Protein AF-0000000070965705 (afdb_homodimer)

Structure (mmCIF, N/CA/C/O backbone):
data_AF-0000000070965705-model_v1
#
loop_
_entity.id
_entity.type
_entity.pdbx_description
1 polymer 'Uncharacterized protein'
#
loop_
_atom_site.group_PDB
_atom_site.id
_atom_site.type_symbol
_atom_site.label_atom_id
_atom_site.label_alt_id
_atom_site.label_comp_id
_atom_site.label_asym_id
_atom_site.label_entity_id
_atom_site.label_seq_id
_atom_site.pdbx_PDB_ins_code
_atom_site.Cartn_x
_atom_site.Cartn_y
_atom_site.Cartn_z
_atom_site.occupancy
_atom_site.B_iso_or_equiv
_atom_site.auth_seq_id
_atom_site.auth_comp_id
_atom_site.auth_asym_id
_atom_site.auth_atom_id
_atom_site.pdbx_PDB_model_num
ATOM 1 N N . PRO A 1 1 ? 21.797 -3.299 -23.281 1 92.38 1 PRO A N 1
ATOM 2 C CA . PRO A 1 1 ? 20.594 -3.807 -22.594 1 92.38 1 PRO A CA 1
ATOM 3 C C . PRO A 1 1 ? 20.891 -5.004 -21.703 1 92.38 1 PRO A C 1
ATOM 5 O O . PRO A 1 1 ? 21.656 -5.891 -22.078 1 92.38 1 PRO A O 1
ATOM 8 N N . ILE A 1 2 ? 20.484 -4.934 -20.531 1 95.5 2 ILE A N 1
ATOM 9 C CA . ILE A 1 2 ? 20.578 -6.043 -19.594 1 95.5 2 ILE A CA 1
ATOM 10 C C . ILE A 1 2 ? 19.172 -6.5 -19.188 1 95.5 2 ILE A C 1
ATOM 12 O O . ILE A 1 2 ? 18.344 -5.691 -18.766 1 95.5 2 ILE A O 1
ATOM 16 N N . TYR A 1 3 ? 18.844 -7.766 -19.344 1 98 3 TYR A N 1
ATOM 17 C CA . TYR A 1 3 ? 17.531 -8.32 -18.984 1 98 3 TYR A CA 1
ATOM 18 C C . TYR A 1 3 ? 17.688 -9.617 -18.203 1 98 3 TYR A C 1
ATOM 20 O O . TYR A 1 3 ? 18.719 -10.289 -18.297 1 98 3 TYR A O 1
ATOM 28 N N . THR A 1 4 ? 16.75 -9.938 -17.438 1 98.75 4 THR A N 1
ATOM 29 C CA . THR A 1 4 ? 16.672 -11.227 -16.75 1 98.75 4 THR A CA 1
ATOM 30 C C . THR A 1 4 ? 15.523 -12.062 -17.328 1 98.75 4 THR A C 1
ATOM 32 O O . THR A 1 4 ? 14.422 -11.555 -17.547 1 98.75 4 THR A O 1
ATOM 35 N N . ILE A 1 5 ? 15.773 -13.297 -17.625 1 98.81 5 ILE A N 1
ATOM 36 C CA . ILE A 1 5 ? 14.75 -14.242 -18.078 1 98.81 5 ILE A CA 1
ATOM 37 C C . ILE A 1 5 ? 14.203 -15.023 -16.891 1 98.81 5 ILE A C 1
ATOM 39 O O . ILE A 1 5 ? 14.93 -15.797 -16.266 1 98.81 5 ILE A O 1
ATOM 43 N N . TRP A 1 6 ? 12.945 -14.805 -16.578 1 98.81 6 TRP A N 1
ATOM 44 C CA . TRP A 1 6 ? 12.211 -15.516 -15.547 1 98.81 6 TRP A CA 1
ATOM 45 C C . TRP A 1 6 ? 11.227 -16.5 -16.156 1 98.81 6 TRP A C 1
ATOM 47 O O . TRP A 1 6 ? 10.922 -16.438 -17.344 1 98.81 6 TRP A O 1
ATOM 57 N N . ALA A 1 7 ? 10.711 -17.406 -15.359 1 98.81 7 ALA A N 1
ATOM 58 C CA . ALA A 1 7 ? 9.664 -18.297 -15.828 1 98.81 7 ALA A CA 1
ATOM 59 C C . ALA A 1 7 ? 8.609 -18.531 -14.742 1 98.81 7 ALA A C 1
ATOM 61 O O . ALA A 1 7 ? 8.914 -18.453 -13.547 1 98.81 7 ALA A O 1
ATOM 62 N N . ALA A 1 8 ? 7.422 -18.828 -15.164 1 98.38 8 ALA A N 1
ATOM 63 C CA . ALA A 1 8 ? 6.328 -19.125 -14.242 1 98.38 8 ALA A CA 1
ATOM 64 C C . ALA A 1 8 ? 6.594 -20.422 -13.484 1 98.38 8 ALA A C 1
ATOM 66 O O . ALA A 1 8 ? 6.121 -20.594 -12.359 1 98.38 8 ALA A O 1
ATOM 67 N N . ASN A 1 9 ? 7.285 -21.281 -14.094 1 97 9 ASN A N 1
ATOM 68 C CA . ASN A 1 9 ? 7.645 -22.562 -13.508 1 97 9 ASN A CA 1
ATOM 69 C C . ASN A 1 9 ? 8.852 -23.172 -14.203 1 97 9 ASN A C 1
ATOM 71 O O . ASN A 1 9 ? 9.492 -22.531 -15.031 1 97 9 ASN A O 1
ATOM 75 N N . THR A 1 10 ? 9.242 -24.406 -13.773 1 94.56 10 THR A N 1
ATOM 76 C CA . THR A 1 10 ? 10.336 -25.125 -14.43 1 94.56 10 THR A CA 1
ATOM 77 C C . THR A 1 10 ? 9.875 -25.75 -15.742 1 94.56 10 THR A C 1
ATOM 79 O O . THR A 1 10 ? 8.672 -25.875 -15.984 1 94.56 10 THR A O 1
ATOM 82 N N . ASN A 1 11 ? 10.781 -25.969 -16.656 1 93.12 11 ASN A N 1
ATOM 83 C CA . ASN A 1 11 ? 10.578 -26.703 -17.906 1 93.12 11 ASN A CA 1
ATOM 84 C C . ASN A 1 11 ? 9.602 -25.969 -18.828 1 93.12 11 ASN A C 1
ATOM 86 O O . ASN A 1 11 ? 8.695 -26.578 -19.391 1 93.12 11 ASN A O 1
ATOM 90 N N . LEU A 1 12 ? 9.75 -24.594 -18.891 1 96.31 12 LEU A N 1
ATOM 91 C CA . LEU A 1 12 ? 8.883 -23.812 -19.766 1 96.31 12 LEU A CA 1
ATOM 92 C C . LEU A 1 12 ? 9.664 -23.25 -20.953 1 96.31 12 LEU A C 1
ATOM 94 O O . LEU A 1 12 ? 9.109 -22.531 -21.781 1 96.31 12 LEU A O 1
ATOM 98 N N . GLY A 1 13 ? 10.992 -23.531 -21 1 95.75 13 GLY A N 1
ATOM 99 C CA . GLY A 1 13 ? 11.773 -23.203 -22.172 1 95.75 13 GLY A CA 1
ATOM 100 C C . GLY A 1 13 ? 12.562 -21.906 -22.031 1 95.75 13 GLY A C 1
ATOM 101 O O . GLY A 1 13 ? 12.742 -21.172 -23 1 95.75 13 GLY A O 1
ATOM 102 N N . LYS A 1 14 ? 12.992 -21.516 -20.797 1 97.56 14 LYS A N 1
ATOM 103 C CA . LYS A 1 14 ? 13.789 -20.312 -20.594 1 97.56 14 LYS A CA 1
ATOM 104 C C . LYS A 1 14 ? 15.039 -20.312 -21.469 1 97.56 14 LYS A C 1
ATOM 106 O O . LYS A 1 14 ? 15.352 -19.312 -22.109 1 97.56 14 LYS A O 1
ATOM 111 N N . THR A 1 15 ? 15.719 -21.5 -21.484 1 97.44 15 THR A N 1
ATOM 112 C CA . THR A 1 15 ? 16.984 -21.594 -22.203 1 97.44 15 THR A CA 1
ATOM 113 C C . THR A 1 15 ? 16.781 -21.469 -23.703 1 97.44 15 THR A C 1
ATOM 115 O O . THR A 1 15 ? 17.609 -20.906 -24.422 1 97.44 15 THR A O 1
ATOM 118 N N . LEU A 1 16 ? 15.672 -22.031 -24.234 1 96.88 16 LEU A N 1
ATOM 119 C CA . LEU A 1 16 ? 15.312 -21.875 -25.641 1 96.88 16 LEU A CA 1
ATOM 120 C C . LEU A 1 16 ? 15.125 -20.391 -26 1 96.88 16 LEU A C 1
ATOM 122 O O . LEU A 1 16 ? 15.594 -19.938 -27.047 1 96.88 16 LEU A O 1
ATOM 126 N N . ILE A 1 17 ? 14.438 -19.719 -25.109 1 98 17 ILE A N 1
ATOM 127 C CA . ILE A 1 17 ? 14.164 -18.312 -25.312 1 98 17 ILE A CA 1
ATOM 128 C C . ILE A 1 17 ? 15.461 -17.516 -25.25 1 98 17 ILE A C 1
ATOM 130 O O . ILE A 1 17 ? 15.688 -16.609 -26.062 1 98 17 ILE A O 1
ATOM 134 N N . SER A 1 18 ? 16.344 -17.859 -24.297 1 98.38 18 SER A N 1
ATOM 135 C CA . SER A 1 18 ? 17.641 -17.203 -24.188 1 98.38 18 SER A CA 1
ATOM 136 C C . SER A 1 18 ? 18.453 -17.391 -25.469 1 98.38 18 SER A C 1
ATOM 138 O O . SER A 1 18 ? 19.047 -16.438 -25.969 1 98.38 18 SER A O 1
ATOM 140 N N . ALA A 1 19 ? 18.5 -18.609 -26.016 1 97.75 19 ALA A N 1
ATOM 141 C CA . ALA A 1 19 ? 19.219 -18.906 -27.234 1 97.75 19 ALA A CA 1
ATOM 142 C C . ALA A 1 19 ? 18.641 -18.141 -28.422 1 97.75 19 ALA A C 1
ATOM 144 O O . ALA A 1 19 ? 19.375 -17.625 -29.266 1 97.75 19 ALA A O 1
ATOM 145 N N . GLY A 1 20 ? 17.281 -18.125 -28.469 1 97.44 20 GLY A N 1
ATOM 146 C CA . GLY A 1 20 ? 16.609 -17.391 -29.516 1 97.44 20 GLY A CA 1
ATOM 147 C C . GLY A 1 20 ? 16.922 -15.914 -29.516 1 97.44 20 GLY A C 1
ATOM 148 O O . GLY A 1 20 ? 17.156 -15.312 -30.562 1 97.44 20 GLY A O 1
ATOM 149 N N . ILE A 1 21 ? 16.922 -15.273 -28.312 1 97.94 21 ILE A N 1
ATOM 150 C CA . ILE A 1 21 ? 17.234 -13.859 -28.172 1 97.94 21 ILE A CA 1
ATOM 151 C C . ILE A 1 21 ? 18.688 -13.609 -28.578 1 97.94 21 ILE A C 1
ATOM 153 O O . ILE A 1 21 ? 18.969 -12.688 -29.359 1 97.94 21 ILE A O 1
ATOM 157 N N . ALA A 1 22 ? 19.641 -14.461 -28.078 1 97 22 ALA A N 1
ATOM 158 C CA . ALA A 1 22 ? 21.062 -14.312 -28.375 1 97 22 ALA A CA 1
ATOM 159 C C . ALA A 1 22 ? 21.312 -14.375 -29.891 1 97 22 ALA A C 1
ATOM 161 O O . ALA A 1 22 ? 22.047 -13.555 -30.438 1 97 22 ALA A O 1
ATOM 162 N N . SER A 1 23 ? 20.703 -15.344 -30.531 1 95.25 23 SER A N 1
ATOM 163 C CA . SER A 1 23 ? 20.875 -15.516 -31.984 1 95.25 23 SER A CA 1
ATOM 164 C C . SER A 1 23 ? 20.344 -14.305 -32.75 1 95.25 23 SER A C 1
ATOM 166 O O . SER A 1 23 ? 21 -13.797 -33.656 1 95.25 23 SER A O 1
ATOM 168 N N . SER A 1 24 ? 19.141 -13.875 -32.344 1 94.5 24 SER A N 1
ATOM 169 C CA . SER A 1 24 ? 18.516 -12.727 -33 1 94.5 24 SER A CA 1
ATOM 170 C C . SER A 1 24 ? 19.359 -11.469 -32.812 1 94.5 24 SER A C 1
ATOM 172 O O . SER A 1 24 ? 19.484 -10.664 -33.75 1 94.5 24 SER A O 1
ATOM 174 N N . VAL A 1 25 ? 19.953 -11.25 -31.656 1 94.44 25 VAL A N 1
ATOM 175 C CA . VAL A 1 25 ? 20.766 -10.07 -31.344 1 94.44 25 VAL A CA 1
ATOM 176 C C . VAL A 1 25 ? 22.062 -10.125 -32.156 1 94.44 25 VAL A C 1
ATOM 178 O O . VAL A 1 25 ? 22.469 -9.125 -32.75 1 94.44 25 VAL A O 1
ATOM 181 N N . LEU A 1 26 ? 22.734 -11.266 -32.219 1 92.38 26 LEU A N 1
ATOM 182 C CA . LEU A 1 26 ? 24.047 -11.414 -32.844 1 92.38 26 LEU A CA 1
ATOM 183 C C . LEU A 1 26 ? 23.938 -11.438 -34.344 1 92.38 26 LEU A C 1
ATOM 185 O O . LEU A 1 26 ? 24.938 -11.234 -35.062 1 92.38 26 LEU A O 1
ATOM 189 N N . GLU A 1 27 ? 22.766 -11.688 -34.844 1 87.88 27 GLU A N 1
ATOM 190 C CA . GLU A 1 27 ? 22.531 -11.633 -36.281 1 87.88 27 GLU A CA 1
ATOM 191 C C . GLU A 1 27 ? 22.484 -10.195 -36.781 1 87.88 27 GLU A C 1
ATOM 193 O O . GLU A 1 27 ? 22.703 -9.938 -37.969 1 87.88 27 GLU A O 1
ATOM 198 N N . SER A 1 28 ? 22.156 -9.328 -35.906 1 85.62 28 SER A N 1
ATOM 199 C CA . SER A 1 28 ? 22.109 -7.91 -36.281 1 85.62 28 SER A CA 1
ATOM 200 C C . SER A 1 28 ? 23.5 -7.309 -36.375 1 85.62 28 SER A C 1
ATOM 202 O O . SER A 1 28 ? 24.469 -7.875 -35.875 1 85.62 28 SER A O 1
ATOM 204 N N . GLN A 1 29 ? 23.609 -6.156 -37.125 1 80.56 29 GLN A N 1
ATOM 205 C CA . GLN A 1 29 ? 24.891 -5.477 -37.281 1 80.56 29 GLN A CA 1
ATOM 206 C C . GLN A 1 29 ? 25.422 -5.031 -35.906 1 80.56 29 GLN A C 1
ATOM 208 O O . GLN A 1 29 ? 26.625 -5.156 -35.656 1 80.56 29 GLN A O 1
ATOM 213 N N . ASN A 1 30 ? 24.625 -4.402 -35.094 1 78.81 30 ASN A N 1
ATOM 214 C CA . ASN A 1 30 ? 24.906 -4.047 -33.719 1 78.81 30 ASN A CA 1
ATOM 215 C C . ASN A 1 30 ? 23.891 -4.668 -32.75 1 78.81 30 ASN A C 1
ATOM 217 O O . ASN A 1 30 ? 22.719 -4.816 -33.094 1 78.81 30 ASN A O 1
ATOM 221 N N . PRO A 1 31 ? 24.422 -5.301 -31.688 1 72.19 31 PRO A N 1
ATOM 222 C CA . PRO A 1 31 ? 25.734 -5.191 -31.047 1 72.19 31 PRO A CA 1
ATOM 223 C C . PRO A 1 31 ? 26.703 -6.273 -31.516 1 72.19 31 PRO A C 1
ATOM 225 O O . PRO A 1 31 ? 26.297 -7.219 -32.188 1 72.19 31 PRO A O 1
ATOM 228 N N . SER A 1 32 ? 27.953 -6.137 -30.891 1 81.25 32 SER A N 1
ATOM 229 C CA . SER A 1 32 ? 29 -7.074 -31.297 1 81.25 32 SER A CA 1
ATOM 230 C C . SER A 1 32 ? 29.234 -8.133 -30.219 1 81.25 32 SER A C 1
ATOM 232 O O . SER A 1 32 ? 29.906 -9.133 -30.469 1 81.25 32 SER A O 1
ATOM 234 N N . GLN A 1 33 ? 28.578 -7.879 -29.062 1 90.38 33 GLN A N 1
ATOM 235 C CA . GLN A 1 33 ? 28.859 -8.812 -27.984 1 90.38 33 GLN A CA 1
ATOM 236 C C . GLN A 1 33 ? 27.578 -9.18 -27.234 1 90.38 33 GLN A C 1
ATOM 238 O O . GLN A 1 33 ? 26.719 -8.328 -27.016 1 90.38 33 GLN A O 1
ATOM 243 N N . PHE A 1 34 ? 27.453 -10.422 -26.906 1 94.56 34 PHE A N 1
ATOM 244 C CA . PHE A 1 34 ? 26.328 -10.93 -26.125 1 94.56 34 PHE A CA 1
ATOM 245 C C . PHE A 1 34 ? 26.812 -11.789 -24.969 1 94.56 34 PHE A C 1
ATOM 247 O O . PHE A 1 34 ? 27.547 -12.758 -25.172 1 94.56 34 PHE A O 1
ATOM 254 N N . HIS A 1 35 ? 26.453 -11.383 -23.719 1 95.88 35 HIS A N 1
ATOM 255 C CA . HIS A 1 35 ? 26.797 -12.125 -22.516 1 95.88 35 HIS A CA 1
ATOM 256 C C . HIS A 1 35 ? 25.594 -12.891 -21.969 1 95.88 35 HIS A C 1
ATOM 258 O O . HIS A 1 35 ? 24.578 -12.297 -21.641 1 95.88 35 HIS A O 1
ATOM 264 N N . TYR A 1 36 ? 25.719 -14.156 -21.969 1 97.44 36 TYR A N 1
ATOM 265 C CA . TYR A 1 36 ? 24.75 -15.016 -21.297 1 97.44 36 TYR A CA 1
ATOM 266 C C . TYR A 1 36 ? 25.266 -15.477 -19.938 1 97.44 36 TYR A C 1
ATOM 268 O O . TYR A 1 36 ? 26.344 -16.078 -19.844 1 97.44 36 TYR A O 1
ATOM 276 N N . ILE A 1 37 ? 24.516 -15.211 -18.875 1 98.06 37 ILE A N 1
ATOM 277 C CA . ILE A 1 37 ? 24.938 -15.523 -17.516 1 98.06 37 ILE A CA 1
ATOM 278 C C . ILE A 1 37 ? 23.906 -16.422 -16.844 1 98.06 37 ILE A C 1
ATOM 280 O O . ILE A 1 37 ? 22.734 -16.078 -16.766 1 98.06 37 ILE A O 1
ATOM 284 N N . LYS A 1 38 ? 24.281 -17.578 -16.469 1 98.56 38 LYS A N 1
ATOM 285 C CA . LYS A 1 38 ? 23.5 -18.484 -15.633 1 98.56 38 LYS A CA 1
ATOM 286 C C . LYS A 1 38 ? 24.062 -18.531 -14.211 1 98.56 38 LYS A C 1
ATOM 288 O O . LYS A 1 38 ? 24.938 -19.344 -13.898 1 98.56 38 LYS A O 1
ATOM 293 N N . PRO A 1 39 ? 23.453 -17.766 -13.266 1 98.5 39 PRO A N 1
ATOM 294 C CA . PRO A 1 39 ? 24.047 -17.672 -11.93 1 98.5 39 PRO A CA 1
ATOM 295 C C . PRO A 1 39 ? 24.047 -19.016 -11.195 1 98.5 39 PRO A C 1
ATOM 297 O O . PRO A 1 39 ? 25.047 -19.375 -10.547 1 98.5 39 PRO A O 1
ATOM 300 N N . VAL A 1 40 ? 22.906 -19.719 -11.312 1 98.31 40 VAL A N 1
ATOM 301 C CA . VAL A 1 40 ? 22.734 -20.969 -10.578 1 98.31 40 VAL A CA 1
ATOM 302 C C . VAL A 1 40 ? 22.219 -22.062 -11.508 1 98.31 40 VAL A C 1
ATOM 304 O O . VAL A 1 40 ? 21.203 -21.875 -12.172 1 98.31 40 VAL A O 1
ATOM 307 N N . GLN A 1 41 ? 22.938 -23.219 -11.562 1 97.88 41 GLN A N 1
ATOM 308 C CA . GLN A 1 41 ? 22.578 -24.359 -12.422 1 97.88 41 GLN A CA 1
ATOM 309 C C . GLN A 1 41 ? 22.562 -25.656 -11.633 1 97.88 41 GLN A C 1
ATOM 311 O O . GLN A 1 41 ? 23.5 -25.953 -10.898 1 97.88 41 GLN A O 1
ATOM 316 N N . THR A 1 42 ? 21.438 -26.344 -11.672 1 97.25 42 THR A N 1
ATOM 317 C CA . THR A 1 42 ? 21.391 -27.703 -11.148 1 97.25 42 THR A CA 1
ATOM 318 C C . THR A 1 42 ? 21.203 -28.703 -12.281 1 97.25 42 THR A C 1
ATOM 320 O O . THR A 1 42 ? 20.938 -28.328 -13.422 1 97.25 42 THR A O 1
ATOM 323 N N . GLY A 1 43 ? 21.406 -30 -11.969 1 96.25 43 GLY A N 1
ATOM 324 C CA . GLY A 1 43 ? 21.406 -31 -13.023 1 96.25 43 GLY A CA 1
ATOM 325 C C . GLY A 1 43 ? 22.641 -30.953 -13.898 1 96.25 43 GLY A C 1
ATOM 326 O O . GLY A 1 43 ? 22.609 -31.391 -15.055 1 96.25 43 GLY A O 1
ATOM 327 N N . PHE A 1 44 ? 23.656 -30.422 -13.477 1 95.56 44 PHE A N 1
ATOM 328 C CA . PHE A 1 44 ? 24.891 -30.172 -14.195 1 95.56 44 PHE A CA 1
ATOM 329 C C . PHE A 1 44 ? 25.859 -31.344 -14.055 1 95.56 44 PHE A C 1
ATOM 331 O O . PHE A 1 44 ? 25.969 -31.938 -12.977 1 95.56 44 PHE A O 1
ATOM 338 N N . PRO A 1 45 ? 26.562 -31.734 -15.125 1 95.06 45 PRO A N 1
ATOM 339 C CA . PRO A 1 45 ? 26.688 -31.047 -16.406 1 95.06 45 PRO A CA 1
ATOM 340 C C . PRO A 1 45 ? 25.719 -31.578 -17.469 1 95.06 45 PRO A C 1
ATOM 342 O O . PRO A 1 45 ? 25.672 -31.062 -18.578 1 95.06 45 PRO A O 1
ATOM 345 N N . SER A 1 46 ? 24.969 -32.625 -17.125 1 92.5 46 SER A N 1
ATOM 346 C CA . SER A 1 46 ? 24.062 -33.219 -18.094 1 92.5 46 SER A CA 1
ATOM 347 C C . SER A 1 46 ? 23.094 -32.188 -18.656 1 92.5 46 SER A C 1
ATOM 349 O O . SER A 1 46 ? 22.781 -32.188 -19.859 1 92.5 46 SER A O 1
ATOM 351 N N . ASP A 1 47 ? 22.578 -31.453 -17.766 1 92.06 47 ASP A N 1
ATOM 352 C CA . ASP A 1 47 ? 21.734 -30.328 -18.141 1 92.06 47 ASP A CA 1
ATOM 353 C C . ASP A 1 47 ? 22.453 -29 -17.938 1 92.06 47 ASP A C 1
ATOM 355 O O . ASP A 1 47 ? 22.438 -28.438 -16.844 1 92.06 47 ASP A O 1
ATOM 359 N N . SER A 1 48 ? 23.156 -28.516 -18.875 1 95.5 48 SER A N 1
ATOM 360 C CA . SER A 1 48 ? 23.844 -27.234 -18.828 1 95.5 48 SER A CA 1
ATOM 361 C C . SER A 1 48 ? 23.188 -26.219 -19.766 1 95.5 48 SER A C 1
ATOM 363 O O . SER A 1 48 ? 23.328 -26.328 -20.984 1 95.5 48 SER A O 1
ATOM 365 N N . ASP A 1 49 ? 22.547 -25.234 -19.188 1 97.06 49 ASP A N 1
ATOM 366 C CA . ASP A 1 49 ? 21.875 -24.203 -19.969 1 97.06 49 ASP A CA 1
ATOM 367 C C . ASP A 1 49 ? 22.875 -23.359 -20.766 1 97.06 49 ASP A C 1
ATOM 369 O O . ASP A 1 49 ? 22.625 -23.031 -21.922 1 97.06 49 ASP A O 1
ATOM 373 N N . SER A 1 50 ? 24.031 -23.047 -20.141 1 96.94 50 SER A N 1
ATOM 374 C CA . SER A 1 50 ? 25.047 -22.25 -20.828 1 96.94 50 SER A CA 1
ATOM 375 C C . SER A 1 50 ? 25.625 -23 -22.031 1 96.94 50 SER A C 1
ATOM 377 O O . SER A 1 50 ? 25.844 -22.406 -23.094 1 96.94 50 SER A O 1
ATOM 379 N N . LEU A 1 51 ? 25.875 -24.297 -21.859 1 96.06 51 LEU A N 1
ATOM 380 C CA . LEU A 1 51 ? 26.375 -25.109 -22.953 1 96.06 51 LEU A CA 1
ATOM 381 C C . LEU A 1 51 ? 25.344 -25.188 -24.078 1 96.06 51 LEU A C 1
ATOM 383 O O . LEU A 1 51 ? 25.703 -25.172 -25.25 1 96.06 51 LEU A O 1
ATOM 387 N N . PHE A 1 52 ? 24.109 -25.312 -23.688 1 96.06 52 PHE A N 1
ATOM 388 C CA . PHE A 1 52 ? 23.047 -25.359 -24.672 1 96.06 52 PHE A CA 1
ATOM 389 C C . PHE A 1 52 ? 23.016 -24.078 -25.5 1 96.06 52 PHE A C 1
ATOM 391 O O . PHE A 1 52 ? 22.969 -24.141 -26.734 1 96.06 52 PHE A O 1
ATOM 398 N N . VAL A 1 53 ? 23 -22.891 -24.859 1 97.44 53 VAL A N 1
ATOM 399 C CA . VAL A 1 53 ? 22.984 -21.625 -25.562 1 97.44 53 VAL A CA 1
ATOM 400 C C . VAL A 1 53 ? 24.219 -21.5 -26.469 1 97.44 53 VAL A C 1
ATOM 402 O O . VAL A 1 53 ? 24.109 -21.109 -27.625 1 97.44 53 VAL A O 1
ATOM 405 N N . PHE A 1 54 ? 25.406 -21.891 -25.922 1 96.88 54 PHE A N 1
ATOM 406 C CA . PHE A 1 54 ? 26.672 -21.875 -26.656 1 96.88 54 PHE A CA 1
ATOM 407 C C . PHE A 1 54 ? 26.562 -22.688 -27.938 1 96.88 54 PHE A C 1
ATOM 409 O O . PHE A 1 54 ? 26.844 -22.172 -29.016 1 96.88 54 PHE A O 1
ATOM 416 N N . ASN A 1 55 ? 26.078 -23.891 -27.875 1 95.94 55 ASN A N 1
ATOM 417 C CA . ASN A 1 55 ? 26.016 -24.797 -29.016 1 95.94 55 ASN A CA 1
ATOM 418 C C . ASN A 1 55 ? 24.953 -24.344 -30.016 1 95.94 55 ASN A C 1
ATOM 420 O O . ASN A 1 55 ? 25.219 -24.328 -31.234 1 95.94 55 ASN A O 1
ATOM 424 N N . ARG A 1 56 ? 23.781 -23.984 -29.547 1 95.44 56 ARG A N 1
ATOM 425 C CA . ARG A 1 56 ? 22.656 -23.672 -30.422 1 95.44 56 ARG A CA 1
ATOM 426 C C . ARG A 1 56 ? 22.922 -22.375 -31.203 1 95.44 56 ARG A C 1
ATOM 428 O O . ARG A 1 56 ? 22.609 -22.281 -32.375 1 95.44 56 ARG A O 1
ATOM 435 N N . VAL A 1 57 ? 23.469 -21.391 -30.5 1 95.5 57 VAL A N 1
ATOM 436 C CA . VAL A 1 57 ? 23.75 -20.125 -31.172 1 95.5 57 VAL A CA 1
ATOM 437 C C . VAL A 1 57 ? 24.828 -20.328 -32.25 1 95.5 57 VAL A C 1
ATOM 439 O O . VAL A 1 57 ? 24.719 -19.781 -33.344 1 95.5 57 VAL A O 1
ATOM 442 N N . CYS A 1 58 ? 25.859 -21.172 -31.969 1 94.5 58 CYS A N 1
ATOM 443 C CA . CYS A 1 58 ? 26.891 -21.5 -32.969 1 94.5 58 CYS A CA 1
ATOM 444 C C . CYS A 1 58 ? 26.281 -22.203 -34.156 1 94.5 58 CYS A C 1
ATOM 446 O O . CYS A 1 58 ? 26.594 -21.859 -35.312 1 94.5 58 CYS A O 1
ATOM 448 N N . ASP A 1 59 ? 25.406 -23.125 -33.906 1 93.88 59 ASP A N 1
ATOM 449 C CA . ASP A 1 59 ? 24.766 -23.891 -34.969 1 93.88 59 ASP A CA 1
ATOM 450 C C . ASP A 1 59 ? 23.906 -22.984 -35.844 1 93.88 59 ASP A C 1
ATOM 452 O O . ASP A 1 59 ? 23.891 -23.109 -37.062 1 93.88 59 ASP A O 1
ATOM 456 N N . LEU A 1 60 ? 23.172 -22.109 -35.188 1 92.31 60 LEU A N 1
ATOM 457 C CA . LEU A 1 60 ? 22.297 -21.203 -35.906 1 92.31 60 LEU A CA 1
ATOM 458 C C . LEU A 1 60 ? 23.109 -20.219 -36.75 1 92.31 60 LEU A C 1
ATOM 460 O O . LEU A 1 60 ? 22.719 -19.891 -37.875 1 92.31 60 LEU A O 1
ATOM 464 N N . PHE A 1 61 ? 24.188 -19.812 -36.156 1 89.94 61 PHE A N 1
ATOM 465 C CA . PHE A 1 61 ? 25.062 -18.875 -36.875 1 89.94 61 PHE A CA 1
ATOM 466 C C . PHE A 1 61 ? 25.641 -19.531 -38.125 1 89.94 61 PHE A C 1
ATOM 468 O O . PHE A 1 61 ? 25.75 -18.891 -39.156 1 89.94 61 PHE A O 1
ATOM 475 N N . LEU A 1 62 ? 26 -20.734 -38.094 1 87.56 62 LEU A N 1
ATOM 476 C CA . LEU A 1 62 ? 26.531 -21.5 -39.219 1 87.56 62 LEU A CA 1
ATOM 477 C C . LEU A 1 62 ? 25.453 -21.75 -40.281 1 87.56 62 LEU A C 1
ATOM 479 O O . LEU A 1 62 ? 25.719 -21.656 -41.469 1 87.56 62 LEU A O 1
ATOM 483 N N . ARG A 1 63 ? 24.391 -22.016 -39.75 1 88.12 63 ARG A N 1
ATOM 484 C CA . ARG A 1 63 ? 23.266 -22.328 -40.594 1 88.12 63 ARG A CA 1
ATOM 485 C C . ARG A 1 63 ? 22.844 -21.109 -41.438 1 88.12 63 ARG A C 1
ATOM 487 O O . ARG A 1 63 ? 22.469 -21.234 -42.594 1 88.12 63 ARG A O 1
ATOM 494 N N . ARG A 1 64 ? 22.891 -20.031 -40.875 1 84 64 ARG A N 1
ATOM 495 C CA . ARG A 1 64 ? 22.391 -18.812 -41.5 1 84 64 ARG A CA 1
ATOM 496 C C . ARG A 1 64 ? 23.469 -18.141 -42.344 1 84 64 ARG A C 1
ATOM 498 O O . ARG A 1 64 ? 23.203 -17.172 -43.062 1 84 64 ARG A O 1
ATOM 505 N N . ARG A 1 65 ? 24.672 -18.75 -42.5 1 74.25 65 ARG A N 1
ATOM 506 C CA . ARG A 1 65 ? 25.797 -18.25 -43.281 1 74.25 65 ARG A CA 1
ATOM 507 C C . ARG A 1 65 ? 25.984 -16.75 -43.094 1 74.25 65 ARG A C 1
ATOM 509 O O . ARG A 1 65 ? 26.047 -15.984 -44.031 1 74.25 65 ARG A O 1
ATOM 516 N N . ALA A 1 66 ? 26.109 -16.422 -41.844 1 70.19 66 ALA A N 1
ATOM 517 C CA . ALA A 1 66 ? 26.25 -15.016 -41.469 1 70.19 66 ALA A CA 1
ATOM 518 C C . ALA A 1 66 ? 27.547 -14.43 -42.031 1 70.19 66 ALA A C 1
ATOM 520 O O . ALA A 1 66 ? 28.516 -15.148 -42.25 1 70.19 66 ALA A O 1
ATOM 521 N N . GLU A 1 67 ? 27.531 -13.188 -42.406 1 76.69 67 GLU A N 1
ATOM 522 C CA . GLU A 1 67 ? 28.672 -12.461 -42.938 1 76.69 67 GLU A CA 1
ATOM 523 C C . GLU A 1 67 ? 29.766 -12.266 -41.906 1 76.69 67 GLU A C 1
ATOM 525 O O . GLU A 1 67 ? 30.953 -12.156 -42.219 1 76.69 67 GLU A O 1
ATOM 530 N N . PHE A 1 68 ? 29.391 -12.32 -40.688 1 83.88 68 PHE A N 1
ATOM 531 C CA . PHE A 1 68 ? 30.312 -12.117 -39.594 1 83.88 68 PHE A CA 1
ATOM 532 C C . PHE A 1 68 ? 30.859 -13.445 -39.094 1 83.88 68 PHE A C 1
ATOM 534 O O . PHE A 1 68 ? 30.328 -14.508 -39.406 1 83.88 68 PHE A O 1
ATOM 541 N N . SER A 1 69 ? 31.984 -13.375 -38.438 1 89.88 69 SER A N 1
ATOM 542 C CA . SER A 1 69 ? 32.438 -14.516 -37.656 1 89.88 69 SER A CA 1
ATOM 543 C C . SER A 1 69 ? 31.969 -14.414 -36.219 1 89.88 69 SER A C 1
ATOM 545 O O . SER A 1 69 ? 31.703 -13.32 -35.719 1 89.88 69 SER A O 1
ATOM 547 N N . LEU A 1 70 ? 31.75 -15.539 -35.594 1 93 70 LEU A N 1
ATOM 548 C CA . LEU A 1 70 ? 31.344 -15.602 -34.188 1 93 70 LEU A CA 1
ATOM 549 C C . LEU A 1 70 ? 32.375 -16.344 -33.344 1 93 70 LEU A C 1
ATOM 551 O O . LEU A 1 70 ? 32.719 -17.484 -33.656 1 93 70 LEU A O 1
ATOM 555 N N . VAL A 1 71 ? 32.969 -15.641 -32.406 1 94.44 71 VAL A N 1
ATOM 556 C CA . VAL A 1 71 ? 33.781 -16.281 -31.375 1 94.44 71 VAL A CA 1
ATOM 557 C C . VAL A 1 71 ? 32.938 -16.531 -30.125 1 94.44 71 VAL A C 1
ATOM 559 O O . VAL A 1 71 ? 32.531 -15.594 -29.422 1 94.44 71 VAL A O 1
ATOM 562 N N . ALA A 1 72 ? 32.656 -17.766 -29.906 1 96 72 ALA A N 1
ATOM 563 C CA . ALA A 1 72 ? 31.828 -18.141 -28.766 1 96 72 ALA A CA 1
ATOM 564 C C . ALA A 1 72 ? 32.656 -18.844 -27.688 1 96 72 ALA A C 1
ATOM 566 O O . ALA A 1 72 ? 33.562 -19.594 -27.984 1 96 72 ALA A O 1
ATOM 567 N N . SER A 1 73 ? 32.375 -18.516 -26.422 1 96.12 73 SER A N 1
ATOM 568 C CA . SER A 1 73 ? 33.031 -19.188 -25.297 1 96.12 73 SER A CA 1
ATOM 569 C C . SER A 1 73 ? 32 -19.609 -24.25 1 96.12 73 SER A C 1
ATOM 571 O O . SER A 1 73 ? 30.938 -19.016 -24.125 1 96.12 73 SER A O 1
ATOM 573 N N . ASN A 1 74 ? 32.25 -20.703 -23.5 1 96.31 74 ASN A N 1
ATOM 574 C CA . ASN A 1 74 ? 31.484 -21.234 -22.391 1 96.31 74 ASN A CA 1
ATOM 575 C C . ASN A 1 74 ? 32.344 -21.5 -21.172 1 96.31 74 ASN A C 1
ATOM 577 O O . ASN A 1 74 ? 33.312 -22.281 -21.25 1 96.31 74 ASN A O 1
ATOM 581 N N . HIS A 1 75 ? 32 -20.828 -20.078 1 94.31 75 HIS A N 1
ATOM 582 C CA . HIS A 1 75 ? 32.781 -20.875 -18.844 1 94.31 75 HIS A CA 1
ATOM 583 C C . HIS A 1 75 ? 31.922 -21.375 -17.672 1 94.31 75 HIS A C 1
ATOM 585 O O . HIS A 1 75 ? 30.75 -21 -17.547 1 94.31 75 HIS A O 1
ATOM 591 N N . VAL A 1 76 ? 32.531 -22.203 -16.844 1 94.75 76 VAL A N 1
ATOM 592 C CA . VAL A 1 76 ? 31.922 -22.594 -15.586 1 94.75 76 VAL A CA 1
ATOM 593 C C . VAL A 1 76 ? 32.812 -22.156 -14.422 1 94.75 76 VAL A C 1
ATOM 595 O O . VAL A 1 76 ? 34 -22.5 -14.383 1 94.75 76 VAL A O 1
ATOM 598 N N . VAL A 1 77 ? 32.312 -21.453 -13.43 1 93.62 77 VAL A N 1
ATOM 599 C CA . VAL A 1 77 ? 33.125 -20.781 -12.422 1 93.62 77 VAL A CA 1
ATOM 600 C C . VAL A 1 77 ? 33.281 -21.672 -11.195 1 93.62 77 VAL A C 1
ATOM 602 O O . VAL A 1 77 ? 34.406 -22.016 -10.812 1 93.62 77 VAL A O 1
ATOM 605 N N . LYS A 1 78 ? 32.156 -22.016 -10.516 1 94.38 78 LYS A N 1
ATOM 606 C CA . LYS A 1 78 ? 32.156 -22.875 -9.328 1 94.38 78 LYS A CA 1
ATOM 607 C C . LYS A 1 78 ? 31.266 -24.094 -9.523 1 94.38 78 LYS A C 1
ATOM 609 O O . LYS A 1 78 ? 30.141 -23.984 -9.992 1 94.38 78 LYS A O 1
ATOM 614 N N . VAL A 1 79 ? 31.828 -25.266 -9.172 1 95.12 79 VAL A N 1
ATOM 615 C CA . VAL A 1 79 ? 31.094 -26.516 -9.305 1 95.12 79 VAL A CA 1
ATOM 616 C C . VAL A 1 79 ? 31.172 -27.297 -8 1 95.12 79 VAL A C 1
ATOM 618 O O . VAL A 1 79 ? 32.219 -27.328 -7.352 1 95.12 79 VAL A O 1
ATOM 621 N N . SER A 1 80 ? 30.031 -27.859 -7.609 1 94.38 80 SER A N 1
ATOM 622 C CA . SER A 1 80 ? 30.062 -28.734 -6.441 1 94.38 80 SER A CA 1
ATOM 623 C C . SER A 1 80 ? 30.984 -29.922 -6.672 1 94.38 80 SER A C 1
ATOM 625 O O . SER A 1 80 ? 31.312 -30.25 -7.816 1 94.38 80 SER A O 1
ATOM 627 N N . ASP A 1 81 ? 31.391 -30.594 -5.57 1 92.75 81 ASP A N 1
ATOM 628 C CA . ASP A 1 81 ? 32.281 -31.75 -5.676 1 92.75 81 ASP A CA 1
ATOM 629 C C . ASP A 1 81 ? 31.625 -32.875 -6.48 1 92.75 81 ASP A C 1
ATOM 631 O O . ASP A 1 81 ? 32.281 -33.531 -7.305 1 92.75 81 ASP A O 1
ATOM 635 N N . ALA A 1 82 ? 30.328 -33 -6.227 1 93.06 82 ALA A N 1
ATOM 636 C CA . ALA A 1 82 ? 29.578 -34.031 -6.926 1 93.06 82 ALA A CA 1
ATOM 637 C C . ALA A 1 82 ? 29.531 -33.781 -8.43 1 93.06 82 ALA A C 1
ATOM 639 O O . ALA A 1 82 ? 29.688 -34.688 -9.234 1 93.06 82 ALA A O 1
ATOM 640 N N . ALA A 1 83 ? 29.359 -32.594 -8.844 1 93.44 83 ALA A N 1
ATOM 641 C CA . ALA A 1 83 ? 29.281 -32.219 -10.258 1 93.44 83 ALA A CA 1
ATOM 642 C C . ALA A 1 83 ? 30.672 -32.25 -10.898 1 93.44 83 ALA A C 1
ATOM 644 O O . ALA A 1 83 ? 30.797 -32.594 -12.078 1 93.44 83 ALA A O 1
ATOM 645 N N . ALA A 1 84 ? 31.703 -31.891 -10.211 1 92.31 84 ALA A N 1
ATOM 646 C CA . ALA A 1 84 ? 33.062 -31.828 -10.711 1 92.31 84 ALA A CA 1
ATOM 647 C C . ALA A 1 84 ? 33.562 -33.188 -11.188 1 92.31 84 ALA A C 1
ATOM 649 O O . ALA A 1 84 ? 34.375 -33.281 -12.117 1 92.31 84 ALA A O 1
ATOM 650 N N . LYS A 1 85 ? 33.094 -34.188 -10.609 1 92.25 85 LYS A N 1
ATOM 651 C CA . LYS A 1 85 ? 33.5 -35.531 -10.969 1 92.25 85 LYS A CA 1
ATOM 652 C C . LYS A 1 85 ? 33.031 -35.906 -12.375 1 92.25 85 LYS A C 1
ATOM 654 O O . LYS A 1 85 ? 33.594 -36.781 -13.016 1 92.25 85 LYS A O 1
ATOM 659 N N . GLU A 1 86 ? 32.031 -35.125 -12.812 1 90.5 86 GLU A N 1
ATOM 660 C CA . GLU A 1 86 ? 31.422 -35.469 -14.086 1 90.5 86 GLU A CA 1
ATOM 661 C C . GLU A 1 86 ? 31.812 -34.469 -15.18 1 90.5 86 GLU A C 1
ATOM 663 O O . GLU A 1 86 ? 31.406 -34.625 -16.328 1 90.5 86 GLU A O 1
ATOM 668 N N . VAL A 1 87 ? 32.531 -33.438 -14.867 1 85.19 87 VAL A N 1
ATOM 669 C CA . VAL A 1 87 ? 32.844 -32.375 -15.812 1 85.19 87 VAL A CA 1
ATOM 670 C C . VAL A 1 87 ? 34.25 -32.594 -16.406 1 85.19 87 VAL A C 1
ATOM 672 O O . VAL A 1 87 ? 35.188 -32.969 -15.695 1 85.19 87 VAL A O 1
ATOM 675 N N . ASN A 1 88 ? 34.438 -32.531 -17.688 1 72.12 88 ASN A N 1
ATOM 676 C CA . ASN A 1 88 ? 35.719 -32.688 -18.328 1 72.12 88 ASN A CA 1
ATOM 677 C C . ASN A 1 88 ? 36.438 -31.359 -18.516 1 72.12 88 ASN A C 1
ATOM 679 O O . ASN A 1 88 ? 37.562 -31.312 -18.953 1 72.12 88 ASN A O 1
ATOM 683 N N . GLY A 1 89 ? 35.844 -30.125 -18.109 1 75.69 89 GLY A N 1
ATOM 684 C CA . GLY A 1 89 ? 36.469 -28.812 -18.312 1 75.69 89 GLY A CA 1
ATOM 685 C C . GLY A 1 89 ? 35.562 -27.672 -17.938 1 75.69 89 GLY A C 1
ATOM 686 O O . GLY A 1 89 ? 34.344 -27.812 -17.922 1 75.69 89 GLY A O 1
ATOM 687 N N . ASP A 1 90 ? 36.344 -26.625 -17.672 1 86.81 90 ASP A N 1
ATOM 688 C CA . ASP A 1 90 ? 35.562 -25.484 -17.188 1 86.81 90 ASP A CA 1
ATOM 689 C C . ASP A 1 90 ? 35.562 -24.359 -18.219 1 86.81 90 ASP A C 1
ATOM 691 O O . ASP A 1 90 ? 35.031 -23.266 -17.953 1 86.81 90 ASP A O 1
ATOM 695 N N . TYR A 1 91 ? 36.188 -24.672 -19.422 1 92.69 91 TYR A N 1
ATOM 696 C CA . TYR A 1 91 ? 36.25 -23.641 -20.453 1 92.69 91 TYR A CA 1
ATOM 697 C C . TYR A 1 91 ? 36.312 -24.266 -21.844 1 92.69 91 TYR A C 1
ATOM 699 O O . TYR A 1 91 ? 37 -25.266 -22.062 1 92.69 91 TYR A O 1
ATOM 707 N N . GLU A 1 92 ? 35.5 -23.766 -22.766 1 94 92 GLU A N 1
ATOM 708 C CA . GLU A 1 92 ? 35.5 -24.125 -24.188 1 94 92 GLU A CA 1
ATOM 709 C C . GLU A 1 92 ? 35.312 -22.891 -25.062 1 94 92 GLU A C 1
ATOM 711 O O . GLU A 1 92 ? 34.625 -21.953 -24.688 1 94 92 GLU A O 1
ATOM 716 N N . GLU A 1 93 ? 35.906 -22.844 -26.219 1 95.12 93 GLU A N 1
ATOM 717 C CA . GLU A 1 93 ? 35.812 -21.766 -27.188 1 95.12 93 GLU A CA 1
ATOM 718 C C . GLU A 1 93 ? 35.719 -22.297 -28.609 1 95.12 93 GLU A C 1
ATOM 720 O O . GLU A 1 93 ? 36.375 -23.281 -28.938 1 95.12 93 GLU A O 1
ATOM 725 N N . ARG A 1 94 ? 34.938 -21.641 -29.422 1 94.25 94 ARG A N 1
ATOM 726 C CA . ARG A 1 94 ? 34.719 -22 -30.828 1 94.25 94 ARG A CA 1
ATOM 727 C C . ARG A 1 94 ? 34.594 -20.766 -31.703 1 94.25 94 ARG A C 1
ATOM 729 O O . ARG A 1 94 ? 34 -19.766 -31.297 1 94.25 94 ARG A O 1
ATOM 736 N N . LYS A 1 95 ? 35.219 -20.828 -32.781 1 92.5 95 LYS A N 1
ATOM 737 C CA . LYS A 1 95 ? 35 -19.797 -33.812 1 92.5 95 LYS A CA 1
ATOM 738 C C . LYS A 1 95 ? 34.25 -20.359 -35 1 92.5 95 LYS A C 1
ATOM 740 O O . LYS A 1 95 ? 34.625 -21.406 -35.531 1 92.5 95 LYS A O 1
ATOM 745 N N . VAL A 1 96 ? 33.188 -19.703 -35.312 1 90.94 96 VAL A N 1
ATOM 746 C CA . VAL A 1 96 ? 32.375 -20.188 -36.406 1 90.94 96 VAL A CA 1
ATOM 747 C C . VAL A 1 96 ? 32.125 -19.062 -37.406 1 90.94 96 VAL A C 1
ATOM 749 O O . VAL A 1 96 ? 32.094 -17.891 -37.031 1 90.94 96 VAL A O 1
ATOM 752 N N . GLY A 1 97 ? 31.938 -19.391 -38.656 1 78 97 GLY A N 1
ATOM 753 C CA . GLY A 1 97 ? 31.578 -18.453 -39.719 1 78 97 GLY A CA 1
ATOM 754 C C . GLY A 1 97 ? 32.75 -17.578 -40.125 1 78 97 GLY A C 1
ATOM 755 O O . GLY A 1 97 ? 33.906 -17.844 -39.781 1 78 97 GLY A O 1
ATOM 756 N N . GLY A 1 98 ? 32.625 -16.359 -41.062 1 70.88 98 GLY A N 1
ATOM 757 C CA . GLY A 1 98 ? 33.531 -15.234 -41.344 1 70.88 98 GLY A CA 1
ATOM 758 C C . GLY A 1 98 ? 34.375 -15.43 -42.562 1 70.88 98 GLY A C 1
ATOM 759 O O . GLY A 1 98 ? 35.531 -15 -42.625 1 70.88 98 GLY A O 1
ATOM 760 N N . VAL A 1 99 ? 33.812 -15.977 -43.688 1 62.34 99 VAL A N 1
ATOM 761 C CA . VAL A 1 99 ? 34.688 -16.109 -44.844 1 62.34 99 VAL A CA 1
ATOM 762 C C . VAL A 1 99 ? 35.062 -14.727 -45.375 1 62.34 99 VAL A C 1
ATOM 764 O O . VAL A 1 99 ? 36.094 -14.578 -46.031 1 62.34 99 VAL A O 1
ATOM 767 N N . MET A 1 100 ? 34.219 -13.672 -45.156 1 59.31 100 MET A N 1
ATOM 768 C CA . MET A 1 100 ? 34.438 -12.484 -45.969 1 59.31 100 MET A CA 1
ATOM 769 C C . MET A 1 100 ? 34.906 -11.32 -45.094 1 59.31 100 MET A C 1
ATOM 771 O O . MET A 1 100 ? 34.969 -10.18 -45.562 1 59.31 100 MET A O 1
ATOM 775 N N . GLY A 1 101 ? 35.406 -11.375 -43.906 1 62.09 101 GLY A N 1
ATOM 776 C CA . GLY A 1 101 ? 36.062 -10.32 -43.156 1 62.09 101 GLY A CA 1
ATOM 777 C C . GLY A 1 101 ? 35.125 -9.234 -42.688 1 62.09 101 GLY A C 1
ATOM 778 O O . GLY A 1 101 ? 35.5 -8.062 -42.625 1 62.09 101 GLY A O 1
ATOM 779 N N . PHE A 1 102 ? 33.75 -9.359 -42.594 1 71.81 102 PHE A N 1
ATOM 780 C CA . PHE A 1 102 ? 32.781 -8.312 -42.281 1 71.81 102 PHE A CA 1
ATOM 781 C C . PHE A 1 102 ? 32.75 -8.016 -40.812 1 71.81 102 PHE A C 1
ATOM 783 O O . PHE A 1 102 ? 31.969 -7.188 -40.344 1 71.81 102 PHE A O 1
ATOM 790 N N . GLY A 1 103 ? 33.594 -8.609 -40 1 81.44 103 GLY A N 1
ATOM 791 C CA . GLY A 1 103 ? 33.656 -8.297 -38.594 1 81.44 103 GLY A CA 1
ATOM 792 C C . GLY A 1 103 ? 33.469 -9.508 -37.688 1 81.44 103 GLY A C 1
ATOM 793 O O . GLY A 1 103 ? 33.219 -10.609 -38.188 1 81.44 103 GLY A O 1
ATOM 794 N N . GLU A 1 104 ? 33.688 -9.336 -36.375 1 87.25 104 GLU A N 1
ATOM 795 C CA . GLU A 1 104 ? 33.656 -10.438 -35.438 1 87.25 104 GLU A CA 1
ATOM 796 C C . GLU A 1 104 ? 32.656 -10.164 -34.312 1 87.25 104 GLU A C 1
ATOM 798 O O . GLU A 1 104 ? 32.625 -9.055 -33.75 1 87.25 104 GLU A O 1
ATOM 803 N N . LYS A 1 105 ? 31.797 -11.133 -34.125 1 90.94 105 LYS A N 1
ATOM 804 C CA . LYS A 1 105 ? 30.875 -11.117 -33 1 90.94 105 LYS A CA 1
ATOM 805 C C . LYS A 1 105 ? 31.359 -12.031 -31.875 1 90.94 105 LYS A C 1
ATOM 807 O O . LYS A 1 105 ? 32.156 -12.945 -32.094 1 90.94 105 LYS A O 1
ATOM 812 N N . ARG A 1 106 ? 30.906 -11.688 -30.672 1 92.69 106 ARG A N 1
ATOM 813 C CA . ARG A 1 106 ? 31.344 -12.484 -29.531 1 92.69 106 ARG A CA 1
ATOM 814 C C . ARG A 1 106 ? 30.156 -12.945 -28.703 1 92.69 106 ARG A C 1
ATOM 816 O O . ARG A 1 106 ? 29.25 -12.156 -28.406 1 92.69 106 ARG A O 1
ATOM 823 N N . LEU A 1 107 ? 30.062 -14.195 -28.422 1 95.44 107 LEU A N 1
ATOM 824 C CA . LEU A 1 107 ? 29.125 -14.789 -27.484 1 95.44 107 LEU A CA 1
ATOM 825 C C . LEU A 1 107 ? 29.859 -15.359 -26.266 1 95.44 107 LEU A C 1
ATOM 827 O O . LEU A 1 107 ? 30.719 -16.219 -26.406 1 95.44 107 LEU A O 1
ATOM 831 N N . ILE A 1 108 ? 29.625 -14.836 -25.094 1 95.56 108 ILE A N 1
ATOM 832 C CA . ILE A 1 108 ? 30.25 -15.32 -23.859 1 95.56 108 ILE A CA 1
ATOM 833 C C . ILE A 1 108 ? 29.188 -15.93 -22.953 1 95.56 108 ILE A C 1
ATOM 835 O O . ILE A 1 108 ? 28.312 -15.219 -22.453 1 95.56 108 ILE A O 1
ATOM 839 N N . CYS A 1 109 ? 29.219 -17.219 -22.75 1 97.25 109 CYS A N 1
ATOM 840 C CA . CYS A 1 109 ? 28.297 -17.938 -21.875 1 97.25 109 CYS A CA 1
ATOM 841 C C . CYS A 1 109 ? 28.984 -18.328 -20.562 1 97.25 109 CYS A C 1
ATOM 843 O O . CYS A 1 109 ? 30.109 -18.828 -20.578 1 97.25 109 CYS A O 1
ATOM 845 N N . ARG A 1 110 ? 28.344 -18.062 -19.453 1 96.56 110 ARG A N 1
ATOM 846 C CA . ARG A 1 110 ? 28.938 -18.359 -18.156 1 96.56 110 ARG A CA 1
ATOM 847 C C . ARG A 1 110 ? 27.922 -19.031 -17.234 1 96.56 110 ARG A C 1
ATOM 849 O O . ARG A 1 110 ? 26.781 -18.609 -17.141 1 96.56 110 ARG A O 1
ATOM 856 N N . THR A 1 111 ? 28.281 -20.109 -16.594 1 97.62 111 THR A N 1
ATOM 857 C CA . THR A 1 111 ? 27.625 -20.672 -15.43 1 97.62 111 THR A CA 1
ATOM 858 C C . THR A 1 111 ? 28.422 -20.359 -14.156 1 97.62 111 THR A C 1
ATOM 860 O O . THR A 1 111 ? 29.578 -20.75 -14.039 1 97.62 111 THR A O 1
ATOM 863 N N . LEU A 1 112 ? 27.812 -19.734 -13.188 1 97.81 112 LEU A N 1
ATOM 864 C CA . LEU A 1 112 ? 28.578 -19.234 -12.047 1 97.81 112 LEU A CA 1
ATOM 865 C C . LEU A 1 112 ? 28.688 -20.312 -10.961 1 97.81 112 LEU A C 1
ATOM 867 O O . LEU A 1 112 ? 29.766 -20.562 -10.43 1 97.81 112 LEU A O 1
ATOM 871 N N . CYS A 1 113 ? 27.531 -20.922 -10.562 1 97.81 113 CYS A N 1
ATOM 872 C CA . CYS A 1 113 ? 27.5 -22.016 -9.594 1 97.81 113 CYS A CA 1
ATOM 873 C C . CYS A 1 113 ? 26.688 -23.188 -10.125 1 97.81 113 CYS A C 1
ATOM 875 O O . CYS A 1 113 ? 25.578 -23 -10.609 1 97.81 113 CYS A O 1
ATOM 877 N N . ALA A 1 114 ? 27.234 -24.453 -9.953 1 97.69 114 ALA A N 1
ATOM 878 C CA . ALA A 1 114 ? 26.531 -25.594 -10.523 1 97.69 114 ALA A CA 1
ATOM 879 C C . ALA A 1 114 ? 26.578 -26.797 -9.586 1 97.69 114 ALA A C 1
ATOM 881 O O . ALA A 1 114 ? 27.594 -27.016 -8.906 1 97.69 114 ALA A O 1
ATOM 882 N N . TRP A 1 115 ? 25.578 -27.547 -9.523 1 97.62 115 TRP A N 1
ATOM 883 C CA . TRP A 1 115 ? 25.453 -28.766 -8.742 1 97.62 115 TRP A CA 1
ATOM 884 C C . TRP A 1 115 ? 24.953 -29.922 -9.609 1 97.62 115 TRP A C 1
ATOM 886 O O . TRP A 1 115 ? 24.375 -29.703 -10.672 1 97.62 115 TRP A O 1
ATOM 896 N N . ASN A 1 116 ? 25.078 -31.078 -9.18 1 97.25 116 ASN A N 1
ATOM 897 C CA . ASN A 1 116 ? 24.828 -32.281 -9.984 1 97.25 116 ASN A CA 1
ATOM 898 C C . ASN A 1 116 ? 23.344 -32.625 -10.016 1 97.25 116 ASN A C 1
ATOM 900 O O . ASN A 1 116 ? 22.766 -32.812 -11.086 1 97.25 116 ASN A O 1
ATOM 904 N N . GLU A 1 117 ? 22.703 -32.75 -8.883 1 96.12 117 GLU A N 1
ATOM 905 C CA . GLU A 1 117 ? 21.328 -33.219 -8.82 1 96.12 117 GLU A CA 1
ATOM 906 C C . GLU A 1 117 ? 20.359 -32.156 -9.383 1 96.12 117 GLU A C 1
ATOM 908 O O . GLU A 1 117 ? 20.469 -30.969 -9.055 1 96.12 117 GLU A O 1
ATOM 913 N N . ALA A 1 118 ? 19.406 -32.562 -10.156 1 95.69 118 ALA A N 1
ATOM 914 C CA . ALA A 1 118 ? 18.453 -31.672 -10.789 1 95.69 118 ALA A CA 1
ATOM 915 C C . ALA A 1 118 ? 17.281 -31.375 -9.852 1 95.69 118 ALA A C 1
ATOM 917 O O . ALA A 1 118 ? 16.156 -31.781 -10.102 1 95.69 118 ALA A O 1
ATOM 918 N N . VAL A 1 119 ? 17.484 -30.719 -8.789 1 96.06 119 VAL A N 1
ATOM 919 C CA . VAL A 1 119 ? 16.516 -30.266 -7.797 1 96.06 119 VAL A CA 1
ATOM 920 C C . VAL A 1 119 ? 16.688 -28.766 -7.551 1 96.06 119 VAL A C 1
ATOM 922 O O . VAL A 1 119 ? 17.469 -28.109 -8.234 1 96.06 119 VAL A O 1
ATOM 925 N N . SER A 1 120 ? 15.898 -28.234 -6.68 1 96.31 120 SER A N 1
ATOM 926 C CA . SER A 1 120 ? 16.062 -26.828 -6.336 1 96.31 120 SER A CA 1
ATOM 927 C C . SER A 1 120 ? 17.453 -26.547 -5.77 1 96.31 120 SER A C 1
ATOM 929 O O . SER A 1 120 ? 18 -27.375 -5.035 1 96.31 120 SER A O 1
ATOM 931 N N . PRO A 1 121 ? 18.031 -25.391 -6.047 1 97.31 121 PRO A N 1
ATOM 932 C CA . PRO A 1 121 ? 19.422 -25.125 -5.672 1 97.31 121 PRO A CA 1
ATOM 933 C C . PRO A 1 121 ? 19.672 -25.297 -4.176 1 97.31 121 PRO A C 1
ATOM 935 O O . PRO A 1 121 ? 20.703 -25.859 -3.777 1 97.31 121 PRO A O 1
ATOM 938 N N . HIS A 1 122 ? 18.781 -24.828 -3.314 1 97.69 122 HIS A N 1
ATOM 939 C CA . HIS A 1 122 ? 18.984 -24.969 -1.879 1 97.69 122 HIS A CA 1
ATOM 940 C C . HIS A 1 122 ? 19.047 -26.438 -1.468 1 97.69 122 HIS A C 1
ATOM 942 O O . HIS A 1 122 ? 19.844 -26.797 -0.597 1 97.69 122 HIS A O 1
ATOM 948 N N . LEU A 1 123 ? 18.203 -27.266 -2.035 1 97 123 LEU A N 1
ATOM 949 C CA . LEU A 1 123 ? 18.203 -28.688 -1.737 1 97 123 LEU A CA 1
ATOM 950 C C . LEU A 1 123 ? 19.469 -29.359 -2.264 1 97 123 LEU A C 1
ATOM 952 O O . LEU A 1 123 ? 19.984 -30.281 -1.634 1 97 123 LEU A O 1
ATOM 956 N N . ALA A 1 124 ? 19.938 -28.969 -3.48 1 97.56 124 ALA A N 1
ATOM 957 C CA . ALA A 1 124 ? 21.203 -29.484 -4.02 1 97.56 124 ALA A CA 1
ATOM 958 C C . ALA A 1 124 ? 22.359 -29.188 -3.068 1 97.56 124 ALA A C 1
ATOM 960 O O . ALA A 1 124 ? 23.219 -30.047 -2.852 1 97.56 124 ALA A O 1
ATOM 961 N N . VAL A 1 125 ? 22.406 -27.953 -2.496 1 97.69 125 VAL A N 1
ATOM 962 C CA . VAL A 1 125 ? 23.422 -27.562 -1.534 1 97.69 125 VAL A CA 1
ATOM 963 C C . VAL A 1 125 ? 23.359 -28.484 -0.31 1 97.69 125 VAL A C 1
ATOM 965 O O . VAL A 1 125 ? 24.391 -28.922 0.202 1 97.69 125 VAL A O 1
ATOM 968 N N . GLU A 1 126 ? 22.109 -28.688 0.189 1 96.31 126 GLU A N 1
ATOM 969 C CA . GLU A 1 126 ? 21.922 -29.531 1.363 1 96.31 126 GLU A CA 1
ATOM 970 C C . GLU A 1 126 ? 22.438 -30.938 1.124 1 96.31 126 GLU A C 1
ATOM 972 O O . GLU A 1 126 ? 23.031 -31.547 2.021 1 96.31 126 GLU A O 1
ATOM 977 N N . ARG A 1 127 ? 22.281 -31.453 -0.074 1 95.69 127 ARG A N 1
ATOM 978 C CA . ARG A 1 127 ? 22.578 -32.844 -0.368 1 95.69 127 ARG A CA 1
ATOM 979 C C . ARG A 1 127 ? 24.031 -33 -0.819 1 95.69 127 ARG A C 1
ATOM 981 O O . ARG A 1 127 ? 24.656 -34.062 -0.573 1 95.69 127 ARG A O 1
ATOM 988 N N . GLU A 1 128 ? 24.625 -32 -1.53 1 95.69 128 GLU A N 1
ATOM 989 C CA . GLU A 1 128 ? 25.938 -32.156 -2.164 1 95.69 128 GLU A CA 1
ATOM 990 C C . GLU A 1 128 ? 26.969 -31.234 -1.531 1 95.69 128 GLU A C 1
ATOM 992 O O . GLU A 1 128 ? 28.172 -31.375 -1.758 1 95.69 128 GLU A O 1
ATOM 997 N N . GLY A 1 129 ? 26.5 -30.266 -0.726 1 95.75 129 GLY A N 1
ATOM 998 C CA . GLY A 1 129 ? 27.406 -29.219 -0.258 1 95.75 129 GLY A CA 1
ATOM 999 C C . GLY A 1 129 ? 27.656 -28.141 -1.287 1 95.75 129 GLY A C 1
ATOM 1000 O O . GLY A 1 129 ? 26.859 -27.969 -2.219 1 95.75 129 GLY A O 1
ATOM 1001 N N . GLY A 1 130 ? 28.656 -27.266 -1.081 1 95.81 130 GLY A N 1
ATOM 1002 C CA . GLY A 1 130 ? 29 -26.188 -2 1 95.81 130 GLY A CA 1
ATOM 1003 C C . GLY A 1 130 ? 28.109 -24.969 -1.85 1 95.81 130 GLY A C 1
ATOM 1004 O O . GLY A 1 130 ? 27.734 -24.328 -2.842 1 95.81 130 GLY A O 1
ATOM 1005 N N . GLY A 1 131 ? 27.703 -24.719 -0.7 1 96.25 131 GLY A N 1
ATOM 1006 C CA . GLY A 1 131 ? 26.844 -23.578 -0.427 1 96.25 131 GLY A CA 1
ATOM 1007 C C . GLY A 1 131 ? 27.469 -22.25 -0.795 1 96.25 131 GLY A C 1
ATOM 1008 O O . GLY A 1 131 ? 28.703 -22.109 -0.76 1 96.25 131 GLY A O 1
ATOM 1009 N N . VAL A 1 132 ? 26.688 -21.312 -1.286 1 97 132 VAL A N 1
ATOM 1010 C CA . VAL A 1 132 ? 27.109 -19.969 -1.632 1 97 132 VAL A CA 1
ATOM 1011 C C . VAL A 1 132 ? 26.156 -18.953 -0.984 1 97 132 VAL A C 1
ATOM 1013 O O . VAL A 1 132 ? 24.938 -19.047 -1.13 1 97 132 VAL A O 1
ATOM 1016 N N . GLU A 1 133 ? 26.781 -17.969 -0.322 1 96.75 133 GLU A N 1
ATOM 1017 C CA . GLU A 1 133 ? 25.969 -16.938 0.314 1 96.75 133 GLU A CA 1
ATOM 1018 C C . GLU A 1 133 ? 25.406 -15.969 -0.719 1 96.75 133 GLU A C 1
ATOM 1020 O O . GLU A 1 133 ? 25.969 -15.805 -1.803 1 96.75 133 GLU A O 1
ATOM 1025 N N . ASP A 1 134 ? 24.297 -15.344 -0.404 1 97.12 134 ASP A N 1
ATOM 1026 C CA . ASP A 1 134 ? 23.641 -14.414 -1.312 1 97.12 134 ASP A CA 1
ATOM 1027 C C . ASP A 1 134 ? 24.594 -13.32 -1.777 1 97.12 134 ASP A C 1
ATOM 1029 O O . ASP A 1 134 ? 24.672 -13.016 -2.969 1 97.12 134 ASP A O 1
ATOM 1033 N N . GLU A 1 135 ? 25.312 -12.719 -0.832 1 95.5 135 GLU A N 1
ATOM 1034 C CA . GLU A 1 135 ? 26.219 -11.617 -1.151 1 95.5 135 GLU A CA 1
ATOM 1035 C C . GLU A 1 135 ? 27.312 -12.055 -2.129 1 95.5 135 GLU A C 1
ATOM 1037 O O . GLU A 1 135 ? 27.656 -11.312 -3.047 1 95.5 135 GLU A O 1
ATOM 1042 N N . GLU A 1 136 ? 27.844 -13.203 -1.908 1 97.38 136 GLU A N 1
ATOM 1043 C CA . GLU A 1 136 ? 28.891 -13.734 -2.783 1 97.38 136 GLU A CA 1
ATOM 1044 C C . GLU A 1 136 ? 28.359 -13.969 -4.195 1 97.38 136 GLU A C 1
ATOM 1046 O O . GLU A 1 136 ? 29.016 -13.609 -5.176 1 97.38 136 GLU A O 1
ATOM 1051 N N . LEU A 1 137 ? 27.219 -14.586 -4.301 1 98.06 137 LEU A N 1
ATOM 1052 C CA . LEU A 1 137 ? 26.625 -14.844 -5.602 1 98.06 137 LEU A 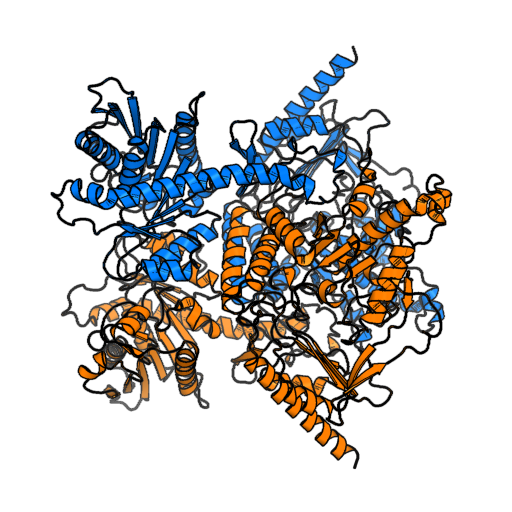CA 1
ATOM 1053 C C . LEU A 1 137 ? 26.344 -13.539 -6.34 1 98.06 137 LEU A C 1
ATOM 1055 O O . LEU A 1 137 ? 26.609 -13.43 -7.543 1 98.06 137 LEU A O 1
ATOM 1059 N N . LEU A 1 138 ? 25.797 -12.555 -5.648 1 97.5 138 LEU A N 1
ATOM 1060 C CA . LEU A 1 138 ? 25.5 -11.258 -6.246 1 97.5 138 LEU A CA 1
ATOM 1061 C C . LEU A 1 138 ? 26.766 -10.578 -6.746 1 97.5 138 LEU A C 1
ATOM 1063 O O . LEU A 1 138 ? 26.766 -9.945 -7.801 1 97.5 138 LEU A O 1
ATOM 1067 N N . GLU A 1 139 ? 27.812 -10.711 -5.988 1 96.56 139 GLU A N 1
ATOM 1068 C CA . GLU A 1 139 ? 29.094 -10.148 -6.406 1 96.56 139 GLU A CA 1
ATOM 1069 C C . GLU A 1 139 ? 29.594 -10.797 -7.699 1 96.56 139 GLU A C 1
ATOM 1071 O O . GLU A 1 139 ? 30.125 -10.117 -8.57 1 96.56 139 GLU A O 1
ATOM 1076 N N . MET A 1 140 ? 29.453 -12.109 -7.801 1 96.88 140 MET A N 1
ATOM 1077 C CA . MET A 1 140 ? 29.844 -12.82 -9.016 1 96.88 140 MET A CA 1
ATOM 1078 C C . MET A 1 140 ? 29.031 -12.328 -10.219 1 96.88 140 MET A C 1
ATOM 1080 O O . MET A 1 140 ? 29.594 -12.102 -11.289 1 96.88 140 MET A O 1
ATOM 1084 N N . VAL A 1 141 ? 27.734 -12.156 -10.023 1 97.19 141 VAL A N 1
ATOM 1085 C CA . VAL A 1 141 ? 26.875 -11.688 -11.102 1 97.19 141 VAL A CA 1
ATOM 1086 C C . VAL A 1 141 ? 27.266 -10.266 -11.5 1 97.19 141 VAL A C 1
ATOM 1088 O O . VAL A 1 141 ? 27.375 -9.953 -12.688 1 97.19 141 VAL A O 1
ATOM 1091 N N . GLU A 1 142 ? 27.484 -9.438 -10.516 1 95.06 142 GLU A N 1
ATOM 1092 C CA . GLU A 1 142 ? 27.859 -8.055 -10.758 1 95.06 142 GLU A CA 1
ATOM 1093 C C . GLU A 1 142 ? 29.141 -7.961 -11.57 1 95.06 142 GLU A C 1
ATOM 1095 O O . GLU A 1 142 ? 29.25 -7.148 -12.492 1 95.06 142 GLU A O 1
ATOM 1100 N N . LYS A 1 143 ? 30.125 -8.758 -11.203 1 93.44 143 LYS A N 1
ATOM 1101 C CA . LYS A 1 143 ? 31.391 -8.789 -11.93 1 93.44 143 LYS A CA 1
ATOM 1102 C C . LYS A 1 143 ? 31.156 -9.133 -13.398 1 93.44 143 LYS A C 1
ATOM 1104 O O . LYS A 1 143 ? 31.781 -8.531 -14.281 1 93.44 143 LYS A O 1
ATOM 1109 N N . CYS A 1 144 ? 30.281 -10.055 -13.656 1 92.88 144 CYS A N 1
ATOM 1110 C CA . CYS A 1 144 ? 29.984 -10.438 -15.031 1 92.88 144 CYS A CA 1
ATOM 1111 C C . CYS A 1 144 ? 29.328 -9.281 -15.781 1 92.88 144 CYS A C 1
ATOM 1113 O O . CYS A 1 144 ? 29.609 -9.055 -16.953 1 92.88 144 CYS A O 1
ATOM 1115 N N . LEU A 1 145 ? 28.469 -8.555 -15.117 1 90.25 145 LEU A N 1
ATOM 1116 C CA . LEU A 1 145 ? 27.734 -7.461 -15.742 1 90.25 145 LEU A CA 1
ATOM 1117 C C . LEU A 1 145 ? 28.672 -6.301 -16.078 1 90.25 145 LEU A C 1
ATOM 1119 O O . LEU A 1 145 ? 28.438 -5.578 -17.047 1 90.25 145 LEU A O 1
ATOM 1123 N N . TRP A 1 146 ? 29.797 -6.168 -15.297 1 84.31 146 TRP A N 1
ATOM 1124 C CA . TRP A 1 146 ? 30.734 -5.078 -15.516 1 84.31 146 TRP A CA 1
ATOM 1125 C C . TRP A 1 146 ? 31.766 -5.453 -16.578 1 84.31 146 TRP A C 1
ATOM 1127 O O . TRP A 1 146 ? 32.344 -4.582 -17.234 1 84.31 146 TRP A O 1
ATOM 1137 N N . MET A 1 147 ? 32.219 -6.656 -16.641 1 72.62 147 MET A N 1
ATOM 1138 C CA . MET A 1 147 ? 33.188 -7.098 -17.625 1 72.62 147 MET A CA 1
ATOM 1139 C C . MET A 1 147 ? 32.719 -6.77 -19.047 1 72.62 147 MET A C 1
ATOM 1141 O O . MET A 1 147 ? 33.562 -6.426 -19.906 1 72.62 147 MET A O 1
ATOM 1145 N N . GLY A 1 148 ? 31.562 -6.84 -19.281 1 57.88 148 GLY A N 1
ATOM 1146 C CA . GLY A 1 148 ? 31.047 -6.535 -20.609 1 57.88 148 GLY A CA 1
ATOM 1147 C C . GLY A 1 148 ? 31.078 -5.055 -20.938 1 57.88 148 GLY A C 1
ATOM 1148 O O . GLY A 1 148 ? 30.828 -4.656 -22.078 1 57.88 148 GLY A O 1
ATOM 1149 N N . VAL A 1 149 ? 31.391 -4.16 -19.859 1 59.47 149 VAL A N 1
ATOM 1150 C CA . VAL A 1 149 ? 31.141 -2.74 -20.078 1 59.47 149 VAL A CA 1
ATOM 1151 C C . VAL A 1 149 ? 32.438 -1.962 -19.969 1 59.47 149 VAL A C 1
ATOM 1153 O O . VAL A 1 149 ? 32.469 -0.732 -20.062 1 59.47 149 VAL A O 1
ATOM 1156 N N . GLU A 1 150 ? 33.594 -2.771 -19.656 1 53.56 150 GLU A N 1
ATOM 1157 C CA . GLU A 1 150 ? 34.812 -1.977 -19.562 1 53.56 150 GLU A CA 1
ATOM 1158 C C . GLU A 1 150 ? 35.219 -1.439 -20.922 1 53.56 150 GLU A C 1
ATOM 1160 O O . GLU A 1 150 ? 35.219 -2.17 -21.922 1 53.56 150 GLU A O 1
ATOM 1165 N N . GLY A 1 151 ? 35.25 -0.123 -21.094 1 52.53 151 GLY A N 1
ATOM 1166 C CA . GLY A 1 151 ? 35.75 0.663 -22.203 1 52.53 151 GLY A CA 1
ATOM 1167 C C . GLY A 1 151 ? 34.656 1.248 -23.062 1 52.53 151 GLY A C 1
ATOM 1168 O O . GLY A 1 151 ? 33.5 1.245 -22.672 1 52.53 151 GLY A O 1
ATOM 1169 N N . GLU A 1 152 ? 34.969 1.939 -24.188 1 50.62 152 GLU A N 1
ATOM 1170 C CA . GLU A 1 152 ? 34.219 2.768 -25.109 1 50.62 152 GLU A CA 1
ATOM 1171 C C . GLU A 1 152 ? 33.031 1.984 -25.719 1 50.62 152 GLU A C 1
ATOM 1173 O O . GLU A 1 152 ? 32.156 2.57 -26.328 1 50.62 152 GLU A O 1
ATOM 1178 N N . GLU A 1 153 ? 33.062 0.613 -25.703 1 55.44 153 GLU A N 1
ATOM 1179 C CA . GLU A 1 153 ? 32.094 -0.061 -26.547 1 55.44 153 GLU A CA 1
ATOM 1180 C C . GLU A 1 153 ? 30.906 -0.583 -25.719 1 55.44 153 GLU A C 1
ATOM 1182 O O . GLU A 1 153 ? 30.344 -1.632 -26.031 1 55.44 153 GLU A O 1
ATOM 1187 N N . LYS A 1 154 ? 30.484 0.162 -24.688 1 59.28 154 LYS A N 1
ATOM 1188 C CA . LYS A 1 154 ? 29.359 -0.202 -23.844 1 59.28 154 LYS A CA 1
ATOM 1189 C C . LYS A 1 154 ? 28.094 -0.385 -24.672 1 59.28 154 LYS A C 1
ATOM 1191 O O . LYS A 1 154 ? 27.312 -1.306 -24.422 1 59.28 154 LYS A O 1
ATOM 1196 N N . SER A 1 155 ? 27.922 0.403 -25.625 1 61.09 155 SER A N 1
ATOM 1197 C CA . SER A 1 155 ? 26.719 0.427 -26.422 1 61.09 155 SER A CA 1
ATOM 1198 C C . SER A 1 155 ? 26.625 -0.797 -27.328 1 61.09 155 SER A C 1
ATOM 1200 O O . SER A 1 155 ? 25.578 -1.074 -27.922 1 61.09 155 SER A O 1
ATOM 1202 N N . GLU A 1 156 ? 27.656 -1.701 -27.094 1 74.94 156 GLU A N 1
ATOM 1203 C CA . GLU A 1 156 ? 27.688 -2.791 -28.062 1 74.94 156 GLU A CA 1
ATOM 1204 C C . GLU A 1 156 ? 27.578 -4.148 -27.359 1 74.94 156 GLU A C 1
ATOM 1206 O O . GLU A 1 156 ? 28 -5.168 -27.922 1 74.94 156 GLU A O 1
ATOM 1211 N N . CYS A 1 157 ? 27 -4.066 -26.125 1 88.06 157 CYS A N 1
ATOM 1212 C CA . CYS A 1 157 ? 26.953 -5.336 -25.422 1 88.06 157 CYS A CA 1
ATOM 1213 C C . CYS A 1 157 ? 25.562 -5.59 -24.844 1 88.06 157 CYS A C 1
ATOM 1215 O O . CYS A 1 157 ? 24.938 -4.684 -24.297 1 88.06 157 CYS A O 1
ATOM 1217 N N . TRP A 1 158 ? 25.016 -6.789 -25.094 1 93.12 158 TRP A N 1
ATOM 1218 C CA . TRP A 1 158 ? 23.797 -7.277 -24.453 1 93.12 158 TRP A CA 1
ATOM 1219 C C . TRP A 1 158 ? 24.125 -8.289 -23.359 1 93.12 158 TRP A C 1
ATOM 1221 O O . TRP A 1 158 ? 25.062 -9.086 -23.5 1 93.12 158 TRP A O 1
ATOM 1231 N N . SER A 1 159 ? 23.469 -8.172 -22.281 1 95.62 159 SER A N 1
ATOM 1232 C CA . SER A 1 159 ? 23.609 -9.18 -21.234 1 95.62 159 SER A CA 1
ATOM 1233 C C . SER A 1 159 ? 22.266 -9.781 -20.859 1 95.62 159 SER A C 1
ATOM 1235 O O . SER A 1 159 ? 21.281 -9.055 -20.719 1 95.62 159 SER A O 1
ATOM 1237 N N . LEU A 1 160 ? 22.25 -11.062 -20.781 1 97.38 160 LEU A N 1
ATOM 1238 C CA . LEU A 1 160 ? 21.062 -11.797 -20.375 1 97.38 160 LEU A CA 1
ATOM 1239 C C . LEU A 1 160 ? 21.359 -12.695 -19.172 1 97.38 160 LEU A C 1
ATOM 1241 O O . LEU A 1 160 ? 22.281 -13.508 -19.219 1 97.38 160 LEU A O 1
ATOM 1245 N N . ILE A 1 161 ? 20.625 -12.492 -18.125 1 98.56 161 ILE A N 1
ATOM 1246 C CA . ILE A 1 161 ? 20.703 -13.367 -16.969 1 98.56 161 ILE A CA 1
ATOM 1247 C C . ILE A 1 161 ? 19.531 -14.344 -16.984 1 98.56 161 ILE A C 1
ATOM 1249 O O . ILE A 1 161 ? 18.375 -13.938 -17.047 1 98.56 161 ILE A O 1
ATOM 1253 N N . GLU A 1 162 ? 19.781 -15.602 -16.969 1 98.69 162 GLU A N 1
ATOM 1254 C CA . GLU A 1 162 ? 18.719 -16.594 -16.906 1 98.69 162 GLU A CA 1
ATOM 1255 C C . GLU A 1 162 ? 18.625 -17.203 -15.5 1 98.69 162 GLU A C 1
ATOM 1257 O O . GLU A 1 162 ? 19.594 -17.797 -15.023 1 98.69 162 GLU A O 1
ATOM 1262 N N . THR A 1 163 ? 17.484 -17.094 -14.82 1 98.56 163 THR A N 1
ATOM 1263 C CA . THR A 1 163 ? 17.297 -17.625 -13.477 1 98.56 163 THR A CA 1
ATOM 1264 C C . THR A 1 163 ? 16.984 -19.109 -13.523 1 98.56 163 THR A C 1
ATOM 1266 O O . THR A 1 163 ? 16.812 -19.688 -14.602 1 98.56 163 THR A O 1
ATOM 1269 N N . ALA A 1 164 ? 16.984 -19.75 -12.359 1 98.06 164 ALA A N 1
ATOM 1270 C CA . ALA A 1 164 ? 16.672 -21.172 -12.234 1 98.06 164 ALA A CA 1
ATOM 1271 C C . ALA A 1 164 ? 15.25 -21.375 -11.711 1 98.06 164 ALA A C 1
ATOM 1273 O O . ALA A 1 164 ? 14.82 -20.703 -10.773 1 98.06 164 ALA A O 1
ATOM 1274 N N . GLY A 1 165 ? 14.508 -22.312 -12.312 1 97.56 165 GLY A N 1
ATOM 1275 C CA . GLY A 1 165 ? 13.18 -22.656 -11.836 1 97.56 165 GLY A CA 1
ATOM 1276 C C . GLY A 1 165 ? 12.172 -21.531 -12.031 1 97.56 165 GLY A C 1
ATOM 1277 O O . GLY A 1 165 ? 12.219 -20.828 -13.039 1 97.56 165 GLY A O 1
ATOM 1278 N N . GLY A 1 166 ? 11.195 -21.438 -11.18 1 98.31 166 GLY A N 1
ATOM 1279 C CA . GLY A 1 166 ? 10.211 -20.375 -11.203 1 98.31 166 GLY A CA 1
ATOM 1280 C C . GLY A 1 166 ? 10.68 -19.109 -10.5 1 98.31 166 GLY A C 1
ATOM 1281 O O . GLY A 1 166 ? 11.789 -19.078 -9.969 1 98.31 166 GLY A O 1
ATOM 1282 N N . VAL A 1 167 ? 9.844 -18.109 -10.477 1 98.69 167 VAL A N 1
ATOM 1283 C CA . VAL A 1 167 ? 10.211 -16.781 -10.016 1 98.69 167 VAL A CA 1
ATOM 1284 C C . VAL A 1 167 ? 10.578 -16.828 -8.531 1 98.69 167 VAL A C 1
ATOM 1286 O O . VAL A 1 167 ? 11.438 -16.078 -8.078 1 98.69 167 VAL A O 1
ATOM 1289 N N . ALA A 1 168 ? 9.93 -17.766 -7.781 1 98.62 168 ALA A N 1
ATOM 1290 C CA . ALA A 1 168 ? 10.148 -17.828 -6.336 1 98.62 168 ALA A CA 1
ATOM 1291 C C . ALA A 1 168 ? 10.867 -19.125 -5.953 1 98.62 168 ALA A C 1
ATOM 1293 O O . ALA A 1 168 ? 10.703 -19.625 -4.84 1 98.62 168 ALA A O 1
ATOM 1294 N N . SER A 1 169 ? 11.602 -19.688 -6.871 1 98.44 169 SER A N 1
ATOM 1295 C CA . SER A 1 169 ? 12.445 -20.828 -6.531 1 98.44 169 SER A CA 1
ATOM 1296 C C . SER A 1 169 ? 13.586 -20.406 -5.605 1 98.44 169 SER A C 1
ATOM 1298 O O . SER A 1 169 ? 14.203 -19.359 -5.801 1 98.44 169 SER A O 1
ATOM 1300 N N . PRO A 1 170 ? 13.891 -21.219 -4.578 1 98.12 170 PRO A N 1
ATOM 1301 C CA . PRO A 1 170 ? 15.008 -20.891 -3.689 1 98.12 170 PRO A CA 1
ATOM 1302 C C . PRO A 1 170 ? 16.359 -20.922 -4.398 1 98.12 170 PRO A C 1
ATOM 1304 O O . PRO A 1 170 ? 16.594 -21.766 -5.254 1 98.12 170 PRO A O 1
ATOM 1307 N N . GLY A 1 171 ? 17.234 -20 -4.059 1 98.06 171 GLY A N 1
ATOM 1308 C CA . GLY A 1 171 ? 18.625 -20.062 -4.445 1 98.06 171 GLY A CA 1
ATOM 1309 C C . GLY A 1 171 ? 19.453 -21 -3.57 1 98.06 171 GLY A C 1
ATOM 1310 O O . GLY A 1 171 ? 18.891 -21.766 -2.785 1 98.06 171 GLY A O 1
ATOM 1311 N N . PRO A 1 172 ? 20.75 -20.969 -3.711 1 98 172 PRO A N 1
ATOM 1312 C CA . PRO A 1 172 ? 21.594 -21.891 -2.955 1 98 172 PRO A CA 1
ATOM 1313 C C . PRO A 1 172 ? 21.484 -21.688 -1.444 1 98 172 PRO A C 1
ATOM 1315 O O . PRO A 1 172 ? 21.625 -22.641 -0.679 1 98 172 PRO A O 1
ATOM 1318 N N . SER A 1 173 ? 21.234 -20.469 -0.972 1 97.25 173 SER A N 1
ATOM 1319 C CA . SER A 1 173 ? 21.156 -20.156 0.451 1 97.25 173 SER A CA 1
ATOM 1320 C C . SER A 1 173 ? 19.766 -20.453 1 1 97.25 173 SER A C 1
ATOM 1322 O O . SER A 1 173 ? 19.562 -20.5 2.217 1 97.25 173 SER A O 1
ATOM 1324 N N . GLY A 1 174 ? 18.812 -20.656 0.118 1 97 174 GLY A N 1
ATOM 1325 C CA . GLY A 1 174 ? 17.422 -20.797 0.519 1 97 174 GLY A CA 1
ATOM 1326 C C . GLY A 1 174 ? 16.594 -19.547 0.28 1 97 174 GLY A C 1
ATOM 1327 O O . GLY A 1 174 ? 15.367 -19.609 0.297 1 97 174 GLY A O 1
ATOM 1328 N N . THR A 1 175 ? 17.281 -18.438 0.02 1 97.56 175 THR A N 1
ATOM 1329 C CA . THR A 1 175 ? 16.578 -17.203 -0.318 1 97.56 175 THR A CA 1
ATOM 1330 C C . THR A 1 175 ? 15.883 -17.328 -1.669 1 97.56 175 THR A C 1
ATOM 1332 O O . THR A 1 175 ? 16.438 -17.891 -2.615 1 97.56 175 THR A O 1
ATOM 1335 N N . LEU A 1 176 ? 14.664 -16.922 -1.744 1 98.44 176 LEU A N 1
ATOM 1336 C CA . LEU A 1 176 ? 13.953 -16.984 -3.018 1 98.44 176 LEU A CA 1
ATOM 1337 C C . LEU A 1 176 ? 14.672 -16.156 -4.074 1 98.44 176 LEU A C 1
ATOM 1339 O O . LEU A 1 176 ? 15.141 -15.047 -3.791 1 98.44 176 LEU A O 1
ATOM 1343 N N . GLN A 1 177 ? 14.789 -16.625 -5.258 1 98.56 177 GLN A N 1
ATOM 1344 C CA . GLN A 1 177 ? 15.562 -15.961 -6.305 1 98.56 177 GLN A CA 1
ATOM 1345 C C . GLN A 1 177 ? 15 -14.578 -6.621 1 98.56 177 GLN A C 1
ATOM 1347 O O . GLN A 1 177 ? 15.75 -13.648 -6.938 1 98.56 177 GLN A O 1
ATOM 1352 N N . CYS A 1 178 ? 13.625 -14.398 -6.562 1 98.56 178 CYS A N 1
ATOM 1353 C CA . CYS A 1 178 ? 13.031 -13.086 -6.805 1 98.56 178 CYS A CA 1
ATOM 1354 C C . CYS A 1 178 ? 13.438 -12.102 -5.715 1 98.56 178 CYS A C 1
ATOM 1356 O O . CYS A 1 178 ? 13.383 -10.891 -5.918 1 98.56 178 CYS A O 1
ATOM 1358 N N . ASP A 1 179 ? 13.773 -12.539 -4.531 1 98.19 179 ASP A N 1
ATOM 1359 C CA . ASP A 1 179 ? 14.305 -11.695 -3.461 1 98.19 179 ASP A CA 1
ATOM 1360 C C . ASP A 1 179 ? 15.82 -11.531 -3.592 1 98.19 179 ASP A C 1
ATOM 1362 O O . ASP A 1 179 ? 16.359 -10.445 -3.381 1 98.19 179 ASP A O 1
ATOM 1366 N N . LEU A 1 180 ? 16.453 -12.617 -3.977 1 97.94 180 LEU A N 1
ATOM 1367 C CA . LEU A 1 180 ? 17.906 -12.703 -4.055 1 97.94 180 LEU A CA 1
ATOM 1368 C C . LEU A 1 180 ? 18.469 -11.695 -5.062 1 97.94 180 LEU A C 1
ATOM 1370 O O . LEU A 1 180 ? 19.438 -11 -4.777 1 97.94 180 LEU A O 1
ATOM 1374 N N . TYR A 1 181 ? 17.859 -11.539 -6.215 1 98.19 181 TYR A N 1
ATOM 1375 C CA . TYR A 1 181 ? 18.391 -10.703 -7.285 1 98.19 181 TYR A CA 1
ATOM 1376 C C . TYR A 1 181 ? 17.797 -9.305 -7.234 1 98.19 181 TYR A C 1
ATOM 1378 O O . TYR A 1 181 ? 18.109 -8.461 -8.078 1 98.19 181 TYR A O 1
ATOM 1386 N N . ARG A 1 182 ? 16.969 -8.977 -6.227 1 97.69 182 ARG A N 1
ATOM 1387 C CA . ARG A 1 182 ? 16.219 -7.727 -6.125 1 97.69 182 ARG A CA 1
ATOM 1388 C C . ARG A 1 182 ? 17.172 -6.527 -6.066 1 97.69 182 ARG A C 1
ATOM 1390 O O . ARG A 1 182 ? 16.844 -5.457 -6.59 1 97.69 182 ARG A O 1
ATOM 1397 N N . PRO A 1 183 ? 18.344 -6.582 -5.477 1 96.06 183 PRO A N 1
ATOM 1398 C CA . PRO A 1 183 ? 19.25 -5.43 -5.422 1 96.06 183 PRO A CA 1
ATOM 1399 C C . PRO A 1 183 ? 19.594 -4.887 -6.805 1 96.06 183 PRO A C 1
ATOM 1401 O O . PRO A 1 183 ? 19.875 -3.691 -6.953 1 96.06 183 PRO A O 1
ATOM 1404 N N . PHE A 1 184 ? 19.531 -5.77 -7.859 1 95.81 184 PHE A N 1
ATOM 1405 C CA . PHE A 1 184 ? 19.828 -5.332 -9.219 1 95.81 184 PHE A CA 1
ATOM 1406 C C . PHE A 1 184 ? 18.578 -4.75 -9.883 1 95.81 184 PHE A C 1
ATOM 1408 O O . PHE A 1 184 ? 18.672 -3.791 -10.656 1 95.81 184 PHE A O 1
ATOM 1415 N N . ARG A 1 185 ? 17.422 -5.359 -9.578 1 96.94 185 ARG A N 1
ATOM 1416 C CA . ARG A 1 185 ? 16.109 -5.043 -10.141 1 96.94 185 ARG A CA 1
ATOM 1417 C C . ARG A 1 185 ? 16.188 -4.918 -11.656 1 96.94 185 ARG A C 1
ATOM 1419 O O . ARG A 1 185 ? 15.742 -3.918 -12.227 1 96.94 185 ARG A O 1
ATOM 1426 N N . ILE A 1 186 ? 16.844 -5.84 -12.305 1 97.56 186 ILE A N 1
ATOM 1427 C CA . ILE A 1 186 ? 16.984 -5.863 -13.75 1 97.56 186 ILE A CA 1
ATOM 1428 C C . ILE A 1 186 ? 15.633 -6.164 -14.398 1 97.56 186 ILE A C 1
ATOM 1430 O O . ILE A 1 186 ? 14.891 -7.027 -13.93 1 97.56 186 ILE A O 1
ATOM 1434 N N . PRO A 1 187 ? 15.234 -5.402 -15.469 1 98.12 187 PRO A N 1
ATOM 1435 C CA . PRO A 1 187 ? 13.969 -5.684 -16.156 1 98.12 187 PRO A CA 1
ATOM 1436 C C . PRO A 1 187 ? 13.828 -7.145 -16.578 1 98.12 187 PRO A C 1
ATOM 1438 O O . PRO A 1 187 ? 14.828 -7.793 -16.891 1 98.12 187 PRO A O 1
ATOM 1441 N N . ALA A 1 188 ? 12.602 -7.59 -16.656 1 98.62 188 ALA A N 1
ATOM 1442 C CA . ALA A 1 188 ? 12.352 -9.023 -16.781 1 98.62 188 ALA A CA 1
ATOM 1443 C C . ALA A 1 188 ? 11.617 -9.352 -18.078 1 98.62 188 ALA A C 1
ATOM 1445 O O . ALA A 1 188 ? 10.797 -8.562 -18.547 1 98.62 188 ALA A O 1
ATOM 1446 N N . VAL A 1 189 ? 11.945 -10.398 -18.688 1 98.81 189 VAL A N 1
ATOM 1447 C CA . VAL A 1 189 ? 11.086 -11.141 -19.594 1 98.81 189 VAL A CA 1
ATOM 1448 C C . VAL A 1 189 ? 10.539 -12.391 -18.906 1 98.81 189 VAL A C 1
ATOM 1450 O O . VAL A 1 189 ? 11.305 -13.164 -18.328 1 98.81 189 VAL A O 1
ATOM 1453 N N . LEU A 1 190 ? 9.25 -12.547 -18.891 1 98.88 190 LEU A N 1
ATOM 1454 C CA . LEU A 1 190 ? 8.625 -13.664 -18.188 1 98.88 190 LEU A CA 1
ATOM 1455 C C . LEU A 1 190 ? 8.18 -14.742 -19.156 1 98.88 190 LEU A C 1
ATOM 1457 O O . LEU A 1 190 ? 7.367 -14.484 -20.047 1 98.88 190 LEU A O 1
ATOM 1461 N N . VAL A 1 191 ? 8.766 -15.883 -19.031 1 98.81 191 VAL A N 1
ATOM 1462 C CA . VAL A 1 191 ? 8.305 -17.031 -19.812 1 98.81 191 VAL A CA 1
ATOM 1463 C C . VAL A 1 191 ? 7.066 -17.641 -19.141 1 98.81 191 VAL A C 1
ATOM 1465 O O . VAL A 1 191 ? 7.145 -18.172 -18.047 1 98.81 191 VAL A O 1
ATOM 1468 N N . GLY A 1 192 ? 5.938 -17.531 -19.797 1 98.5 192 GLY A N 1
ATOM 1469 C CA . GLY A 1 192 ? 4.684 -18.062 -19.297 1 98.5 192 GLY A CA 1
ATOM 1470 C C . GLY A 1 192 ? 4.465 -19.516 -19.672 1 98.5 192 GLY A C 1
ATOM 1471 O O . GLY A 1 192 ? 5.34 -20.156 -20.266 1 98.5 192 GLY A O 1
ATOM 1472 N N . ASP A 1 193 ? 3.344 -20.047 -19.219 1 98.06 193 ASP A N 1
ATOM 1473 C CA . ASP A 1 193 ? 2.969 -21.438 -19.438 1 98.06 193 ASP A CA 1
ATOM 1474 C C . ASP A 1 193 ? 1.771 -21.531 -20.375 1 98.06 193 ASP A C 1
ATOM 1476 O O . ASP A 1 193 ? 0.67 -21.094 -20.047 1 98.06 193 ASP A O 1
ATOM 1480 N N . GLY A 1 194 ? 1.96 -22.109 -21.547 1 97.44 194 GLY A N 1
ATOM 1481 C CA . GLY A 1 194 ? 0.899 -22.234 -22.531 1 97.44 194 GLY A CA 1
ATOM 1482 C C . GLY A 1 194 ? 0.018 -23.453 -22.312 1 97.44 194 GLY A C 1
ATOM 1483 O O . GLY A 1 194 ? -0.958 -23.656 -23.047 1 97.44 194 GLY A O 1
ATOM 1484 N N . ARG A 1 195 ? 0.252 -24.234 -21.344 1 96.69 195 ARG A N 1
ATOM 1485 C CA . ARG A 1 195 ? -0.47 -25.469 -21.094 1 96.69 195 ARG A CA 1
ATOM 1486 C C . ARG A 1 195 ? -1.702 -25.219 -20.234 1 96.69 195 ARG A C 1
ATOM 1488 O O . ARG A 1 195 ? -1.989 -24.078 -19.859 1 96.69 195 ARG A O 1
ATOM 1495 N N . LEU A 1 196 ? -2.438 -26.328 -20.016 1 95.38 196 LEU A N 1
ATOM 1496 C CA . LEU A 1 196 ? -3.57 -26.25 -19.094 1 95.38 196 LEU A CA 1
ATOM 1497 C C . LEU A 1 196 ? -3.111 -25.828 -17.703 1 95.38 196 LEU A C 1
ATOM 1499 O O . LEU A 1 196 ? -2.125 -26.359 -17.172 1 95.38 196 LEU A O 1
ATOM 1503 N N . GLY A 1 197 ? -3.732 -24.891 -17.109 1 96.12 197 GLY A N 1
ATOM 1504 C CA . GLY A 1 197 ? -3.326 -24.328 -15.836 1 96.12 197 GLY A CA 1
ATOM 1505 C C . GLY A 1 197 ? -2.33 -23.188 -15.977 1 96.12 197 GLY A C 1
ATOM 1506 O O . GLY A 1 197 ? -2.035 -22.484 -15 1 96.12 197 GLY A O 1
ATOM 1507 N N . GLY A 1 198 ? -1.906 -22.984 -17.188 1 97.94 198 GLY A N 1
ATOM 1508 C CA . GLY A 1 198 ? -0.825 -22.047 -17.453 1 97.94 198 GLY A CA 1
ATOM 1509 C C . GLY A 1 198 ? -1.239 -20.594 -17.281 1 97.94 198 GLY A C 1
ATOM 1510 O O . GLY A 1 198 ? -0.413 -19.734 -16.938 1 97.94 198 GLY A O 1
ATOM 1511 N N . ILE A 1 199 ? -2.555 -20.234 -17.5 1 98.25 199 ILE A N 1
ATOM 1512 C CA . ILE A 1 199 ? -3.031 -18.859 -17.297 1 98.25 199 ILE A CA 1
ATOM 1513 C C . ILE A 1 199 ? -2.795 -18.438 -15.852 1 98.25 199 ILE A C 1
ATOM 1515 O O . ILE A 1 199 ? -2.141 -17.422 -15.594 1 98.25 199 ILE A O 1
ATOM 1519 N N . SER A 1 200 ? -3.227 -19.297 -14.953 1 98.5 200 SER A N 1
ATOM 1520 C CA . SER A 1 200 ? -3.104 -19.016 -13.531 1 98.5 200 SER A CA 1
ATOM 1521 C C . SER A 1 200 ? -1.64 -18.953 -13.102 1 98.5 200 SER A C 1
ATOM 1523 O O . SER A 1 200 ? -1.239 -18.062 -12.352 1 98.5 200 SER A O 1
ATOM 1525 N N . GLY A 1 201 ? -0.873 -19.953 -13.578 1 98.44 201 GLY A N 1
ATOM 1526 C CA . GLY A 1 201 ? 0.536 -19.984 -13.219 1 98.44 201 GLY A CA 1
ATOM 1527 C C . GLY A 1 201 ? 1.293 -18.734 -13.664 1 98.44 201 GLY A C 1
ATOM 1528 O O . GLY A 1 201 ? 2.109 -18.203 -12.914 1 98.44 201 GLY A O 1
ATOM 1529 N N . THR A 1 202 ? 1.028 -18.266 -14.898 1 98.75 202 THR A N 1
ATOM 1530 C CA . THR A 1 202 ? 1.721 -17.109 -15.469 1 98.75 202 THR A CA 1
ATOM 1531 C C . THR A 1 202 ? 1.315 -15.828 -14.75 1 98.75 202 THR A C 1
ATOM 1533 O O . THR A 1 202 ? 2.168 -15 -14.414 1 98.75 202 THR A O 1
ATOM 1536 N N . ILE A 1 203 ? 0.003 -15.688 -14.461 1 98.69 203 ILE A N 1
ATOM 1537 C CA . ILE A 1 203 ? -0.494 -14.492 -13.789 1 98.69 203 ILE A CA 1
ATOM 1538 C C . ILE A 1 203 ? 0.091 -14.414 -12.375 1 98.69 203 ILE A C 1
ATOM 1540 O O . ILE A 1 203 ? 0.549 -13.359 -11.945 1 98.69 203 ILE A O 1
ATOM 1544 N N . SER A 1 204 ? 0.105 -15.539 -11.688 1 98.81 204 SER A N 1
ATOM 1545 C CA . SER A 1 204 ? 0.644 -15.57 -10.336 1 98.81 204 SER A CA 1
ATOM 1546 C C . SER A 1 204 ? 2.129 -15.227 -10.32 1 98.81 204 SER A C 1
ATOM 1548 O O . SER A 1 204 ? 2.592 -14.5 -9.438 1 98.81 204 SER A O 1
ATOM 1550 N N . ALA A 1 205 ? 2.885 -15.742 -11.273 1 98.81 205 ALA A N 1
ATOM 1551 C CA . ALA A 1 205 ? 4.309 -15.43 -11.375 1 98.81 205 ALA A CA 1
ATOM 1552 C C . ALA A 1 205 ? 4.531 -13.953 -11.656 1 98.81 205 ALA A C 1
ATOM 1554 O O . ALA A 1 205 ? 5.418 -13.328 -11.07 1 98.81 205 ALA A O 1
ATOM 1555 N N . TYR A 1 206 ? 3.709 -13.422 -12.609 1 98.75 206 TYR A N 1
ATOM 1556 C CA . TYR A 1 206 ? 3.773 -12 -12.93 1 98.75 206 TYR A CA 1
ATOM 1557 C C . TYR A 1 206 ? 3.551 -11.148 -11.68 1 98.75 206 TYR A C 1
ATOM 1559 O O . TYR A 1 206 ? 4.305 -10.211 -11.422 1 98.75 206 TYR A O 1
ATOM 1567 N N . GLU A 1 207 ? 2.584 -11.508 -10.906 1 98.81 207 GLU A N 1
ATOM 1568 C CA . GLU A 1 207 ? 2.236 -10.742 -9.719 1 98.81 207 GLU A CA 1
ATOM 1569 C C . GLU A 1 207 ? 3.316 -10.867 -8.648 1 98.81 207 GLU A C 1
ATOM 1571 O O . GLU A 1 207 ? 3.57 -9.914 -7.898 1 98.81 207 GLU A O 1
ATOM 1576 N N . THR A 1 208 ? 3.969 -12.016 -8.562 1 98.81 208 THR A N 1
ATOM 1577 C CA . THR A 1 208 ? 5.074 -12.203 -7.629 1 98.81 208 THR A CA 1
ATOM 1578 C C . THR A 1 208 ? 6.23 -11.266 -7.965 1 98.81 208 THR A C 1
ATOM 1580 O O . THR A 1 208 ? 6.828 -10.664 -7.07 1 98.81 208 THR A O 1
ATOM 1583 N N . LEU A 1 209 ? 6.527 -11.133 -9.266 1 98.75 209 LEU A N 1
ATOM 1584 C CA . LEU A 1 209 ? 7.586 -10.219 -9.688 1 98.75 209 LEU A CA 1
ATOM 1585 C C . LEU A 1 209 ? 7.203 -8.773 -9.391 1 98.75 209 LEU A C 1
ATOM 1587 O O . LEU A 1 209 ? 8.023 -8 -8.875 1 98.75 209 LEU A O 1
ATOM 1591 N N . LYS A 1 210 ? 5.953 -8.438 -9.656 1 98.44 210 LYS A N 1
ATOM 1592 C CA . LYS A 1 210 ? 5.484 -7.082 -9.383 1 98.44 210 LYS A CA 1
ATOM 1593 C C . LYS A 1 210 ? 5.562 -6.762 -7.895 1 98.44 210 LYS A C 1
ATOM 1595 O O . LYS A 1 210 ? 5.934 -5.648 -7.512 1 98.44 210 LYS A O 1
ATOM 1600 N N . LEU A 1 211 ? 5.273 -7.719 -7.09 1 98.31 211 LEU A N 1
ATOM 1601 C CA . LEU A 1 211 ? 5.262 -7.562 -5.637 1 98.31 211 LEU A CA 1
ATOM 1602 C C . LEU A 1 211 ? 6.676 -7.395 -5.098 1 98.31 211 LEU A C 1
ATOM 1604 O O . LEU A 1 211 ? 6.863 -7.066 -3.924 1 98.31 211 LEU A O 1
ATOM 1608 N N . ARG A 1 212 ? 7.695 -7.602 -5.969 1 98.62 212 ARG A N 1
ATOM 1609 C CA . ARG A 1 212 ? 9.078 -7.355 -5.59 1 98.62 212 ARG A CA 1
ATOM 1610 C C . ARG A 1 212 ? 9.617 -6.102 -6.273 1 98.62 212 ARG A C 1
ATOM 1612 O O . ARG A 1 212 ? 10.812 -5.805 -6.18 1 98.62 212 ARG A O 1
ATOM 1619 N N . GLY A 1 213 ? 8.742 -5.391 -7.043 1 98.31 213 GLY A N 1
ATOM 1620 C CA . GLY A 1 213 ? 9.117 -4.125 -7.652 1 98.31 213 GLY A CA 1
ATOM 1621 C C . GLY A 1 213 ? 9.766 -4.285 -9.016 1 98.31 213 GLY A C 1
ATOM 1622 O O . GLY A 1 213 ? 10.305 -3.328 -9.562 1 98.31 213 GLY A O 1
ATOM 1623 N N . TYR A 1 214 ? 9.734 -5.512 -9.641 1 98.62 214 TYR A N 1
ATOM 1624 C CA . TYR A 1 214 ? 10.336 -5.73 -10.953 1 98.62 214 TYR A CA 1
ATOM 1625 C C . TYR A 1 214 ? 9.453 -5.164 -12.055 1 98.62 214 TYR A C 1
ATOM 1627 O O . TYR A 1 214 ? 8.234 -5.082 -11.906 1 98.62 214 TYR A O 1
ATOM 1635 N N . ASP A 1 215 ? 10.047 -4.773 -13.117 1 98.19 215 ASP A N 1
ATOM 1636 C CA . ASP A 1 215 ? 9.344 -4.441 -14.359 1 98.19 215 ASP A CA 1
ATOM 1637 C C . ASP A 1 215 ? 9.43 -5.586 -15.359 1 98.19 215 ASP A C 1
ATOM 1639 O O . ASP A 1 215 ? 10.516 -6.094 -15.641 1 98.19 215 ASP A O 1
ATOM 1643 N N . VAL A 1 216 ? 8.336 -6.031 -15.789 1 98.62 216 VAL A N 1
ATOM 1644 C CA . VAL A 1 216 ? 8.266 -7.035 -16.844 1 98.62 216 VAL A CA 1
ATOM 1645 C C . VAL A 1 216 ? 8.008 -6.355 -18.188 1 98.62 216 VAL A C 1
ATOM 1647 O O . VAL A 1 216 ? 7.086 -5.547 -18.312 1 98.62 216 VAL A O 1
ATOM 1650 N N . VAL A 1 217 ? 8.781 -6.703 -19.219 1 98.31 217 VAL A N 1
ATOM 1651 C CA . VAL A 1 217 ? 8.672 -5.949 -20.469 1 98.31 217 VAL A CA 1
ATOM 1652 C C . VAL A 1 217 ? 7.941 -6.785 -21.516 1 98.31 217 VAL A C 1
ATOM 1654 O O . VAL A 1 217 ? 7.434 -6.246 -22.5 1 98.31 217 VAL A O 1
ATOM 1657 N N . ALA A 1 218 ? 7.914 -8.086 -21.266 1 98.69 218 ALA A N 1
ATOM 1658 C CA . ALA A 1 218 ? 7.227 -8.977 -22.203 1 98.69 218 ALA A CA 1
ATOM 1659 C C . ALA A 1 218 ? 6.938 -10.328 -21.547 1 98.69 218 ALA A C 1
ATOM 1661 O O . ALA A 1 218 ? 7.621 -10.727 -20.609 1 98.69 218 ALA A O 1
ATOM 1662 N N . VAL A 1 219 ? 5.898 -10.953 -22 1 98.75 219 VAL A N 1
ATOM 1663 C CA . VAL A 1 219 ? 5.594 -12.344 -21.672 1 98.75 219 VAL A CA 1
ATOM 1664 C C . VAL A 1 219 ? 5.688 -13.203 -22.938 1 98.75 219 VAL A C 1
ATOM 1666 O O . VAL A 1 219 ? 5.215 -12.797 -24 1 98.75 219 VAL A O 1
ATOM 1669 N N . VAL A 1 220 ? 6.379 -14.32 -22.859 1 98.69 220 VAL A N 1
ATO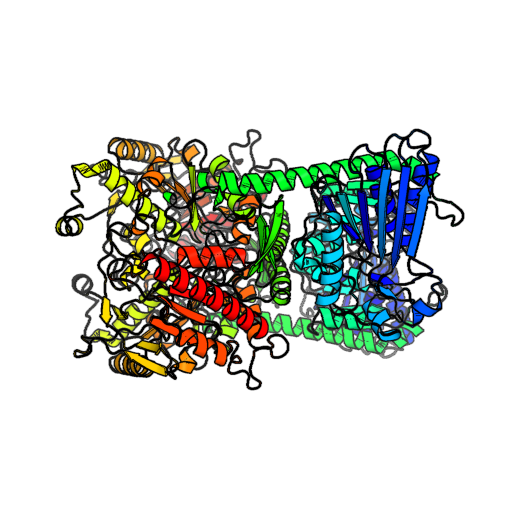M 1670 C CA . VAL A 1 220 ? 6.527 -15.242 -23.984 1 98.69 220 VAL A CA 1
ATOM 1671 C C . VAL A 1 220 ? 5.992 -16.625 -23.594 1 98.69 220 VAL A C 1
ATOM 1673 O O . VAL A 1 220 ? 6.273 -17.125 -22.5 1 98.69 220 VAL A O 1
ATOM 1676 N N . LEU A 1 221 ? 5.152 -17.234 -24.391 1 97.06 221 LEU A N 1
ATOM 1677 C CA . LEU A 1 221 ? 4.719 -18.578 -24.062 1 97.06 221 LEU A CA 1
ATOM 1678 C C . LEU A 1 221 ? 4.617 -19.438 -25.328 1 97.06 221 LEU A C 1
ATOM 1680 O O . LEU A 1 221 ? 4.535 -18.922 -26.438 1 97.06 221 LEU A O 1
ATOM 1684 N N . GLU A 1 222 ? 4.73 -20.688 -25.156 1 96.75 222 GLU A N 1
ATOM 1685 C CA . GLU A 1 222 ? 4.578 -21.688 -26.203 1 96.75 222 GLU A CA 1
ATOM 1686 C C . GLU A 1 222 ? 3.105 -21.969 -26.484 1 96.75 222 GLU A C 1
ATOM 1688 O O . GLU A 1 222 ? 2.291 -22.047 -25.562 1 96.75 222 GLU A O 1
ATOM 1693 N N . ASN A 1 223 ? 2.809 -22.109 -27.781 1 95.75 223 ASN A N 1
ATOM 1694 C CA . ASN A 1 223 ? 1.433 -22.391 -28.188 1 95.75 223 ASN A CA 1
ATOM 1695 C C . ASN A 1 223 ? 1.076 -23.859 -27.953 1 95.75 223 ASN A C 1
ATOM 1697 O O . ASN A 1 223 ? 1.72 -24.75 -28.516 1 95.75 223 ASN A O 1
ATOM 1701 N N . HIS A 1 224 ? 0.066 -24.078 -27.172 1 94.81 224 HIS A N 1
ATOM 1702 C CA . HIS A 1 224 ? -0.417 -25.438 -26.938 1 94.81 224 HIS A CA 1
ATOM 1703 C C . HIS A 1 224 ? -1.88 -25.578 -27.344 1 94.81 224 HIS A C 1
ATOM 1705 O O . HIS A 1 224 ? -2.582 -26.453 -26.859 1 94.81 224 HIS A O 1
ATOM 1711 N N . GLY A 1 225 ? -2.35 -24.594 -28.109 1 93.62 225 GLY A N 1
ATOM 1712 C CA . GLY A 1 225 ? -3.686 -24.656 -28.688 1 93.62 225 GLY A CA 1
ATOM 1713 C C . GLY A 1 225 ? -4.777 -24.281 -27.703 1 93.62 225 GLY A C 1
ATOM 1714 O O . GLY A 1 225 ? -5.949 -24.594 -27.906 1 93.62 225 GLY A O 1
ATOM 1715 N N . LEU A 1 226 ? -4.469 -23.578 -26.625 1 94.62 226 LEU A N 1
ATOM 1716 C CA . LEU A 1 226 ? -5.449 -23.266 -25.578 1 94.62 226 LEU A CA 1
ATOM 1717 C C . LEU A 1 226 ? -5.695 -21.766 -25.5 1 94.62 226 LEU A C 1
ATOM 1719 O O . LEU A 1 226 ? -6.449 -21.312 -24.641 1 94.62 226 LEU A O 1
ATOM 1723 N N . ALA A 1 227 ? -4.992 -21 -26.266 1 93.88 227 ALA A N 1
ATOM 1724 C CA . ALA A 1 227 ? -5.184 -19.562 -26.391 1 93.88 227 ALA A CA 1
ATOM 1725 C C . ALA A 1 227 ? -4.977 -18.859 -25.062 1 93.88 227 ALA A C 1
ATOM 1727 O O . ALA A 1 227 ? -5.73 -17.953 -24.703 1 93.88 227 ALA A O 1
ATOM 1728 N N . ASN A 1 228 ? -4.008 -19.297 -24.312 1 96.38 228 ASN A N 1
ATOM 1729 C CA . ASN A 1 228 ? -3.693 -18.672 -23.031 1 96.38 228 ASN A CA 1
ATOM 1730 C C . ASN A 1 228 ? -3.326 -17.203 -23.219 1 96.38 228 ASN A C 1
ATOM 1732 O O . ASN A 1 228 ? -3.549 -16.375 -22.328 1 96.38 228 ASN A O 1
ATOM 1736 N N . ASP A 1 229 ? -2.746 -16.859 -24.359 1 96.19 229 ASP A N 1
ATOM 1737 C CA . ASP A 1 229 ? -2.309 -15.5 -24.656 1 96.19 229 ASP A CA 1
ATOM 1738 C C . ASP A 1 229 ? -3.479 -14.523 -24.594 1 96.19 229 ASP A C 1
ATOM 1740 O O . ASP A 1 229 ? -3.326 -13.391 -24.125 1 96.19 229 ASP A O 1
ATOM 1744 N N . GLY A 1 230 ? -4.641 -14.922 -25.078 1 95.69 230 GLY A N 1
ATOM 1745 C CA . GLY A 1 230 ? -5.805 -14.055 -25.016 1 95.69 230 GLY A CA 1
ATOM 1746 C C . GLY A 1 230 ? -6.188 -13.664 -23.609 1 95.69 230 GLY A C 1
ATOM 1747 O O . GLY A 1 230 ? -6.48 -12.5 -23.328 1 95.69 230 GLY A O 1
ATOM 1748 N N . SER A 1 231 ? -6.211 -14.625 -22.688 1 95.56 231 SER A N 1
ATOM 1749 C CA . SER A 1 231 ? -6.547 -14.375 -21.297 1 95.56 231 SER A CA 1
ATOM 1750 C C . SER A 1 231 ? -5.496 -13.5 -20.625 1 95.56 231 SER A C 1
ATOM 1752 O O . SER A 1 231 ? -5.828 -12.641 -19.797 1 95.56 231 SER A O 1
ATOM 1754 N N . LEU A 1 232 ? -4.246 -13.773 -20.953 1 97.69 232 LEU A N 1
ATOM 1755 C CA . LEU A 1 232 ? -3.164 -12.969 -20.391 1 97.69 232 LEU A CA 1
ATOM 1756 C C . LEU A 1 232 ? -3.258 -11.523 -20.859 1 97.69 232 LEU A C 1
ATOM 1758 O O . LEU A 1 232 ? -3.062 -10.594 -20.078 1 97.69 232 LEU A O 1
ATOM 1762 N N . LEU A 1 233 ? -3.559 -11.344 -22.188 1 97.19 233 LEU A N 1
ATOM 1763 C CA . LEU A 1 233 ? -3.709 -10 -22.734 1 97.19 233 LEU A CA 1
ATOM 1764 C C . LEU A 1 233 ? -4.859 -9.258 -22.062 1 97.19 233 LEU A C 1
ATOM 1766 O O . LEU A 1 233 ? -4.75 -8.062 -21.797 1 97.19 233 LEU A O 1
ATOM 1770 N N . SER A 1 234 ? -5.93 -9.961 -21.797 1 94.81 234 SER A N 1
ATOM 1771 C CA . SER A 1 234 ? -7.074 -9.359 -21.125 1 94.81 234 SER A CA 1
ATOM 1772 C C . SER A 1 234 ? -6.707 -8.93 -19.703 1 94.81 234 SER A C 1
ATOM 1774 O O . SER A 1 234 ? -7 -7.805 -19.297 1 94.81 234 SER A O 1
ATOM 1776 N N . TYR A 1 235 ? -6.105 -9.805 -18.984 1 95.81 235 TYR A N 1
ATOM 1777 C CA . TYR A 1 235 ? -5.672 -9.508 -17.625 1 95.81 235 TYR A CA 1
ATOM 1778 C C . TYR A 1 235 ? -4.746 -8.305 -17.609 1 95.81 235 TYR A C 1
ATOM 1780 O O . TYR A 1 235 ? -4.871 -7.434 -16.734 1 95.81 235 TYR A O 1
ATOM 1788 N N . LEU A 1 236 ? -3.783 -8.25 -18.516 1 95.25 236 LEU A N 1
ATOM 1789 C CA . LEU A 1 236 ? -2.77 -7.207 -18.562 1 95.25 236 LEU A CA 1
ATOM 1790 C C . LEU A 1 236 ? -3.326 -5.941 -19.219 1 95.25 236 LEU A C 1
ATOM 1792 O O . LEU A 1 236 ? -2.627 -4.93 -19.312 1 95.25 236 LEU A O 1
ATOM 1796 N N . GLN A 1 237 ? -4.543 -5.973 -19.703 1 91.75 237 GLN A N 1
ATOM 1797 C CA . GLN A 1 237 ? -5.215 -4.848 -20.359 1 91.75 237 GLN A CA 1
ATOM 1798 C C . GLN A 1 237 ? -4.375 -4.289 -21.5 1 91.75 237 GLN A C 1
ATOM 1800 O O . GLN A 1 237 ? -4.23 -3.07 -21.625 1 91.75 237 GLN A O 1
ATOM 1805 N N . ASN A 1 238 ? -3.643 -5.176 -22.141 1 86.12 238 ASN A N 1
ATOM 1806 C CA . ASN A 1 238 ? -2.836 -4.891 -23.312 1 86.12 238 ASN A CA 1
ATOM 1807 C C . ASN A 1 238 ? -1.701 -3.918 -23 1 86.12 238 ASN A C 1
ATOM 1809 O O . ASN A 1 238 ? -1.276 -3.152 -23.875 1 86.12 238 ASN A O 1
ATOM 1813 N N . SER A 1 239 ? -1.328 -3.906 -21.781 1 89.94 239 SER A N 1
ATOM 1814 C CA . SER A 1 239 ? -0.251 -3.006 -21.375 1 89.94 239 SER A CA 1
ATOM 1815 C C . SER A 1 239 ? 1.115 -3.645 -21.609 1 89.94 239 SER A C 1
ATOM 1817 O O . SER A 1 239 ? 2.139 -2.957 -21.594 1 89.94 239 SER A O 1
ATOM 1819 N N . LEU A 1 240 ? 1.179 -4.938 -21.766 1 94.88 240 LEU A N 1
ATOM 1820 C CA . LEU A 1 240 ? 2.406 -5.703 -21.953 1 94.88 240 LEU A CA 1
ATOM 1821 C C . LEU A 1 240 ? 2.297 -6.629 -23.156 1 94.88 240 LEU A C 1
ATOM 1823 O O . LEU A 1 240 ? 1.279 -7.301 -23.344 1 94.88 240 LEU A O 1
ATOM 1827 N N . PRO A 1 241 ? 3.336 -6.648 -24.016 1 97.62 241 PRO A N 1
ATOM 1828 C CA . PRO A 1 241 ? 3.311 -7.59 -25.125 1 97.62 241 PRO A CA 1
ATOM 1829 C C . PRO A 1 241 ? 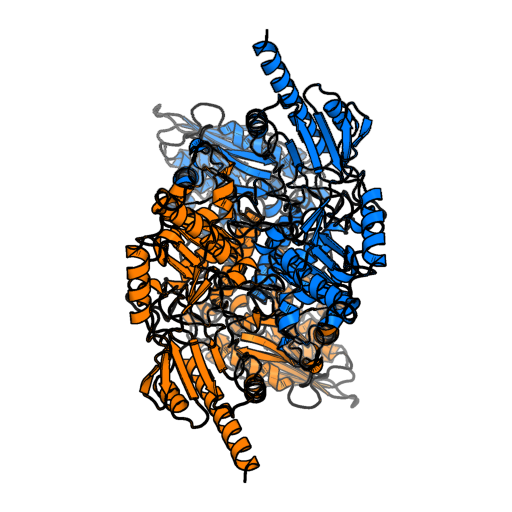3.336 -9.047 -24.672 1 97.62 241 PRO A C 1
ATOM 1831 O O . PRO A 1 241 ? 4.043 -9.391 -23.719 1 97.62 241 PRO A O 1
ATOM 1834 N N . VAL A 1 242 ? 2.502 -9.852 -25.281 1 98.38 242 VAL A N 1
ATOM 1835 C CA . VAL A 1 242 ? 2.49 -11.297 -25.094 1 98.38 242 VAL A CA 1
ATOM 1836 C C . VAL A 1 242 ? 2.797 -11.992 -26.422 1 98.38 242 VAL A C 1
ATOM 1838 O O . VAL A 1 242 ? 2.037 -11.867 -27.375 1 98.38 242 VAL A O 1
ATOM 1841 N N . LEU A 1 243 ? 3.936 -12.625 -26.484 1 98.62 243 LEU A N 1
ATOM 1842 C CA . LEU A 1 243 ? 4.367 -13.297 -27.703 1 98.62 243 LEU A CA 1
ATOM 1843 C C . LEU A 1 243 ? 4.172 -14.805 -27.594 1 98.62 243 LEU A C 1
ATOM 1845 O O . LEU A 1 243 ? 4.379 -15.391 -26.531 1 98.62 243 LEU A O 1
ATOM 1849 N N . VAL A 1 244 ? 3.805 -15.438 -28.703 1 98.19 244 VAL A N 1
ATOM 1850 C CA . VAL A 1 244 ? 3.508 -16.859 -28.719 1 98.19 244 VAL A CA 1
ATOM 1851 C C . VAL A 1 244 ? 4.465 -17.578 -29.672 1 98.19 244 VAL A C 1
ATOM 1853 O O . VAL A 1 244 ? 4.586 -17.203 -30.844 1 98.19 244 VAL A O 1
ATOM 1856 N N . LEU A 1 245 ? 5.18 -18.547 -29.203 1 97.94 245 LEU A N 1
ATOM 1857 C CA . LEU A 1 245 ? 6.074 -19.391 -29.984 1 97.94 245 LEU A CA 1
ATOM 1858 C C . LEU A 1 245 ? 5.363 -20.656 -30.438 1 97.94 245 LEU A C 1
ATOM 1860 O O . LEU A 1 245 ? 4.43 -21.125 -29.781 1 97.94 245 LEU A O 1
ATOM 1864 N N . PRO A 1 246 ? 5.797 -21.203 -31.547 1 96.5 246 PRO A N 1
ATOM 1865 C CA . PRO A 1 246 ? 5.234 -22.5 -31.953 1 96.5 246 PRO A CA 1
ATOM 1866 C C . PRO A 1 246 ? 5.586 -23.625 -30.984 1 96.5 246 PRO A C 1
ATOM 1868 O O . PRO A 1 246 ? 6.512 -23.484 -30.172 1 96.5 246 PRO A O 1
ATOM 1871 N N . PRO A 1 247 ? 4.871 -24.703 -31 1 94.69 247 PRO A N 1
ATOM 1872 C CA . PRO A 1 247 ? 5.195 -25.828 -30.125 1 94.69 247 PRO A CA 1
ATOM 1873 C C . PRO A 1 247 ? 6.602 -26.375 -30.344 1 94.69 247 PRO A C 1
ATOM 1875 O O . PRO A 1 247 ? 7.047 -26.469 -31.5 1 94.69 247 PRO A O 1
ATOM 1878 N N . VAL A 1 248 ? 7.262 -26.656 -29.266 1 93.62 248 VAL A N 1
ATOM 1879 C CA . VAL A 1 248 ? 8.602 -27.234 -29.344 1 93.62 248 VAL A CA 1
ATOM 1880 C C . VAL A 1 248 ? 8.5 -28.719 -29.656 1 93.62 248 VAL A C 1
ATOM 1882 O O . VAL A 1 248 ? 7.766 -29.453 -28.984 1 93.62 248 VAL A O 1
ATOM 1885 N N . PRO A 1 249 ? 9.266 -29.125 -30.609 1 89.56 249 PRO A N 1
ATOM 1886 C CA . PRO A 1 249 ? 9.234 -30.547 -30.938 1 89.56 249 PRO A CA 1
ATOM 1887 C C . PRO A 1 249 ? 9.625 -31.438 -29.766 1 89.56 249 PRO A C 1
ATOM 1889 O O . PRO A 1 249 ? 10.531 -31.094 -29 1 89.56 249 PRO A O 1
ATOM 1892 N N . GLN A 1 250 ? 8.953 -32.5 -29.547 1 82 250 GLN A N 1
ATOM 1893 C CA . GLN A 1 250 ? 9.172 -33.375 -28.406 1 82 250 GLN A CA 1
ATOM 1894 C C . GLN A 1 250 ? 10.234 -34.438 -28.734 1 82 250 GLN A C 1
ATOM 1896 O O . GLN A 1 250 ? 10.82 -35.031 -27.828 1 82 250 GLN A O 1
ATOM 1901 N N . ASP A 1 251 ? 10.531 -34.5 -30.047 1 75.88 251 ASP A N 1
ATOM 1902 C CA . ASP A 1 251 ? 11.531 -35.5 -30.469 1 75.88 251 ASP A CA 1
ATOM 1903 C C . ASP A 1 251 ? 12.93 -35.062 -30.031 1 75.88 251 ASP A C 1
ATOM 1905 O O . ASP A 1 251 ? 13.438 -34.031 -30.469 1 75.88 251 ASP A O 1
ATOM 1909 N N . LEU A 1 252 ? 13.531 -35.781 -29.266 1 62.44 252 LEU A N 1
ATOM 1910 C CA . LEU A 1 252 ? 14.828 -35.5 -28.672 1 62.44 252 LEU A CA 1
ATOM 1911 C C . LEU A 1 252 ? 15.914 -35.438 -29.75 1 62.44 252 LEU A C 1
ATOM 1913 O O . LEU A 1 252 ? 16.969 -34.812 -29.531 1 62.44 252 LEU A O 1
ATOM 1917 N N . SER A 1 253 ? 15.641 -36.094 -30.828 1 67.12 253 SER A N 1
ATOM 1918 C CA . SER A 1 253 ? 16.656 -36.094 -31.875 1 67.12 253 SER A CA 1
ATOM 1919 C C . SER A 1 253 ? 16.609 -34.812 -32.719 1 67.12 253 SER A C 1
ATOM 1921 O O . SER A 1 253 ? 17.547 -34.531 -33.469 1 67.12 253 SER A O 1
ATOM 1923 N N . ASP A 1 254 ? 15.625 -34.094 -32.594 1 72.56 254 ASP A N 1
ATOM 1924 C CA . ASP A 1 254 ? 15.477 -32.844 -33.281 1 72.56 254 ASP A CA 1
ATOM 1925 C C . ASP A 1 254 ? 16.484 -31.797 -32.781 1 72.56 254 ASP A C 1
ATOM 1927 O O . ASP A 1 254 ? 16.594 -31.578 -31.578 1 72.56 254 ASP A O 1
ATOM 1931 N N . ASP A 1 255 ? 17.297 -31.297 -33.719 1 78.38 255 ASP A N 1
ATOM 1932 C CA . ASP A 1 255 ? 18.312 -30.328 -33.312 1 78.38 255 ASP A CA 1
ATOM 1933 C C . ASP A 1 255 ? 17.719 -28.938 -33.156 1 78.38 255 ASP A C 1
ATOM 1935 O O . ASP A 1 255 ? 18.453 -27.984 -32.875 1 78.38 255 ASP A O 1
ATOM 1939 N N . LEU A 1 256 ? 16.391 -28.812 -33.281 1 90.31 256 LEU A N 1
ATOM 1940 C CA . LEU A 1 256 ? 15.578 -27.641 -33 1 90.31 256 LEU A CA 1
ATOM 1941 C C . LEU A 1 256 ? 15.906 -26.516 -33.969 1 90.31 256 LEU A C 1
ATOM 1943 O O . LEU A 1 256 ? 15.422 -25.391 -33.812 1 90.31 256 LEU A O 1
ATOM 1947 N N . MET A 1 257 ? 16.703 -26.734 -35.062 1 92.5 257 MET A N 1
ATOM 1948 C CA . MET A 1 257 ? 17.078 -25.719 -36.031 1 92.5 257 MET A CA 1
ATOM 1949 C C . MET A 1 257 ? 15.867 -25.219 -36.781 1 92.5 257 MET A C 1
ATOM 1951 O O . MET A 1 257 ? 15.703 -24 -37 1 92.5 257 MET A O 1
ATOM 1955 N N . GLU A 1 258 ? 15.055 -26.172 -37.188 1 92.81 258 GLU A N 1
ATOM 1956 C CA . GLU A 1 258 ? 13.844 -25.797 -37.906 1 92.81 258 GLU A CA 1
ATOM 1957 C C . GLU A 1 258 ? 12.898 -24.984 -37.031 1 92.81 258 GLU A C 1
ATOM 1959 O O . GLU A 1 258 ? 12.242 -24.047 -37.5 1 92.81 258 GLU A O 1
ATOM 1964 N N . TRP A 1 259 ? 12.82 -25.359 -35.781 1 95.38 259 TRP A N 1
ATOM 1965 C CA . TRP A 1 259 ? 11.977 -24.641 -34.844 1 95.38 259 TRP A CA 1
ATOM 1966 C C . TRP A 1 259 ? 12.453 -23.203 -34.656 1 95.38 259 TRP A C 1
ATOM 1968 O O . TRP A 1 259 ? 11.648 -22.266 -34.625 1 95.38 259 TRP A O 1
ATOM 1978 N N . PHE A 1 260 ? 13.773 -23.016 -34.531 1 95.88 260 PHE A N 1
ATOM 1979 C CA . PHE A 1 260 ? 14.336 -21.672 -34.406 1 95.88 260 PHE A CA 1
ATOM 1980 C C . PHE A 1 260 ? 14.062 -20.844 -35.656 1 95.88 260 PHE A C 1
ATOM 1982 O O . PHE A 1 260 ? 13.836 -19.625 -35.531 1 95.88 260 PHE A O 1
ATOM 1989 N N . ASP A 1 261 ? 14.055 -21.516 -36.812 1 94.62 261 ASP A N 1
ATOM 1990 C CA . ASP A 1 261 ? 13.742 -20.812 -38.031 1 94.62 261 ASP A CA 1
ATOM 1991 C C . ASP A 1 261 ? 12.281 -20.375 -38.062 1 94.62 261 ASP A C 1
ATOM 1993 O O . ASP A 1 261 ? 11.977 -19.25 -38.469 1 94.62 261 ASP A O 1
ATOM 1997 N N . GLU A 1 262 ? 11.477 -21.25 -37.625 1 95.56 262 GLU A N 1
ATOM 1998 C CA . GLU A 1 262 ? 10.047 -20.953 -37.594 1 95.56 262 GLU A CA 1
ATOM 1999 C C . GLU A 1 262 ? 9.758 -19.844 -36.562 1 95.56 262 GLU A C 1
ATOM 2001 O O . GLU A 1 262 ? 8.812 -19.062 -36.75 1 95.56 262 GLU A O 1
ATOM 2006 N N . SER A 1 263 ? 10.562 -19.75 -35.531 1 97.31 263 SER A N 1
ATOM 2007 C CA . SER A 1 263 ? 10.375 -18.812 -34.438 1 97.31 263 SER A CA 1
ATOM 2008 C C . SER A 1 263 ? 11.125 -17.5 -34.688 1 97.31 263 SER A C 1
ATOM 2010 O O . SER A 1 263 ? 11.141 -16.625 -33.844 1 97.31 263 SER A O 1
ATOM 2012 N N . HIS A 1 264 ? 11.75 -17.359 -35.844 1 96 264 HIS A N 1
ATOM 2013 C CA . HIS A 1 264 ? 12.672 -16.266 -36.125 1 96 264 HIS A CA 1
ATOM 2014 C C . HIS A 1 264 ? 11.977 -14.914 -36 1 96 264 HIS A C 1
ATOM 2016 O O . HIS A 1 264 ? 12.523 -13.992 -35.375 1 96 264 HIS A O 1
ATOM 2022 N N . ASP A 1 265 ? 10.781 -14.82 -36.531 1 97.12 265 ASP A N 1
ATOM 2023 C CA . ASP A 1 265 ? 10.055 -13.555 -36.5 1 97.12 265 ASP A CA 1
ATOM 2024 C C . ASP A 1 265 ? 9.664 -13.172 -35.062 1 97.12 265 ASP A C 1
ATOM 2026 O O . ASP A 1 265 ? 9.656 -11.992 -34.719 1 97.12 265 ASP A O 1
ATOM 2030 N N . VAL A 1 266 ? 9.289 -14.133 -34.281 1 98.12 266 VAL A N 1
ATOM 2031 C CA . VAL A 1 266 ? 8.906 -13.891 -32.906 1 98.12 266 VAL A CA 1
ATOM 2032 C C . VAL A 1 266 ? 10.109 -13.383 -32.125 1 98.12 266 VAL A C 1
ATOM 2034 O O . VAL A 1 266 ? 10 -12.43 -31.344 1 98.12 266 VAL A O 1
ATOM 2037 N N . PHE A 1 267 ? 11.266 -13.977 -32.312 1 98 267 PHE A N 1
ATOM 2038 C CA . PHE A 1 267 ? 12.469 -13.555 -31.609 1 98 267 PHE A CA 1
ATOM 2039 C C . PHE A 1 267 ? 12.914 -12.172 -32.062 1 98 267 PHE A C 1
ATOM 2041 O O . PHE A 1 267 ? 13.43 -11.383 -31.281 1 98 267 PHE A O 1
ATOM 2048 N N . ALA A 1 268 ? 12.773 -11.898 -33.375 1 97 268 ALA A N 1
ATOM 2049 C CA . ALA A 1 268 ? 13.07 -10.562 -33.906 1 97 268 ALA A CA 1
ATOM 2050 C C . ALA A 1 268 ? 12.172 -9.516 -33.25 1 97 268 ALA A C 1
ATOM 2052 O O . ALA A 1 268 ? 12.633 -8.43 -32.875 1 97 268 ALA A O 1
ATOM 2053 N N . SER A 1 269 ? 10.898 -9.898 -33.094 1 98.25 269 SER A N 1
ATOM 2054 C CA . SER A 1 269 ? 9.953 -9 -32.438 1 98.25 269 SER A CA 1
ATOM 2055 C C . SER A 1 269 ? 10.32 -8.805 -30.969 1 98.25 269 SER A C 1
ATOM 2057 O O . SER A 1 269 ? 10.258 -7.688 -30.453 1 98.25 269 SER A O 1
ATOM 2059 N N . LEU A 1 270 ? 10.617 -9.883 -30.281 1 98.31 270 LEU A N 1
ATOM 2060 C CA . LEU A 1 270 ? 11 -9.812 -28.875 1 98.31 270 LEU A CA 1
ATOM 2061 C C . LEU A 1 270 ? 12.234 -8.938 -28.688 1 98.31 270 LEU A C 1
ATOM 2063 O O . LEU A 1 270 ? 12.289 -8.125 -27.766 1 98.31 270 LEU A O 1
ATOM 2067 N N . LYS A 1 271 ? 13.25 -9.117 -29.562 1 97.19 271 LYS A N 1
ATOM 2068 C CA . LYS A 1 271 ? 14.445 -8.289 -29.547 1 97.19 271 LYS A CA 1
ATOM 2069 C C . LYS A 1 271 ? 14.094 -6.809 -29.672 1 97.19 271 LYS A C 1
ATOM 2071 O O . LYS A 1 271 ? 14.617 -5.977 -28.938 1 97.19 271 LYS A O 1
ATOM 2076 N N . GLN A 1 272 ? 13.195 -6.516 -30.578 1 97.31 272 GLN A N 1
ATOM 2077 C CA . GLN A 1 272 ? 12.789 -5.129 -30.797 1 97.31 272 GLN A CA 1
ATOM 2078 C C . GLN A 1 272 ? 12.055 -4.574 -29.594 1 97.31 272 GLN A C 1
ATOM 2080 O O . GLN A 1 272 ? 12.242 -3.41 -29.219 1 97.31 272 GLN A O 1
ATOM 2085 N N . ILE A 1 273 ? 11.203 -5.391 -29 1 98.31 273 ILE A N 1
ATOM 2086 C CA . ILE A 1 273 ? 10.469 -4.996 -27.797 1 98.31 273 ILE A CA 1
ATOM 2087 C C . ILE A 1 273 ? 11.445 -4.676 -26.672 1 98.31 273 ILE A C 1
ATOM 2089 O O . ILE A 1 273 ? 11.312 -3.654 -26 1 98.31 273 ILE A O 1
ATOM 2093 N N . MET A 1 274 ? 12.43 -5.496 -26.453 1 97.81 274 MET A N 1
ATOM 2094 C CA . MET A 1 274 ? 13.43 -5.324 -25.406 1 97.81 274 MET A CA 1
ATOM 2095 C C . MET A 1 274 ? 14.258 -4.07 -25.656 1 97.81 274 MET A C 1
ATOM 2097 O O . MET A 1 274 ? 14.531 -3.312 -24.719 1 97.81 274 MET A O 1
ATOM 2101 N N . LEU A 1 275 ? 14.641 -3.857 -26.922 1 96.12 275 LEU A N 1
ATOM 2102 C CA . LEU A 1 275 ? 15.43 -2.68 -27.281 1 96.12 275 LEU A CA 1
ATOM 2103 C C . LEU A 1 275 ? 14.625 -1.403 -27.062 1 96.12 275 LEU A C 1
ATOM 2105 O O . LEU A 1 275 ? 15.148 -0.415 -26.547 1 96.12 275 LEU A O 1
ATOM 2109 N N . SER A 1 276 ? 13.383 -1.467 -27.547 1 97.19 276 SER A N 1
ATOM 2110 C CA . SER A 1 276 ? 12.516 -0.31 -27.359 1 97.19 276 SER A CA 1
ATOM 2111 C C . SER A 1 276 ? 12.289 -0.01 -25.875 1 97.19 276 SER A C 1
ATOM 2113 O O . SER A 1 276 ? 12.344 1.148 -25.469 1 97.19 276 SER A O 1
ATOM 2115 N N . ALA A 1 277 ? 12.047 -1.031 -25.109 1 97.56 277 ALA A N 1
ATOM 2116 C CA . ALA A 1 277 ? 11.844 -0.86 -23.672 1 97.56 277 ALA A CA 1
ATOM 2117 C C . ALA A 1 277 ? 13.078 -0.26 -23 1 97.56 277 ALA A C 1
ATOM 2119 O O . ALA A 1 277 ? 12.969 0.593 -22.125 1 97.56 277 ALA A O 1
ATOM 2120 N N . PHE A 1 278 ? 14.25 -0.716 -23.375 1 96.19 278 PHE A N 1
ATOM 2121 C CA . PHE A 1 278 ? 15.508 -0.203 -22.844 1 96.19 278 PHE A CA 1
ATOM 2122 C C . PHE A 1 278 ? 15.68 1.272 -23.188 1 96.19 278 PHE A C 1
ATOM 2124 O O . PHE A 1 278 ? 15.984 2.084 -22.312 1 96.19 278 PHE A O 1
ATOM 2131 N N . SER A 1 279 ? 15.453 1.585 -24.438 1 96.25 279 SER A N 1
ATOM 2132 C CA . SER A 1 279 ? 15.609 2.961 -24.906 1 96.25 279 SER A CA 1
ATOM 2133 C C . SER A 1 279 ? 14.625 3.893 -24.203 1 96.25 279 SER A C 1
ATOM 2135 O O . SER A 1 279 ? 14.977 5.012 -23.828 1 96.25 279 SER A O 1
ATOM 2137 N N . GLU A 1 280 ? 13.414 3.428 -24.078 1 97.25 280 GLU A N 1
ATOM 2138 C CA . GLU A 1 280 ? 12.391 4.223 -23.406 1 97.25 280 GLU A CA 1
ATOM 2139 C C . GLU A 1 280 ? 12.734 4.445 -21.938 1 97.25 280 GLU A C 1
ATOM 2141 O O . GLU A 1 280 ? 12.5 5.527 -21.406 1 97.25 280 GLU A O 1
ATOM 2146 N N . ARG A 1 281 ? 13.219 3.457 -21.312 1 96.69 281 ARG A N 1
ATOM 2147 C CA . ARG A 1 281 ? 13.617 3.57 -19.922 1 96.69 281 ARG A CA 1
ATOM 2148 C C . ARG A 1 281 ? 14.742 4.582 -19.75 1 96.69 281 ARG A C 1
ATOM 2150 O O . ARG A 1 281 ? 14.695 5.43 -18.859 1 96.69 281 ARG A O 1
ATOM 2157 N N . VAL A 1 282 ? 15.789 4.5 -20.562 1 95.62 282 VAL A N 1
ATOM 2158 C CA . VAL A 1 282 ? 16.922 5.426 -20.5 1 95.62 282 VAL A CA 1
ATOM 2159 C C . VAL A 1 282 ? 16.438 6.852 -20.734 1 95.62 282 VAL A C 1
ATOM 2161 O O . VAL A 1 282 ? 16.797 7.773 -20.016 1 95.62 282 VAL A O 1
ATOM 2164 N N . LYS A 1 283 ? 15.617 6.98 -21.766 1 97.19 283 LYS A N 1
ATOM 2165 C CA . LYS A 1 283 ? 15.07 8.297 -22.078 1 97.19 283 LYS A CA 1
ATOM 2166 C C . LYS A 1 283 ? 14.273 8.852 -20.906 1 97.19 283 LYS A C 1
ATOM 2168 O O . LYS A 1 283 ? 14.391 10.031 -20.562 1 97.19 283 LYS A O 1
ATOM 2173 N N . ARG A 1 284 ? 13.461 8.023 -20.312 1 97.94 284 ARG A N 1
ATOM 2174 C CA . ARG A 1 284 ? 12.617 8.461 -19.203 1 97.94 284 ARG A CA 1
ATOM 2175 C C . ARG A 1 284 ? 13.469 8.875 -18 1 97.94 284 ARG A C 1
ATOM 2177 O O . ARG A 1 284 ? 13.148 9.844 -17.312 1 97.94 284 ARG A O 1
ATOM 2184 N N . LEU A 1 285 ? 14.516 8.156 -17.719 1 97.44 285 LEU A N 1
ATOM 2185 C CA . LEU A 1 285 ? 15.422 8.508 -16.625 1 97.44 285 LEU A CA 1
ATOM 2186 C C . LEU A 1 285 ? 16.016 9.891 -16.859 1 97.44 285 LEU A C 1
ATOM 2188 O O . LEU A 1 285 ? 16.141 10.68 -15.914 1 97.44 285 LEU A O 1
ATOM 2192 N N . HIS A 1 286 ? 16.328 10.195 -18.078 1 97 286 HIS A N 1
ATOM 2193 C CA . HIS A 1 286 ? 16.828 11.523 -18.406 1 97 286 HIS A CA 1
ATOM 2194 C C . HIS A 1 286 ? 15.75 12.578 -18.266 1 97 286 HIS A C 1
ATOM 2196 O O . HIS A 1 286 ? 16 13.68 -17.766 1 97 286 HIS A O 1
ATOM 2202 N N . ASP A 1 287 ? 14.57 12.203 -18.703 1 97.19 287 ASP A N 1
ATOM 2203 C CA . ASP A 1 287 ? 13.438 13.117 -18.609 1 97.19 287 ASP A CA 1
ATOM 2204 C C . ASP A 1 287 ? 13.125 13.461 -17.156 1 97.19 287 ASP A C 1
ATOM 2206 O O . ASP A 1 287 ? 12.711 14.586 -16.859 1 97.19 287 ASP A O 1
ATOM 2210 N N . LEU A 1 288 ? 13.219 12.453 -16.328 1 98.06 288 LEU A N 1
ATOM 2211 C CA . LEU A 1 288 ? 12.984 12.688 -14.914 1 98.06 288 LEU A CA 1
ATOM 2212 C C . LEU A 1 288 ? 13.828 13.852 -14.406 1 98.06 288 LEU A C 1
ATOM 2214 O O . LEU A 1 288 ? 13.305 14.797 -13.812 1 98.06 288 LEU A O 1
ATOM 2218 N N . GLN A 1 289 ? 15.086 13.781 -14.648 1 96.25 289 GLN A N 1
ATOM 2219 C CA . GLN A 1 289 ? 16 14.82 -14.18 1 96.25 289 GLN A CA 1
ATOM 2220 C C . GLN A 1 289 ? 15.672 16.172 -14.812 1 96.25 289 GLN A C 1
ATOM 2222 O O . GLN A 1 289 ? 15.648 17.188 -14.133 1 96.25 289 GLN A O 1
ATOM 2227 N N . LYS A 1 290 ? 15.398 16.156 -16.094 1 95.69 290 LYS A N 1
ATOM 2228 C CA . LYS A 1 290 ? 15.18 17.375 -16.859 1 95.69 290 LYS A CA 1
ATOM 2229 C C . LYS A 1 290 ? 13.891 18.062 -16.438 1 95.69 290 LYS A C 1
ATOM 2231 O O . LYS A 1 290 ? 13.844 19.297 -16.328 1 95.69 290 LYS A O 1
ATOM 2236 N N . LYS A 1 291 ? 12.844 17.266 -16.172 1 97.38 291 LYS A N 1
ATOM 2237 C CA . LYS A 1 291 ? 11.516 17.828 -15.969 1 97.38 291 LYS A CA 1
ATOM 2238 C C . LYS A 1 291 ? 11.273 18.141 -14.492 1 97.38 291 LYS A C 1
ATOM 2240 O O . LYS A 1 291 ? 10.414 18.969 -14.164 1 97.38 291 LYS A O 1
ATOM 2245 N N . ALA A 1 292 ? 11.984 17.531 -13.641 1 97.44 292 ALA A N 1
ATOM 2246 C CA . ALA A 1 292 ? 11.727 17.609 -12.211 1 97.44 292 ALA A CA 1
ATOM 2247 C C . ALA A 1 292 ? 11.719 19.062 -11.742 1 97.44 292 ALA A C 1
ATOM 2249 O O . ALA A 1 292 ? 10.75 19.531 -11.141 1 97.44 292 ALA A O 1
ATOM 2250 N N . GLY A 1 293 ? 12.797 19.812 -12.055 1 95.25 293 GLY A N 1
ATOM 2251 C CA . GLY A 1 293 ? 12.922 21.188 -11.602 1 95.25 293 GLY A CA 1
ATOM 2252 C C . GLY A 1 293 ? 11.891 22.125 -12.219 1 95.25 293 GLY A C 1
ATOM 2253 O O . GLY A 1 293 ? 11.609 23.188 -11.672 1 95.25 293 GLY A O 1
ATOM 2254 N N . ASP A 1 294 ? 11.219 21.641 -13.297 1 95.81 294 ASP A N 1
ATOM 2255 C CA . ASP A 1 294 ? 10.281 22.5 -14.031 1 95.81 294 ASP A CA 1
ATOM 2256 C C . ASP A 1 294 ? 8.867 22.359 -13.469 1 95.81 294 ASP A C 1
ATOM 2258 O O . ASP A 1 294 ? 8.047 23.266 -13.609 1 95.81 294 ASP A O 1
ATOM 2262 N N . ILE A 1 295 ? 8.656 21.188 -12.812 1 97.5 295 ILE A N 1
ATOM 2263 C CA . ILE A 1 295 ? 7.234 21.031 -12.508 1 97.5 295 ILE A CA 1
ATOM 2264 C C . ILE A 1 295 ? 7.059 20.703 -11.031 1 97.5 295 ILE A C 1
ATOM 2266 O O . ILE A 1 295 ? 5.961 20.812 -10.484 1 97.5 295 ILE A O 1
ATOM 2270 N N . LEU A 1 296 ? 8.055 20.203 -10.391 1 98.5 296 LEU A N 1
ATOM 2271 C CA . LEU A 1 296 ? 7.953 19.891 -8.977 1 98.5 296 LEU A CA 1
ATOM 2272 C C . LEU A 1 296 ? 8.312 21.094 -8.117 1 98.5 296 LEU A C 1
ATOM 2274 O O . LEU A 1 296 ? 9.234 21.844 -8.445 1 98.5 296 LEU A O 1
ATOM 2278 N N . TRP A 1 297 ? 7.621 21.422 -7.094 1 98.69 297 TRP A N 1
ATOM 2279 C CA . TRP A 1 297 ? 7.969 22.328 -6.012 1 98.69 297 TRP A CA 1
ATOM 2280 C C . TRP A 1 297 ? 8.383 21.562 -4.758 1 98.69 297 TRP A C 1
ATOM 2282 O O . TRP A 1 297 ? 7.531 21.125 -3.988 1 98.69 297 TRP A O 1
ATOM 2292 N N . TRP A 1 298 ? 9.703 21.406 -4.57 1 98.25 298 TRP A N 1
ATOM 2293 C CA . TRP A 1 298 ? 10.273 20.625 -3.477 1 98.25 298 TRP A CA 1
ATOM 2294 C C . TRP A 1 298 ? 10.109 21.359 -2.146 1 98.25 298 TRP A C 1
ATOM 2296 O O . TRP A 1 298 ? 10.32 22.578 -2.066 1 98.25 298 TRP A O 1
ATOM 2306 N N . PRO A 1 299 ? 9.742 20.625 -1.091 1 97.25 299 PRO A N 1
ATOM 2307 C CA . PRO A 1 299 ? 9.742 21.203 0.255 1 97.25 299 PRO A CA 1
ATOM 2308 C C . PRO A 1 299 ? 11.133 21.625 0.717 1 97.25 299 PRO A C 1
ATOM 2310 O O . PRO A 1 299 ? 12.117 20.953 0.394 1 97.25 299 PRO A O 1
ATOM 2313 N N . PHE A 1 300 ? 11.227 22.719 1.434 1 94.56 300 PHE A N 1
ATOM 2314 C CA . PHE A 1 300 ? 12.438 23.172 2.1 1 94.56 300 PHE A CA 1
ATOM 2315 C C . PHE A 1 300 ? 13.578 23.328 1.104 1 94.56 300 PHE A C 1
ATOM 2317 O O . PHE A 1 300 ? 14.727 23 1.413 1 94.56 300 PHE A O 1
ATOM 2324 N N . THR A 1 301 ? 13.273 23.734 -0.097 1 95.06 301 THR A N 1
ATOM 2325 C CA . THR A 1 301 ? 14.281 23.812 -1.146 1 95.06 301 THR A CA 1
ATOM 2326 C C . THR A 1 301 ? 14.234 25.172 -1.842 1 95.06 301 THR A C 1
ATOM 2328 O O . THR A 1 301 ? 13.172 25.594 -2.295 1 95.06 301 THR A O 1
ATOM 2331 N N . GLN A 1 302 ? 15.312 25.906 -1.82 1 94.56 302 GLN A N 1
ATOM 2332 C CA . GLN A 1 302 ? 15.461 27.062 -2.711 1 94.56 302 GLN A CA 1
ATOM 2333 C C . GLN A 1 302 ? 15.836 26.609 -4.121 1 94.56 302 GLN A C 1
ATOM 2335 O O . GLN A 1 302 ? 17 26.297 -4.391 1 94.56 302 GLN A O 1
ATOM 2340 N N . HIS A 1 303 ? 14.922 26.609 -4.977 1 95.56 303 HIS A N 1
ATOM 2341 C CA . HIS A 1 303 ? 15.039 25.984 -6.293 1 95.56 303 HIS A CA 1
ATOM 2342 C C . HIS A 1 303 ? 16.125 26.672 -7.129 1 95.56 303 HIS A C 1
ATOM 2344 O O . HIS A 1 303 ? 16.688 26.062 -8.031 1 95.56 303 HIS A O 1
ATOM 2350 N N . GLN A 1 304 ? 16.438 27.938 -6.793 1 93.12 304 GLN A N 1
ATOM 2351 C CA . GLN A 1 304 ? 17.516 28.641 -7.48 1 93.12 304 GLN A CA 1
ATOM 2352 C C . GLN A 1 304 ? 18.844 27.938 -7.258 1 93.12 304 GLN A C 1
ATOM 2354 O O . GLN A 1 304 ? 19.766 28.062 -8.07 1 93.12 304 GLN A O 1
ATOM 2359 N N . PHE A 1 305 ? 18.922 27.203 -6.172 1 90.44 305 PHE A N 1
ATOM 2360 C CA . PHE A 1 305 ? 20.188 26.578 -5.801 1 90.44 305 PHE A CA 1
ATOM 2361 C C . PHE A 1 305 ? 20.266 25.141 -6.324 1 90.44 305 PHE A C 1
ATOM 2363 O O . PHE A 1 305 ? 21.203 24.406 -6.012 1 90.44 305 PHE A O 1
ATOM 2370 N N . VAL A 1 306 ? 19.297 24.719 -7.055 1 93.19 306 VAL A N 1
ATOM 2371 C CA . VAL A 1 306 ? 19.266 23.328 -7.504 1 93.19 306 VAL A CA 1
ATOM 2372 C C . VAL A 1 306 ? 19.25 23.281 -9.031 1 93.19 306 VAL A C 1
ATOM 2374 O O . VAL A 1 306 ? 18.203 23.062 -9.633 1 93.19 306 VAL A O 1
ATOM 2377 N N . PRO A 1 307 ? 20.359 23.422 -9.594 1 91.44 307 PRO A N 1
ATOM 2378 C CA . PRO A 1 307 ? 20.391 23.234 -11.047 1 91.44 307 PRO A CA 1
ATOM 2379 C C . PRO A 1 307 ? 19.953 21.828 -11.477 1 91.44 307 PRO A C 1
ATOM 2381 O O . PRO A 1 307 ? 19.984 20.906 -10.664 1 91.44 307 PRO A O 1
ATOM 2384 N N . LYS A 1 308 ? 19.562 21.734 -12.688 1 90.62 308 LYS A N 1
ATOM 2385 C CA . LYS A 1 308 ? 19 20.5 -13.234 1 90.62 308 LYS A CA 1
ATOM 2386 C C . LYS A 1 308 ? 19.969 19.328 -13.055 1 90.62 308 LYS A C 1
ATOM 2388 O O . LYS A 1 308 ? 19.547 18.203 -12.75 1 90.62 308 LYS A O 1
ATOM 2393 N N . GLU A 1 309 ? 21.219 19.578 -13.164 1 89.06 309 GLU A N 1
ATOM 2394 C CA . GLU A 1 309 ? 22.25 18.531 -13.141 1 89.06 309 GLU A CA 1
ATOM 2395 C C . GLU A 1 309 ? 22.438 17.984 -11.727 1 89.06 309 GLU A C 1
ATOM 2397 O O . GLU A 1 309 ? 23.016 16.906 -11.547 1 89.06 309 GLU A O 1
ATOM 2402 N N . LYS A 1 310 ? 21.922 18.688 -10.75 1 89.81 310 LYS A N 1
ATOM 2403 C CA . LYS A 1 310 ? 22.141 18.281 -9.367 1 89.81 310 LYS A CA 1
ATOM 2404 C C . LYS A 1 310 ? 20.938 17.484 -8.844 1 89.81 310 LYS A C 1
ATOM 2406 O O . LYS A 1 310 ? 21 16.906 -7.758 1 89.81 310 LYS A O 1
ATOM 2411 N N . VAL A 1 311 ? 19.906 17.406 -9.664 1 95.88 311 VAL A N 1
ATOM 2412 C CA . VAL A 1 311 ? 18.734 16.641 -9.25 1 95.88 311 VAL A CA 1
ATOM 2413 C C . VAL A 1 311 ? 19.062 15.148 -9.266 1 95.88 311 VAL A C 1
ATOM 2415 O O . VAL A 1 311 ? 19.531 14.617 -10.273 1 95.88 311 VAL A O 1
ATOM 2418 N N . THR A 1 312 ? 18.891 14.477 -8.156 1 96.75 312 THR A N 1
ATOM 2419 C CA . THR A 1 312 ? 19.141 13.047 -8.055 1 96.75 312 THR A CA 1
ATOM 2420 C C . THR A 1 312 ? 17.953 12.242 -8.57 1 96.75 312 THR A C 1
ATOM 2422 O O . THR A 1 312 ? 16.828 12.461 -8.141 1 96.75 312 THR A O 1
ATOM 2425 N N . VAL A 1 313 ? 18.203 11.375 -9.508 1 98.12 313 VAL A N 1
ATOM 2426 C CA . VAL A 1 313 ? 17.156 10.484 -10.031 1 98.12 313 VAL A CA 1
ATOM 2427 C C . VAL A 1 313 ? 17.219 9.148 -9.297 1 98.12 313 VAL A C 1
ATOM 2429 O O . VAL A 1 313 ? 18.125 8.352 -9.508 1 98.12 313 VAL A O 1
ATOM 2432 N N . ILE A 1 314 ? 16.266 8.898 -8.453 1 98.44 314 ILE A N 1
ATOM 2433 C CA . ILE A 1 314 ? 16.172 7.648 -7.703 1 98.44 314 ILE A CA 1
ATOM 2434 C C . ILE A 1 314 ? 15.289 6.66 -8.461 1 98.44 314 ILE A C 1
ATOM 2436 O O . ILE A 1 314 ? 14.094 6.898 -8.648 1 98.44 314 ILE A O 1
ATOM 2440 N N . ASP A 1 315 ? 15.828 5.59 -8.836 1 98.31 315 ASP A N 1
ATOM 2441 C CA . ASP A 1 315 ? 15.086 4.574 -9.57 1 98.31 315 ASP A CA 1
ATOM 2442 C C . ASP A 1 315 ? 14.328 3.652 -8.625 1 98.31 315 ASP A C 1
ATOM 2444 O O . ASP A 1 315 ? 13.242 3.166 -8.961 1 98.31 315 ASP A O 1
ATOM 2448 N N . SER A 1 316 ? 14.969 3.344 -7.52 1 98.19 316 SER A N 1
ATOM 2449 C CA . SER A 1 316 ? 14.391 2.396 -6.57 1 98.19 316 SER A CA 1
ATOM 2450 C C . SER A 1 316 ? 15.156 2.406 -5.25 1 98.19 316 SER A C 1
ATOM 2452 O O . SER A 1 316 ? 16.156 3.107 -5.113 1 98.19 316 SER A O 1
ATOM 2454 N N . ARG A 1 317 ? 14.57 1.734 -4.309 1 97.69 317 ARG A N 1
ATOM 2455 C CA . ARG A 1 317 ? 15.203 1.472 -3.02 1 97.69 317 ARG A CA 1
ATOM 2456 C C . ARG A 1 317 ? 15.195 -0.019 -2.699 1 97.69 317 ARG A C 1
ATOM 2458 O O . ARG A 1 317 ? 14.227 -0.72 -3.004 1 97.69 317 ARG A O 1
ATOM 2465 N N . CYS A 1 318 ? 16.25 -0.504 -2.111 1 96.56 318 CYS A N 1
ATOM 2466 C CA . CYS A 1 318 ? 16.344 -1.836 -1.525 1 96.56 318 CYS A CA 1
ATOM 2467 C C . CYS A 1 318 ? 16.938 -1.773 -0.124 1 96.56 318 CYS A C 1
ATOM 2469 O O . CYS A 1 318 ? 18.141 -1.538 0.036 1 96.56 318 CYS A O 1
ATOM 2471 N N . GLY A 1 319 ? 16.078 -1.975 0.839 1 95.75 319 GLY A N 1
ATOM 2472 C CA . GLY A 1 319 ? 16.516 -1.774 2.211 1 95.75 319 GLY A CA 1
ATOM 2473 C C . GLY A 1 319 ? 16.938 -0.347 2.5 1 95.75 319 GLY A C 1
ATOM 2474 O O . GLY A 1 319 ? 16.141 0.584 2.342 1 95.75 319 GLY A O 1
ATOM 2475 N N . GLU A 1 320 ? 18.219 -0.185 2.764 1 96.25 320 GLU A N 1
ATOM 2476 C CA . GLU A 1 320 ? 18.703 1.114 3.211 1 96.25 320 GLU A CA 1
ATOM 2477 C C . GLU A 1 320 ? 19.438 1.848 2.09 1 96.25 320 GLU A C 1
ATOM 2479 O O . GLU A 1 320 ? 20.016 2.91 2.311 1 96.25 320 GLU A O 1
ATOM 2484 N N . ASN A 1 321 ? 19.328 1.304 0.844 1 97 321 ASN A N 1
ATOM 2485 C CA . ASN A 1 321 ? 20.094 1.878 -0.261 1 97 321 ASN A CA 1
ATOM 2486 C C . ASN A 1 321 ? 19.172 2.342 -1.39 1 97 321 ASN A C 1
ATOM 2488 O O . ASN A 1 321 ? 18.203 1.671 -1.714 1 97 321 ASN A O 1
ATOM 2492 N N . PHE A 1 322 ? 19.516 3.498 -1.953 1 97.44 322 PHE A N 1
ATOM 2493 C CA . PHE A 1 322 ? 18.906 3.965 -3.193 1 97.44 322 PHE A CA 1
ATOM 2494 C C . PHE A 1 322 ? 19.656 3.42 -4.402 1 97.44 322 PHE A C 1
ATOM 2496 O O . PHE A 1 322 ? 20.891 3.27 -4.367 1 97.44 322 PHE A O 1
ATOM 2503 N N . ALA A 1 323 ? 18.953 3.068 -5.406 1 97.69 323 ALA A N 1
ATOM 2504 C CA . ALA A 1 323 ? 19.531 2.971 -6.738 1 97.69 323 ALA A CA 1
ATOM 2505 C C . ALA A 1 323 ? 19.391 4.285 -7.5 1 97.69 323 ALA A C 1
ATOM 2507 O O . ALA A 1 323 ? 18.281 4.742 -7.758 1 97.69 323 ALA A O 1
ATOM 2508 N N . VAL A 1 324 ? 20.484 4.918 -7.805 1 97.31 324 VAL A N 1
ATOM 2509 C CA . VAL A 1 324 ? 20.484 6.266 -8.367 1 97.31 324 VAL A CA 1
ATOM 2510 C C . VAL A 1 324 ? 21.062 6.234 -9.781 1 97.31 324 VAL A C 1
ATOM 2512 O O . VAL A 1 324 ? 22.109 5.621 -10.023 1 97.31 324 VAL A O 1
ATOM 2515 N N . HIS A 1 325 ? 20.375 6.867 -10.719 1 96.81 325 HIS A N 1
ATOM 2516 C CA . HIS A 1 325 ? 20.844 6.977 -12.094 1 96.81 325 HIS A CA 1
ATOM 2517 C C . HIS A 1 325 ? 21.891 8.07 -12.242 1 96.81 325 HIS A C 1
ATOM 2519 O O . HIS A 1 325 ? 21.672 9.211 -11.852 1 96.81 325 HIS A O 1
ATOM 2525 N N . LYS A 1 326 ? 23.016 7.688 -12.734 1 92.81 326 LYS A N 1
ATOM 2526 C CA . LYS A 1 326 ? 24.078 8.641 -13.023 1 92.81 326 LYS A CA 1
ATOM 2527 C C . LYS A 1 326 ? 24.219 8.859 -14.531 1 92.81 326 LYS A C 1
ATOM 2529 O O . LYS A 1 326 ? 24.922 8.109 -15.211 1 92.81 326 LYS A O 1
ATOM 2534 N N . ALA A 1 327 ? 23.688 9.922 -14.984 1 88.62 327 ALA A N 1
ATOM 2535 C CA . ALA A 1 327 ? 23.672 10.219 -16.422 1 88.62 327 ALA A CA 1
ATOM 2536 C C . ALA A 1 327 ? 25.078 10.492 -16.938 1 88.62 327 ALA A C 1
ATOM 2538 O O . ALA A 1 327 ? 25.438 10.047 -18.031 1 88.62 327 ALA A O 1
ATOM 2539 N N . ASP A 1 328 ? 25.891 11.164 -16.203 1 82.31 328 ASP A N 1
ATOM 2540 C CA . ASP A 1 328 ? 27.219 11.609 -16.625 1 82.31 328 ASP A CA 1
ATOM 2541 C C . ASP A 1 328 ? 28.219 10.461 -16.609 1 82.31 328 ASP A C 1
ATOM 2543 O O . ASP A 1 328 ? 29.297 10.555 -17.203 1 82.31 328 ASP A O 1
ATOM 2547 N N . ASN A 1 329 ? 27.812 9.406 -15.961 1 77 329 ASN A N 1
ATOM 2548 C CA . ASN A 1 329 ? 28.703 8.25 -15.891 1 77 329 ASN A CA 1
ATOM 2549 C C . ASN A 1 329 ? 28.203 7.109 -16.781 1 77 329 ASN A C 1
ATOM 2551 O O . ASN A 1 329 ? 28.094 5.969 -16.328 1 77 329 ASN A O 1
ATOM 2555 N N . GLY A 1 330 ? 27.75 7.512 -18.016 1 80.88 330 GLY A N 1
ATOM 2556 C CA . GLY A 1 330 ? 27.344 6.504 -18.984 1 80.88 330 GLY A CA 1
ATOM 2557 C C . GLY A 1 330 ? 26.031 5.82 -18.609 1 80.88 330 GLY A C 1
ATOM 2558 O O . GLY A 1 330 ? 25.859 4.625 -18.859 1 80.88 330 GLY A O 1
ATOM 2559 N N . ASP A 1 331 ? 25.109 6.473 -17.891 1 88.81 331 ASP A N 1
ATOM 2560 C CA . ASP A 1 331 ? 23.797 5.965 -17.547 1 88.81 331 ASP A CA 1
ATOM 2561 C C . ASP A 1 331 ? 23.891 4.711 -16.672 1 88.81 331 ASP A C 1
ATOM 2563 O O . ASP A 1 331 ? 23.234 3.703 -16.969 1 88.81 331 ASP A O 1
ATOM 2567 N N . VAL A 1 332 ? 24.75 4.789 -15.695 1 90.31 332 VAL A N 1
ATOM 2568 C CA . VAL A 1 332 ? 24.906 3.658 -14.781 1 90.31 332 VAL A CA 1
ATOM 2569 C C . VAL A 1 332 ? 24.016 3.861 -13.555 1 90.31 332 VAL A C 1
ATOM 2571 O O . VAL A 1 332 ? 23.672 4.996 -13.211 1 90.31 332 VAL A O 1
ATOM 2574 N N . MET A 1 333 ? 23.625 2.723 -12.961 1 92.75 333 MET A N 1
ATOM 2575 C CA . MET A 1 333 ? 22.922 2.734 -11.68 1 92.75 333 MET A CA 1
ATOM 2576 C C . MET A 1 333 ? 23.891 2.521 -10.523 1 92.75 333 MET A C 1
ATOM 2578 O O . MET A 1 333 ? 24.641 1.544 -10.508 1 92.75 333 MET A O 1
ATOM 2582 N N . THR A 1 334 ? 23.938 3.434 -9.602 1 93.19 334 THR A N 1
ATOM 2583 C CA . THR A 1 334 ? 24.812 3.307 -8.438 1 93.19 334 THR A CA 1
ATOM 2584 C C . THR A 1 334 ? 23.984 3.227 -7.156 1 93.19 334 THR A C 1
ATOM 2586 O O . THR A 1 334 ? 22.859 3.742 -7.098 1 93.19 334 THR A O 1
ATOM 2589 N N . GLN A 1 335 ? 24.562 2.572 -6.215 1 94.75 335 GLN A N 1
ATOM 2590 C CA . GLN A 1 335 ? 23.906 2.461 -4.914 1 94.75 335 GLN A CA 1
ATOM 2591 C C . GLN A 1 335 ? 24.391 3.543 -3.957 1 94.75 335 GLN A C 1
ATOM 2593 O O . GLN A 1 335 ? 25.594 3.832 -3.896 1 94.75 335 GLN A O 1
ATOM 2598 N N . GLN A 1 336 ? 23.469 4.16 -3.273 1 97.06 336 GLN A N 1
ATOM 2599 C CA . GLN A 1 336 ? 23.797 5.133 -2.234 1 97.06 336 GLN A CA 1
ATOM 2600 C C . GLN A 1 336 ? 23.047 4.824 -0.941 1 97.06 336 GLN A C 1
ATOM 2602 O O . GLN A 1 336 ? 21.828 4.641 -0.951 1 97.06 336 GLN A O 1
ATOM 2607 N N . PHE A 1 337 ? 23.781 4.738 0.124 1 97.69 337 PHE A N 1
ATOM 2608 C CA . PHE A 1 337 ? 23.156 4.535 1.427 1 97.69 337 PHE A CA 1
ATOM 2609 C C . PHE A 1 337 ? 22.328 5.75 1.833 1 97.69 337 PHE A C 1
ATOM 2611 O O . PHE A 1 337 ? 22.828 6.879 1.796 1 97.69 337 PHE A O 1
ATOM 2618 N N . ASP A 1 338 ? 21.094 5.566 2.182 1 97.69 338 ASP A N 1
ATOM 2619 C CA . ASP A 1 338 ? 20.219 6.637 2.65 1 97.69 338 ASP A CA 1
ATOM 2620 C C . ASP A 1 338 ? 20.609 7.086 4.059 1 97.69 338 ASP A C 1
ATOM 2622 O O . ASP A 1 338 ? 19.922 6.766 5.027 1 97.69 338 ASP A O 1
ATOM 2626 N N . ALA A 1 339 ? 21.547 7.969 4.156 1 97.69 339 ALA A N 1
ATOM 2627 C CA . ALA A 1 339 ? 22.109 8.344 5.445 1 97.69 339 ALA A CA 1
ATOM 2628 C C . ALA A 1 339 ? 21.281 9.422 6.125 1 97.69 339 ALA A C 1
ATOM 2630 O O . ALA A 1 339 ? 21.547 9.789 7.273 1 97.69 339 ALA A O 1
ATOM 2631 N N . CYS A 1 340 ? 20.344 9.914 5.5 1 96.06 340 CYS A N 1
ATOM 2632 C CA . CYS A 1 340 ? 19.406 10.828 6.145 1 96.06 340 CYS A CA 1
ATOM 2633 C C . CYS A 1 340 ? 18.109 10.117 6.512 1 96.06 340 CYS A C 1
ATOM 2635 O O . CYS A 1 340 ? 17.188 10.734 7.043 1 96.06 340 CYS A O 1
ATOM 2637 N N . ALA A 1 341 ? 18.031 8.773 6.164 1 96.56 341 ALA A N 1
ATOM 2638 C CA . ALA A 1 341 ? 16.859 7.949 6.434 1 96.56 341 ALA A CA 1
ATOM 2639 C C . ALA A 1 341 ? 15.594 8.594 5.867 1 96.56 341 ALA A C 1
ATOM 2641 O O . ALA A 1 341 ? 14.547 8.594 6.52 1 96.56 341 ALA A O 1
ATOM 2642 N N . SER A 1 342 ? 15.703 9.203 4.734 1 96.75 342 SER A N 1
ATOM 2643 C CA . SER A 1 342 ? 14.594 9.844 4.043 1 96.75 342 SER A CA 1
ATOM 2644 C C . SER A 1 342 ? 13.719 10.633 5.008 1 96.75 342 SER A C 1
ATOM 2646 O O . SER A 1 342 ? 12.523 10.367 5.133 1 96.75 342 SER A O 1
ATOM 2648 N N . TRP A 1 343 ? 14.344 11.609 5.613 1 94.12 343 TRP A N 1
ATOM 2649 C CA . TRP A 1 343 ? 13.773 12.492 6.621 1 94.12 343 TRP A CA 1
ATOM 2650 C C . TRP A 1 343 ? 13.336 11.711 7.852 1 94.12 343 TRP A C 1
ATOM 2652 O O . TRP A 1 343 ? 12.211 11.875 8.328 1 94.12 343 TRP A O 1
ATOM 2662 N N . TRP A 1 344 ? 14.227 10.812 8.195 1 94.25 344 TRP A N 1
ATOM 2663 C CA . TRP A 1 344 ? 14.242 10.156 9.5 1 94.25 344 TRP A CA 1
ATOM 2664 C C . TRP A 1 344 ? 13.125 9.117 9.602 1 94.25 344 TRP A C 1
ATOM 2666 O O . TRP A 1 344 ? 12.664 8.805 10.703 1 94.25 344 TRP A O 1
ATOM 2676 N N . THR A 1 345 ? 12.633 8.602 8.438 1 95.44 345 THR A N 1
ATOM 2677 C CA . THR A 1 345 ? 11.523 7.66 8.461 1 95.44 345 THR A CA 1
ATOM 2678 C C . THR A 1 345 ? 12.016 6.23 8.258 1 95.44 345 THR A C 1
ATOM 2680 O O . THR A 1 345 ? 11.352 5.273 8.648 1 95.44 345 THR A O 1
ATOM 2683 N N . GLN A 1 346 ? 13.133 6.027 7.609 1 89.5 346 GLN A N 1
ATOM 2684 C CA . GLN A 1 346 ? 13.5 4.734 7.035 1 89.5 346 GLN A CA 1
ATOM 2685 C C . GLN A 1 346 ? 13.836 3.725 8.133 1 89.5 346 GLN A C 1
ATOM 2687 O O . GLN A 1 346 ? 14.734 3.957 8.945 1 89.5 346 GLN A O 1
ATOM 2692 N N . GLY A 1 347 ? 13.156 2.572 8.047 1 85.25 347 GLY A N 1
ATOM 2693 C CA . GLY A 1 347 ? 13.352 1.564 9.078 1 85.25 347 GLY A CA 1
ATOM 2694 C C . GLY A 1 347 ? 13.633 0.185 8.516 1 85.25 347 GLY A C 1
ATOM 2695 O O . GLY A 1 347 ? 14.578 -0.481 8.945 1 85.25 347 GLY A O 1
ATOM 2696 N N . PRO A 1 348 ? 13.094 -0.163 7.402 1 86.62 348 PRO A N 1
ATOM 2697 C CA . PRO A 1 348 ? 13.07 -1.582 7.039 1 86.62 348 PRO A CA 1
ATOM 2698 C C . PRO A 1 348 ? 14.398 -2.061 6.453 1 86.62 348 PRO A C 1
ATOM 2700 O O . PRO A 1 348 ? 15.062 -1.313 5.73 1 86.62 348 PRO A O 1
ATOM 2703 N N . SER A 1 349 ? 14.719 -3.236 6.836 1 93.62 349 SER A N 1
ATOM 2704 C CA . SER A 1 349 ? 15.688 -4 6.059 1 93.62 349 SER A CA 1
ATOM 2705 C C . SER A 1 349 ? 15.117 -4.398 4.699 1 93.62 349 SER A C 1
ATOM 2707 O O . SER A 1 349 ? 13.938 -4.172 4.426 1 93.62 349 SER A O 1
ATOM 2709 N N . ALA A 1 350 ? 15.945 -4.961 3.869 1 93.94 350 ALA A N 1
ATOM 2710 C CA . ALA A 1 350 ? 15.477 -5.43 2.568 1 93.94 350 ALA A CA 1
ATOM 2711 C C . ALA A 1 350 ? 14.375 -6.473 2.729 1 93.94 350 ALA A C 1
ATOM 2713 O O . ALA A 1 350 ? 13.367 -6.438 2.02 1 93.94 350 ALA A O 1
ATOM 2714 N N . SER A 1 351 ? 14.562 -7.371 3.65 1 93.94 351 SER A N 1
ATOM 2715 C CA . SER A 1 351 ? 13.586 -8.43 3.871 1 93.94 351 SER A CA 1
ATOM 2716 C C . SER A 1 351 ? 12.266 -7.867 4.391 1 93.94 351 SER A C 1
ATOM 2718 O O . SER A 1 351 ? 11.188 -8.273 3.947 1 93.94 351 SER A O 1
ATOM 2720 N N . LEU A 1 352 ? 12.336 -6.988 5.363 1 95.5 352 LEU A N 1
ATOM 2721 C CA . LEU A 1 352 ? 11.125 -6.398 5.91 1 95.5 352 LEU A CA 1
ATOM 2722 C C . LEU A 1 352 ? 10.391 -5.574 4.855 1 95.5 352 LEU A C 1
ATOM 2724 O O . LEU A 1 352 ? 9.164 -5.531 4.836 1 95.5 352 LEU A O 1
ATOM 2728 N N . GLN A 1 353 ? 11.133 -4.883 3.996 1 96.81 353 GLN A N 1
ATOM 2729 C CA . GLN A 1 353 ? 10.508 -4.117 2.92 1 96.81 353 GLN A CA 1
ATOM 2730 C C . GLN A 1 353 ? 9.617 -5.004 2.055 1 96.81 353 GLN A C 1
ATOM 2732 O O . GLN A 1 353 ? 8.516 -4.609 1.684 1 96.81 353 GLN A O 1
ATOM 2737 N N . ILE A 1 354 ? 10.07 -6.188 1.733 1 96.69 354 ILE A N 1
ATOM 2738 C CA . ILE A 1 354 ? 9.32 -7.129 0.907 1 96.69 354 ILE A CA 1
ATOM 2739 C C . ILE A 1 354 ? 8.078 -7.59 1.656 1 96.69 354 ILE A C 1
ATOM 2741 O O . ILE A 1 354 ? 6.996 -7.695 1.071 1 96.69 354 ILE A O 1
ATOM 2745 N N . GLU A 1 355 ? 8.227 -7.902 2.943 1 96.75 355 GLU A N 1
ATOM 2746 C CA . GLU A 1 355 ? 7.074 -8.312 3.744 1 96.75 355 GLU A CA 1
ATOM 2747 C C . GLU A 1 355 ? 6.035 -7.195 3.822 1 96.75 355 GLU A C 1
ATOM 2749 O O . GLU A 1 355 ? 4.836 -7.449 3.701 1 96.75 355 GLU A O 1
ATOM 2754 N N . LEU A 1 356 ? 6.523 -5.969 4.031 1 98 356 LEU A N 1
ATOM 2755 C CA . LEU A 1 356 ? 5.621 -4.824 4.094 1 98 356 LEU A CA 1
ATOM 2756 C C . LEU A 1 356 ? 4.918 -4.613 2.76 1 98 356 LEU A C 1
ATOM 2758 O O . LEU A 1 356 ? 3.738 -4.262 2.723 1 98 356 LEU A O 1
ATOM 2762 N N . ALA A 1 357 ? 5.645 -4.816 1.676 1 98.38 357 ALA A N 1
ATOM 2763 C CA . ALA A 1 357 ? 5.031 -4.68 0.356 1 98.38 357 ALA A CA 1
ATOM 2764 C C . ALA A 1 357 ? 3.852 -5.637 0.201 1 98.38 357 ALA A C 1
ATOM 2766 O O . ALA A 1 357 ? 2.789 -5.246 -0.286 1 98.38 357 ALA A O 1
ATOM 2767 N N . ARG A 1 358 ? 4.02 -6.859 0.604 1 98 358 ARG A N 1
ATOM 2768 C CA . ARG A 1 358 ? 2.941 -7.84 0.552 1 98 358 ARG A CA 1
ATOM 2769 C C . ARG A 1 358 ? 1.765 -7.41 1.42 1 98 358 ARG A C 1
ATOM 2771 O O . ARG A 1 358 ? 0.61 -7.492 0.997 1 98 358 ARG A O 1
ATOM 2778 N N . ASP A 1 359 ? 2.062 -6.91 2.576 1 98.31 359 ASP A N 1
ATOM 2779 C CA . ASP A 1 359 ? 1.017 -6.5 3.51 1 98.31 359 ASP A CA 1
ATOM 2780 C C . ASP A 1 359 ? 0.265 -5.277 2.99 1 98.31 359 ASP A C 1
ATOM 2782 O O . ASP A 1 359 ? -0.936 -5.133 3.229 1 98.31 359 ASP A O 1
ATOM 2786 N N . MET A 1 360 ? 1 -4.336 2.314 1 98.56 360 MET A N 1
ATOM 2787 C CA . MET A 1 360 ? 0.329 -3.188 1.711 1 98.56 360 MET A CA 1
ATOM 2788 C C . MET A 1 360 ? -0.664 -3.635 0.644 1 98.56 360 MET A C 1
ATOM 2790 O O . MET A 1 360 ? -1.792 -3.143 0.594 1 98.56 360 MET A O 1
ATOM 2794 N N . GLY A 1 361 ? -0.186 -4.574 -0.227 1 98.62 361 GLY A N 1
ATOM 2795 C CA . GLY A 1 361 ? -1.107 -5.121 -1.211 1 98.62 361 GLY A CA 1
ATOM 2796 C C . GLY A 1 361 ? -2.32 -5.785 -0.588 1 98.62 361 GLY A C 1
ATOM 2797 O O . GLY A 1 361 ? -3.451 -5.555 -1.022 1 98.62 361 GLY A O 1
ATOM 2798 N N . TYR A 1 362 ? -2.137 -6.57 0.47 1 98.69 362 TYR A N 1
ATOM 2799 C CA . TYR A 1 362 ? -3.199 -7.281 1.174 1 98.69 362 TYR A CA 1
ATOM 2800 C C . TYR A 1 362 ? -4.195 -6.305 1.785 1 98.69 362 TYR A C 1
ATOM 2802 O O . TYR A 1 362 ? -5.406 -6.449 1.609 1 98.69 362 TYR A O 1
ATOM 2810 N N . ALA A 1 363 ? -3.727 -5.324 2.49 1 98.69 363 ALA A N 1
ATOM 2811 C CA . ALA A 1 363 ? -4.586 -4.367 3.186 1 98.69 363 ALA A CA 1
ATOM 2812 C C . ALA A 1 363 ? -5.398 -3.539 2.197 1 98.69 363 ALA A C 1
ATOM 2814 O O . ALA A 1 363 ? -6.574 -3.25 2.439 1 98.69 363 ALA A O 1
ATOM 2815 N N . ALA A 1 364 ? -4.734 -3.121 1.125 1 98.44 364 ALA A N 1
ATOM 2816 C CA . ALA A 1 364 ? -5.449 -2.375 0.092 1 98.44 364 ALA A CA 1
ATOM 2817 C C . ALA A 1 364 ? -6.555 -3.219 -0.529 1 98.44 364 ALA A C 1
ATOM 2819 O O . ALA A 1 364 ? -7.652 -2.721 -0.79 1 98.44 364 ALA A O 1
ATOM 2820 N N . ALA A 1 365 ? -6.254 -4.477 -0.755 1 98.56 365 ALA A N 1
ATOM 2821 C CA . ALA A 1 365 ? -7.219 -5.379 -1.38 1 98.56 365 ALA A CA 1
ATOM 2822 C C . ALA A 1 365 ? -8.383 -5.68 -0.437 1 98.56 365 ALA A C 1
ATOM 2824 O O . ALA A 1 365 ? -9.531 -5.766 -0.869 1 98.56 365 ALA A O 1
ATOM 2825 N N . ARG A 1 366 ? -8.117 -5.84 0.821 1 98.5 366 ARG A N 1
ATOM 2826 C CA . ARG A 1 366 ? -9.133 -6.262 1.779 1 98.5 366 ARG A CA 1
ATOM 2827 C C . ARG A 1 366 ? -9.984 -5.078 2.23 1 98.5 366 ARG A C 1
ATOM 2829 O O . ARG A 1 366 ? -11.203 -5.199 2.359 1 98.5 366 ARG A O 1
ATOM 2836 N N . TYR A 1 367 ? -9.344 -3.908 2.338 1 98.19 367 TYR A N 1
ATOM 2837 C CA . TYR A 1 367 ? -10.062 -2.848 3.033 1 98.19 367 TYR A CA 1
ATOM 2838 C C . TYR A 1 367 ? -10.188 -1.606 2.158 1 98.19 367 TYR A C 1
ATOM 2840 O O . TYR A 1 367 ? -11.078 -0.782 2.359 1 98.19 367 TYR A O 1
ATOM 2848 N N . GLY A 1 368 ? -9.25 -1.515 1.147 1 97 368 GLY A N 1
ATOM 2849 C CA . GLY A 1 368 ? -9.164 -0.15 0.651 1 97 368 GLY A CA 1
ATOM 2850 C C . GLY A 1 368 ? -9.094 0.884 1.758 1 97 368 GLY A C 1
ATOM 2851 O O . GLY A 1 368 ? -8.18 0.846 2.588 1 97 368 GLY A O 1
ATOM 2852 N N . HIS A 1 369 ? -9.961 1.742 1.759 1 96.94 369 HIS A N 1
ATOM 2853 C CA . HIS A 1 369 ? -10.164 2.625 2.9 1 96.94 369 HIS A CA 1
ATOM 2854 C C . HIS A 1 369 ? -11.578 2.473 3.463 1 96.94 369 HIS A C 1
ATOM 2856 O O . HIS A 1 369 ? -12.539 2.318 2.707 1 96.94 369 HIS A O 1
ATOM 2862 N N . VAL A 1 370 ? -11.711 2.426 4.754 1 97.56 370 VAL A N 1
ATOM 2863 C CA . VAL A 1 370 ? -13.016 2.254 5.387 1 97.56 370 VAL A CA 1
ATOM 2864 C C . VAL A 1 370 ? -13.234 3.348 6.43 1 97.56 370 VAL A C 1
ATOM 2866 O O . VAL A 1 370 ? -12.273 3.852 7.016 1 97.56 370 VAL A O 1
ATOM 2869 N N . MET A 1 371 ? -14.461 3.639 6.68 1 95.94 371 MET A N 1
ATOM 2870 C CA . MET A 1 371 ? -14.867 4.656 7.645 1 95.94 371 MET A CA 1
ATOM 2871 C C . MET A 1 371 ? -14.43 4.273 9.055 1 95.94 371 MET A C 1
ATOM 2873 O O . MET A 1 371 ? -14.656 3.145 9.492 1 95.94 371 MET A O 1
ATOM 2877 N N . PHE A 1 372 ? -13.852 5.164 9.812 1 97.94 372 PHE A N 1
ATOM 2878 C CA . PHE A 1 372 ? -13.258 4.82 11.102 1 97.94 372 PHE A CA 1
ATOM 2879 C C . PHE A 1 372 ? -14.188 5.207 12.25 1 97.94 372 PHE A C 1
ATOM 2881 O O . PHE A 1 372 ? -14.461 4.398 13.141 1 97.94 372 PHE A O 1
ATOM 2888 N N . PRO A 1 373 ? -14.742 6.461 12.289 1 96.94 373 PRO A N 1
ATOM 2889 C CA . PRO A 1 373 ? -15.555 6.832 13.445 1 96.94 373 PRO A CA 1
ATOM 2890 C C . PRO A 1 373 ? -16.703 5.844 13.703 1 96.94 373 PRO A C 1
ATOM 2892 O O . PRO A 1 373 ? -17.453 5.523 12.789 1 96.94 373 PRO A O 1
ATOM 2895 N N . GLU A 1 374 ? -16.766 5.375 14.875 1 96.56 374 GLU A N 1
ATOM 2896 C CA . GLU A 1 374 ? -17.797 4.469 15.375 1 96.56 374 GLU A CA 1
ATOM 2897 C C . GLU A 1 374 ? -17.672 3.088 14.742 1 96.56 374 GLU A C 1
ATOM 2899 O O . GLU A 1 374 ? -18.562 2.246 14.898 1 96.56 374 GLU A O 1
ATOM 2904 N N . ASN A 1 375 ? -16.656 2.832 13.969 1 98.06 375 ASN A N 1
ATOM 2905 C CA . ASN A 1 375 ? -16.359 1.535 13.367 1 98.06 375 ASN A CA 1
ATOM 2906 C C . ASN A 1 375 ? -15.039 0.962 13.875 1 98.06 375 ASN A C 1
ATOM 2908 O O . ASN A 1 375 ? -14.25 1.674 14.492 1 98.06 375 ASN A O 1
ATOM 2912 N N . VAL A 1 376 ? -14.875 -0.334 13.711 1 98.56 376 VAL A N 1
ATOM 2913 C CA . VAL A 1 376 ? -13.625 -1.007 14.047 1 98.56 376 VAL A CA 1
ATOM 2914 C C . VAL A 1 376 ? -13.312 -2.07 13 1 98.56 376 VAL A C 1
ATOM 2916 O O . VAL A 1 376 ? -14.219 -2.672 12.422 1 98.56 376 VAL A O 1
ATOM 2919 N N . TYR A 1 377 ? -12.164 -2.24 12.641 1 98.62 377 TYR A N 1
ATOM 2920 C CA . TYR A 1 377 ? -11.609 -3.277 11.781 1 98.62 377 TYR A CA 1
ATOM 2921 C C . TYR A 1 377 ? -10.242 -3.721 12.273 1 98.62 377 TYR A C 1
ATOM 2923 O O . TYR A 1 377 ? -9.594 -3.012 13.047 1 98.62 377 TYR A O 1
ATOM 2931 N N . GLU A 1 378 ? -9.758 -4.781 11.867 1 98.62 378 GLU A N 1
ATOM 2932 C CA . GLU A 1 378 ? -8.648 -5.508 12.492 1 98.62 378 GLU A CA 1
ATOM 2933 C C . GLU A 1 378 ? -7.371 -4.676 12.484 1 98.62 378 GLU A C 1
ATOM 2935 O O . GLU A 1 378 ? -6.703 -4.551 13.508 1 98.62 378 GLU A O 1
ATOM 2940 N N . PRO A 1 379 ? -6.973 -4.055 11.359 1 98.75 379 PRO A N 1
ATOM 2941 C CA . PRO A 1 379 ? -5.707 -3.314 11.375 1 98.75 379 PRO A CA 1
ATOM 2942 C C . PRO A 1 379 ? -5.699 -2.178 12.391 1 98.75 379 PRO A C 1
ATOM 2944 O O . PRO A 1 379 ? -4.699 -1.976 13.086 1 98.75 379 PRO A O 1
ATOM 2947 N N . ALA A 1 380 ? -6.773 -1.462 12.531 1 98.75 380 ALA A N 1
ATOM 2948 C CA . ALA A 1 380 ? -6.84 -0.329 13.453 1 98.75 380 ALA A CA 1
ATOM 2949 C C . ALA A 1 380 ? -6.77 -0.796 14.906 1 98.75 380 ALA A C 1
ATOM 2951 O O . ALA A 1 380 ? -6.039 -0.222 15.711 1 98.75 380 ALA A O 1
ATOM 2952 N N . LEU A 1 381 ? -7.543 -1.832 15.203 1 98.81 381 LEU A N 1
ATOM 2953 C CA . LEU A 1 381 ? -7.578 -2.311 16.578 1 98.81 381 LEU A CA 1
ATOM 2954 C C . LEU A 1 381 ? -6.25 -2.953 16.969 1 98.81 381 LEU A C 1
ATOM 2956 O O . LEU A 1 381 ? -5.734 -2.711 18.062 1 98.81 381 LEU A O 1
ATOM 2960 N N . GLU A 1 382 ? -5.73 -3.789 16.078 1 98.75 382 GLU A N 1
ATOM 2961 C CA . GLU A 1 382 ? -4.453 -4.434 16.359 1 98.75 382 GLU A CA 1
ATOM 2962 C C . GLU A 1 382 ? -3.35 -3.404 16.578 1 98.75 382 GLU A C 1
ATOM 2964 O O . GLU A 1 382 ? -2.541 -3.535 17.5 1 98.75 382 GLU A O 1
ATOM 2969 N N . CYS A 1 383 ? -3.305 -2.432 15.742 1 98.81 383 CYS A N 1
ATOM 2970 C CA . CYS A 1 383 ? -2.32 -1.365 15.891 1 98.81 383 CYS A CA 1
ATOM 2971 C C . CYS A 1 383 ? -2.449 -0.686 17.25 1 98.81 383 CYS A C 1
ATOM 2973 O O . CYS A 1 383 ? -1.455 -0.499 17.953 1 98.81 383 CYS A O 1
ATOM 2975 N N . ALA A 1 384 ? -3.672 -0.323 17.594 1 98.88 384 ALA A N 1
ATOM 2976 C CA . ALA A 1 384 ? -3.918 0.34 18.875 1 98.88 384 ALA A CA 1
ATOM 2977 C C . ALA A 1 384 ? -3.494 -0.545 20.031 1 98.88 384 ALA A C 1
ATOM 2979 O O . ALA A 1 384 ? -2.883 -0.069 21 1 98.88 384 ALA A O 1
ATOM 2980 N N . GLU A 1 385 ? -3.824 -1.847 19.953 1 98.81 385 GLU A N 1
ATOM 2981 C CA . GLU A 1 385 ? -3.447 -2.787 21 1 98.81 385 GLU A CA 1
ATOM 2982 C C . GLU A 1 385 ? -1.931 -2.84 21.172 1 98.81 385 GLU A C 1
ATOM 2984 O O . GLU A 1 385 ? -1.427 -2.775 22.297 1 98.81 385 GLU A O 1
ATOM 2989 N N . LEU A 1 386 ? -1.207 -2.936 20.109 1 98.62 386 LEU A N 1
ATOM 2990 C CA . LEU A 1 386 ? 0.249 -3.02 20.156 1 98.62 386 LEU A CA 1
ATOM 2991 C C . LEU A 1 386 ? 0.853 -1.74 20.719 1 98.62 386 LEU A C 1
ATOM 2993 O O . LEU A 1 386 ? 1.832 -1.788 21.469 1 98.62 386 LEU A O 1
ATOM 2997 N N . LEU A 1 387 ? 0.281 -0.609 20.359 1 98.75 387 LEU A N 1
ATOM 2998 C CA . LEU A 1 387 ? 0.758 0.677 20.859 1 98.75 387 LEU A CA 1
ATOM 2999 C C . LEU A 1 387 ? 0.559 0.784 22.359 1 98.75 387 LEU A C 1
ATOM 3001 O O . LEU A 1 387 ? 1.473 1.186 23.094 1 98.75 387 LEU A O 1
ATOM 3005 N N . LEU A 1 388 ? -0.605 0.42 22.828 1 98.56 388 LEU A N 1
ATOM 3006 C CA . LEU A 1 388 ? -0.94 0.556 24.234 1 98.56 388 LEU A CA 1
ATOM 3007 C C . LEU A 1 388 ? -0.178 -0.465 25.078 1 98.56 388 LEU A C 1
ATOM 3009 O O . LEU A 1 388 ? 0.131 -0.209 26.25 1 98.56 388 LEU A O 1
ATOM 3013 N N . GLU A 1 389 ? 0.194 -1.597 24.422 1 97.62 389 GLU A N 1
ATOM 3014 C CA . GLU A 1 389 ? 0.965 -2.625 25.125 1 97.62 389 GLU A CA 1
ATOM 3015 C C . GLU A 1 389 ? 2.463 -2.357 25.016 1 97.62 389 GLU A C 1
ATOM 3017 O O . GLU A 1 389 ? 3.258 -2.943 25.75 1 97.62 389 GLU A O 1
ATOM 3022 N N . GLY A 1 390 ? 2.838 -1.476 24.141 1 96.69 390 GLY A N 1
ATOM 3023 C CA . GLY A 1 390 ? 4.234 -1.135 23.922 1 96.69 390 GLY A CA 1
ATOM 3024 C C . GLY A 1 390 ? 4.609 0.233 24.453 1 96.69 390 GLY A C 1
ATOM 3025 O O . GLY A 1 390 ? 4.711 0.423 25.672 1 96.69 390 GLY A O 1
ATOM 3026 N N . VAL A 1 391 ? 4.641 1.219 23.641 1 97.62 391 VAL A N 1
ATOM 3027 C CA . VAL A 1 391 ? 5.113 2.551 24 1 97.62 391 VAL A CA 1
ATOM 3028 C C . VAL A 1 391 ? 4.145 3.201 24.984 1 97.62 391 VAL A C 1
ATOM 3030 O O . VAL A 1 391 ? 4.52 4.102 25.734 1 97.62 391 VAL A O 1
ATOM 3033 N N . GLY A 1 392 ? 2.879 2.793 24.984 1 97.81 392 GLY A N 1
ATOM 3034 C CA . GLY A 1 392 ? 1.874 3.348 25.875 1 97.81 392 GLY A CA 1
ATOM 3035 C C . GLY A 1 392 ? 1.725 2.564 27.172 1 97.81 392 GLY A C 1
ATOM 3036 O O . GLY A 1 392 ? 0.927 2.932 28.031 1 97.81 392 GLY A O 1
ATOM 3037 N N . LYS A 1 393 ? 2.477 1.53 27.391 1 96.69 393 LYS A N 1
ATOM 3038 C CA . LYS A 1 393 ? 2.307 0.619 28.516 1 96.69 393 LYS A CA 1
ATOM 3039 C C . LYS A 1 393 ? 2.426 1.359 29.844 1 96.69 393 LYS A C 1
ATOM 3041 O O . LYS A 1 393 ? 3.396 2.086 30.062 1 96.69 393 LYS A O 1
ATOM 3046 N N . GLY A 1 394 ? 1.437 1.118 30.656 1 96 394 GLY A N 1
ATOM 3047 C CA . GLY A 1 394 ? 1.475 1.633 32.031 1 96 394 GLY A CA 1
ATOM 3048 C C . GLY A 1 394 ? 0.899 3.031 32.156 1 96 394 GLY A C 1
ATOM 3049 O O . GLY A 1 394 ? 0.638 3.504 33.25 1 96 394 GLY A O 1
ATOM 3050 N N . TRP A 1 395 ? 0.641 3.713 31.016 1 97.25 395 TRP A N 1
ATOM 3051 C CA . TRP A 1 395 ? 0.184 5.086 31.203 1 97.25 395 TRP A CA 1
ATOM 3052 C C . TRP A 1 395 ? -0.933 5.426 30.219 1 97.25 395 TRP A C 1
ATOM 3054 O O . TRP A 1 395 ? -1.848 6.184 30.547 1 97.25 395 TRP A O 1
ATOM 3064 N N . ALA A 1 396 ? -0.874 4.953 28.984 1 98.5 396 ALA A N 1
ATOM 3065 C CA . ALA A 1 396 ? -1.849 5.332 27.969 1 98.5 396 ALA A CA 1
ATOM 3066 C C . ALA A 1 396 ? -3.01 4.344 27.922 1 98.5 396 ALA A C 1
ATOM 3068 O O . ALA A 1 396 ? -2.816 3.141 28.109 1 98.5 396 ALA A O 1
ATOM 3069 N N . SER A 1 397 ? -4.172 4.844 27.594 1 98.44 397 SER A N 1
ATOM 3070 C CA . SER A 1 397 ? -5.344 3.98 27.5 1 98.44 397 SER A CA 1
ATOM 3071 C C . SER A 1 397 ? -6.062 4.164 26.156 1 98.44 397 SER A C 1
ATOM 3073 O O . SER A 1 397 ? -6.867 3.322 25.766 1 98.44 397 SER A O 1
ATOM 3075 N N . ARG A 1 398 ? -5.793 5.305 25.484 1 98.69 398 ARG A N 1
ATOM 3076 C CA . ARG A 1 398 ? -6.543 5.645 24.281 1 98.69 398 ARG A CA 1
ATOM 3077 C C . ARG A 1 398 ? -5.605 5.953 23.109 1 98.69 398 ARG A C 1
ATOM 3079 O O . ARG A 1 398 ? -4.551 6.559 23.312 1 98.69 398 ARG A O 1
ATOM 3086 N N . THR A 1 399 ? -6.051 5.547 21.953 1 98.88 399 THR A N 1
ATOM 3087 C CA . THR A 1 399 ? -5.285 5.766 20.734 1 98.88 399 THR A CA 1
ATOM 3088 C C . THR A 1 399 ? -6.074 6.621 19.75 1 98.88 399 THR A C 1
ATOM 3090 O O . THR A 1 399 ? -7.168 6.246 19.328 1 98.88 399 THR A O 1
ATOM 3093 N N . PHE A 1 400 ? -5.609 7.805 19.359 1 98.88 400 PHE A N 1
ATOM 3094 C CA . PHE A 1 400 ? -6.16 8.672 18.328 1 98.88 400 PHE A CA 1
ATOM 3095 C C . PHE A 1 400 ? -5.273 8.672 17.078 1 98.88 400 PHE A C 1
ATOM 3097 O O . PHE A 1 400 ? -4.082 8.984 17.172 1 98.88 400 PHE A O 1
ATOM 3104 N N . PHE A 1 401 ? -5.859 8.336 15.898 1 98.69 401 PHE A N 1
ATOM 3105 C CA . PHE A 1 401 ? -5.086 8.219 14.672 1 98.69 401 PHE A CA 1
ATOM 3106 C C . PHE A 1 401 ? -5.164 9.5 13.852 1 98.69 401 PHE A C 1
ATOM 3108 O O . PHE A 1 401 ? -6.234 10.109 13.742 1 98.69 401 PHE A O 1
ATOM 3115 N N . SER A 1 402 ? -4.055 9.914 13.328 1 97.25 402 SER A N 1
ATOM 3116 C CA . SER A 1 402 ? -3.945 10.961 12.328 1 97.25 402 SER A CA 1
ATOM 3117 C C . SER A 1 402 ? -3 10.555 11.203 1 97.25 402 SER A C 1
ATOM 3119 O O . SER A 1 402 ? -2.918 9.375 10.844 1 97.25 402 SER A O 1
ATOM 3121 N N . ASP A 1 403 ? -2.256 11.508 10.5 1 94.69 403 ASP A N 1
ATOM 3122 C CA . ASP A 1 403 ? -1.564 11.062 9.297 1 94.69 403 ASP A CA 1
ATOM 3123 C C . ASP A 1 403 ? -0.12 11.562 9.281 1 94.69 403 ASP A C 1
ATOM 3125 O O . ASP A 1 403 ? 0.703 11.062 8.508 1 94.69 403 ASP A O 1
ATOM 3129 N N . ASN A 1 404 ? 0.22 12.586 10.055 1 96.12 404 ASN A N 1
ATOM 3130 C CA . ASN A 1 404 ? 1.606 13.031 10.125 1 96.12 404 ASN A CA 1
ATOM 3131 C C . ASN A 1 404 ? 1.938 13.617 11.492 1 96.12 404 ASN A C 1
ATOM 3133 O O . ASN A 1 404 ? 1.054 13.773 12.336 1 96.12 404 ASN A O 1
ATOM 3137 N N . GLY A 1 405 ? 3.211 13.898 11.758 1 96.44 405 GLY A N 1
ATOM 3138 C CA . GLY A 1 405 ? 3.658 14.367 13.062 1 96.44 405 GLY A CA 1
ATOM 3139 C C . GLY A 1 405 ? 3.07 15.711 13.445 1 96.44 405 GLY A C 1
ATOM 3140 O O . GLY A 1 405 ? 2.732 15.938 14.609 1 96.44 405 GLY A O 1
ATOM 3141 N N . SER A 1 406 ? 2.926 16.609 12.484 1 96.31 406 SER A N 1
ATOM 3142 C CA . SER A 1 406 ? 2.377 17.938 12.758 1 96.31 406 SER A CA 1
ATOM 3143 C C . SER A 1 406 ? 0.936 17.844 13.25 1 96.31 406 SER A C 1
ATOM 3145 O O . SER A 1 406 ? 0.568 18.5 14.227 1 96.31 406 SER A O 1
ATOM 3147 N N . THR A 1 407 ? 0.138 17.016 12.586 1 97.31 407 THR A N 1
ATOM 3148 C CA . THR A 1 407 ? -1.267 16.906 12.953 1 97.31 407 THR A CA 1
ATOM 3149 C C . THR A 1 407 ? -1.413 16.141 14.273 1 97.31 407 THR A C 1
ATOM 3151 O O . THR A 1 407 ? -2.318 16.422 15.062 1 97.31 407 THR A O 1
ATOM 3154 N N . ALA A 1 408 ? -0.562 15.18 14.516 1 97.94 408 ALA A N 1
ATOM 3155 C CA . ALA A 1 408 ? -0.562 14.508 15.812 1 97.94 408 ALA A CA 1
ATOM 3156 C C . ALA A 1 408 ? -0.275 15.492 16.938 1 97.94 408 ALA A C 1
ATOM 3158 O O . ALA A 1 408 ? -0.892 15.414 18.016 1 97.94 408 ALA A O 1
ATOM 3159 N N . THR A 1 409 ? 0.651 16.391 16.703 1 96.75 409 THR A N 1
ATOM 3160 C CA . THR A 1 409 ? 1.003 17.406 17.688 1 96.75 409 THR A CA 1
ATOM 3161 C C . THR A 1 409 ? -0.174 18.344 17.938 1 96.75 409 THR A C 1
ATOM 3163 O O . THR A 1 409 ? -0.438 18.734 19.078 1 96.75 409 THR A O 1
ATOM 3166 N N . GLU A 1 410 ? -0.85 18.719 16.922 1 96.94 410 GLU A N 1
ATOM 3167 C CA . GLU A 1 410 ? -1.99 19.625 17.094 1 96.94 410 GLU A CA 1
ATOM 3168 C C . GLU A 1 410 ? -3.117 18.938 17.859 1 96.94 410 GLU A C 1
ATOM 3170 O O . GLU A 1 410 ? -3.801 19.578 18.672 1 96.94 410 GLU A O 1
ATOM 3175 N N . VAL A 1 411 ? -3.336 17.641 17.594 1 98.06 411 VAL A N 1
ATOM 3176 C CA . VAL A 1 411 ? -4.305 16.875 18.375 1 98.06 411 VAL A CA 1
ATOM 3177 C C . VAL A 1 411 ? -3.891 16.844 19.844 1 98.06 411 VAL A C 1
ATOM 3179 O O . VAL A 1 411 ? -4.719 17.047 20.734 1 98.06 411 VAL A O 1
ATOM 3182 N N . ALA A 1 412 ? -2.631 16.625 20.062 1 98 412 ALA A N 1
ATOM 3183 C CA . ALA A 1 412 ? -2.1 16.594 21.422 1 98 412 ALA A CA 1
ATOM 3184 C C . ALA A 1 412 ? -2.33 17.938 22.125 1 98 412 ALA A C 1
ATOM 3186 O O . ALA A 1 412 ? -2.668 17.969 23.312 1 98 412 ALA A O 1
ATOM 3187 N N . LEU A 1 413 ? -2.135 19.047 21.422 1 95.5 413 LEU A N 1
ATOM 3188 C CA . LEU A 1 413 ? -2.357 20.375 21.984 1 95.5 413 LEU A CA 1
ATOM 3189 C C . LEU A 1 413 ? -3.816 20.547 22.391 1 95.5 413 LEU A C 1
ATOM 3191 O O . LEU A 1 413 ? -4.105 21.031 23.484 1 95.5 413 LEU A O 1
ATOM 3195 N N . LYS A 1 414 ? -4.727 20.188 21.5 1 96.38 414 LYS A N 1
ATOM 3196 C CA . LYS A 1 414 ? -6.148 20.297 21.812 1 96.38 414 LYS A CA 1
ATOM 3197 C C . LYS A 1 414 ? -6.5 19.469 23.047 1 96.38 414 LYS A C 1
ATOM 3199 O O . LYS A 1 414 ? -7.254 19.938 23.906 1 96.38 414 LYS A O 1
ATOM 3204 N N . MET A 1 415 ? -5.965 18.25 23.156 1 97.69 415 MET A N 1
ATOM 3205 C CA . MET A 1 415 ? -6.184 17.391 24.312 1 97.69 415 MET A CA 1
ATOM 3206 C C . MET A 1 415 ? -5.645 18.031 25.578 1 97.69 415 MET A C 1
ATOM 3208 O O . MET A 1 415 ? -6.32 18.047 26.609 1 97.69 415 MET A O 1
ATOM 3212 N N . ALA A 1 416 ? -4.445 18.547 25.5 1 95.69 416 ALA A N 1
ATOM 3213 C CA . ALA A 1 416 ? -3.779 19.141 26.656 1 95.69 416 ALA A CA 1
ATOM 3214 C C . ALA A 1 416 ? -4.535 20.375 27.156 1 95.69 416 ALA A C 1
ATOM 3216 O O . ALA A 1 416 ? -4.695 20.562 28.375 1 95.69 416 ALA A O 1
ATOM 3217 N N . PHE A 1 417 ? -4.996 21.234 26.266 1 93.12 417 PHE A N 1
ATOM 3218 C CA . PHE A 1 417 ? -5.75 22.422 26.641 1 93.12 417 PHE A CA 1
ATOM 3219 C C . PHE A 1 417 ? -7.027 22.047 27.391 1 93.12 417 PHE A C 1
ATOM 3221 O O . PHE A 1 417 ? -7.355 22.656 28.406 1 93.12 417 PHE A O 1
ATOM 3228 N N . ARG A 1 418 ? -7.75 21.062 26.828 1 94.94 418 ARG A N 1
ATOM 3229 C CA . ARG A 1 418 ? -8.977 20.609 27.469 1 94.94 418 ARG A CA 1
ATOM 3230 C C . ARG A 1 418 ? -8.695 20.078 28.859 1 94.94 418 ARG A C 1
ATOM 3232 O O . ARG A 1 418 ? -9.43 20.391 29.812 1 94.94 418 ARG A O 1
ATOM 3239 N N . LYS A 1 419 ? -7.691 19.266 29.031 1 95.62 419 LYS A N 1
ATOM 3240 C CA . LYS A 1 419 ? -7.309 18.688 30.312 1 95.62 419 LYS A CA 1
ATOM 3241 C C . LYS A 1 419 ? -6.914 19.766 31.312 1 95.62 419 LYS A C 1
ATOM 3243 O O . LYS A 1 419 ? -7.289 19.703 32.5 1 95.62 419 LYS A O 1
ATOM 3248 N N . PHE A 1 420 ? -6.125 20.719 30.859 1 92.25 420 PHE A N 1
ATOM 3249 C CA . PHE A 1 420 ? -5.707 21.828 31.703 1 92.25 420 PHE A CA 1
ATOM 3250 C C . PHE A 1 420 ? -6.914 22.609 32.219 1 92.25 420 PHE A C 1
ATOM 3252 O O . PHE A 1 420 ? -7.004 22.938 33.406 1 92.25 420 PHE A O 1
ATOM 3259 N N . LEU A 1 421 ? -7.82 22.906 31.297 1 88.81 421 LEU A N 1
ATOM 3260 C CA . LEU A 1 421 ? -9.039 23.641 31.641 1 88.81 421 LEU A CA 1
ATOM 3261 C C . LEU A 1 421 ? -9.844 22.859 32.688 1 88.81 421 LEU A C 1
ATOM 3263 O O . LEU A 1 421 ? -10.367 23.453 33.625 1 88.81 421 LEU A O 1
ATOM 3267 N N . HIS A 1 422 ? -9.984 21.641 32.438 1 91.69 422 HIS A N 1
ATOM 3268 C CA . HIS A 1 422 ? -10.75 20.781 33.344 1 91.69 422 HIS A CA 1
ATOM 3269 C C . HIS A 1 422 ? -10.133 20.75 34.719 1 91.69 422 HIS A C 1
ATOM 3271 O O . HIS A 1 422 ? -10.836 20.859 35.719 1 91.69 422 HIS A O 1
ATOM 3277 N N . ASP A 1 423 ? -8.875 20.625 34.812 1 91.19 423 ASP A N 1
ATOM 3278 C CA . ASP A 1 423 ? -8.18 20.469 36.062 1 91.19 423 ASP A CA 1
ATOM 3279 C C . ASP A 1 423 ? -8.062 21.797 36.812 1 91.19 423 ASP A C 1
ATOM 3281 O O . ASP A 1 423 ? -7.875 21.828 38.031 1 91.19 423 ASP A O 1
ATOM 3285 N N . ASN A 1 424 ? -8.188 22.906 36.094 1 82.25 424 ASN A N 1
ATOM 3286 C CA . ASN A 1 424 ? -8.016 24.234 36.688 1 82.25 424 ASN A CA 1
ATOM 3287 C C . ASN A 1 424 ? -9.281 25.062 36.594 1 82.25 424 ASN A C 1
ATOM 3289 O O . ASN A 1 424 ? -9.219 26.281 36.375 1 82.25 424 ASN A O 1
ATOM 3293 N N . GLU A 1 425 ? -10.391 24.422 36.469 1 75.25 425 GLU A N 1
ATOM 3294 C CA . GLU A 1 425 ? -11.695 25.047 36.312 1 75.25 425 GLU A CA 1
ATOM 3295 C C . GLU A 1 425 ? -11.891 26.156 37.344 1 75.25 425 GLU A C 1
ATOM 3297 O O . GLU A 1 425 ? -12.562 27.156 37.094 1 75.25 425 GLU A O 1
ATOM 3302 N N . ALA A 1 426 ? -11.422 26.016 38.5 1 60.44 426 ALA A N 1
ATOM 3303 C CA . ALA A 1 426 ? -11.578 26.984 39.594 1 60.44 426 ALA A CA 1
ATOM 3304 C C . ALA A 1 426 ? -10.914 28.312 39.25 1 60.44 426 ALA A C 1
ATOM 3306 O O . ALA A 1 426 ? -11.375 29.391 39.656 1 60.44 426 ALA A O 1
ATOM 3307 N N . ILE A 1 427 ? -10.039 28.25 38.406 1 56.88 427 ILE A N 1
ATOM 3308 C CA . ILE A 1 427 ? -9.25 29.422 38.031 1 56.88 427 ILE A CA 1
ATOM 3309 C C . ILE A 1 427 ? -9.789 30.016 36.75 1 56.88 427 ILE A C 1
ATOM 3311 O O . ILE A 1 427 ? -9.766 31.234 36.562 1 56.88 427 ILE A O 1
ATOM 3315 N N . VAL A 1 428 ? -10.43 29.188 35.812 1 58.53 428 VAL A N 1
ATOM 3316 C CA . VAL A 1 428 ? -10.867 29.609 34.5 1 58.53 428 VAL A CA 1
ATOM 3317 C C . VAL A 1 428 ? -12.391 29.578 34.406 1 58.53 428 VAL A C 1
ATOM 3319 O O . VAL A 1 428 ? -12.992 28.5 34.438 1 58.53 428 VAL A O 1
ATOM 3322 N N . ASP A 1 429 ? -13.188 30.578 34.844 1 54.47 429 ASP A N 1
ATOM 3323 C CA . ASP A 1 429 ? -14.648 30.578 34.719 1 54.47 429 ASP A CA 1
ATOM 3324 C C . ASP A 1 429 ? -15.094 30.641 33.281 1 54.47 429 ASP A C 1
ATOM 3326 O O . ASP A 1 429 ? -15.07 31.703 32.656 1 54.47 429 ASP A O 1
ATOM 3330 N N . ILE A 1 430 ? -15.391 29.531 32.531 1 59.75 430 ILE A N 1
ATOM 3331 C CA . ILE A 1 430 ? -15.703 29.406 31.109 1 59.75 430 ILE A CA 1
ATOM 3332 C C . ILE A 1 430 ? -17.188 29.688 30.875 1 59.75 430 ILE A C 1
ATOM 3334 O O . ILE A 1 430 ? -17.641 29.781 29.734 1 59.75 430 ILE A O 1
ATOM 3338 N N . SER A 1 431 ? -18.031 29.734 31.859 1 54.66 431 SER A N 1
ATOM 3339 C CA . SER A 1 431 ? -19.453 29.953 31.672 1 54.66 431 SER A CA 1
ATOM 3340 C C . SER A 1 431 ? -19.734 31.344 31.125 1 54.66 431 SER A C 1
ATOM 3342 O O . SER A 1 431 ? -20.797 31.594 30.547 1 54.66 431 SER A O 1
ATOM 3344 N N . ASP A 1 432 ? -18.75 32.188 31.297 1 48.41 432 ASP A N 1
ATOM 3345 C CA . ASP A 1 432 ? -18.875 33.531 30.797 1 48.41 432 ASP A CA 1
ATOM 3346 C C . ASP A 1 432 ? -18.188 33.688 29.438 1 48.41 432 ASP A C 1
ATOM 3348 O O . ASP A 1 432 ? -16.984 33.531 29.312 1 48.41 432 ASP A O 1
ATOM 3352 N N . GLN A 1 433 ? -19.016 33.719 28.344 1 55.34 433 GLN A N 1
ATOM 3353 C CA . GLN A 1 433 ? -18.531 33.906 26.984 1 55.34 433 GLN A CA 1
ATOM 3354 C C . GLN A 1 433 ? -17.422 34.938 26.922 1 55.34 433 GLN A C 1
ATOM 3356 O O . GLN A 1 433 ? -16.469 34.812 26.172 1 55.34 433 GLN A O 1
ATOM 3361 N N . ASN A 1 434 ? -17.594 35.938 27.828 1 47.97 434 ASN A N 1
ATOM 3362 C CA . ASN A 1 434 ? -16.609 37 27.875 1 47.97 434 ASN A CA 1
ATOM 3363 C C . ASN A 1 434 ? -15.297 36.531 28.484 1 47.97 434 ASN A C 1
ATOM 3365 O O . ASN A 1 434 ? -14.227 37.031 28.109 1 47.97 434 ASN A O 1
ATOM 3369 N N . ALA A 1 435 ? -15.336 35.719 29.422 1 51.53 435 ALA A N 1
ATOM 3370 C CA . ALA A 1 435 ? -14.164 35.156 30.094 1 51.53 435 ALA A CA 1
ATOM 3371 C C . ALA A 1 435 ? -13.359 34.281 29.156 1 51.53 435 ALA A C 1
ATOM 3373 O O . ALA A 1 435 ? -12.125 34.281 29.203 1 51.53 435 ALA A O 1
ATOM 3374 N N . GLU A 1 436 ? -13.969 33.562 28.297 1 59.22 436 GLU A N 1
ATOM 3375 C CA . GLU A 1 436 ? -13.305 32.719 27.312 1 59.22 436 GLU A CA 1
ATOM 3376 C C . GLU A 1 436 ? -12.344 33.531 26.453 1 59.22 436 GLU A C 1
ATOM 3378 O O . GLU A 1 436 ? -11.234 33.062 26.141 1 59.22 436 GLU A O 1
ATOM 3383 N N . LYS A 1 437 ? -12.703 34.688 26.266 1 59.31 437 LYS A N 1
ATOM 3384 C CA . LYS A 1 437 ? -11.922 35.562 25.391 1 59.31 437 LYS A CA 1
ATOM 3385 C C . LYS A 1 437 ? -10.703 36.125 26.109 1 59.31 437 LYS A C 1
ATOM 3387 O O . LYS A 1 437 ? -9.75 36.594 25.469 1 59.31 437 LYS A O 1
ATOM 3392 N N . SER A 1 438 ? -10.828 36 27.375 1 59.62 438 SER A N 1
ATOM 3393 C CA . SER A 1 438 ? -9.75 36.656 28.109 1 59.62 438 SER A CA 1
ATOM 3394 C C . SER A 1 438 ? -8.648 35.656 28.469 1 59.62 438 SER A C 1
ATOM 3396 O O . SER A 1 438 ? -7.543 36.062 28.844 1 59.62 438 SER A O 1
ATOM 3398 N N . ILE A 1 439 ? -8.953 34.375 28.234 1 72.5 439 ILE A N 1
ATOM 3399 C CA . ILE A 1 439 ? -7.969 33.375 28.594 1 72.5 439 ILE A CA 1
ATOM 3400 C C . ILE A 1 439 ? -7.023 33.125 27.406 1 72.5 439 ILE A C 1
ATOM 3402 O O . ILE A 1 439 ? -7.469 32.875 26.297 1 72.5 439 ILE A O 1
ATOM 3406 N N . GLU A 1 440 ? -5.758 33.375 27.703 1 78.62 440 GLU A N 1
ATOM 3407 C CA . GLU A 1 440 ? -4.734 33.094 26.703 1 78.62 440 GLU A CA 1
ATOM 3408 C C . GLU A 1 440 ? -3.902 31.875 27.062 1 78.62 440 GLU A C 1
ATOM 3410 O O . GLU A 1 440 ? -3.059 31.938 27.969 1 78.62 440 GLU A O 1
ATOM 3415 N N . PHE A 1 441 ? -4.152 30.812 26.344 1 86.25 441 PHE A N 1
ATOM 3416 C CA . PHE A 1 441 ? -3.385 29.594 26.578 1 86.25 441 PHE A CA 1
ATOM 3417 C C . PHE A 1 441 ? -1.991 29.703 25.969 1 86.25 441 PHE A C 1
ATOM 3419 O O . PHE A 1 441 ? -1.827 30.25 24.875 1 86.25 441 PHE A O 1
ATOM 3426 N N . ARG A 1 442 ? -1.081 29.297 26.75 1 88.81 442 ARG A N 1
ATOM 3427 C CA . ARG A 1 442 ? 0.298 29.219 26.281 1 88.81 442 ARG A CA 1
ATOM 3428 C C . ARG A 1 442 ? 0.894 27.844 26.562 1 88.81 442 ARG A C 1
ATOM 3430 O O . ARG A 1 442 ? 0.407 27.109 27.422 1 88.81 442 ARG A O 1
ATOM 3437 N N . VAL A 1 443 ? 1.886 27.531 25.734 1 90.62 443 VAL A N 1
ATOM 3438 C CA . VAL A 1 443 ? 2.586 26.266 25.953 1 90.62 443 VAL A CA 1
ATOM 3439 C C . VAL A 1 443 ? 3.971 26.531 26.531 1 90.62 443 VAL A C 1
ATOM 3441 O O . VAL A 1 443 ? 4.535 27.609 26.344 1 90.62 443 VAL A O 1
ATOM 3444 N N . LEU A 1 444 ? 4.391 25.625 27.391 1 88.62 444 LEU A N 1
ATOM 3445 C CA . LEU A 1 444 ? 5.789 25.578 27.812 1 88.62 444 LEU A CA 1
ATOM 3446 C C . LEU A 1 444 ? 6.59 24.625 26.922 1 88.62 444 LEU A C 1
ATOM 3448 O O . LEU A 1 444 ? 6.297 23.422 26.875 1 88.62 444 LEU A O 1
ATOM 3452 N N . ALA A 1 445 ? 7.523 25.172 26.141 1 89.25 445 ALA A N 1
ATOM 3453 C CA . ALA A 1 445 ? 8.305 24.359 25.203 1 89.25 445 ALA A CA 1
ATOM 3454 C C . ALA A 1 445 ? 9.781 24.75 25.25 1 89.25 445 ALA A C 1
ATOM 3456 O O . ALA A 1 445 ? 10.156 25.719 25.922 1 89.25 445 ALA A O 1
ATOM 3457 N N . LEU A 1 446 ? 10.633 23.922 24.641 1 86.81 446 LEU A N 1
ATOM 3458 C CA . LEU A 1 446 ? 12.07 24.172 24.641 1 86.81 446 LEU A CA 1
ATOM 3459 C C . LEU A 1 446 ? 12.492 24.969 23.422 1 86.81 446 LEU A C 1
ATOM 3461 O O . LEU A 1 446 ? 11.977 24.766 22.328 1 86.81 446 LEU A O 1
ATOM 3465 N N . LYS A 1 447 ? 13.383 25.891 23.672 1 86.38 447 LYS A N 1
ATOM 3466 C CA . LYS A 1 447 ? 13.977 26.578 22.547 1 86.38 447 LYS A CA 1
ATOM 3467 C C . LYS A 1 447 ? 14.742 25.609 21.641 1 86.38 447 LYS A C 1
ATOM 3469 O O . LYS A 1 447 ? 15.453 24.734 22.141 1 86.38 447 LYS A O 1
ATOM 3474 N N . GLY A 1 448 ? 14.516 25.75 20.344 1 82.94 448 GLY A N 1
ATOM 3475 C CA . GLY A 1 448 ? 15.164 24.859 19.391 1 82.94 448 GLY A CA 1
ATOM 3476 C C . GLY A 1 448 ? 14.305 23.672 19.016 1 82.94 448 GLY A C 1
ATOM 3477 O O . GLY A 1 448 ? 14.656 22.906 18.109 1 82.94 448 GLY A O 1
ATOM 3478 N N . SER A 1 449 ? 13.18 23.562 19.656 1 83.56 449 SER A N 1
ATOM 3479 C CA . SER A 1 449 ? 12.289 22.453 19.359 1 83.56 449 SER A CA 1
ATOM 3480 C C . SER A 1 449 ? 11.625 22.625 18 1 83.56 449 SER A C 1
ATOM 3482 O O . SER A 1 449 ? 11.484 23.75 17.516 1 83.56 449 SER A O 1
ATOM 3484 N N . TYR A 1 450 ? 11.336 21.562 17.391 1 87.12 450 TYR A N 1
ATOM 3485 C CA . TYR A 1 450 ? 10.609 21.484 16.125 1 87.12 450 TYR A CA 1
ATOM 3486 C C . TYR A 1 450 ? 9.461 20.484 16.219 1 87.12 450 TYR A C 1
ATOM 3488 O O . TYR A 1 450 ? 9.688 19.281 16.422 1 87.12 450 TYR A O 1
ATOM 3496 N N . HIS A 1 451 ? 8.242 20.969 16.016 1 90.75 451 HIS A N 1
ATOM 3497 C CA . HIS A 1 451 ? 7.078 20.109 16.203 1 90.75 451 HIS A CA 1
ATOM 3498 C C . HIS A 1 451 ? 6.27 19.984 14.922 1 90.75 451 HIS A C 1
ATOM 3500 O O . HIS A 1 451 ? 5.188 19.391 14.922 1 90.75 451 HIS A O 1
ATOM 3506 N N . GLY A 1 452 ? 6.777 20.516 13.867 1 91.25 452 GLY A N 1
ATOM 3507 C CA . GLY A 1 452 ? 6.094 20.375 12.594 1 91.25 452 GLY A CA 1
ATOM 3508 C C . GLY A 1 452 ? 5.844 21.703 11.898 1 91.25 452 GLY A C 1
ATOM 3509 O O . GLY A 1 452 ? 6.148 22.766 12.453 1 91.25 452 GLY A O 1
ATOM 3510 N N . ASP A 1 453 ? 5.219 21.594 10.773 1 92 453 ASP A N 1
ATOM 3511 C CA . ASP A 1 453 ? 5.168 22.781 9.914 1 92 453 ASP A CA 1
ATOM 3512 C C . ASP A 1 453 ? 3.732 23.281 9.75 1 92 453 ASP A C 1
ATOM 3514 O O . ASP A 1 453 ? 3.492 24.281 9.086 1 92 453 ASP A O 1
ATOM 3518 N N . THR A 1 454 ? 2.713 22.609 10.344 1 94.31 454 THR A N 1
ATOM 3519 C CA . THR A 1 454 ? 1.386 23.219 10.359 1 94.31 454 THR A CA 1
ATOM 3520 C C . THR A 1 454 ? 1.367 24.469 11.234 1 94.31 454 THR A C 1
ATOM 3522 O O . THR A 1 454 ? 2.137 24.562 12.195 1 94.31 454 THR A O 1
ATOM 3525 N N . LEU A 1 455 ? 0.513 25.328 10.953 1 93.19 455 LEU A N 1
ATOM 3526 C CA . LEU A 1 455 ? 0.555 26.641 11.578 1 93.19 455 LEU A CA 1
ATOM 3527 C C . LEU A 1 455 ? 0.314 26.531 13.086 1 93.19 455 LEU A C 1
ATOM 3529 O O . LEU A 1 455 ? 0.911 27.281 13.867 1 93.19 455 LEU A O 1
ATOM 3533 N N . GLY A 1 456 ? -0.556 25.594 13.445 1 93.44 456 GLY A N 1
ATOM 3534 C CA . GLY A 1 456 ? -0.785 25.359 14.859 1 93.44 456 GLY A CA 1
ATOM 3535 C C . GLY A 1 456 ? 0.427 24.797 15.578 1 93.44 456 GLY A C 1
ATOM 3536 O O . GLY A 1 456 ? 0.757 25.219 16.688 1 93.44 456 GLY A O 1
ATOM 3537 N N . ALA A 1 457 ? 1.071 23.828 14.969 1 94.19 457 ALA A N 1
ATOM 3538 C CA . ALA A 1 457 ? 2.281 23.25 15.539 1 94.19 457 ALA A CA 1
ATOM 3539 C C . ALA A 1 457 ? 3.393 24.281 15.648 1 94.19 457 ALA A C 1
ATOM 3541 O O . ALA A 1 457 ? 4.148 24.297 16.625 1 94.19 457 ALA A O 1
ATOM 3542 N N . MET A 1 458 ? 3.492 25.156 14.711 1 93.81 458 MET A N 1
ATOM 3543 C CA . MET A 1 458 ? 4.5 26.219 14.695 1 93.81 458 MET A CA 1
ATOM 3544 C C . MET A 1 458 ? 4.305 27.172 15.867 1 93.81 458 MET A C 1
ATOM 3546 O O . MET A 1 458 ? 5.273 27.688 16.422 1 93.81 458 MET A O 1
ATOM 3550 N N . GLU A 1 459 ? 3.076 27.422 16.219 1 92.5 459 GLU A N 1
ATOM 3551 C CA . GLU A 1 459 ? 2.781 28.328 17.328 1 92.5 459 GLU A CA 1
ATOM 3552 C C . GLU A 1 459 ? 3.383 27.812 18.641 1 92.5 459 GLU A C 1
ATOM 3554 O O . GLU A 1 459 ? 3.633 28.578 19.562 1 92.5 459 GLU A O 1
ATOM 3559 N N . ALA A 1 460 ? 3.611 26.5 18.672 1 91.5 460 ALA A N 1
ATOM 3560 C CA . ALA A 1 460 ? 4.156 25.859 19.875 1 91.5 460 ALA A CA 1
ATOM 3561 C C . ALA A 1 460 ? 5.68 25.781 19.812 1 91.5 460 ALA A C 1
ATOM 3563 O O . ALA A 1 460 ? 6.309 25.094 20.625 1 91.5 460 ALA A O 1
ATOM 3564 N N . GLN A 1 461 ? 6.223 26.469 18.875 1 90.94 461 GLN A N 1
ATOM 3565 C CA . GLN A 1 461 ? 7.672 26.484 18.688 1 90.94 461 GLN A CA 1
ATOM 3566 C C . GLN A 1 461 ? 8.234 27.891 18.891 1 90.94 461 GLN A C 1
ATOM 3568 O O . GLN A 1 461 ? 7.562 28.891 18.594 1 90.94 461 GLN A O 1
ATOM 3573 N N . ALA A 1 462 ? 9.5 27.953 19.391 1 88.12 462 ALA A N 1
ATOM 3574 C CA . ALA A 1 462 ? 10.172 29.234 19.531 1 88.12 462 ALA A CA 1
ATOM 3575 C C . ALA A 1 462 ? 10.461 29.859 18.172 1 88.12 462 ALA A C 1
ATOM 3577 O O . ALA A 1 462 ? 10.516 29.156 17.156 1 88.12 462 ALA A O 1
ATOM 3578 N N . PRO A 1 463 ? 10.586 31.156 18.172 1 87.38 463 PRO A N 1
ATOM 3579 C CA . PRO A 1 463 ? 10.945 31.812 16.906 1 87.38 463 PRO A CA 1
ATOM 3580 C C . PRO A 1 463 ? 12.195 31.219 16.266 1 87.38 463 PRO A C 1
ATOM 3582 O O . PRO A 1 463 ? 13.172 30.922 16.969 1 87.38 463 PRO A O 1
ATOM 3585 N N . SER A 1 464 ? 12.125 30.922 15.062 1 87.56 464 SER A N 1
ATOM 3586 C CA . SER A 1 464 ? 13.219 30.344 14.281 1 87.56 464 SER A CA 1
ATOM 3587 C C . SER A 1 464 ? 13.094 30.703 12.805 1 87.56 464 SER A C 1
ATOM 3589 O O . SER A 1 464 ? 12.234 31.5 12.422 1 87.56 464 SER A O 1
ATOM 3591 N N . SER A 1 465 ? 14 30.172 11.992 1 84.38 465 SER A N 1
ATOM 3592 C CA . SER A 1 465 ? 13.961 30.391 10.555 1 84.38 465 SER A CA 1
ATOM 3593 C C . SER A 1 465 ? 12.672 29.844 9.945 1 84.38 465 SER A C 1
ATOM 3595 O O . SER A 1 465 ? 12.211 30.328 8.914 1 84.38 465 SER A O 1
ATOM 3597 N N . PHE A 1 466 ? 12.008 28.938 10.609 1 87.38 466 PHE A N 1
ATOM 3598 C CA . PHE A 1 466 ? 10.828 28.266 10.078 1 87.38 466 PHE A CA 1
ATOM 3599 C C . PHE A 1 466 ? 9.555 29.031 10.43 1 87.38 466 PHE A C 1
ATOM 3601 O O . PHE A 1 466 ? 8.516 28.844 9.797 1 87.38 466 PHE A O 1
ATOM 3608 N N . THR A 1 467 ? 9.625 29.922 11.453 1 88.62 467 THR A N 1
ATOM 3609 C CA . THR A 1 467 ? 8.43 30.609 11.938 1 88.62 467 THR A CA 1
ATOM 3610 C C . THR A 1 467 ? 8.469 32.094 11.578 1 88.62 467 THR A C 1
ATOM 3612 O O . THR A 1 467 ? 7.629 32.875 12.031 1 88.62 467 THR A O 1
ATOM 3615 N N . GLY A 1 468 ? 9.477 32.531 10.789 1 87.56 468 GLY A N 1
ATOM 3616 C CA . GLY A 1 468 ? 9.594 33.938 10.414 1 87.56 468 GLY A CA 1
ATOM 3617 C C . GLY A 1 468 ? 8.391 34.438 9.648 1 87.56 468 GLY A C 1
ATOM 3618 O O . GLY A 1 468 ? 7.578 33.656 9.156 1 87.56 468 GLY A O 1
ATOM 3619 N N . PHE A 1 469 ? 8.359 35.688 9.531 1 87.5 469 PHE A N 1
ATOM 3620 C CA . PHE A 1 469 ? 7.203 36.344 8.945 1 87.5 469 PHE A CA 1
ATOM 3621 C C . PHE A 1 469 ? 6.965 35.875 7.52 1 87.5 469 PHE A C 1
ATOM 3623 O O . PHE A 1 469 ? 5.816 35.688 7.109 1 87.5 469 PHE A O 1
ATOM 3630 N N . LEU A 1 470 ? 7.988 35.625 6.797 1 88.62 470 LEU A N 1
ATOM 3631 C CA . LEU A 1 470 ? 7.844 35.219 5.406 1 88.62 470 LEU A CA 1
ATOM 3632 C C . LEU A 1 470 ? 7.359 33.781 5.32 1 88.62 470 LEU A C 1
ATOM 3634 O O . LEU A 1 470 ? 6.812 33.344 4.297 1 88.62 470 LEU A O 1
ATOM 3638 N N . GLN A 1 471 ? 7.566 33.031 6.391 1 90.69 471 GLN A N 1
ATOM 3639 C CA . GLN A 1 471 ? 7.148 31.641 6.422 1 90.69 471 GLN A CA 1
ATOM 3640 C C . GLN A 1 471 ? 5.734 31.516 6.988 1 90.69 471 GLN A C 1
ATOM 3642 O O . GLN A 1 471 ? 4.934 30.719 6.484 1 90.69 471 GLN A O 1
ATOM 3647 N N . GLN A 1 472 ? 5.434 32.281 7.969 1 90.62 472 GLN A N 1
ATOM 3648 C CA . GLN A 1 472 ? 4.133 32.25 8.633 1 90.62 472 GLN A CA 1
ATOM 3649 C C . GLN A 1 472 ? 3.777 33.625 9.18 1 90.62 472 GLN A C 1
ATOM 3651 O O . GLN A 1 472 ? 3.979 33.906 10.367 1 90.62 472 GLN A O 1
ATOM 3656 N N . PRO A 1 473 ? 3.064 34.344 8.43 1 87.38 473 PRO A N 1
ATOM 3657 C CA . PRO A 1 473 ? 2.705 35.688 8.875 1 87.38 473 PRO A CA 1
ATOM 3658 C C . PRO A 1 473 ? 1.774 35.688 10.086 1 87.38 473 PRO A C 1
ATOM 3660 O O . PRO A 1 473 ? 1.68 36.688 10.805 1 87.38 473 PRO A O 1
ATOM 3663 N N . TRP A 1 474 ? 1.104 34.594 10.328 1 89.88 474 TRP A N 1
ATOM 3664 C CA . TRP A 1 474 ? 0.149 34.5 11.422 1 89.88 474 TRP A CA 1
ATOM 3665 C C . TRP A 1 474 ? 0.845 34.094 12.711 1 89.88 474 TRP A C 1
ATOM 3667 O O . TRP A 1 474 ? 0.218 34.031 13.773 1 89.88 474 TRP A O 1
ATOM 3677 N N . TYR A 1 475 ? 2.172 33.781 12.719 1 91.88 475 TYR A N 1
ATOM 3678 C CA . TYR A 1 475 ? 2.887 33.281 13.883 1 91.88 475 TYR A CA 1
ATOM 3679 C C . TYR A 1 475 ? 2.945 34.344 14.984 1 91.88 475 TYR A C 1
ATOM 3681 O O . TYR A 1 475 ? 3.361 35.469 14.742 1 91.88 475 TYR A O 1
ATOM 3689 N N . ILE A 1 476 ? 2.557 34 16.203 1 87 476 ILE A N 1
ATOM 3690 C CA . ILE A 1 476 ? 2.631 34.844 17.375 1 87 476 ILE A CA 1
ATOM 3691 C C . ILE A 1 476 ? 3.637 34.25 18.375 1 87 476 ILE A C 1
ATOM 3693 O O . ILE A 1 476 ? 4.301 35 19.094 1 87 476 ILE A O 1
ATOM 3697 N N . GLY A 1 477 ? 3.803 32.969 18.281 1 89.56 477 GLY A N 1
ATOM 3698 C CA . GLY A 1 477 ? 4.602 32.312 19.297 1 89.56 477 GLY A CA 1
ATOM 3699 C C . GLY A 1 477 ? 3.883 32.156 20.625 1 89.56 477 GLY A C 1
ATOM 3700 O O . GLY A 1 477 ? 4.238 32.812 21.609 1 89.56 477 GLY A O 1
ATOM 3701 N N . ARG A 1 478 ? 3.027 31.219 20.75 1 89 478 ARG A N 1
ATOM 3702 C CA . ARG A 1 478 ? 2.121 31.078 21.891 1 89 478 ARG A CA 1
ATOM 3703 C C . ARG A 1 478 ? 2.715 30.156 22.953 1 89 478 ARG A C 1
ATOM 3705 O O . ARG A 1 478 ? 2.062 29.203 23.391 1 89 478 ARG A O 1
ATOM 3712 N N . GLY A 1 479 ? 3.951 30.516 23.266 1 87.31 479 GLY A N 1
ATOM 3713 C CA . GLY A 1 479 ? 4.605 29.688 24.266 1 87.31 479 GLY A CA 1
ATOM 3714 C C . GLY A 1 479 ? 5.641 30.438 25.078 1 87.31 479 GLY A C 1
ATOM 3715 O O . GLY A 1 479 ? 6.004 31.562 24.734 1 87.31 479 GLY A O 1
ATOM 3716 N N . LEU A 1 480 ? 5.875 29.875 26.281 1 86.25 480 LEU A N 1
ATOM 3717 C CA . LEU A 1 480 ? 7.102 30.172 27.016 1 86.25 480 LEU A CA 1
ATOM 3718 C C . LEU A 1 480 ? 8.203 29.188 26.625 1 86.25 480 LEU A C 1
ATOM 3720 O O . LEU A 1 480 ? 8.062 27.969 26.844 1 86.25 480 LEU A O 1
ATOM 3724 N N . PHE A 1 481 ? 9.242 29.719 26.031 1 88.88 481 PHE A N 1
ATOM 3725 C CA . PHE A 1 481 ? 10.281 28.859 25.469 1 88.88 481 PHE A CA 1
ATOM 3726 C C . PHE A 1 481 ? 11.547 28.922 26.312 1 88.88 481 PHE A C 1
ATOM 3728 O O . PHE A 1 481 ? 12.188 29.969 26.406 1 88.88 481 PHE A O 1
ATOM 3735 N N . VAL A 1 482 ? 11.93 27.797 26.844 1 85.56 482 VAL A N 1
ATOM 3736 C CA . VAL A 1 482 ? 13.055 27.75 27.766 1 85.56 482 VAL A CA 1
ATOM 3737 C C . VAL A 1 482 ? 14.289 27.188 27.078 1 85.56 482 VAL A C 1
ATOM 3739 O O . VAL A 1 482 ? 14.172 26.281 26.25 1 85.56 482 VAL A O 1
ATOM 3742 N N . ASP A 1 483 ? 15.43 27.734 27.391 1 84.94 483 ASP A N 1
ATOM 3743 C CA . ASP A 1 483 ? 16.703 27.188 26.906 1 84.94 483 ASP A CA 1
ATOM 3744 C C . ASP A 1 483 ? 17.141 26 27.75 1 84.94 483 ASP A C 1
ATOM 3746 O O . ASP A 1 483 ? 17.438 26.141 28.938 1 84.94 483 ASP A O 1
ATOM 3750 N N . PRO A 1 484 ? 17.312 24.828 27.141 1 84.81 484 PRO A N 1
ATOM 3751 C CA . PRO A 1 484 ? 17.688 23.656 27.938 1 84.81 484 PRO A CA 1
ATOM 3752 C C . PRO A 1 484 ? 19.203 23.438 27.984 1 84.81 484 PRO A C 1
ATOM 3754 O O . PRO A 1 484 ? 19.922 23.844 27.062 1 84.81 484 PRO A O 1
ATOM 3757 N N . PRO A 1 485 ? 19.703 22.828 29.125 1 84.81 485 PRO A N 1
ATOM 3758 C CA . PRO A 1 485 ? 21.062 22.297 29.062 1 84.81 485 PRO A CA 1
ATOM 3759 C C . PRO A 1 485 ? 21.219 21.172 28.047 1 84.81 485 PRO A C 1
ATOM 3761 O O . PRO A 1 485 ? 20.297 20.375 27.859 1 84.81 485 PRO A O 1
ATOM 3764 N N . THR A 1 486 ? 22.375 21.203 27.359 1 82.62 486 THR A N 1
ATOM 3765 C CA . THR A 1 486 ? 22.609 20.203 26.328 1 82.62 486 THR A CA 1
ATOM 3766 C C . THR A 1 486 ? 23.875 19.406 26.625 1 82.62 486 THR A C 1
ATOM 3768 O O . THR A 1 486 ? 24.75 19.875 27.375 1 82.62 486 THR A O 1
ATOM 3771 N N . LEU A 1 487 ? 23.922 18.188 26.141 1 76.94 487 LEU A N 1
ATOM 3772 C CA . LEU A 1 487 ? 25.078 17.297 26.25 1 76.94 487 LEU A CA 1
ATOM 3773 C C . LEU A 1 487 ? 25.75 17.094 24.906 1 76.94 487 LEU A C 1
ATOM 3775 O O . LEU A 1 487 ? 25.062 17 23.875 1 76.94 487 LEU A O 1
ATOM 3779 N N . TYR A 1 488 ? 27.031 17.094 24.875 1 75.31 488 TYR A N 1
ATOM 3780 C CA . TYR A 1 488 ? 27.766 16.828 23.641 1 75.31 488 TYR A CA 1
ATOM 3781 C C . TYR A 1 488 ? 29.141 16.25 23.938 1 75.31 488 TYR A C 1
ATOM 3783 O O . TYR A 1 488 ? 29.641 16.359 25.062 1 75.31 488 TYR A O 1
ATOM 3791 N N . MET A 1 489 ? 29.672 15.602 22.969 1 77.62 489 MET A N 1
ATOM 3792 C CA . MET A 1 489 ? 31.047 15.086 23.062 1 77.62 489 MET A CA 1
ATOM 3793 C C . MET A 1 489 ? 32.031 15.984 22.312 1 77.62 489 MET A C 1
ATOM 3795 O O . MET A 1 489 ? 31.719 16.453 21.203 1 77.62 489 MET A O 1
ATOM 3799 N N . GLN A 1 490 ? 33 16.25 22.859 1 78.75 490 GLN A N 1
ATOM 3800 C CA . GLN A 1 490 ? 34.125 16.984 22.281 1 78.75 490 GLN A CA 1
ATOM 3801 C C . GLN A 1 490 ? 35.469 16.453 22.797 1 78.75 490 GLN A C 1
ATOM 3803 O O . GLN A 1 490 ? 35.625 16.266 24 1 78.75 490 GLN A O 1
ATOM 3808 N N . CYS A 1 491 ? 36.281 16.188 21.891 1 80.25 491 CYS A N 1
ATOM 3809 C CA . CYS A 1 491 ? 37.625 15.695 22.219 1 80.25 491 CYS A CA 1
ATOM 3810 C C . CYS A 1 491 ? 37.531 14.453 23.109 1 80.25 491 CYS A C 1
ATOM 3812 O O . CYS A 1 491 ? 38.188 14.367 24.125 1 80.25 491 CYS A O 1
ATOM 3814 N N . GLY A 1 492 ? 36.625 13.625 22.828 1 77.25 492 GLY A N 1
ATOM 3815 C CA . GLY A 1 492 ? 36.5 12.32 23.469 1 77.25 492 GLY A CA 1
ATOM 3816 C C . GLY A 1 492 ? 35.812 12.375 24.812 1 77.25 492 GLY A C 1
ATOM 3817 O O . GLY A 1 492 ? 35.719 11.367 25.516 1 77.25 492 GLY A O 1
ATOM 3818 N N . LYS A 1 493 ? 35.312 13.547 25.203 1 82.06 493 LYS A N 1
ATOM 3819 C CA . LYS A 1 493 ? 34.688 13.703 26.5 1 82.06 493 LYS A CA 1
ATOM 3820 C C . LYS A 1 493 ? 33.281 14.258 26.375 1 82.06 493 LYS A C 1
ATOM 3822 O O . LYS A 1 493 ? 33.031 15.125 25.531 1 82.06 493 LYS A O 1
ATOM 3827 N N . TRP A 1 494 ? 32.469 13.695 27.203 1 82.19 494 TRP A N 1
ATOM 3828 C CA . TRP A 1 494 ? 31.109 14.234 27.266 1 82.19 494 TRP A CA 1
ATOM 3829 C C . TRP A 1 494 ? 31.078 15.5 28.125 1 82.19 494 TRP A C 1
ATOM 3831 O O . TRP A 1 494 ? 31.703 15.562 29.188 1 82.19 494 TRP A O 1
ATOM 3841 N N . ASN A 1 495 ? 30.422 16.516 27.625 1 78.19 495 ASN A N 1
ATOM 3842 C CA . ASN A 1 495 ? 30.297 17.812 28.281 1 78.19 495 ASN A CA 1
ATOM 3843 C C . ASN A 1 495 ? 28.844 18.234 28.406 1 78.19 495 ASN A C 1
ATOM 3845 O O . ASN A 1 495 ? 27.984 17.812 27.625 1 78.19 495 ASN A O 1
ATOM 3849 N N . ILE A 1 496 ? 28.5 19.031 29.453 1 79.75 496 ILE A N 1
ATOM 3850 C CA . ILE A 1 496 ? 27.188 19.641 29.641 1 79.75 496 ILE A CA 1
ATOM 3851 C C . ILE A 1 496 ? 27.281 21.141 29.375 1 79.75 496 ILE A C 1
ATOM 3853 O O . ILE A 1 496 ? 28.156 21.828 29.922 1 79.75 496 ILE A O 1
ATOM 3857 N N . GLN A 1 497 ? 26.484 21.656 28.531 1 77.56 497 GLN A N 1
ATOM 3858 C CA . GLN A 1 497 ? 26.375 23.078 28.297 1 77.56 497 GLN A CA 1
ATOM 3859 C C . GLN A 1 497 ? 25.141 23.656 28.984 1 77.56 497 GLN A C 1
ATOM 3861 O O . GLN A 1 497 ? 24.016 23.266 28.672 1 77.56 497 GLN A O 1
ATOM 3866 N N . LEU A 1 498 ? 25.234 24.609 29.844 1 75.38 498 LEU A N 1
ATOM 3867 C CA . LEU A 1 498 ? 24.141 25.25 30.578 1 75.38 498 LEU A CA 1
ATOM 3868 C C . LEU A 1 498 ? 23.703 26.531 29.891 1 75.38 498 LEU A C 1
ATOM 3870 O O . LEU A 1 498 ? 24.531 27.266 29.344 1 75.38 498 LEU A O 1
ATOM 3874 N N . PRO A 1 499 ? 22.297 26.766 29.828 1 76.69 499 PRO A N 1
ATOM 3875 C CA . PRO A 1 499 ? 21.844 28.047 29.266 1 76.69 499 PRO A CA 1
ATOM 3876 C C . PRO A 1 499 ? 22.281 29.25 30.094 1 76.69 499 PRO A C 1
ATOM 3878 O O . PRO A 1 499 ? 22.516 29.125 31.297 1 76.69 499 PRO A O 1
ATOM 3881 N N . ASP A 1 500 ? 22.266 30.375 29.297 1 62.25 500 ASP A N 1
ATOM 3882 C CA . ASP A 1 500 ? 22.688 31.578 30 1 62.25 500 ASP A CA 1
ATOM 3883 C C . ASP A 1 500 ? 21.672 31.984 31.062 1 62.25 500 ASP A C 1
ATOM 3885 O O . ASP A 1 500 ? 22.062 32.438 32.156 1 62.25 500 ASP A O 1
ATOM 3889 N N . GLU A 1 501 ? 20.203 31.859 30.5 1 52.34 501 GLU A N 1
ATOM 3890 C CA . GLU A 1 501 ? 19.141 32.312 31.391 1 52.34 501 GLU A CA 1
ATOM 3891 C C . GLU A 1 501 ? 18.938 31.359 32.562 1 52.34 501 GLU A C 1
ATOM 3893 O O . GLU A 1 501 ? 18.219 31.656 33.5 1 52.34 501 GLU A O 1
ATOM 3898 N N . LEU A 1 502 ? 18.75 30.141 32.188 1 47.25 502 LEU A N 1
ATOM 3899 C CA . LEU A 1 502 ? 18.5 29.219 33.281 1 47.25 502 LEU A CA 1
ATOM 3900 C C . LEU A 1 502 ? 19.219 29.656 34.562 1 47.25 502 LEU A C 1
ATOM 3902 O O . LEU A 1 502 ? 19.141 28.984 35.594 1 47.25 502 LEU A O 1
ATOM 3906 N N . SER A 1 503 ? 19.453 30.953 34.562 1 33.66 503 SER A N 1
ATOM 3907 C CA . SER A 1 503 ? 19.344 31.359 35.969 1 33.66 503 SER A CA 1
ATOM 3908 C C . SER A 1 503 ? 17.891 31.422 36.406 1 33.66 503 SER A C 1
ATOM 3910 O O . SER A 1 503 ? 17.594 31.422 37.594 1 33.66 503 SER A O 1
ATOM 3912 N N . GLU A 1 504 ? 16.703 31.891 35.406 1 29.83 504 GLU A N 1
ATOM 3913 C CA . GLU A 1 504 ? 15.32 31.969 35.906 1 29.83 504 GLU A CA 1
ATOM 3914 C C . GLU A 1 504 ? 14.477 30.828 35.312 1 29.83 504 GLU A C 1
ATOM 3916 O O . GLU A 1 504 ? 14.828 30.25 34.281 1 29.83 504 GLU A O 1
ATOM 3921 N N . GLY A 1 505 ? 13.023 30.312 35.688 1 27.91 505 GLY A N 1
ATOM 3922 C CA . GLY A 1 505 ? 12.32 29.062 35.938 1 27.91 505 GLY A CA 1
ATOM 3923 C C . GLY A 1 505 ? 11.508 28.594 34.75 1 27.91 505 GLY A C 1
ATOM 3924 O O . GLY A 1 505 ? 10.836 27.562 34.812 1 27.91 505 GLY A O 1
ATOM 3925 N N . HIS A 1 506 ? 10.906 29.094 33.562 1 28.58 506 HIS A N 1
ATOM 3926 C CA . HIS A 1 506 ? 9.602 28.656 33.094 1 28.58 506 HIS A CA 1
ATOM 3927 C C . HIS A 1 506 ? 9.742 27.562 32.031 1 28.58 506 HIS A C 1
ATOM 3929 O O . HIS A 1 506 ? 10.445 27.75 31.031 1 28.58 506 HIS A O 1
ATOM 3935 N N . GLN A 1 507 ? 9.469 26.016 32.156 1 28.53 507 GLN A N 1
ATOM 3936 C CA . GLN A 1 507 ? 10.156 25 31.375 1 28.53 507 GLN A CA 1
ATOM 3937 C C . GLN A 1 507 ? 9.164 24.109 30.625 1 28.53 507 GLN A C 1
ATOM 3939 O O . GLN A 1 507 ? 8.188 23.641 31.203 1 28.53 507 GLN A O 1
ATOM 3944 N N . GLN A 1 508 ? 8.734 24.328 29.266 1 31.69 508 GLN A N 1
ATOM 3945 C CA . GLN A 1 508 ? 7.938 23.344 28.547 1 31.69 508 GLN A CA 1
ATOM 3946 C C . GLN A 1 508 ? 8.82 22.328 27.828 1 31.69 508 GLN A C 1
ATOM 3948 O O . GLN A 1 508 ? 9.867 22.688 27.281 1 31.69 508 GLN A O 1
ATOM 3953 N N . GLU A 1 509 ? 8.602 20.875 27.812 1 35.22 509 GLU A N 1
ATOM 3954 C CA . GLU A 1 509 ? 9.641 19.859 27.734 1 35.22 509 GLU A CA 1
ATOM 3955 C C . GLU A 1 509 ? 9.539 19.062 26.422 1 35.22 509 GLU A C 1
ATOM 3957 O O . GLU A 1 509 ? 8.461 18.609 26.047 1 35.22 509 GLU A O 1
ATOM 3962 N N . ASP A 1 510 ? 10.344 19.469 25.438 1 44.81 510 ASP A N 1
ATOM 3963 C CA . ASP A 1 510 ? 10.664 18.594 24.312 1 44.81 510 ASP A CA 1
ATOM 3964 C C . ASP A 1 510 ? 11.562 17.438 24.75 1 44.81 510 ASP A C 1
ATOM 3966 O O . ASP A 1 510 ? 12.32 17.562 25.719 1 44.81 510 ASP A O 1
ATOM 3970 N N . LEU A 1 511 ? 11.422 16.312 24.219 1 57 511 LEU A N 1
ATOM 3971 C CA . LEU A 1 511 ? 12.07 15.078 24.656 1 57 511 LEU A CA 1
ATOM 3972 C C . LEU A 1 511 ? 13.594 15.211 24.578 1 57 511 LEU A C 1
ATOM 3974 O O . LEU A 1 511 ? 14.117 16.312 24.438 1 57 511 LEU A O 1
ATOM 3978 N N . ILE A 1 512 ? 14.438 14.047 24.344 1 54.88 512 ILE A N 1
ATOM 3979 C CA . ILE A 1 512 ? 15.844 13.766 24.625 1 54.88 512 ILE A CA 1
ATOM 3980 C C . ILE A 1 512 ? 16.719 14.391 23.531 1 54.88 512 ILE A C 1
ATOM 3982 O O . ILE A 1 512 ? 17.797 14.93 23.828 1 54.88 512 ILE A O 1
ATOM 3986 N N . ILE A 1 513 ? 16.266 14.5 22.281 1 55.31 513 ILE A N 1
ATOM 3987 C CA . ILE A 1 513 ? 17.078 15.039 21.188 1 55.31 513 ILE A CA 1
ATOM 3988 C C . ILE A 1 513 ? 16.234 15.984 20.344 1 55.31 513 ILE A C 1
ATOM 3990 O O . ILE A 1 513 ? 15.102 15.664 19.984 1 55.31 513 ILE A O 1
ATOM 3994 N N . HIS A 1 514 ? 16.766 17.156 20.156 1 78.25 514 HIS A N 1
ATOM 3995 C CA . HIS A 1 514 ? 16.188 18.047 19.156 1 78.25 514 HIS A CA 1
ATOM 3996 C C . HIS A 1 514 ? 16.656 17.672 17.75 1 78.25 514 HIS A C 1
ATOM 3998 O O . HIS A 1 514 ? 17.797 17.953 17.359 1 78.25 514 HIS A O 1
ATOM 4004 N N . GLY A 1 515 ? 15.914 17.078 16.953 1 74.56 515 GLY A N 1
ATOM 4005 C CA . GLY A 1 515 ? 16.266 16.688 15.602 1 74.56 515 GLY A CA 1
ATOM 4006 C C . GLY A 1 515 ? 16.547 17.859 14.68 1 74.56 515 GLY A C 1
ATOM 4007 O O . GLY A 1 515 ? 17.688 18.297 14.547 1 74.56 515 GLY A O 1
ATOM 4008 N N . ALA A 1 516 ? 15.523 18.516 14.234 1 71.81 516 ALA A N 1
ATOM 4009 C CA . ALA A 1 516 ? 15.602 19.609 13.258 1 71.81 516 ALA A CA 1
ATOM 4010 C C . ALA A 1 516 ? 16.297 20.828 13.859 1 71.81 516 ALA A C 1
ATOM 4012 O O . ALA A 1 516 ? 16.812 21.672 13.125 1 71.81 516 ALA A O 1
ATOM 4013 N N . GLY A 1 517 ? 16.391 20.891 15.172 1 73.31 517 GLY A N 1
ATOM 4014 C CA . GLY A 1 517 ? 17.016 22 15.852 1 73.31 517 GLY A CA 1
ATOM 4015 C C . GLY A 1 517 ? 18.531 21.906 15.883 1 73.31 517 GLY A C 1
ATOM 4016 O O . GLY A 1 517 ? 19.219 22.828 16.344 1 73.31 517 GLY A O 1
ATOM 4017 N N . GLY A 1 518 ? 19.062 20.844 15.367 1 77 518 GLY A N 1
ATOM 4018 C CA . GLY A 1 518 ? 20.516 20.734 15.312 1 77 518 GLY A CA 1
ATOM 4019 C C . GLY A 1 518 ? 21.047 19.484 15.977 1 77 518 GLY A C 1
ATOM 4020 O O . GLY A 1 518 ? 22.234 19.391 16.281 1 77 518 GLY A O 1
ATOM 4021 N N . MET A 1 519 ? 20.156 18.562 16.281 1 81 519 MET A N 1
ATOM 4022 C CA . MET A 1 519 ? 20.5 17.281 16.875 1 81 519 MET A CA 1
ATOM 4023 C C . MET A 1 519 ? 21.156 17.469 18.234 1 81 519 MET A C 1
ATOM 4025 O O . MET A 1 519 ? 22.141 16.812 18.562 1 81 519 MET A O 1
ATOM 4029 N N . TYR A 1 520 ? 20.656 18.328 19.016 1 78.88 520 TYR A N 1
ATOM 4030 C CA . TYR A 1 520 ? 21.125 18.547 20.375 1 78.88 520 TYR A CA 1
ATOM 4031 C C . TYR A 1 520 ? 20.531 17.516 21.328 1 78.88 520 TYR A C 1
ATOM 4033 O O . TYR A 1 520 ? 19.328 17.266 21.312 1 78.88 520 TYR A O 1
ATOM 4041 N N . MET A 1 521 ? 21.406 16.969 22.047 1 79.19 521 MET A N 1
ATOM 4042 C CA . MET A 1 521 ? 20.922 16.109 23.141 1 79.19 521 MET A CA 1
ATOM 4043 C C . MET A 1 521 ? 20.594 16.938 24.375 1 79.19 521 MET A C 1
ATOM 4045 O O . MET A 1 521 ? 21.453 17.609 24.938 1 79.19 521 MET A O 1
ATOM 4049 N N . ILE A 1 522 ? 19.406 16.844 24.797 1 83.88 522 ILE A N 1
ATOM 4050 C CA . ILE A 1 522 ? 18.969 17.609 25.953 1 83.88 522 ILE A CA 1
ATOM 4051 C C . ILE A 1 522 ? 19.219 16.828 27.234 1 83.88 522 ILE A C 1
ATOM 4053 O O . ILE A 1 522 ? 19 15.609 27.281 1 83.88 522 ILE A O 1
ATOM 4057 N N . ASP A 1 523 ? 19.625 17.469 28.25 1 86 523 ASP A N 1
ATOM 4058 C CA . ASP A 1 523 ? 19.906 16.812 29.516 1 86 523 ASP A CA 1
ATOM 4059 C C . ASP A 1 523 ? 18.672 16.094 30.062 1 86 523 ASP A C 1
ATOM 4061 O O . ASP A 1 523 ? 17.656 16.719 30.359 1 86 523 ASP A O 1
ATOM 4065 N N . PRO A 1 524 ? 18.812 14.805 30.234 1 88.69 524 PRO A N 1
ATOM 4066 C CA . PRO A 1 524 ? 17.656 14.023 30.703 1 88.69 524 PRO A CA 1
ATOM 4067 C C . PRO A 1 524 ? 17.203 14.422 32.094 1 88.69 524 PRO A C 1
ATOM 4069 O O . PRO A 1 524 ? 16 14.352 32.406 1 88.69 524 PRO A O 1
ATOM 4072 N N . LEU A 1 525 ? 18.156 14.773 32.969 1 88.44 525 LEU A N 1
ATOM 4073 C CA . LEU A 1 525 ? 17.781 15.195 34.312 1 88.44 525 LEU A CA 1
ATOM 4074 C C . LEU A 1 525 ? 16.906 16.438 34.25 1 88.44 525 LEU A C 1
ATOM 4076 O O . LEU A 1 525 ? 15.898 16.516 34.969 1 88.44 525 LEU A O 1
ATOM 4080 N N . PHE A 1 526 ? 17.359 17.391 33.5 1 88.88 526 PHE A N 1
ATOM 4081 C CA . PHE A 1 526 ? 16.562 18.594 33.312 1 88.88 526 PHE A CA 1
ATOM 4082 C C . PHE A 1 526 ? 15.156 18.25 32.844 1 88.88 526 PHE A C 1
ATOM 4084 O O . PHE A 1 526 ? 14.172 18.781 33.375 1 88.88 526 PHE A O 1
ATOM 4091 N N . GLN A 1 527 ? 15 17.391 31.891 1 90.38 527 GLN A N 1
ATOM 4092 C CA . GLN A 1 527 ? 13.711 16.984 31.344 1 90.38 527 GLN A CA 1
ATOM 4093 C C . GLN A 1 527 ? 12.852 16.297 32.406 1 90.38 527 GLN A C 1
ATOM 4095 O O . GLN A 1 527 ? 11.656 16.562 32.5 1 90.38 527 GLN A O 1
ATOM 4100 N N . ARG A 1 528 ? 13.438 15.453 33.219 1 92.06 528 ARG A N 1
ATOM 4101 C CA . ARG A 1 528 ? 12.719 14.758 34.281 1 92.06 528 ARG A CA 1
ATOM 4102 C C . ARG A 1 528 ? 12.156 15.734 35.281 1 92.06 528 ARG A C 1
ATOM 4104 O O . ARG A 1 528 ? 11.008 15.609 35.719 1 92.06 528 ARG A O 1
ATOM 4111 N N . ILE A 1 529 ? 12.984 16.641 35.656 1 90.38 529 ILE A N 1
ATOM 4112 C CA . ILE A 1 529 ? 12.57 17.625 36.656 1 90.38 529 ILE A CA 1
ATOM 4113 C C . ILE A 1 529 ? 11.445 18.484 36.062 1 90.38 529 ILE A C 1
ATOM 4115 O O . ILE A 1 529 ? 10.469 18.766 36.781 1 90.38 529 ILE A O 1
ATOM 4119 N N . LEU A 1 530 ? 11.539 18.812 34.844 1 88.75 530 LEU A N 1
ATOM 4120 C CA . LEU A 1 530 ? 10.508 19.609 34.188 1 88.75 530 LEU A CA 1
ATOM 4121 C C . LEU A 1 530 ? 9.18 18.859 34.156 1 88.75 530 LEU A C 1
ATOM 4123 O O . LEU A 1 530 ? 8.133 19.438 34.469 1 88.75 530 LEU A O 1
ATOM 4127 N N . VAL A 1 531 ? 9.195 17.625 33.781 1 92.25 531 VAL A N 1
ATOM 4128 C CA . VAL A 1 531 ? 7.996 16.797 33.75 1 92.25 531 VAL A CA 1
ATOM 4129 C C . VAL A 1 531 ? 7.367 16.719 35.125 1 92.25 531 VAL A C 1
ATOM 4131 O O . VAL A 1 531 ? 6.156 16.906 35.281 1 92.25 531 VAL A O 1
ATOM 4134 N N . ARG A 1 532 ? 8.148 16.5 36.125 1 92.31 532 ARG A N 1
ATOM 4135 C CA . ARG A 1 532 ? 7.668 16.375 37.5 1 92.31 532 ARG A CA 1
ATOM 4136 C C . ARG A 1 532 ? 7.012 17.672 37.969 1 92.31 532 ARG A C 1
ATOM 4138 O O . ARG A 1 532 ? 5.957 17.641 38.625 1 92.31 532 ARG A O 1
ATOM 4145 N N . GLU A 1 533 ? 7.633 18.75 37.719 1 90.5 533 GLU A N 1
ATOM 4146 C CA . GLU A 1 533 ? 7.098 20.047 38.125 1 90.5 533 GLU A CA 1
ATOM 4147 C C . GLU A 1 533 ? 5.781 20.359 37.438 1 90.5 533 GLU A C 1
ATOM 4149 O O . GLU A 1 533 ? 4.855 20.891 38.031 1 90.5 533 GLU A O 1
ATOM 4154 N N . CYS A 1 534 ? 5.73 20.094 36.125 1 91.19 534 CYS A N 1
ATOM 4155 C CA . CYS A 1 534 ? 4.496 20.312 35.375 1 91.19 534 CYS A CA 1
ATOM 4156 C C . CYS A 1 534 ? 3.361 19.453 35.938 1 91.19 534 CYS A C 1
ATOM 4158 O O . CYS A 1 534 ? 2.256 19.953 36.156 1 91.19 534 CYS A O 1
ATOM 4160 N N . GLN A 1 535 ? 3.652 18.266 36.219 1 91.38 535 GLN A N 1
ATOM 4161 C CA . GLN A 1 535 ? 2.633 17.359 36.75 1 91.38 535 GLN A CA 1
ATOM 4162 C C . GLN A 1 535 ? 2.174 17.797 38.125 1 91.38 535 GLN A C 1
ATOM 4164 O O . GLN A 1 535 ? 0.98 17.766 38.438 1 91.38 535 GLN A O 1
ATOM 4169 N N . ARG A 1 536 ? 3.121 18.219 38.875 1 91.75 536 ARG A N 1
ATOM 4170 C CA . ARG A 1 536 ? 2.787 18.719 40.219 1 91.75 536 ARG A CA 1
ATOM 4171 C C . ARG A 1 536 ? 1.843 19.906 40.125 1 91.75 536 ARG A C 1
ATOM 4173 O O . ARG A 1 536 ? 0.963 20.078 40.969 1 91.75 536 ARG A O 1
ATOM 4180 N N . ARG A 1 537 ? 1.965 20.672 39.156 1 89.62 537 ARG A N 1
ATOM 4181 C CA . ARG A 1 537 ? 1.186 21.891 38.969 1 89.62 537 ARG A CA 1
ATOM 4182 C C . ARG A 1 537 ? -0.036 21.641 38.094 1 89.62 537 ARG A C 1
ATOM 4184 O O . ARG A 1 537 ? -0.702 22.594 37.656 1 89.62 537 ARG A O 1
ATOM 4191 N N . LYS A 1 538 ? -0.298 20.438 37.719 1 91.19 538 LYS A N 1
ATOM 4192 C CA . LYS A 1 538 ? -1.444 20.016 36.938 1 91.19 538 LYS A CA 1
ATOM 4193 C C . LYS A 1 538 ? -1.379 20.609 35.5 1 91.19 538 LYS A C 1
ATOM 4195 O O . LYS A 1 538 ? -2.393 21.062 34.969 1 91.19 538 LYS A O 1
ATOM 4200 N N . ILE A 1 539 ? -0.219 20.766 35.031 1 92.19 539 ILE A N 1
ATOM 4201 C CA . ILE A 1 539 ? 0.015 21.078 33.625 1 92.19 539 ILE A CA 1
ATOM 4202 C C . ILE A 1 539 ? 0.25 19.797 32.844 1 92.19 539 ILE A C 1
ATOM 4204 O O . ILE A 1 539 ? 1.228 19.094 33.062 1 92.19 539 ILE A O 1
ATOM 4208 N N . PRO A 1 540 ? -0.646 19.469 31.891 1 95.69 540 PRO A N 1
ATOM 4209 C CA . PRO A 1 540 ? -0.469 18.234 31.125 1 95.69 540 PRO A CA 1
ATOM 4210 C C . PRO A 1 540 ? 0.846 18.203 30.359 1 95.69 540 PRO A C 1
ATOM 4212 O O . PRO A 1 540 ? 1.263 19.219 29.797 1 95.69 540 PRO A O 1
ATOM 4215 N N . VAL A 1 541 ? 1.473 17.078 30.297 1 96.31 541 VAL A N 1
ATOM 4216 C CA . VAL A 1 541 ? 2.773 16.906 29.672 1 96.31 541 VAL A CA 1
ATOM 4217 C C . VAL A 1 541 ? 2.611 16.141 28.359 1 96.31 541 VAL A C 1
ATOM 4219 O O . VAL A 1 541 ? 1.984 15.078 28.328 1 96.31 541 VAL A O 1
ATOM 4222 N N . ILE A 1 542 ? 3.162 16.672 27.25 1 96.75 542 ILE A N 1
ATOM 4223 C CA . ILE A 1 542 ? 3.145 16.031 25.938 1 96.75 542 ILE A CA 1
ATOM 4224 C C . ILE A 1 542 ? 4.555 15.586 25.562 1 96.75 542 ILE A C 1
ATOM 4226 O O . ILE A 1 542 ? 5.492 16.391 25.562 1 96.75 542 ILE A O 1
ATOM 4230 N N . PHE A 1 543 ? 4.777 14.312 25.297 1 96.75 543 PHE A N 1
ATOM 4231 C CA . PHE A 1 543 ? 6.008 13.836 24.672 1 96.75 543 PHE A CA 1
ATOM 4232 C C . PHE A 1 543 ? 5.871 13.797 23.156 1 96.75 543 PHE A C 1
ATOM 4234 O O . PHE A 1 543 ? 5.051 13.055 22.625 1 96.75 543 PHE A O 1
ATOM 4241 N N . ASP A 1 544 ? 6.609 14.625 22.469 1 96 544 ASP A N 1
ATOM 4242 C CA . ASP A 1 544 ? 6.727 14.523 21.016 1 96 544 ASP A CA 1
ATOM 4243 C C . ASP A 1 544 ? 7.805 13.516 20.625 1 96 544 ASP A C 1
ATOM 4245 O O . ASP A 1 544 ? 8.977 13.867 20.5 1 96 544 ASP A O 1
ATOM 4249 N N . GLU A 1 545 ? 7.402 12.289 20.344 1 96.75 545 GLU A N 1
ATOM 4250 C CA . GLU A 1 545 ? 8.32 11.219 19.984 1 96.75 545 GLU A CA 1
ATOM 4251 C C . GLU A 1 545 ? 8.203 10.883 18.5 1 96.75 545 GLU A C 1
ATOM 4253 O O . GLU A 1 545 ? 8.453 9.742 18.094 1 96.75 545 GLU A O 1
ATOM 4258 N N . VAL A 1 546 ? 7.781 11.867 17.703 1 96.44 546 VAL A N 1
ATOM 4259 C CA . VAL A 1 546 ? 7.648 11.68 16.266 1 96.44 546 VAL A CA 1
ATOM 4260 C C . VAL A 1 546 ? 8.992 11.242 15.68 1 96.44 546 VAL A C 1
ATOM 4262 O O . VAL A 1 546 ? 9.047 10.297 14.883 1 96.44 546 VAL A O 1
ATOM 4265 N N . PHE A 1 547 ? 10.062 11.867 16.109 1 94.75 547 PHE A N 1
ATOM 4266 C CA . PHE A 1 547 ? 11.398 11.539 15.633 1 94.75 547 PHE A CA 1
ATOM 4267 C C . PHE A 1 547 ? 12.031 10.461 16.516 1 94.75 547 PHE A C 1
ATOM 4269 O O . PHE A 1 547 ? 12.586 9.484 16 1 94.75 547 PHE A O 1
ATOM 4276 N N . THR A 1 548 ? 11.875 10.562 17.797 1 94.06 548 THR A N 1
ATOM 4277 C CA . THR A 1 548 ? 12.68 9.805 18.75 1 94.06 548 THR A CA 1
ATOM 4278 C C . THR A 1 548 ? 12.062 8.43 19 1 94.06 548 THR A C 1
ATOM 4280 O O . THR A 1 548 ? 12.734 7.531 19.516 1 94.06 548 THR A O 1
ATOM 4283 N N . GLY A 1 549 ? 10.844 8.266 18.656 1 93.56 549 GLY A N 1
ATOM 4284 C CA . GLY A 1 549 ? 10.156 7.035 19 1 93.56 549 GLY A CA 1
ATOM 4285 C C . GLY A 1 549 ? 10.547 5.863 18.125 1 93.56 549 GLY A C 1
ATOM 4286 O O . GLY A 1 549 ? 11.242 6.035 17.125 1 93.56 549 GLY A O 1
ATOM 4287 N N . PHE A 1 550 ? 10.141 4.664 18.594 1 94.56 550 PHE A N 1
ATOM 4288 C CA . PHE A 1 550 ? 10.227 3.389 17.906 1 94.56 550 PHE A CA 1
ATOM 4289 C C . PHE A 1 550 ? 11.672 3.061 17.547 1 94.56 550 PHE A C 1
ATOM 4291 O O . PHE A 1 550 ? 11.992 2.803 16.391 1 94.56 550 PHE A O 1
ATOM 4298 N N . TRP A 1 551 ? 12.57 3.123 18.547 1 94.69 551 TRP A N 1
ATOM 4299 C CA . TRP A 1 551 ? 13.906 2.535 18.562 1 94.69 551 TRP A CA 1
ATOM 4300 C C . TRP A 1 551 ? 14.922 3.477 17.938 1 94.69 551 TRP A C 1
ATOM 4302 O O . TRP A 1 551 ? 16.094 3.129 17.797 1 94.69 551 TRP A O 1
ATOM 4312 N N . ARG A 1 552 ? 14.516 4.641 17.516 1 95.56 552 ARG A N 1
ATOM 4313 C CA . ARG A 1 552 ? 15.43 5.629 16.953 1 95.56 552 ARG A CA 1
ATOM 4314 C C . ARG A 1 552 ? 16.594 5.891 17.891 1 95.56 552 ARG A C 1
ATOM 4316 O O . ARG A 1 552 ? 17.75 5.984 17.453 1 95.56 552 ARG A O 1
ATOM 4323 N N . LEU A 1 553 ? 16.312 5.938 19.203 1 95.25 553 LEU A N 1
ATOM 4324 C CA . LEU A 1 553 ? 17.344 6.258 20.188 1 95.25 553 LEU A CA 1
ATOM 4325 C C . LEU A 1 553 ? 17.859 4.992 20.844 1 95.25 553 LEU A C 1
ATOM 4327 O O . LEU A 1 553 ? 18.516 5.059 21.891 1 95.25 553 LEU A O 1
ATOM 4331 N N . GLY A 1 554 ? 17.516 3.838 20.312 1 95.44 554 GLY A N 1
ATOM 4332 C CA . GLY A 1 554 ? 18.047 2.574 20.812 1 95.44 554 GLY A CA 1
ATOM 4333 C C . GLY A 1 554 ? 17.094 1.863 21.75 1 95.44 554 GLY A C 1
ATOM 4334 O O . GLY A 1 554 ? 17.375 0.75 22.203 1 95.44 554 GLY A O 1
ATOM 4335 N N . VAL A 1 555 ? 16.047 2.51 22.125 1 95.94 555 VAL A N 1
ATOM 4336 C CA . VAL A 1 555 ? 14.969 1.947 22.938 1 95.94 555 VAL A CA 1
ATOM 4337 C C . VAL A 1 555 ? 13.625 2.191 22.25 1 95.94 555 VAL A C 1
ATOM 4339 O O . VAL A 1 555 ? 13.539 2.969 21.297 1 95.94 555 VAL A O 1
ATOM 4342 N N . GLU A 1 556 ? 12.594 1.483 22.703 1 96.19 556 GLU A N 1
ATOM 4343 C CA . GLU A 1 556 ? 11.297 1.569 22.047 1 96.19 556 GLU A CA 1
ATOM 4344 C C . GLU A 1 556 ? 10.711 2.975 22.156 1 96.19 556 GLU A C 1
ATOM 4346 O O . GLU A 1 556 ? 10.109 3.479 21.203 1 96.19 556 GLU A O 1
ATOM 4351 N N . SER A 1 557 ? 10.797 3.576 23.328 1 94.88 557 SER A N 1
ATOM 4352 C CA . SER A 1 557 ? 10.312 4.93 23.594 1 94.88 557 SER A CA 1
ATOM 4353 C C . SER A 1 557 ? 11.312 5.711 24.453 1 94.88 557 SER A C 1
ATOM 4355 O O . SER A 1 557 ? 11.953 5.148 25.344 1 94.88 557 SER A O 1
ATOM 4357 N N . ALA A 1 558 ? 11.367 6.961 24.203 1 89.62 558 ALA A N 1
ATOM 4358 C CA . ALA A 1 558 ? 12.25 7.824 24.984 1 89.62 558 ALA A CA 1
ATOM 4359 C C . ALA A 1 558 ? 11.781 7.922 26.438 1 89.62 558 ALA A C 1
ATOM 4361 O O . ALA A 1 558 ? 12.562 8.273 27.328 1 89.62 558 ALA A O 1
ATOM 4362 N N . ALA A 1 559 ? 10.578 7.625 26.641 1 90.75 559 ALA A N 1
ATOM 4363 C CA . ALA A 1 559 ? 10.055 7.594 28 1 90.75 559 ALA A CA 1
ATOM 4364 C C . ALA A 1 559 ? 10.867 6.645 28.875 1 90.75 559 ALA A C 1
ATOM 4366 O O . ALA A 1 559 ? 11.047 6.891 30.078 1 90.75 559 ALA A O 1
ATOM 4367 N N . GLU A 1 560 ? 11.352 5.641 28.297 1 89.56 560 GLU A N 1
ATOM 4368 C CA . GLU A 1 560 ? 12.18 4.676 29.016 1 89.56 560 GLU A CA 1
ATOM 4369 C C . GLU A 1 560 ? 13.508 5.301 29.438 1 89.56 560 GLU A C 1
ATOM 4371 O O . GLU A 1 560 ? 14.008 5.023 30.531 1 89.56 560 GLU A O 1
ATOM 4376 N N . LEU A 1 561 ? 14.047 6.09 28.609 1 89.44 561 LEU A N 1
ATOM 4377 C CA . LEU A 1 561 ? 15.312 6.758 28.906 1 89.44 561 LEU A CA 1
ATOM 4378 C C . LEU A 1 561 ? 15.125 7.84 29.953 1 89.44 561 LEU A C 1
ATOM 4380 O O . LEU A 1 561 ? 16 8.062 30.781 1 89.44 561 LEU A O 1
ATOM 4384 N N . LEU A 1 562 ? 13.969 8.453 29.953 1 92.19 562 LEU A N 1
ATOM 4385 C CA . LEU A 1 562 ? 13.695 9.562 30.859 1 92.19 562 LEU A CA 1
ATOM 4386 C C . LEU A 1 562 ? 13.156 9.055 32.188 1 92.19 562 LEU A C 1
ATOM 4388 O O . LEU A 1 562 ? 13.148 9.781 33.188 1 92.19 562 LEU A O 1
ATOM 4392 N N . HIS A 1 563 ? 12.602 7.859 32.25 1 92 563 HIS A N 1
ATOM 4393 C CA . HIS A 1 563 ? 12.016 7.242 33.438 1 92 563 HIS A CA 1
ATOM 4394 C C . HIS A 1 563 ? 10.828 8.055 33.969 1 92 563 HIS A C 1
ATOM 4396 O O . HIS A 1 563 ? 10.672 8.242 35.156 1 92 563 HIS A O 1
ATOM 4402 N N . CYS A 1 564 ? 10.141 8.695 33.125 1 93.19 564 CYS A N 1
ATOM 4403 C CA . CYS A 1 564 ? 8.875 9.359 33.406 1 93.19 564 CYS A CA 1
ATOM 4404 C C . CYS A 1 564 ? 7.879 9.141 32.281 1 93.19 564 CYS A C 1
ATOM 4406 O O . CYS A 1 564 ? 8.266 8.781 31.172 1 93.19 564 CYS A O 1
ATOM 4408 N N . THR A 1 565 ? 6.648 9.273 32.562 1 95.12 565 THR A N 1
ATOM 4409 C CA . THR A 1 565 ? 5.609 9.039 31.562 1 95.12 565 THR A CA 1
ATOM 4410 C C . THR A 1 565 ? 4.82 10.32 31.297 1 95.12 565 THR A C 1
ATOM 4412 O O . THR A 1 565 ? 4.672 11.156 32.188 1 95.12 565 THR A O 1
ATOM 4415 N N . PRO A 1 566 ? 4.352 10.477 30.109 1 97.25 566 PRO A N 1
ATOM 4416 C CA . PRO A 1 566 ? 3.561 11.664 29.75 1 97.25 566 PRO A CA 1
ATOM 4417 C C . PRO A 1 566 ? 2.066 11.469 29.984 1 97.25 566 PRO A C 1
ATOM 4419 O O . PRO A 1 566 ? 1.639 10.383 30.391 1 97.25 566 PRO A O 1
ATOM 4422 N N . ASP A 1 567 ? 1.315 12.562 29.844 1 97.56 567 ASP A N 1
ATOM 4423 C CA . ASP A 1 567 ? -0.138 12.461 29.75 1 97.56 567 ASP A CA 1
ATOM 4424 C C . ASP A 1 567 ? -0.579 12.164 28.312 1 97.56 567 ASP A C 1
ATOM 4426 O O . ASP A 1 567 ? -1.641 11.578 28.094 1 97.56 567 ASP A O 1
ATOM 4430 N N . ILE A 1 568 ? 0.131 12.672 27.375 1 98.38 568 ILE A N 1
ATOM 4431 C CA . ILE A 1 568 ? -0.109 12.539 25.938 1 98.38 568 ILE A CA 1
ATOM 4432 C C . ILE A 1 568 ? 1.216 12.32 25.219 1 98.38 568 ILE A C 1
ATOM 4434 O O . ILE A 1 568 ? 2.234 12.914 25.578 1 98.38 568 ILE A O 1
ATOM 4438 N N . ALA A 1 569 ? 1.234 11.516 24.156 1 98.5 569 ALA A N 1
ATOM 4439 C CA . ALA A 1 569 ? 2.447 11.352 23.359 1 98.5 569 ALA A CA 1
ATOM 4440 C C . ALA A 1 569 ? 2.115 11.18 21.875 1 98.5 569 ALA A C 1
ATOM 4442 O O . ALA A 1 569 ? 1.084 10.602 21.531 1 98.5 569 ALA A O 1
ATOM 4443 N N . CYS A 1 570 ? 2.957 11.695 21.031 1 98.19 570 CYS A N 1
ATOM 4444 C CA . CYS A 1 570 ? 2.781 11.641 19.594 1 98.19 570 CYS A CA 1
ATOM 4445 C C . CYS A 1 570 ? 3.83 10.742 18.953 1 98.19 570 CYS A C 1
ATOM 4447 O O . CYS A 1 570 ? 5 10.766 19.328 1 98.19 570 CYS A O 1
ATOM 4449 N N . TYR A 1 571 ? 3.457 9.891 18 1 98.12 571 TYR A N 1
ATOM 4450 C CA . TYR A 1 571 ? 4.352 8.992 17.297 1 98.12 571 TYR A CA 1
ATOM 4451 C C . TYR A 1 571 ? 4.07 9.016 15.789 1 98.12 571 TYR A C 1
ATOM 4453 O O . TYR A 1 571 ? 2.926 9.203 15.375 1 98.12 571 TYR A O 1
ATOM 4461 N N . ALA A 1 572 ? 5.031 8.875 14.938 1 97.81 572 ALA A N 1
ATOM 4462 C CA . ALA A 1 572 ? 4.957 8.781 13.477 1 97.81 572 ALA A CA 1
ATOM 4463 C C . ALA A 1 572 ? 6.23 8.164 12.906 1 97.81 572 ALA A C 1
ATOM 4465 O O . ALA A 1 572 ? 6.801 7.242 13.5 1 97.81 572 ALA A O 1
ATOM 4466 N N . LYS A 1 573 ? 6.637 8.453 11.766 1 96.5 573 LYS A N 1
ATOM 4467 C CA . LYS A 1 573 ? 7.875 8.094 11.086 1 96.5 573 LYS A CA 1
ATOM 4468 C C . LYS A 1 573 ? 8.148 6.598 11.18 1 96.5 573 LYS A C 1
ATOM 4470 O O . LYS A 1 573 ? 7.496 5.797 10.5 1 96.5 573 LYS A O 1
ATOM 4475 N N . LEU A 1 574 ? 8.984 6.121 12.156 1 97.06 574 LEU A N 1
ATOM 4476 C CA . LEU A 1 574 ? 9.352 4.711 12.266 1 97.06 574 LEU A CA 1
ATOM 4477 C C . LEU A 1 574 ? 8.148 3.869 12.68 1 97.06 574 LEU A C 1
ATOM 4479 O O . LEU A 1 574 ? 8.188 2.639 12.594 1 97.06 574 LEU A O 1
ATOM 4483 N N . LEU A 1 575 ? 7.078 4.535 13.008 1 97.88 575 LEU A N 1
ATOM 4484 C CA . LEU A 1 575 ? 5.852 3.855 13.414 1 97.88 575 LEU A CA 1
ATOM 4485 C C . LEU A 1 575 ? 5.426 2.84 12.359 1 97.88 575 LEU A C 1
ATOM 4487 O O . LEU A 1 575 ? 5.062 1.708 12.688 1 97.88 575 LEU A O 1
ATOM 4491 N N . THR A 1 576 ? 5.496 3.168 11.094 1 97.88 576 THR A N 1
ATOM 4492 C CA . THR A 1 576 ? 5.039 2.311 10.008 1 97.88 576 THR A CA 1
ATOM 4493 C C . THR A 1 576 ? 6.219 1.63 9.32 1 97.88 576 THR A C 1
ATOM 4495 O O . THR A 1 576 ? 6.129 1.247 8.156 1 97.88 576 THR A O 1
ATOM 4498 N N . GLY A 1 577 ? 7.371 1.592 10.008 1 96.44 577 GLY A N 1
ATOM 4499 C CA . GLY A 1 577 ? 8.586 1.131 9.352 1 96.44 577 GLY A CA 1
ATOM 4500 C C . GLY A 1 577 ? 9.141 2.125 8.352 1 96.44 577 GLY A C 1
ATOM 4501 O O . GLY A 1 577 ? 10.164 1.87 7.719 1 96.44 577 GLY A O 1
ATOM 4502 N N . GLY A 1 578 ? 8.453 3.191 8.242 1 95.62 578 GLY A N 1
ATOM 4503 C CA . GLY A 1 578 ? 8.891 4.238 7.336 1 95.62 578 GLY A CA 1
ATOM 4504 C C . GLY A 1 578 ? 8.367 4.066 5.922 1 95.62 578 GLY A C 1
ATOM 4505 O O . GLY A 1 578 ? 8.906 4.652 4.98 1 95.62 578 GLY A O 1
ATOM 4506 N N . ILE A 1 579 ? 7.25 3.33 5.746 1 96 579 ILE A N 1
ATOM 4507 C CA . ILE A 1 579 ? 6.867 2.984 4.383 1 96 579 ILE A CA 1
ATOM 4508 C C . ILE A 1 579 ? 5.734 3.896 3.92 1 96 579 ILE A C 1
ATOM 4510 O O . ILE A 1 579 ? 5.562 4.125 2.719 1 96 579 ILE A O 1
ATOM 4514 N N . ILE A 1 580 ? 4.922 4.402 4.871 1 96.88 580 ILE A N 1
ATOM 4515 C CA . ILE A 1 580 ? 3.734 5.16 4.492 1 96.88 580 ILE A CA 1
ATOM 4516 C C . ILE A 1 580 ? 3.342 6.105 5.629 1 96.88 580 ILE A C 1
ATOM 4518 O O . ILE A 1 580 ? 3.697 5.875 6.785 1 96.88 580 ILE A O 1
ATOM 4522 N N . PRO A 1 581 ? 2.619 7.188 5.336 1 97.19 581 PRO A N 1
ATOM 4523 C CA . PRO A 1 581 ? 2.258 8.148 6.379 1 97.19 581 PRO A CA 1
ATOM 4524 C C . PRO A 1 581 ? 1.24 7.586 7.371 1 97.19 581 PRO A C 1
ATOM 4526 O O . PRO A 1 581 ? 0.268 6.945 6.969 1 97.19 581 PRO A O 1
ATOM 4529 N N . LEU A 1 582 ? 1.404 7.73 8.602 1 98.25 582 LEU A N 1
ATOM 4530 C CA . LEU A 1 582 ? 0.522 7.48 9.742 1 98.25 582 LEU A CA 1
ATOM 4531 C C . LEU A 1 582 ? 1.068 8.133 11.008 1 98.25 582 LEU A C 1
ATOM 4533 O O . LEU A 1 582 ? 2.285 8.203 11.195 1 98.25 582 LEU A O 1
ATOM 4537 N N . ALA A 1 583 ? 0.238 8.68 11.805 1 98.5 583 ALA A N 1
ATOM 4538 C CA . ALA A 1 583 ? 0.626 9.195 13.109 1 98.5 583 ALA A CA 1
ATOM 4539 C C . ALA A 1 583 ? -0.41 8.836 14.172 1 98.5 583 ALA A C 1
ATOM 4541 O O . ALA A 1 583 ? -1.554 8.508 13.844 1 98.5 583 ALA A O 1
ATOM 4542 N N . VAL A 1 584 ? 0.015 8.828 15.359 1 98.69 584 VAL A N 1
ATOM 4543 C CA . VAL A 1 584 ? -0.864 8.477 16.469 1 98.69 584 VAL A CA 1
ATOM 4544 C C . VAL A 1 584 ? -0.616 9.422 17.641 1 98.69 584 VAL A C 1
ATOM 4546 O O . VAL A 1 584 ? 0.509 9.883 17.859 1 98.69 584 VAL A O 1
ATOM 4549 N N . THR A 1 585 ? -1.611 9.766 18.312 1 98.81 585 THR A N 1
ATOM 4550 C CA . THR A 1 585 ? -1.574 10.453 19.594 1 98.81 585 THR A CA 1
ATOM 4551 C C . THR A 1 585 ? -2.172 9.578 20.703 1 98.81 585 THR A C 1
ATOM 4553 O O . THR A 1 585 ? -3.359 9.242 20.656 1 98.81 585 THR A O 1
ATOM 4556 N N . LEU A 1 586 ? -1.358 9.102 21.578 1 98.81 586 LEU A N 1
ATOM 4557 C CA . LEU A 1 586 ? -1.807 8.32 22.734 1 98.81 586 LEU A CA 1
ATOM 4558 C C . LEU A 1 586 ? -2.133 9.227 23.906 1 98.81 586 LEU A C 1
ATOM 4560 O O . LEU A 1 586 ? -1.499 10.266 24.094 1 98.81 586 LEU A O 1
ATOM 4564 N N . ALA A 1 587 ? -3.08 8.867 24.703 1 98.81 587 ALA A N 1
ATOM 4565 C CA . ALA A 1 587 ? -3.484 9.688 25.844 1 98.81 587 ALA A CA 1
ATOM 4566 C C . ALA A 1 587 ? -3.885 8.82 27.031 1 98.81 587 ALA A C 1
ATOM 4568 O O . ALA A 1 587 ? -4.312 7.676 26.859 1 98.81 587 ALA A O 1
ATOM 4569 N N . THR A 1 588 ? -3.746 9.336 28.203 1 98.56 588 THR A N 1
ATOM 4570 C CA . THR A 1 588 ? -4.25 8.695 29.422 1 98.56 588 THR A CA 1
ATOM 4571 C C . THR A 1 588 ? -5.777 8.719 29.453 1 98.56 588 THR A C 1
ATOM 4573 O O . THR A 1 588 ? -6.402 9.492 28.719 1 98.56 588 THR A O 1
ATOM 4576 N N . GLU A 1 589 ? -6.324 7.852 30.297 1 98.25 589 GLU A N 1
ATOM 4577 C CA . GLU A 1 589 ? -7.77 7.848 30.484 1 98.25 589 GLU A CA 1
ATOM 4578 C C . GLU A 1 589 ? -8.258 9.18 31.047 1 98.25 589 GLU A C 1
ATOM 4580 O O . GLU A 1 589 ? -9.344 9.648 30.703 1 98.25 589 GLU A O 1
ATOM 4585 N N . ALA A 1 590 ? -7.512 9.789 31.906 1 98.06 590 ALA A N 1
ATOM 4586 C CA . ALA A 1 590 ? -7.863 11.07 32.531 1 98.06 590 ALA A CA 1
ATOM 4587 C C . ALA A 1 590 ? -8.047 12.156 31.469 1 98.06 590 ALA A C 1
ATOM 4589 O O . ALA A 1 590 ? -8.93 13 31.594 1 98.06 590 ALA A O 1
ATOM 4590 N N . VAL A 1 591 ? -7.133 12.172 30.484 1 98.44 591 VAL A N 1
ATOM 4591 C CA . VAL A 1 591 ? -7.258 13.141 29.391 1 98.44 591 VAL A CA 1
ATOM 4592 C C . VAL A 1 591 ? -8.523 12.852 28.594 1 98.44 591 VAL A C 1
ATOM 4594 O O . VAL A 1 591 ? -9.305 13.773 28.297 1 98.44 591 VAL A O 1
ATOM 4597 N N . PHE A 1 592 ? -8.766 11.625 28.281 1 98.44 592 PHE A N 1
ATOM 4598 C CA . PHE A 1 592 ? -9.906 11.203 27.484 1 98.44 592 PHE A CA 1
ATOM 4599 C C . PHE A 1 592 ? -11.219 11.578 28.172 1 98.44 592 PHE A C 1
ATOM 4601 O O . PHE A 1 592 ? -12.133 12.094 27.531 1 98.44 592 PHE A O 1
ATOM 4608 N N . ASP A 1 593 ? -11.336 11.414 29.422 1 97.69 593 ASP A N 1
ATOM 4609 C CA . ASP A 1 593 ? -12.547 11.625 30.219 1 97.69 593 ASP A CA 1
ATOM 4610 C C . ASP A 1 593 ? -12.984 13.086 30.188 1 97.69 593 ASP A C 1
ATOM 4612 O O . ASP A 1 593 ? -14.164 13.391 30.328 1 97.69 593 ASP A O 1
ATOM 4616 N N . THR A 1 594 ? -12.062 13.953 30 1 97.12 594 THR A N 1
ATOM 4617 C CA . THR A 1 594 ? -12.391 15.375 29.984 1 97.12 594 THR A CA 1
ATOM 4618 C C . THR A 1 594 ? -13.25 15.727 28.781 1 97.12 594 THR A C 1
ATOM 4620 O O . THR A 1 594 ? -13.875 16.781 28.734 1 97.12 594 THR A O 1
ATOM 4623 N N . PHE A 1 595 ? -13.289 14.883 27.797 1 97.25 595 PHE A N 1
ATOM 4624 C CA . PHE A 1 595 ? -14.047 15.133 26.578 1 97.25 595 PHE A CA 1
ATOM 4625 C C . PHE A 1 595 ? -15.406 14.445 26.625 1 97.25 595 PHE A C 1
ATOM 4627 O O . PHE A 1 595 ? -16.234 14.625 25.734 1 97.25 595 PHE A O 1
ATOM 4634 N N . MET A 1 596 ? -15.695 13.633 27.641 1 95.88 596 MET A N 1
ATOM 4635 C CA . MET A 1 596 ? -16.984 12.969 27.812 1 95.88 596 MET A CA 1
ATOM 4636 C C . MET A 1 596 ? -18.047 13.961 28.297 1 95.88 596 MET A C 1
ATOM 4638 O O . MET A 1 596 ? -17.797 14.766 29.188 1 95.88 596 MET A O 1
ATOM 4642 N N . SER A 1 597 ? -19.172 13.914 27.578 1 94.38 597 SER A N 1
ATOM 4643 C CA . SER A 1 597 ? -20.25 14.852 27.891 1 94.38 597 SER A CA 1
ATOM 4644 C C . SER A 1 597 ? -21.578 14.398 27.281 1 94.38 597 SER A C 1
ATOM 4646 O O . SER A 1 597 ? -21.609 13.422 26.531 1 94.38 597 SER A O 1
ATOM 4648 N N . ASP A 1 598 ? -22.625 15.094 27.594 1 92.12 598 ASP A N 1
ATOM 4649 C CA . ASP A 1 598 ? -23.938 14.82 27.031 1 92.12 598 ASP A CA 1
ATOM 4650 C C . ASP A 1 598 ? -24.172 15.641 25.766 1 92.12 598 ASP A C 1
ATOM 4652 O O . ASP A 1 598 ? -25.297 15.711 25.266 1 92.12 598 ASP A O 1
ATOM 4656 N N . SER A 1 599 ? -23.094 16.234 25.266 1 89.69 599 SER A N 1
ATOM 4657 C CA . SER A 1 599 ? -23.203 17.031 24.047 1 89.69 599 SER A CA 1
ATOM 4658 C C . SER A 1 599 ? -22.172 16.594 23.016 1 89.69 599 SER A C 1
ATOM 4660 O O . SER A 1 599 ? -20.984 16.422 23.344 1 89.69 599 SER A O 1
ATOM 4662 N N . LYS A 1 600 ? -22.609 16.469 21.781 1 88.75 600 LYS A N 1
ATOM 4663 C CA . LYS A 1 600 ? -21.719 16.141 20.672 1 88.75 600 LYS A CA 1
ATOM 4664 C C . LYS A 1 600 ? -20.641 17.203 20.5 1 88.75 600 LYS A C 1
ATOM 4666 O O . LYS A 1 600 ? -19.516 16.906 20.078 1 88.75 600 LYS A O 1
ATOM 4671 N N . LEU A 1 601 ? -20.953 18.375 20.859 1 89.5 601 LEU A N 1
ATOM 4672 C CA . LEU A 1 601 ? -20.094 19.531 20.609 1 89.5 601 LEU A CA 1
ATOM 4673 C C . LEU A 1 601 ? -18.891 19.531 21.547 1 89.5 601 LEU A C 1
ATOM 4675 O O . LEU A 1 601 ? -17.922 20.25 21.328 1 89.5 601 LEU A O 1
ATOM 4679 N N . LYS A 1 602 ? -18.969 18.719 22.594 1 93.19 602 LYS A N 1
ATOM 4680 C CA . LYS A 1 602 ? -17.875 18.672 23.578 1 93.19 602 LYS A CA 1
ATOM 4681 C C . LYS A 1 602 ? -16.891 17.562 23.25 1 93.19 602 LYS A C 1
ATOM 4683 O O . LYS A 1 602 ? -15.844 17.438 23.906 1 93.19 602 LYS A O 1
ATOM 4688 N N . ALA A 1 603 ? -17.188 16.766 22.219 1 95.5 603 ALA A N 1
ATOM 4689 C CA . ALA A 1 603 ? -16.25 15.75 21.75 1 95.5 603 ALA A CA 1
ATOM 4690 C C . ALA A 1 603 ? -15.031 16.406 21.094 1 95.5 603 ALA A C 1
ATOM 4692 O O . ALA A 1 603 ? -15.031 17.609 20.828 1 95.5 603 ALA A O 1
ATOM 4693 N N . LEU A 1 604 ? -13.977 15.703 20.984 1 97 604 LEU A N 1
ATOM 4694 C CA . LEU A 1 604 ? -12.852 16.188 20.188 1 97 604 LEU A CA 1
ATOM 4695 C C . LEU A 1 604 ? -13.211 16.219 18.719 1 97 604 LEU A C 1
ATOM 4697 O O . LEU A 1 604 ? -13.156 15.195 18.031 1 97 604 LEU A O 1
ATOM 4701 N N . LEU A 1 605 ? -13.586 17.359 18.234 1 94.5 605 LEU A N 1
ATOM 4702 C CA . LEU A 1 605 ? -13.992 17.531 16.844 1 94.5 605 LEU A CA 1
ATOM 4703 C C . LEU A 1 605 ? -12.789 17.812 15.961 1 94.5 605 LEU A C 1
ATOM 4705 O O . LEU A 1 605 ? -12.648 18.906 15.422 1 94.5 605 LEU A O 1
ATOM 4709 N N . HIS A 1 606 ? -11.969 16.828 15.766 1 95.19 606 HIS A N 1
ATOM 4710 C CA . HIS A 1 606 ? -10.766 16.844 14.945 1 95.19 606 HIS A CA 1
ATOM 4711 C C . HIS A 1 606 ? -10.609 15.523 14.188 1 95.19 606 HIS A C 1
ATOM 4713 O O . HIS A 1 606 ? -10.93 14.461 14.719 1 95.19 606 HIS A O 1
ATOM 4719 N N . GLY A 1 607 ? -10.266 15.594 12.984 1 95 607 GLY A N 1
ATOM 4720 C CA . GLY A 1 607 ? -10.023 14.367 12.234 1 95 607 GLY A CA 1
ATOM 4721 C C . GLY A 1 607 ? -9.641 14.617 10.789 1 95 607 GLY A C 1
ATOM 4722 O O . GLY A 1 607 ? -9.859 15.711 10.266 1 95 607 GLY A O 1
ATOM 4723 N N . HIS A 1 608 ? -9.062 13.648 10.219 1 95.12 608 HIS A N 1
ATOM 4724 C CA . HIS A 1 608 ? -8.711 13.641 8.797 1 95.12 608 HIS A CA 1
ATOM 4725 C C . HIS A 1 608 ? -9.383 12.484 8.07 1 95.12 608 HIS A C 1
ATOM 4727 O O . HIS A 1 608 ? -9.711 11.469 8.688 1 95.12 608 HIS A O 1
ATOM 4733 N N . SER A 1 609 ? -9.586 12.648 6.809 1 95.5 609 SER A N 1
ATOM 4734 C CA . SER A 1 609 ? -10.398 11.703 6.043 1 95.5 609 SER A CA 1
ATOM 4735 C C . SER A 1 609 ? -9.828 10.297 6.121 1 95.5 609 SER A C 1
ATOM 4737 O O . SER A 1 609 ? -10.578 9.312 6.168 1 95.5 609 SER A O 1
ATOM 4739 N N . TYR A 1 610 ? -8.555 10.148 6.18 1 97.12 610 TYR A N 1
ATOM 4740 C CA . TYR A 1 610 ? -7.922 8.828 6.148 1 97.12 610 TYR A CA 1
ATOM 4741 C C . TYR A 1 610 ? -7.457 8.414 7.539 1 97.12 610 TYR A C 1
ATOM 4743 O O . TYR A 1 610 ? -6.52 7.629 7.676 1 97.12 610 TYR A O 1
ATOM 4751 N N . SER A 1 611 ? -8.086 8.953 8.609 1 97 611 SER A N 1
ATOM 4752 C CA . SER A 1 611 ? -7.758 8.531 9.969 1 97 611 SER A CA 1
ATOM 4753 C C . SER A 1 611 ? -7.844 7.02 10.109 1 97 611 SER A C 1
ATOM 4755 O O . SER A 1 611 ? -8.836 6.406 9.711 1 97 611 SER A O 1
ATOM 4757 N N . ALA A 1 612 ? -6.805 6.41 10.602 1 98.25 612 ALA A N 1
ATOM 4758 C CA . ALA A 1 612 ? -6.707 4.977 10.875 1 98.25 612 ALA A CA 1
ATOM 4759 C C . ALA A 1 612 ? -6.836 4.168 9.586 1 98.25 612 ALA A C 1
ATOM 4761 O O . ALA A 1 612 ? -7.426 3.086 9.586 1 98.25 612 ALA A O 1
ATOM 4762 N N . HIS A 1 613 ? -6.375 4.77 8.438 1 98.12 613 HIS A N 1
ATOM 4763 C CA . HIS A 1 613 ? -6.461 3.99 7.207 1 98.12 613 HIS A CA 1
ATOM 4764 C C . HIS A 1 613 ? -5.781 2.635 7.367 1 98.12 613 HIS A C 1
ATOM 4766 O O . HIS A 1 613 ? -4.73 2.531 8.008 1 98.12 613 HIS A O 1
ATOM 4772 N N . ALA A 1 614 ? -6.328 1.615 6.785 1 98.5 614 ALA A N 1
ATOM 4773 C CA . ALA A 1 614 ? -5.984 0.216 7.027 1 98.5 614 ALA A CA 1
ATOM 4774 C C . ALA A 1 614 ? -4.539 -0.07 6.637 1 98.5 614 ALA A C 1
ATOM 4776 O O . ALA A 1 614 ? -3.844 -0.834 7.309 1 98.5 614 ALA A O 1
ATOM 4777 N N . MET A 1 615 ? -4.027 0.434 5.59 1 98.38 615 MET A N 1
ATOM 4778 C CA . MET A 1 615 ? -2.662 0.179 5.133 1 98.38 615 MET A CA 1
ATOM 4779 C C . MET A 1 615 ? -1.644 0.691 6.145 1 98.38 615 MET A C 1
ATOM 4781 O O . MET A 1 615 ? -0.686 -0.009 6.477 1 98.38 615 MET A O 1
ATOM 4785 N N . GLY A 1 616 ? -1.859 1.942 6.613 1 98.56 616 GLY A N 1
ATOM 4786 C CA . GLY A 1 616 ? -0.96 2.482 7.621 1 98.56 616 GLY A CA 1
ATOM 4787 C C . GLY A 1 616 ? -0.967 1.688 8.914 1 98.56 616 GLY A C 1
ATOM 4788 O O . GLY A 1 616 ? 0.09 1.413 9.484 1 98.56 616 GLY A O 1
ATOM 4789 N N . CYS A 1 617 ? -2.139 1.305 9.383 1 98.88 617 CYS A N 1
ATOM 4790 C CA . CYS A 1 617 ? -2.264 0.532 10.609 1 98.88 617 CYS A CA 1
ATOM 4791 C C . CYS A 1 617 ? -1.631 -0.846 10.461 1 98.88 617 CYS A C 1
ATOM 4793 O O . CYS A 1 617 ? -1.014 -1.357 11.391 1 98.88 617 CYS A O 1
ATOM 4795 N N . THR A 1 618 ? -1.798 -1.419 9.266 1 98.81 618 THR A N 1
ATOM 4796 C CA . THR A 1 618 ? -1.181 -2.711 8.984 1 98.81 618 THR A CA 1
ATOM 4797 C C . THR A 1 618 ? 0.341 -2.598 9.008 1 98.81 618 THR A C 1
ATOM 4799 O O . THR A 1 618 ? 1.022 -3.443 9.586 1 98.81 618 THR A O 1
ATOM 4802 N N . ALA A 1 619 ? 0.877 -1.592 8.352 1 98.56 619 ALA A N 1
ATOM 4803 C CA . ALA A 1 619 ? 2.32 -1.361 8.336 1 98.56 619 ALA A CA 1
ATOM 4804 C C . ALA A 1 619 ? 2.855 -1.146 9.75 1 98.56 619 ALA A C 1
ATOM 4806 O O . ALA A 1 619 ? 3.922 -1.659 10.102 1 98.56 619 ALA A O 1
ATOM 4807 N N . ALA A 1 620 ? 2.113 -0.38 10.547 1 98.69 620 ALA A N 1
ATOM 4808 C CA . ALA A 1 620 ? 2.521 -0.1 11.922 1 98.69 620 ALA A CA 1
ATOM 4809 C C . ALA A 1 620 ? 2.564 -1.379 12.758 1 98.69 620 ALA A C 1
ATOM 4811 O O . ALA A 1 620 ? 3.549 -1.646 13.445 1 98.69 620 ALA A O 1
ATOM 4812 N N . ALA A 1 621 ? 1.498 -2.15 12.672 1 98.62 621 ALA A N 1
ATOM 4813 C CA . ALA A 1 621 ? 1.436 -3.393 13.438 1 98.62 621 ALA A CA 1
ATOM 4814 C C . ALA A 1 621 ? 2.586 -4.324 13.062 1 98.62 621 ALA A C 1
ATOM 4816 O O . ALA A 1 621 ? 3.256 -4.875 13.945 1 98.62 621 ALA A O 1
ATOM 4817 N N . LYS A 1 622 ? 2.816 -4.457 11.758 1 97.81 622 LYS A N 1
ATOM 4818 C CA . LYS A 1 622 ? 3.893 -5.312 11.273 1 97.81 622 LYS A CA 1
ATOM 4819 C C . LYS A 1 622 ? 5.25 -4.824 11.766 1 97.81 622 LYS A C 1
ATOM 4821 O O . LYS A 1 622 ? 6.074 -5.617 12.227 1 97.81 622 LYS A O 1
ATOM 4826 N N . SER A 1 623 ? 5.508 -3.562 11.695 1 97.81 623 SER A N 1
ATOM 4827 C CA . SER A 1 623 ? 6.797 -2.986 12.047 1 97.81 623 SER A CA 1
ATOM 4828 C C . SER A 1 623 ? 7.059 -3.1 13.547 1 97.81 623 SER A C 1
ATOM 4830 O O . SER A 1 623 ? 8.156 -3.49 13.961 1 97.81 623 SER A O 1
ATOM 4832 N N . ILE A 1 624 ? 6.043 -2.75 14.367 1 97.5 624 ILE A N 1
ATOM 4833 C CA . ILE A 1 624 ? 6.184 -2.793 15.82 1 97.5 624 ILE A CA 1
ATOM 4834 C C . ILE A 1 624 ? 6.543 -4.211 16.266 1 97.5 624 ILE A C 1
ATOM 4836 O O . ILE A 1 624 ? 7.453 -4.402 17.078 1 97.5 624 ILE A O 1
ATOM 4840 N N . LYS A 1 625 ? 5.855 -5.195 15.664 1 96.75 625 LYS A N 1
ATOM 4841 C CA . LYS A 1 625 ? 6.121 -6.59 16 1 96.75 625 LYS A CA 1
ATOM 4842 C C . LYS A 1 625 ? 7.516 -7.012 15.547 1 96.75 625 LYS A C 1
ATOM 4844 O O . LYS A 1 625 ? 8.242 -7.684 16.281 1 96.75 625 LYS A O 1
ATOM 4849 N N . ASN A 1 626 ? 7.914 -6.582 14.375 1 96.06 626 ASN A N 1
ATOM 4850 C CA . ASN A 1 626 ? 9.188 -6.996 13.797 1 96.06 626 ASN A CA 1
ATOM 4851 C C . ASN A 1 626 ? 10.367 -6.398 14.555 1 96.06 626 ASN A C 1
ATOM 4853 O O . ASN A 1 626 ? 11.398 -7.055 14.727 1 96.06 626 ASN A O 1
ATOM 4857 N N . TYR A 1 627 ? 10.234 -5.133 15.016 1 96.38 627 TYR A N 1
ATOM 4858 C CA . TYR A 1 627 ? 11.297 -4.496 15.773 1 96.38 627 TYR A CA 1
ATOM 4859 C C . TYR A 1 627 ? 11.648 -5.312 17.016 1 96.38 627 TYR A C 1
ATOM 4861 O O . TYR A 1 627 ? 12.812 -5.367 17.422 1 96.38 627 TYR A O 1
ATOM 4869 N N . LYS A 1 628 ? 10.695 -5.977 17.562 1 95.5 628 LYS A N 1
ATOM 4870 C CA . LYS A 1 628 ? 10.844 -6.621 18.875 1 95.5 628 LYS A CA 1
ATOM 4871 C C . LYS A 1 628 ? 11.047 -8.125 18.719 1 95.5 628 LYS A C 1
ATOM 4873 O O . LYS A 1 628 ? 11.086 -8.852 19.719 1 95.5 628 LYS A O 1
ATOM 4878 N N . ASP A 1 629 ? 11.148 -8.531 17.516 1 93.81 629 ASP A N 1
ATOM 4879 C CA . ASP A 1 629 ? 11.367 -9.945 17.25 1 93.81 629 ASP A CA 1
ATOM 4880 C C . ASP A 1 629 ? 12.859 -10.273 17.203 1 93.81 629 ASP A C 1
ATOM 4882 O O . ASP A 1 629 ? 13.562 -9.82 16.297 1 93.81 629 ASP A O 1
ATOM 4886 N N . GLU A 1 630 ? 13.297 -11.125 18.031 1 91.88 630 GLU A N 1
ATOM 4887 C CA . GLU A 1 630 ? 14.711 -11.461 18.156 1 91.88 630 GLU A CA 1
ATOM 4888 C C . GLU A 1 630 ? 15.234 -12.164 16.922 1 91.88 630 GLU A C 1
ATOM 4890 O O . GLU A 1 630 ? 16.406 -12.047 16.578 1 91.88 630 GLU A O 1
ATOM 4895 N N . LYS A 1 631 ? 14.406 -12.852 16.25 1 89.75 631 LYS A N 1
ATOM 4896 C CA . LYS A 1 631 ? 14.805 -13.578 15.055 1 89.75 631 LYS A CA 1
ATOM 4897 C C . LYS A 1 631 ? 14.906 -12.648 13.852 1 89.75 631 LYS A C 1
ATOM 4899 O O . LYS A 1 631 ? 15.633 -12.93 12.898 1 89.75 631 LYS A O 1
ATOM 4904 N N . LYS A 1 632 ? 14.289 -11.586 13.922 1 91.56 632 LYS A N 1
ATOM 4905 C CA . LYS A 1 632 ? 14.195 -10.695 12.766 1 91.56 632 LYS A CA 1
ATOM 4906 C C . LYS A 1 632 ? 15.102 -9.484 12.93 1 91.56 632 LYS A C 1
ATOM 4908 O O . LYS A 1 632 ? 15.586 -8.922 11.945 1 91.56 632 LYS A O 1
ATOM 4913 N N . ASN A 1 633 ? 15.289 -9.016 14.133 1 94.88 633 ASN A N 1
ATOM 4914 C CA . ASN A 1 633 ? 16.141 -7.859 14.406 1 94.88 633 ASN A CA 1
ATOM 4915 C C . ASN A 1 633 ? 17.438 -8.258 15.102 1 94.88 633 ASN A C 1
ATOM 4917 O O . ASN A 1 633 ? 17.469 -8.367 16.328 1 94.88 633 ASN A O 1
ATOM 4921 N N . PRO A 1 634 ? 18.484 -8.336 14.32 1 93.75 634 PRO A N 1
ATOM 4922 C CA . PRO A 1 634 ? 19.75 -8.805 14.898 1 93.75 634 PRO A CA 1
ATOM 4923 C C . PRO A 1 634 ? 20.344 -7.816 15.898 1 93.75 634 PRO A C 1
ATOM 4925 O O . PRO A 1 634 ? 21.25 -8.172 16.672 1 93.75 634 PRO A O 1
ATOM 4928 N N . ASN A 1 635 ? 19.828 -6.59 15.969 1 96.25 635 ASN A N 1
ATOM 4929 C CA . ASN A 1 635 ? 20.391 -5.57 16.844 1 96.25 635 ASN A CA 1
ATOM 4930 C C . ASN A 1 635 ? 19.703 -5.555 18.203 1 96.25 635 ASN A C 1
ATOM 4932 O O . ASN A 1 635 ? 20.172 -4.895 19.141 1 96.25 635 ASN A O 1
ATOM 4936 N N . LEU A 1 636 ? 18.594 -6.289 18.312 1 96.25 636 LEU A N 1
ATOM 4937 C CA . LEU A 1 636 ? 17.875 -6.324 19.578 1 96.25 636 LEU A CA 1
ATOM 4938 C C . LEU A 1 636 ? 18.688 -7.043 20.656 1 96.25 636 LEU A C 1
ATOM 4940 O O . LEU A 1 636 ? 19.219 -8.125 20.422 1 96.25 636 LEU A O 1
ATOM 4944 N N . THR A 1 637 ? 18.797 -6.434 21.812 1 95.38 637 THR A N 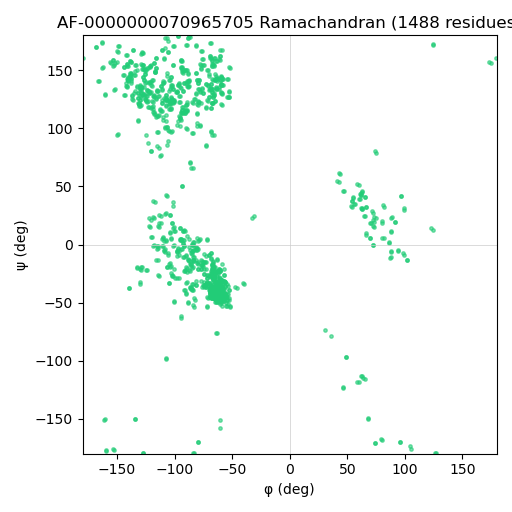1
ATOM 4945 C CA . THR A 1 637 ? 19.484 -7.082 22.922 1 95.38 637 THR A CA 1
ATOM 4946 C C . THR A 1 637 ? 18.703 -8.297 23.406 1 95.38 637 THR A C 1
ATOM 4948 O O . THR A 1 637 ? 17.484 -8.391 23.188 1 95.38 637 THR A O 1
ATOM 4951 N N . PRO A 1 638 ? 19.281 -9.219 24.047 1 92.62 638 PRO A N 1
ATOM 4952 C CA . PRO A 1 638 ? 18.625 -10.461 24.469 1 92.62 638 PRO A CA 1
ATOM 4953 C C . PRO A 1 638 ? 17.438 -10.203 25.391 1 92.62 638 PRO A C 1
ATOM 4955 O O . PRO A 1 638 ? 16.484 -10.984 25.406 1 92.62 638 PRO A O 1
ATOM 4958 N N . ASP A 1 639 ? 17.5 -9.141 26.156 1 91.75 639 ASP A N 1
ATOM 4959 C CA . ASP A 1 639 ? 16.406 -8.867 27.078 1 91.75 639 ASP A CA 1
ATOM 4960 C C . ASP A 1 639 ? 15.273 -8.125 26.359 1 91.75 639 ASP A C 1
ATOM 4962 O O . ASP A 1 639 ? 14.211 -7.891 26.938 1 91.75 639 ASP A O 1
ATOM 4966 N N . GLY A 1 640 ? 15.531 -7.809 25.125 1 92.31 640 GLY A N 1
ATOM 4967 C CA . GLY A 1 640 ? 14.5 -7.203 24.297 1 92.31 640 GLY A CA 1
ATOM 4968 C C . GLY A 1 640 ? 14.203 -5.762 24.672 1 92.31 640 GLY A C 1
ATOM 4969 O O . GLY A 1 640 ? 13.203 -5.195 24.234 1 92.31 640 GLY A O 1
ATOM 4970 N N . ARG A 1 641 ? 15.086 -5.16 25.422 1 91.62 641 ARG A N 1
ATOM 4971 C CA . ARG A 1 641 ? 14.758 -3.854 25.984 1 91.62 641 ARG A CA 1
ATOM 4972 C C . ARG A 1 641 ? 15.477 -2.738 25.234 1 91.62 641 ARG A C 1
ATOM 4974 O O . ARG A 1 641 ? 15.102 -1.567 25.344 1 91.62 641 ARG A O 1
ATOM 4981 N N . ALA A 1 642 ? 16.5 -3.088 24.531 1 95.5 642 ALA A N 1
ATOM 4982 C CA . ALA A 1 642 ? 17.297 -2.078 23.828 1 95.5 642 ALA A CA 1
ATOM 4983 C C . ALA A 1 642 ? 17.906 -2.646 22.562 1 95.5 642 ALA A C 1
ATOM 4985 O O . ALA A 1 642 ? 17.875 -3.857 22.328 1 95.5 642 ALA A O 1
ATOM 4986 N N . LEU A 1 643 ? 18.406 -1.726 21.688 1 96 643 LEU A N 1
ATOM 4987 C CA . LEU A 1 643 ? 19.266 -2.115 20.578 1 96 643 LEU A CA 1
ATOM 4988 C C . LEU A 1 643 ? 20.734 -2.121 21 1 96 643 LEU A C 1
ATOM 4990 O O . LEU A 1 643 ? 21.141 -1.326 21.844 1 96 643 LEU A O 1
ATOM 4994 N N . LYS A 1 644 ? 21.484 -2.939 20.406 1 95.5 644 LYS A N 1
ATOM 4995 C CA . LYS A 1 644 ? 22.922 -2.9 20.594 1 95.5 644 LYS A CA 1
ATOM 4996 C C . LYS A 1 644 ? 23.516 -1.605 20.031 1 95.5 644 LYS A C 1
ATOM 4998 O O . LYS A 1 644 ? 22.906 -0.955 19.188 1 95.5 644 LYS A O 1
ATOM 5003 N N . GLU A 1 645 ? 24.656 -1.269 20.625 1 94.5 645 GLU A N 1
ATOM 5004 C CA . GLU A 1 645 ? 25.375 -0.123 20.062 1 94.5 645 GLU A CA 1
ATOM 5005 C C . GLU A 1 645 ? 25.859 -0.411 18.641 1 94.5 645 GLU A C 1
ATOM 5007 O O . GLU A 1 645 ? 26.625 -1.344 18.422 1 94.5 645 GLU A O 1
ATOM 5012 N N . ILE A 1 646 ? 25.469 0.41 17.734 1 95.5 646 ILE A N 1
ATOM 5013 C CA . ILE A 1 646 ? 25.75 0.085 16.344 1 95.5 646 ILE A CA 1
ATOM 5014 C C . ILE A 1 646 ? 26.906 0.956 15.828 1 95.5 646 ILE A C 1
ATOM 5016 O O . ILE A 1 646 ? 27.5 0.662 14.797 1 95.5 646 ILE A O 1
ATOM 5020 N N . TRP A 1 647 ? 27.234 2.066 16.547 1 97.44 647 TRP A N 1
ATOM 5021 C CA . TRP A 1 647 ? 28.312 2.953 16.156 1 97.44 647 TRP A CA 1
ATOM 5022 C C . TRP A 1 647 ? 29.625 2.549 16.828 1 97.44 647 TRP A C 1
ATOM 5024 O O . TRP A 1 647 ? 29.656 2.309 18.031 1 97.44 647 TRP A O 1
ATOM 5034 N N . ASP A 1 648 ? 30.703 2.459 16.078 1 97.19 648 ASP A N 1
ATOM 5035 C CA . ASP A 1 648 ? 32 2.094 16.594 1 97.19 648 ASP A CA 1
ATOM 5036 C C . ASP A 1 648 ? 32.562 3.17 17.531 1 97.19 648 ASP A C 1
ATOM 5038 O O . ASP A 1 648 ? 32.781 4.301 17.125 1 97.19 648 ASP A O 1
ATOM 5042 N N . ALA A 1 649 ? 32.844 2.82 18.734 1 95.88 649 ALA A N 1
ATOM 5043 C CA . ALA A 1 649 ? 33.219 3.77 19.781 1 95.88 649 ALA A CA 1
ATOM 5044 C C . ALA A 1 649 ? 34.594 4.395 19.484 1 95.88 649 ALA A C 1
ATOM 5046 O O . ALA A 1 649 ? 34.812 5.574 19.766 1 95.88 649 ALA A O 1
ATOM 5047 N N . GLU A 1 650 ? 35.438 3.633 18.938 1 96.56 650 GLU A N 1
ATOM 5048 C CA . GLU A 1 650 ? 36.75 4.145 18.625 1 96.56 650 GLU A CA 1
ATOM 5049 C C . GLU A 1 650 ? 36.719 5.188 17.5 1 96.56 650 GLU A C 1
ATOM 5051 O O . GLU A 1 650 ? 37.375 6.219 17.578 1 96.56 650 GLU A O 1
ATOM 5056 N N . LEU A 1 651 ? 35.938 4.883 16.547 1 97.19 651 LEU A N 1
ATOM 5057 C CA . LEU A 1 651 ? 35.812 5.812 15.43 1 97.19 651 LEU A CA 1
ATOM 5058 C C . LEU A 1 651 ? 35.094 7.09 15.883 1 97.19 651 LEU A C 1
ATOM 5060 O O . LEU A 1 651 ? 35.438 8.188 15.438 1 97.19 651 LEU A O 1
ATOM 5064 N N . VAL A 1 652 ? 34.094 6.926 16.719 1 97.06 652 VAL A N 1
ATOM 5065 C CA . VAL A 1 652 ? 33.375 8.07 17.266 1 97.06 652 VAL A CA 1
ATOM 5066 C C . VAL A 1 652 ? 34.344 8.977 18.016 1 97.06 652 VAL A C 1
ATOM 5068 O O . VAL A 1 652 ? 34.344 10.195 17.844 1 97.06 652 VAL A O 1
ATOM 5071 N N . ASN A 1 653 ? 35.156 8.367 18.828 1 96.19 653 ASN A N 1
ATOM 5072 C CA . ASN A 1 653 ? 36.156 9.109 19.594 1 96.19 653 ASN A CA 1
ATOM 5073 C C . ASN A 1 653 ? 37.125 9.82 18.672 1 96.19 653 ASN A C 1
ATOM 5075 O O . ASN A 1 653 ? 37.469 10.984 18.891 1 96.19 653 ASN A O 1
ATOM 5079 N N . LYS A 1 654 ? 37.562 9.117 17.688 1 96.56 654 LYS A N 1
ATOM 5080 C CA . LYS A 1 654 ? 38.5 9.68 16.719 1 96.56 654 LYS A CA 1
ATOM 5081 C C . LYS A 1 654 ? 37.906 10.906 16.031 1 96.56 654 LYS A C 1
ATOM 5083 O O . LYS A 1 654 ? 38.594 11.938 15.891 1 96.56 654 LYS A O 1
ATOM 5088 N N . ILE A 1 655 ? 36.75 10.828 15.609 1 97.25 655 ILE A N 1
ATOM 5089 C CA . ILE A 1 655 ? 36.062 11.93 14.914 1 97.25 655 ILE A CA 1
ATOM 5090 C C . ILE A 1 655 ? 35.906 13.109 15.867 1 97.25 655 ILE A C 1
ATOM 5092 O O . ILE A 1 655 ? 36.094 14.258 15.484 1 97.25 655 ILE A O 1
ATOM 5096 N N . SER A 1 656 ? 35.5 12.828 17.109 1 95.31 656 SER A N 1
ATOM 5097 C CA . SER A 1 656 ? 35.281 13.883 18.094 1 95.31 656 SER A CA 1
ATOM 5098 C C . SER A 1 656 ? 36.562 14.672 18.359 1 95.31 656 SER A C 1
ATOM 5100 O O . SER A 1 656 ? 36.5 15.82 18.797 1 95.31 656 SER A O 1
ATOM 5102 N N . MET A 1 657 ? 37.719 14.102 18.078 1 95.19 657 MET A N 1
ATOM 5103 C CA . MET A 1 657 ? 39 14.719 18.359 1 95.19 657 MET A CA 1
ATOM 5104 C C . MET A 1 657 ? 39.469 15.57 17.172 1 95.19 657 MET A C 1
ATOM 5106 O O . MET A 1 657 ? 40.406 16.359 17.312 1 95.19 657 MET A O 1
ATOM 5110 N N . HIS A 1 658 ? 38.812 15.461 16.094 1 95.44 658 HIS A N 1
ATOM 5111 C CA . HIS A 1 658 ? 39.219 16.188 14.906 1 95.44 658 HIS A CA 1
ATOM 5112 C C . HIS A 1 658 ? 39.062 17.688 15.086 1 95.44 658 HIS A C 1
ATOM 5114 O O . HIS A 1 658 ? 38.031 18.141 15.617 1 95.44 658 HIS A O 1
ATOM 5120 N N . PRO A 1 659 ? 39.938 18.531 14.594 1 93.62 659 PRO A N 1
ATOM 5121 C CA . PRO A 1 659 ? 39.875 19.969 14.82 1 93.62 659 PRO A CA 1
ATOM 5122 C C . PRO A 1 659 ? 38.688 20.641 14.141 1 93.62 659 PRO A C 1
ATOM 5124 O O . PRO A 1 659 ? 38.25 21.719 14.57 1 93.62 659 PRO A O 1
ATOM 5127 N N . GLN A 1 660 ? 38.188 20.031 13.172 1 93.75 660 GLN A N 1
ATOM 5128 C CA . GLN A 1 660 ? 37.094 20.609 12.414 1 93.75 660 GLN A CA 1
ATOM 5129 C C . GLN A 1 660 ? 35.75 20.375 13.125 1 93.75 660 GLN A C 1
ATOM 5131 O O . GLN A 1 660 ? 34.75 20.938 12.727 1 93.75 660 GLN A O 1
ATOM 5136 N N . ILE A 1 661 ? 35.781 19.641 14.203 1 94.88 661 ILE A N 1
ATOM 5137 C CA . ILE A 1 661 ? 34.562 19.25 14.852 1 94.88 661 ILE A CA 1
ATOM 5138 C C . ILE A 1 661 ? 34.344 20.094 16.109 1 94.88 661 ILE A C 1
ATOM 5140 O O . ILE A 1 661 ? 35.188 20.125 17 1 94.88 661 ILE A O 1
ATOM 5144 N N . LYS A 1 662 ? 33.219 20.766 16.156 1 91.94 662 LYS A N 1
ATOM 5145 C CA . LYS A 1 662 ? 32.844 21.547 17.328 1 91.94 662 LYS A CA 1
ATOM 5146 C C . LYS A 1 662 ? 32.188 20.672 18.406 1 91.94 662 LYS A C 1
ATOM 5148 O O . LYS A 1 662 ? 32.531 20.781 19.578 1 91.94 662 LYS A O 1
ATOM 5153 N N . ARG A 1 663 ? 31.281 19.844 18 1 91.94 663 ARG A N 1
ATOM 5154 C CA . ARG A 1 663 ? 30.594 18.922 18.891 1 91.94 663 ARG A CA 1
ATOM 5155 C C . ARG A 1 663 ? 30.109 17.688 18.141 1 91.94 663 ARG A C 1
ATOM 5157 O O . ARG A 1 663 ? 29.906 17.734 16.922 1 91.94 663 ARG A O 1
ATOM 5164 N N . LEU A 1 664 ? 30 16.656 18.891 1 94.31 664 LEU A N 1
ATOM 5165 C CA . LEU A 1 664 ? 29.516 15.383 18.359 1 94.31 664 LEU A CA 1
ATOM 5166 C C . LEU A 1 664 ? 28.438 14.781 19.266 1 94.31 664 LEU A C 1
ATOM 5168 O O . LEU A 1 664 ? 28.531 14.883 20.484 1 94.31 664 LEU A O 1
ATOM 5172 N N . MET A 1 665 ? 27.391 14.289 18.688 1 93.56 665 MET A N 1
ATOM 5173 C CA . MET A 1 665 ? 26.328 13.594 19.391 1 93.56 665 MET A CA 1
ATOM 5174 C C . MET A 1 665 ? 26.062 12.219 18.781 1 93.56 665 MET A C 1
ATOM 5176 O O . MET A 1 665 ? 26 12.078 17.562 1 93.56 665 MET A O 1
ATOM 5180 N N . VAL A 1 666 ? 26.047 11.195 19.578 1 94.38 666 VAL A N 1
ATOM 5181 C CA . VAL A 1 666 ? 25.75 9.844 19.141 1 94.38 666 VAL A CA 1
ATOM 5182 C C . VAL A 1 666 ? 24.797 9.164 20.125 1 94.38 666 VAL A C 1
ATOM 5184 O O . VAL A 1 666 ? 25.031 9.195 21.328 1 94.38 666 VAL A O 1
ATOM 5187 N N . LEU A 1 667 ? 23.641 8.664 19.625 1 94 667 LEU A N 1
ATOM 5188 C CA . LEU A 1 667 ? 22.672 7.934 20.438 1 94 667 LEU A CA 1
ATOM 5189 C C . LEU A 1 667 ? 21.75 7.09 19.562 1 94 667 LEU A C 1
ATOM 5191 O O . LEU A 1 667 ? 21.141 7.598 18.625 1 94 667 LEU A O 1
ATOM 5195 N N . GLY A 1 668 ? 21.609 5.777 19.906 1 94.94 668 GLY A N 1
ATOM 5196 C CA . GLY A 1 668 ? 20.781 4.891 19.109 1 94.94 668 GLY A CA 1
ATOM 5197 C C . GLY A 1 668 ? 21.219 4.793 17.656 1 94.94 668 GLY A C 1
ATOM 5198 O O . GLY A 1 668 ? 22.375 4.473 17.375 1 94.94 668 GLY A O 1
ATOM 5199 N N . THR A 1 669 ? 20.328 5.195 16.766 1 96.5 669 THR A N 1
ATOM 5200 C CA . THR A 1 669 ? 20.625 5.094 15.344 1 96.5 669 THR A CA 1
ATOM 5201 C C . THR A 1 669 ? 21.047 6.445 14.781 1 96.5 669 THR A C 1
ATOM 5203 O O . THR A 1 669 ? 21.078 6.637 13.562 1 96.5 669 THR A O 1
ATOM 5206 N N . VAL A 1 670 ? 21.391 7.422 15.672 1 96.31 670 VAL A N 1
ATOM 5207 C CA . VAL A 1 670 ? 21.688 8.789 15.242 1 96.31 670 VAL A CA 1
ATOM 5208 C C . VAL A 1 670 ? 23.156 9.109 15.508 1 96.31 670 VAL A C 1
ATOM 5210 O O . VAL A 1 670 ? 23.656 8.867 16.609 1 96.31 670 VAL A O 1
ATOM 5213 N N . PHE A 1 671 ? 23.859 9.578 14.539 1 96.94 671 PHE A N 1
ATOM 5214 C CA . PHE A 1 671 ? 25.188 10.156 14.625 1 96.94 671 PHE A CA 1
ATOM 5215 C C . PHE A 1 671 ? 25.219 11.555 14.008 1 96.94 671 PHE A C 1
ATOM 5217 O O . PHE A 1 671 ? 24.781 11.742 12.875 1 96.94 671 PHE A O 1
ATOM 5224 N N . ALA A 1 672 ? 25.672 12.586 14.758 1 96.38 672 ALA A N 1
ATOM 5225 C CA . ALA A 1 672 ? 25.703 13.945 14.227 1 96.38 672 ALA A CA 1
ATOM 5226 C C . ALA A 1 672 ? 26.953 14.688 14.664 1 96.38 672 ALA A C 1
ATOM 5228 O O . ALA A 1 672 ? 27.406 14.531 15.797 1 96.38 672 ALA A O 1
ATOM 5229 N N . VAL A 1 673 ? 27.531 15.492 13.789 1 95.69 673 VAL A N 1
ATOM 5230 C CA . VAL A 1 673 ? 28.672 16.344 14.102 1 95.69 673 VAL A CA 1
ATOM 5231 C C . VAL A 1 673 ? 28.391 17.781 13.66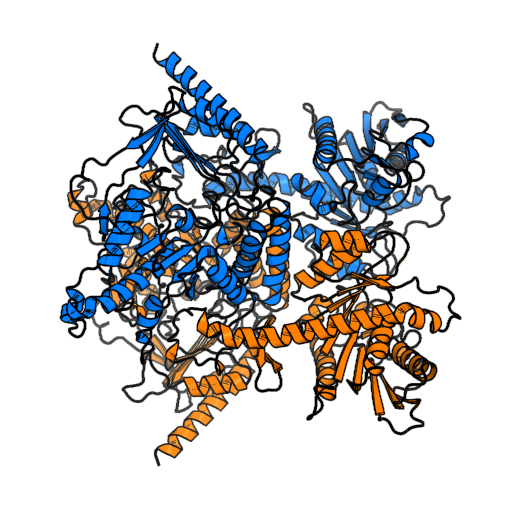4 1 95.69 673 VAL A C 1
ATOM 5233 O O . VAL A 1 673 ? 27.75 18 12.625 1 95.69 673 VAL A O 1
ATOM 5236 N N . GLU A 1 674 ? 28.672 18.672 14.469 1 94.44 674 GLU A N 1
ATOM 5237 C CA . GLU A 1 674 ? 28.641 20.078 14.109 1 94.44 674 GLU A CA 1
ATOM 5238 C C . GLU A 1 674 ? 30.031 20.578 13.727 1 94.44 674 GLU A C 1
ATOM 5240 O O . GLU A 1 674 ? 31 20.391 14.477 1 94.44 674 GLU A O 1
ATOM 5245 N N . LEU A 1 675 ? 30.141 21.172 12.609 1 94 675 LEU A N 1
ATOM 5246 C CA . LEU A 1 675 ? 31.422 21.672 12.109 1 94 675 LEU A CA 1
ATOM 5247 C C . LEU A 1 675 ? 31.766 23.016 12.734 1 94 675 LEU A C 1
ATOM 5249 O O . LEU A 1 675 ? 30.875 23.828 13.016 1 94 675 LEU A O 1
ATOM 5253 N N . GLN A 1 676 ? 33.031 23.203 12.891 1 91.38 676 GLN A N 1
ATOM 5254 C CA . GLN A 1 676 ? 33.5 24.516 13.305 1 91.38 676 GLN A CA 1
ATOM 5255 C C . GLN A 1 676 ? 33.219 25.562 12.227 1 91.38 676 GLN A C 1
ATOM 5257 O O . GLN A 1 676 ? 33.375 25.281 11.031 1 91.38 676 GLN A O 1
ATOM 5262 N N . THR A 1 677 ? 32.625 26.641 12.68 1 85.94 677 THR A N 1
ATOM 5263 C CA . THR A 1 677 ? 32.344 27.719 11.734 1 85.94 677 THR A CA 1
ATOM 5264 C C . THR A 1 677 ? 32.969 29.016 12.219 1 85.94 677 THR A C 1
ATOM 5266 O O . THR A 1 677 ? 33.375 29.141 13.383 1 85.94 677 THR A O 1
ATOM 5269 N N . ASN A 1 678 ? 33.312 29.922 11.188 1 75.06 678 ASN A N 1
ATOM 5270 C CA . ASN A 1 678 ? 33.688 31.281 11.523 1 75.06 678 ASN A CA 1
ATOM 5271 C C . ASN A 1 678 ? 32.5 32.219 11.531 1 75.06 678 ASN A C 1
ATOM 5273 O O . ASN A 1 678 ? 31.766 32.312 10.531 1 75.06 678 ASN A O 1
ATOM 5277 N N . GLY A 1 679 ? 32.094 32.812 12.633 1 60.28 679 GLY A N 1
ATOM 5278 C CA . GLY A 1 679 ? 31.094 33.812 12.953 1 60.28 679 GLY A CA 1
ATOM 5279 C C . GLY A 1 679 ? 29.844 33.688 12.094 1 60.28 679 GLY A C 1
ATOM 5280 O O . GLY A 1 679 ? 28.828 33.156 12.523 1 60.28 679 GLY A O 1
ATOM 5281 N N . SER A 1 680 ? 29.844 34.188 10.789 1 62.59 680 SER A N 1
ATOM 5282 C CA . SER A 1 680 ? 28.656 34.5 10.008 1 62.59 680 SER A CA 1
ATOM 5283 C C . SER A 1 680 ? 28.125 33.25 9.312 1 62.59 680 SER A C 1
ATOM 5285 O O . SER A 1 680 ? 26.969 33.219 8.859 1 62.59 680 SER A O 1
ATOM 5287 N N . ASN A 1 681 ? 28.703 32.125 9.469 1 73.75 681 ASN A N 1
ATOM 5288 C CA . ASN A 1 681 ? 28.312 30.969 8.664 1 73.75 681 ASN A CA 1
ATOM 5289 C C . ASN A 1 681 ? 27.781 29.844 9.539 1 73.75 681 ASN A C 1
ATOM 5291 O O . ASN A 1 681 ? 27.984 28.672 9.242 1 73.75 681 ASN A O 1
ATOM 5295 N N . ALA A 1 682 ? 27.094 30.156 10.539 1 77.88 682 ALA A N 1
ATOM 5296 C CA . ALA A 1 682 ? 26.531 29.125 11.414 1 77.88 682 ALA A CA 1
ATOM 5297 C C . ALA A 1 682 ? 25.016 29.047 11.25 1 77.88 682 ALA A C 1
ATOM 5299 O O . ALA A 1 682 ? 24.391 29.922 10.625 1 77.88 682 ALA A O 1
ATOM 5300 N N . GLY A 1 683 ? 24.438 27.875 11.688 1 78.19 683 GLY A N 1
ATOM 5301 C CA . GLY A 1 683 ? 22.984 27.75 11.703 1 78.19 683 GLY A CA 1
ATOM 5302 C C . GLY A 1 683 ? 22.438 27.062 10.461 1 78.19 683 GLY A C 1
ATOM 5303 O O . GLY A 1 683 ? 23.203 26.531 9.648 1 78.19 683 GLY A O 1
ATOM 5304 N N . TYR A 1 684 ? 21.203 27.109 10.344 1 79.5 684 TYR A N 1
ATOM 5305 C CA . TYR A 1 684 ? 20.469 26.359 9.328 1 79.5 684 TYR A CA 1
ATOM 5306 C C . TYR A 1 684 ? 20.812 26.859 7.926 1 79.5 684 TYR A C 1
ATOM 5308 O O . TYR A 1 684 ? 20.828 26.078 6.969 1 79.5 684 TYR A O 1
ATOM 5316 N N . ALA A 1 685 ? 21.172 28.062 7.793 1 78.12 685 ALA A N 1
ATOM 5317 C CA . ALA A 1 685 ? 21.406 28.688 6.488 1 78.12 685 ALA A CA 1
ATOM 5318 C C . ALA A 1 685 ? 22.844 28.422 6.008 1 78.12 685 ALA A C 1
ATOM 5320 O O . ALA A 1 685 ? 23.156 28.656 4.84 1 78.12 685 ALA A O 1
ATOM 5321 N N . SER A 1 686 ? 23.672 27.828 6.867 1 84.44 686 SER A N 1
ATOM 5322 C CA . SER A 1 686 ? 25.078 27.594 6.523 1 84.44 686 SER A CA 1
ATOM 5323 C C . SER A 1 686 ? 25.203 26.625 5.359 1 84.44 686 SER A C 1
ATOM 5325 O O . SER A 1 686 ? 24.453 25.641 5.273 1 84.44 686 SER A O 1
ATOM 5327 N N . THR A 1 687 ? 26.141 26.875 4.527 1 85.75 687 THR A N 1
ATOM 5328 C CA . THR A 1 687 ? 26.391 25.984 3.396 1 85.75 687 THR A CA 1
ATOM 5329 C C . THR A 1 687 ? 27.75 25.312 3.529 1 85.75 687 THR A C 1
ATOM 5331 O O . THR A 1 687 ? 28.234 24.688 2.582 1 85.75 687 THR A O 1
ATOM 5334 N N . ILE A 1 688 ? 28.328 25.359 4.723 1 87.81 688 ILE A N 1
ATOM 5335 C CA . ILE A 1 688 ? 29.688 24.906 4.938 1 87.81 688 ILE A CA 1
ATOM 5336 C C . ILE A 1 688 ? 29.766 23.406 4.695 1 87.81 688 ILE A C 1
ATOM 5338 O O . ILE A 1 688 ? 30.797 22.891 4.211 1 87.81 688 ILE A O 1
ATOM 5342 N N . ALA A 1 689 ? 28.734 22.703 4.969 1 91.88 689 ALA A N 1
ATOM 5343 C CA . ALA A 1 689 ? 28.75 21.25 4.902 1 91.88 689 ALA A CA 1
ATOM 5344 C C . ALA A 1 689 ? 28.516 20.766 3.475 1 91.88 689 ALA A C 1
ATOM 5346 O O . ALA A 1 689 ? 28.719 19.578 3.17 1 91.88 689 ALA A O 1
ATOM 5347 N N . THR A 1 690 ? 28.125 21.609 2.562 1 89.62 690 THR A N 1
ATOM 5348 C CA . THR A 1 690 ? 27.656 21.234 1.228 1 89.62 690 THR A CA 1
ATOM 5349 C C . THR A 1 690 ? 28.734 20.469 0.47 1 89.62 690 THR A C 1
ATOM 5351 O O . THR A 1 690 ? 28.469 19.453 -0.162 1 89.62 690 THR A O 1
ATOM 5354 N N . SER A 1 691 ? 29.969 20.969 0.481 1 91.88 691 SER A N 1
ATOM 5355 C CA . SER A 1 691 ? 31.047 20.328 -0.266 1 91.88 691 SER A CA 1
ATOM 5356 C C . SER A 1 691 ? 31.359 18.938 0.273 1 91.88 691 SER A C 1
ATOM 5358 O O . SER A 1 691 ? 31.625 18.016 -0.496 1 91.88 691 SER A O 1
ATOM 5360 N N . ILE A 1 692 ? 31.312 18.797 1.591 1 95.56 692 ILE A N 1
ATOM 5361 C CA . ILE A 1 692 ? 31.547 17.5 2.219 1 95.56 692 ILE A CA 1
ATOM 5362 C C . ILE A 1 692 ? 30.469 16.516 1.785 1 95.56 692 ILE A C 1
ATOM 5364 O O . ILE A 1 692 ? 30.766 15.375 1.436 1 95.56 692 ILE A O 1
ATOM 5368 N N . LEU A 1 693 ? 29.281 16.953 1.758 1 95.19 693 LEU A N 1
ATOM 5369 C CA . LEU A 1 693 ? 28.141 16.109 1.431 1 95.19 693 LEU A CA 1
ATOM 5370 C C . LEU A 1 693 ? 28.188 15.672 -0.031 1 95.19 693 LEU A C 1
ATOM 5372 O O . LEU A 1 693 ? 27.812 14.547 -0.359 1 95.19 693 LEU A O 1
ATOM 5376 N N . GLN A 1 694 ? 28.547 16.547 -0.883 1 92.56 694 GLN A N 1
ATOM 5377 C CA . GLN A 1 694 ? 28.672 16.188 -2.293 1 92.56 694 GLN A CA 1
ATOM 5378 C C . GLN A 1 694 ? 29.703 15.078 -2.486 1 92.56 694 GLN A C 1
ATOM 5380 O O . GLN A 1 694 ? 29.484 14.164 -3.289 1 92.56 694 GLN A O 1
ATOM 5385 N N . LYS A 1 695 ? 30.797 15.164 -1.777 1 95.44 695 LYS A N 1
ATOM 5386 C CA . LYS A 1 695 ? 31.828 14.125 -1.863 1 95.44 695 LYS A CA 1
ATOM 5387 C C . LYS A 1 695 ? 31.328 12.812 -1.26 1 95.44 695 LYS A C 1
ATOM 5389 O O . LYS A 1 695 ? 31.656 11.734 -1.756 1 95.44 695 LYS A O 1
ATOM 5394 N N . LEU A 1 696 ? 30.609 12.945 -0.172 1 97.06 696 LEU A N 1
ATOM 5395 C CA . LEU A 1 696 ? 30.031 11.75 0.423 1 97.06 696 LEU A CA 1
ATOM 5396 C C . LEU A 1 696 ? 29.094 11.055 -0.563 1 97.06 696 LEU A C 1
ATOM 5398 O O . LEU A 1 696 ? 29.031 9.828 -0.608 1 97.06 696 LEU A O 1
ATOM 5402 N N . ARG A 1 697 ? 28.344 11.82 -1.316 1 94.31 697 ARG A N 1
ATOM 5403 C CA . ARG A 1 697 ? 27.453 11.258 -2.326 1 94.31 697 ARG A CA 1
ATOM 5404 C C . ARG A 1 697 ? 28.234 10.461 -3.365 1 94.31 697 ARG A C 1
ATOM 5406 O O . ARG A 1 697 ? 27.781 9.398 -3.809 1 94.31 697 ARG A O 1
ATOM 5413 N N . GLU A 1 698 ? 29.328 10.953 -3.719 1 93.38 698 GLU A N 1
ATOM 5414 C CA . GLU A 1 698 ? 30.203 10.25 -4.652 1 93.38 698 GLU A CA 1
ATOM 5415 C C . GLU A 1 698 ? 30.734 8.953 -4.047 1 93.38 698 GLU A C 1
ATOM 5417 O O . GLU A 1 698 ? 31.016 7.996 -4.77 1 93.38 698 GLU A O 1
ATOM 5422 N N . ASP A 1 699 ? 30.828 8.992 -2.707 1 96.44 699 ASP A N 1
ATOM 5423 C CA . ASP A 1 699 ? 31.281 7.797 -1.998 1 96.44 699 ASP A CA 1
ATOM 5424 C C . ASP A 1 699 ? 30.125 6.816 -1.782 1 96.44 699 ASP A C 1
ATOM 5426 O O . ASP A 1 699 ? 30.297 5.781 -1.135 1 96.44 699 ASP A O 1
ATOM 5430 N N . GLY A 1 700 ? 28.969 7.125 -2.262 1 96.5 700 GLY A N 1
ATOM 5431 C CA . GLY A 1 700 ? 27.828 6.238 -2.131 1 96.5 700 GLY A CA 1
ATOM 5432 C C . GLY A 1 700 ? 27 6.504 -0.884 1 96.5 700 GLY A C 1
ATOM 5433 O O . GLY A 1 700 ? 26.328 5.605 -0.378 1 96.5 700 GLY A O 1
ATOM 5434 N N . ILE A 1 701 ? 27.141 7.668 -0.308 1 98 701 ILE A N 1
ATOM 5435 C CA . ILE A 1 701 ? 26.375 8.039 0.88 1 98 701 ILE A CA 1
ATOM 5436 C C . ILE A 1 701 ? 25.5 9.242 0.574 1 98 701 ILE A C 1
ATOM 5438 O O . ILE A 1 701 ? 26 10.328 0.273 1 98 701 ILE A O 1
ATOM 5442 N N . TYR A 1 702 ? 24.203 9.062 0.591 1 97.44 702 TYR A N 1
ATOM 5443 C CA . TYR A 1 702 ? 23.266 10.172 0.425 1 97.44 702 TYR A CA 1
ATOM 5444 C C . TYR A 1 702 ? 22.922 10.789 1.771 1 97.44 702 TYR A C 1
ATOM 5446 O O . TYR A 1 702 ? 22.016 10.312 2.459 1 97.44 702 TYR A O 1
ATOM 5454 N N . ALA A 1 703 ? 23.516 11.867 2.129 1 96.31 703 ALA A N 1
ATOM 5455 C CA . ALA A 1 703 ? 23.281 12.586 3.379 1 96.31 703 ALA A CA 1
ATOM 5456 C C . ALA A 1 703 ? 22.75 13.984 3.115 1 96.31 703 ALA A C 1
ATOM 5458 O O . ALA A 1 703 ? 22.875 14.508 2.004 1 96.31 703 ALA A O 1
ATOM 5459 N N . ARG A 1 704 ? 22.078 14.523 4.055 1 93.25 704 ARG A N 1
ATOM 5460 C CA . ARG A 1 704 ? 21.578 15.898 4.012 1 93.25 704 ARG A CA 1
ATOM 5461 C C . ARG A 1 704 ? 22.031 16.688 5.238 1 93.25 704 ARG A C 1
ATOM 5463 O O . ARG A 1 704 ? 22.172 16.109 6.328 1 93.25 704 ARG A O 1
ATOM 5470 N N . PRO A 1 705 ? 22.25 17.906 5.059 1 90.25 705 PRO A N 1
ATOM 5471 C CA . PRO A 1 705 ? 22.75 18.719 6.172 1 90.25 705 PRO A CA 1
ATOM 5472 C C . PRO A 1 705 ? 21.625 19.422 6.934 1 90.25 705 PRO A C 1
ATOM 5474 O O . PRO A 1 705 ? 20.516 19.562 6.418 1 90.25 705 PRO A O 1
ATOM 5477 N N . LEU A 1 706 ? 21.922 19.781 8.141 1 89.62 706 LEU A N 1
ATOM 5478 C CA . LEU A 1 706 ? 21.234 20.812 8.898 1 89.62 706 LEU A CA 1
ATOM 5479 C C . LEU A 1 706 ? 22.156 22.016 9.133 1 89.62 706 LEU A C 1
ATOM 5481 O O . LEU A 1 706 ? 22.688 22.188 10.242 1 89.62 706 LEU A O 1
ATOM 5485 N N . GLY A 1 707 ? 22.328 22.797 8.078 1 89.25 707 GLY A N 1
ATOM 5486 C CA . GLY A 1 707 ? 23.312 23.859 8.148 1 89.25 707 GLY A CA 1
ATOM 5487 C C . GLY A 1 707 ? 24.734 23.359 8.281 1 89.25 707 GLY A C 1
ATOM 5488 O O . GLY A 1 707 ? 25.219 22.625 7.422 1 89.25 707 GLY A O 1
ATOM 5489 N N . ASN A 1 708 ? 25.344 23.656 9.383 1 91.81 708 ASN A N 1
ATOM 5490 C CA . ASN A 1 708 ? 26.719 23.234 9.617 1 91.81 708 ASN A CA 1
ATOM 5491 C C . ASN A 1 708 ? 26.781 21.922 10.406 1 91.81 708 ASN A C 1
ATOM 5493 O O . ASN A 1 708 ? 27.828 21.547 10.938 1 91.81 708 ASN A O 1
ATOM 5497 N N . VAL A 1 709 ? 25.641 21.234 10.492 1 93.44 709 VAL A N 1
ATOM 5498 C CA . VAL A 1 709 ? 25.562 19.938 11.148 1 93.44 709 VAL A CA 1
ATOM 5499 C C . VAL A 1 709 ? 25.422 18.844 10.102 1 93.44 709 VAL A C 1
ATOM 5501 O O . VAL A 1 709 ? 24.531 18.891 9.25 1 93.44 709 VAL A O 1
ATOM 5504 N N . ILE A 1 710 ? 26.312 17.906 10.148 1 95.81 710 ILE A N 1
ATOM 5505 C CA . ILE A 1 710 ? 26.203 16.703 9.328 1 95.81 710 ILE A CA 1
ATOM 5506 C C . ILE A 1 710 ? 25.719 15.531 10.188 1 95.81 710 ILE A C 1
ATOM 5508 O O . ILE A 1 710 ? 26.281 15.266 11.258 1 95.81 710 ILE A O 1
ATOM 5512 N N . TYR A 1 711 ? 24.703 14.906 9.758 1 96.44 711 TYR A N 1
ATOM 5513 C CA . TYR A 1 711 ? 24.219 13.758 10.531 1 96.44 711 TYR A CA 1
ATOM 5514 C C . TYR A 1 711 ? 24.125 12.516 9.648 1 96.44 711 TYR A C 1
ATOM 5516 O O . TYR A 1 711 ? 23.969 12.617 8.43 1 96.44 711 TYR A O 1
ATOM 5524 N N . LEU A 1 712 ? 24.312 11.398 10.242 1 97.31 712 LEU A N 1
ATOM 5525 C CA . LEU A 1 712 ? 24.062 10.07 9.695 1 97.31 712 LEU A CA 1
ATOM 5526 C C . LEU A 1 712 ? 23 9.336 10.516 1 97.31 712 LEU A C 1
ATOM 5528 O O . LEU A 1 712 ? 23.078 9.297 11.742 1 97.31 712 LEU A O 1
ATOM 5532 N N . MET A 1 713 ? 22.047 8.875 9.82 1 96.44 713 MET A N 1
ATOM 5533 C CA . MET A 1 713 ? 20.953 8.164 10.484 1 96.44 713 MET A CA 1
ATOM 5534 C C . MET A 1 713 ? 20.766 6.781 9.875 1 96.44 713 MET A C 1
ATOM 5536 O O . MET A 1 713 ? 20.594 6.652 8.664 1 96.44 713 MET A O 1
ATOM 5540 N N . CYS A 1 714 ? 20.828 5.812 10.688 1 94.81 714 CYS A N 1
ATOM 5541 C CA . CYS A 1 714 ? 20.625 4.434 10.25 1 94.81 714 CYS A CA 1
ATOM 5542 C C . CYS A 1 714 ? 19.281 3.902 10.766 1 94.81 714 CYS A C 1
ATOM 5544 O O . CYS A 1 714 ? 18.516 4.641 11.375 1 94.81 714 CYS A O 1
ATOM 5546 N N . GLY A 1 715 ? 18.938 2.662 10.398 1 93.81 715 GLY A N 1
ATOM 5547 C CA . GLY A 1 715 ? 17.719 2.025 10.875 1 93.81 715 GLY A CA 1
ATOM 5548 C C . GLY A 1 715 ? 17.969 1.047 12.008 1 93.81 715 GLY A C 1
ATOM 5549 O O . GLY A 1 715 ? 19.109 0.724 12.328 1 93.81 715 GLY A O 1
ATOM 5550 N N . PRO A 1 716 ? 16.828 0.593 12.586 1 95.19 716 PRO A N 1
ATOM 5551 C CA . PRO A 1 716 ? 16.938 -0.337 13.711 1 95.19 716 PRO A CA 1
ATOM 5552 C C . PRO A 1 716 ? 17.594 -1.656 13.32 1 95.19 716 PRO A C 1
ATOM 5554 O O . PRO A 1 716 ? 18.047 -2.402 14.195 1 95.19 716 PRO A O 1
ATOM 5557 N N . TYR A 1 717 ? 17.75 -1.92 12.016 1 95.5 717 TYR A N 1
ATOM 5558 C CA . TYR A 1 717 ? 18.281 -3.195 11.547 1 95.5 717 TYR A CA 1
ATOM 5559 C C . TYR A 1 717 ? 19.672 -3.025 10.977 1 95.5 717 TYR A C 1
ATOM 5561 O O . TYR A 1 717 ? 20.344 -4.008 10.633 1 95.5 717 TYR A O 1
ATOM 5569 N N . SER A 1 718 ? 20.172 -1.802 10.859 1 96.06 718 SER A N 1
ATOM 5570 C CA . SER A 1 718 ? 21.422 -1.533 10.18 1 96.06 718 SER A CA 1
ATOM 5571 C C . SER A 1 718 ? 22.578 -2.293 10.82 1 96.06 718 SER A C 1
ATOM 5573 O O . SER A 1 718 ? 22.672 -2.379 12.047 1 96.06 718 SER A O 1
ATOM 5575 N N . SER A 1 719 ? 23.484 -2.773 10.016 1 94.44 719 SER A N 1
ATOM 5576 C CA . SER A 1 719 ? 24.625 -3.527 10.531 1 94.44 719 SER A CA 1
ATOM 5577 C C . SER A 1 719 ? 25.688 -2.6 11.094 1 94.44 719 SER A C 1
ATOM 5579 O O . SER A 1 719 ? 25.984 -1.549 10.508 1 94.44 719 SER A O 1
ATOM 5581 N N . PRO A 1 720 ? 26.297 -3.033 12.203 1 96 720 PRO A N 1
ATOM 5582 C CA . PRO A 1 720 ? 27.422 -2.256 12.734 1 96 720 PRO A CA 1
ATOM 5583 C C . PRO A 1 720 ? 28.547 -2.07 11.711 1 96 720 PRO A C 1
ATOM 5585 O O . PRO A 1 720 ? 29.219 -1.037 11.711 1 96 720 PRO A O 1
ATOM 5588 N N . THR A 1 721 ? 28.688 -3.049 10.875 1 95.94 721 THR A N 1
ATOM 5589 C CA . THR A 1 721 ? 29.703 -2.955 9.836 1 95.94 721 THR A CA 1
ATOM 5590 C C . THR A 1 721 ? 29.406 -1.808 8.875 1 95.94 721 THR A C 1
ATOM 5592 O O . THR A 1 721 ? 30.297 -1.032 8.523 1 95.94 721 THR A O 1
ATOM 5595 N N . THR A 1 722 ? 28.188 -1.737 8.477 1 95.62 722 THR A N 1
ATOM 5596 C CA . THR A 1 722 ? 27.75 -0.636 7.621 1 95.62 722 THR A CA 1
ATOM 5597 C C . THR A 1 722 ? 27.969 0.705 8.312 1 95.62 722 THR A C 1
ATOM 5599 O O . THR A 1 722 ? 28.469 1.654 7.703 1 95.62 722 THR A O 1
ATOM 5602 N N . CYS A 1 723 ? 27.641 0.816 9.562 1 97.62 723 CYS A N 1
ATOM 5603 C CA . CYS A 1 723 ? 27.797 2.045 10.336 1 97.62 723 CYS A CA 1
ATOM 5604 C C . CYS A 1 723 ? 29.266 2.449 10.43 1 97.62 723 CYS A C 1
ATOM 5606 O O . CYS A 1 723 ? 29.594 3.631 10.312 1 97.62 723 CYS A O 1
ATOM 5608 N N . SER A 1 724 ? 30.125 1.453 10.633 1 98 724 SER A N 1
ATOM 5609 C CA . SER A 1 724 ? 31.547 1.727 10.695 1 98 724 SER A CA 1
ATOM 5610 C C . SER A 1 724 ? 32.062 2.268 9.367 1 98 724 SER A C 1
ATOM 5612 O O . SER A 1 724 ? 32.875 3.199 9.344 1 98 724 SER A O 1
ATOM 5614 N N . GLN A 1 725 ? 31.609 1.709 8.312 1 97.62 725 GLN A N 1
ATOM 5615 C CA . GLN A 1 725 ? 32.031 2.166 6.992 1 97.62 725 GLN A CA 1
ATOM 5616 C C . GLN A 1 725 ? 31.578 3.604 6.746 1 97.62 725 GLN A C 1
ATOM 5618 O O . GLN A 1 725 ? 32.312 4.391 6.148 1 97.62 725 GLN A O 1
ATOM 5623 N N . LEU A 1 726 ? 30.391 3.949 7.164 1 98.25 726 LEU A N 1
ATOM 5624 C CA . LEU A 1 726 ? 29.891 5.312 7.039 1 98.25 726 LEU A CA 1
ATOM 5625 C C . LEU A 1 726 ? 30.781 6.293 7.789 1 98.25 726 LEU A C 1
ATOM 5627 O O . LEU A 1 726 ? 31.125 7.355 7.262 1 98.25 726 LEU A O 1
ATOM 5631 N N . LEU A 1 727 ? 31.172 5.906 8.992 1 98.38 727 LEU A N 1
ATOM 5632 C CA . LEU A 1 727 ? 31.984 6.781 9.828 1 98.38 727 LEU A CA 1
ATOM 5633 C C . LEU A 1 727 ? 33.375 6.969 9.219 1 98.38 727 LEU A C 1
ATOM 5635 O O . LEU A 1 727 ? 33.938 8.07 9.266 1 98.38 727 LEU A O 1
ATOM 5639 N N . VAL A 1 728 ? 33.906 5.891 8.672 1 98.44 728 VAL A N 1
ATOM 5640 C CA . VAL A 1 728 ? 35.25 5.965 8.055 1 98.44 728 VAL A CA 1
ATOM 5641 C C . VAL A 1 728 ? 35.219 6.941 6.883 1 98.44 728 VAL A C 1
ATOM 5643 O O . VAL A 1 728 ? 36.094 7.797 6.758 1 98.44 728 VAL A O 1
ATOM 5646 N N . LYS A 1 729 ? 34.25 6.812 6.047 1 98.38 729 LYS A N 1
ATOM 5647 C CA . LYS A 1 729 ? 34.125 7.688 4.887 1 98.38 729 LYS A CA 1
ATOM 5648 C C . LYS A 1 729 ? 33.906 9.133 5.312 1 98.38 729 LYS A C 1
ATOM 5650 O O . LYS A 1 729 ? 34.438 10.062 4.719 1 98.38 729 LYS A O 1
ATOM 5655 N N . LEU A 1 730 ? 33.031 9.352 6.328 1 98.19 730 LEU A N 1
ATOM 5656 C CA . LEU A 1 730 ? 32.781 10.695 6.836 1 98.19 730 LEU A CA 1
ATOM 5657 C C . LEU A 1 730 ? 34.062 11.328 7.371 1 98.19 730 LEU A C 1
ATOM 5659 O O . LEU A 1 730 ? 34.375 12.484 7.078 1 98.19 730 LEU A O 1
ATOM 5663 N N . TYR A 1 731 ? 34.812 10.547 8.18 1 97.94 731 TYR A N 1
ATOM 5664 C CA . TYR A 1 731 ? 36.062 11.039 8.742 1 97.94 731 TYR A CA 1
ATOM 5665 C C . TYR A 1 731 ? 37 11.484 7.641 1 97.94 731 TYR A C 1
ATOM 5667 O O . TYR A 1 731 ? 37.625 12.555 7.727 1 97.94 731 TYR A O 1
ATOM 5675 N N . HIS A 1 732 ? 37.125 10.672 6.633 1 97.94 732 HIS A N 1
ATOM 5676 C CA . HIS A 1 732 ? 38 10.961 5.523 1 97.94 732 HIS A CA 1
ATOM 5677 C C . HIS A 1 732 ? 37.625 12.273 4.836 1 97.94 732 HIS A C 1
ATOM 5679 O O . HIS A 1 732 ? 38.5 13.094 4.535 1 97.94 732 HIS A O 1
ATOM 5685 N N . ARG A 1 733 ? 36.375 12.477 4.566 1 97.62 733 ARG A N 1
ATOM 5686 C CA . ARG A 1 733 ? 35.938 13.664 3.846 1 97.62 733 ARG A CA 1
ATOM 5687 C C . ARG A 1 733 ? 36.062 14.914 4.715 1 97.62 733 ARG A C 1
ATOM 5689 O O . ARG A 1 733 ? 36.344 16 4.211 1 97.62 733 ARG A O 1
ATOM 5696 N N . ILE A 1 734 ? 35.812 14.789 6.012 1 96.94 734 ILE A N 1
ATOM 5697 C CA . ILE A 1 734 ? 36 15.914 6.926 1 96.94 734 ILE A CA 1
ATOM 5698 C C . ILE A 1 734 ? 37.469 16.297 6.977 1 96.94 734 ILE A C 1
ATOM 5700 O O . ILE A 1 734 ? 37.812 17.484 6.965 1 96.94 734 ILE A O 1
ATOM 5704 N N . ASP A 1 735 ? 38.344 15.289 7.078 1 96.62 735 ASP A N 1
ATOM 5705 C CA . ASP A 1 735 ? 39.781 15.523 7.117 1 96.62 735 ASP A CA 1
ATOM 5706 C C . ASP A 1 735 ? 40.25 16.219 5.844 1 96.62 735 ASP A C 1
ATOM 5708 O O . ASP A 1 735 ? 41.062 17.141 5.902 1 96.62 735 ASP A O 1
ATOM 5712 N N . GLU A 1 736 ? 39.781 15.758 4.746 1 96.31 736 GLU A N 1
ATOM 5713 C CA . GLU A 1 736 ? 40.125 16.375 3.469 1 96.31 736 GLU A CA 1
ATOM 5714 C C . GLU A 1 736 ? 39.688 17.828 3.432 1 96.31 736 GLU A C 1
ATOM 5716 O O . GLU A 1 736 ? 40.406 18.703 2.936 1 96.31 736 GLU A O 1
ATOM 5721 N N . PHE A 1 737 ? 38.531 18.062 3.863 1 94.81 737 PHE A N 1
ATOM 5722 C CA . PHE A 1 737 ? 37.969 19.406 3.92 1 94.81 737 PHE A CA 1
ATOM 5723 C C . PHE A 1 737 ? 38.844 20.312 4.785 1 94.81 737 PHE A C 1
ATOM 5725 O O . PHE A 1 737 ? 39.125 21.453 4.406 1 94.81 737 PHE A O 1
ATOM 5732 N N . HIS A 1 738 ? 39.219 19.812 5.93 1 93.75 738 HIS A N 1
ATOM 5733 C CA . HIS A 1 738 ? 40.062 20.578 6.844 1 93.75 738 HIS A CA 1
ATOM 5734 C C . HIS A 1 738 ? 41.375 20.922 6.203 1 93.75 738 HIS A C 1
ATOM 5736 O O . HIS A 1 738 ? 41.875 22.062 6.32 1 93.75 738 HIS A O 1
ATOM 5742 N N . LYS A 1 739 ? 41.969 20.047 5.539 1 93.38 739 LYS A N 1
ATOM 5743 C CA . LYS A 1 739 ? 43.281 20.25 4.891 1 93.38 739 LYS A CA 1
ATOM 5744 C C . LYS A 1 739 ? 43.156 21.266 3.76 1 93.38 739 LYS A C 1
ATOM 5746 O O . LYS A 1 739 ? 44.094 22.062 3.555 1 93.38 739 LYS A O 1
ATOM 5751 N N . SER A 1 740 ? 42.125 21.203 3.053 1 90.19 740 SER A N 1
ATOM 5752 C CA . SER A 1 740 ? 41.938 22.125 1.949 1 90.19 740 SER A CA 1
ATOM 5753 C C . SER A 1 740 ? 41.719 23.547 2.459 1 90.19 740 SER A C 1
ATOM 5755 O O . SER A 1 740 ? 42.125 24.516 1.81 1 90.19 740 SER A O 1
ATOM 5757 N N . ASN A 1 741 ? 41.062 23.75 3.484 1 84.56 741 ASN A N 1
ATOM 5758 C CA . ASN A 1 741 ? 40.781 25.062 4.043 1 84.56 741 ASN A CA 1
ATOM 5759 C C . ASN A 1 741 ? 42.031 25.625 4.766 1 84.56 741 ASN A C 1
ATOM 5761 O O . ASN A 1 741 ? 42.188 26.844 4.863 1 84.56 741 ASN A O 1
ATOM 5765 N N . SER A 1 742 ? 42.781 24.828 5.414 1 76.31 742 SER A N 1
ATOM 5766 C CA . SER A 1 742 ? 44.031 25.266 6.047 1 76.31 742 SER A CA 1
ATOM 5767 C C . SER A 1 742 ? 45.062 25.688 5.012 1 76.31 742 SER A C 1
ATOM 5769 O O . SER A 1 742 ? 45.844 26.594 5.258 1 76.31 742 SER A O 1
ATOM 5771 N N . SER A 1 743 ? 45.094 25.094 3.967 1 65.81 743 SER A N 1
ATOM 5772 C CA . SER A 1 743 ? 46.031 25.469 2.91 1 65.81 743 SER A CA 1
ATOM 5773 C C . SER A 1 743 ? 45.625 26.781 2.244 1 65.81 743 SER A C 1
ATOM 5775 O O . SER A 1 743 ? 46.469 27.547 1.788 1 65.81 743 SER A O 1
ATOM 5777 N N . SER A 1 744 ? 44.375 27.047 2.141 1 54.69 744 SER A N 1
ATOM 5778 C CA . SER A 1 744 ? 43.969 28.312 1.529 1 54.69 744 SER A CA 1
ATOM 5779 C C . SER A 1 744 ? 44.188 29.484 2.477 1 54.69 744 SER A C 1
ATOM 5781 O O . SER A 1 744 ? 44.156 30.641 2.059 1 54.69 744 SER A O 1
ATOM 5783 N N . GLY A 1 745 ? 44.344 29.422 3.729 1 43.62 745 GLY A N 1
ATOM 5784 C CA . GLY A 1 745 ? 44.719 30.484 4.645 1 43.62 745 GLY A CA 1
ATOM 5785 C C . GLY A 1 745 ? 46.25 30.688 4.711 1 43.62 745 GLY A C 1
ATOM 5786 O O . GLY A 1 745 ? 46.719 31.594 5.398 1 43.62 745 GLY A O 1
ATOM 5787 N N . LEU A 1 746 ? 47.094 29.891 4.371 1 35.5 746 LEU A N 1
ATOM 5788 C CA . LEU A 1 746 ? 48.5 30.297 4.234 1 35.5 746 LEU A CA 1
ATOM 5789 C C . LEU A 1 746 ? 48.719 31.031 2.914 1 35.5 746 LEU A C 1
ATOM 5791 O O . LEU A 1 746 ? 48.188 30.625 1.879 1 35.5 746 LEU A O 1
ATOM 5795 N N . PRO B 1 1 ? -18.641 -23.625 9.82 1 92.44 1 PRO B N 1
ATOM 5796 C CA . PRO B 1 1 ? -17.438 -23.203 9.102 1 92.44 1 PRO B CA 1
ATOM 5797 C C . PRO B 1 1 ? -17.609 -23.266 7.586 1 92.44 1 PRO B C 1
ATOM 5799 O O . PRO B 1 1 ? -18.203 -24.219 7.062 1 92.44 1 PRO B O 1
ATOM 5802 N N . ILE B 1 2 ? -17.312 -22.25 6.957 1 95.5 2 ILE B N 1
ATOM 5803 C CA . ILE B 1 2 ? -17.297 -22.188 5.5 1 95.5 2 ILE B CA 1
ATOM 5804 C C . ILE B 1 2 ? -15.875 -21.922 5.008 1 95.5 2 ILE B C 1
ATOM 5806 O O . ILE B 1 2 ? -15.219 -20.984 5.453 1 95.5 2 ILE B O 1
ATOM 5810 N N . TYR B 1 3 ? -15.336 -22.734 4.129 1 98 3 TYR B N 1
ATOM 5811 C CA . TYR B 1 3 ? -14 -22.578 3.576 1 98 3 TYR B CA 1
ATOM 5812 C C . TYR B 1 3 ? -14.008 -22.766 2.062 1 98 3 TYR B C 1
ATOM 5814 O O . TYR B 1 3 ? -14.906 -23.406 1.515 1 98 3 TYR B O 1
ATOM 5822 N N . THR B 1 4 ? -13.086 -22.203 1.422 1 98.75 4 THR B N 1
ATOM 5823 C CA . THR B 1 4 ? -12.852 -22.438 0 1 98.75 4 THR B CA 1
ATOM 5824 C C . THR B 1 4 ? -11.547 -23.203 -0.213 1 98.75 4 THR B C 1
ATOM 5826 O O . THR B 1 4 ? -10.531 -22.891 0.405 1 98.75 4 THR B O 1
ATOM 5829 N N . ILE B 1 5 ? -11.562 -24.203 -1.025 1 98.81 5 ILE B N 1
ATOM 5830 C CA . ILE B 1 5 ? -10.367 -24.969 -1.404 1 98.81 5 ILE B CA 1
ATOM 5831 C C . ILE B 1 5 ? -9.805 -24.406 -2.709 1 98.81 5 ILE B C 1
ATOM 5833 O O . ILE B 1 5 ? -10.445 -24.484 -3.756 1 98.81 5 ILE B O 1
ATOM 5837 N N . TRP B 1 6 ? -8.625 -23.828 -2.627 1 98.81 6 TRP B N 1
ATOM 5838 C CA . TRP B 1 6 ? -7.867 -23.312 -3.766 1 98.81 6 TRP B CA 1
ATOM 5839 C C . TRP B 1 6 ? -6.688 -24.234 -4.09 1 98.81 6 TRP B C 1
ATOM 5841 O O . TRP B 1 6 ? -6.305 -25.078 -3.273 1 98.81 6 TRP B O 1
ATOM 5851 N N . ALA B 1 7 ? -6.098 -24.062 -5.238 1 98.81 7 ALA B N 1
ATOM 5852 C CA . ALA B 1 7 ? -4.883 -24.797 -5.574 1 98.81 7 ALA B CA 1
ATOM 5853 C C . ALA B 1 7 ? -3.9 -23.906 -6.34 1 98.81 7 ALA B C 1
ATOM 5855 O O . ALA B 1 7 ? -4.309 -22.969 -7.027 1 98.81 7 ALA B O 1
ATOM 5856 N N . ALA B 1 8 ? -2.65 -24.234 -6.227 1 98.38 8 ALA B N 1
ATOM 5857 C CA . ALA B 1 8 ? -1.601 -23.516 -6.941 1 98.38 8 ALA B CA 1
ATOM 5858 C C . ALA B 1 8 ? -1.714 -23.734 -8.445 1 98.38 8 ALA B C 1
ATOM 5860 O O . ALA B 1 8 ? -1.312 -22.875 -9.242 1 98.38 8 ALA B O 1
ATOM 5861 N N . ASN B 1 9 ? -2.209 -24.828 -8.797 1 97 9 ASN B N 1
ATOM 5862 C CA . ASN B 1 9 ? -2.402 -25.203 -10.195 1 97 9 ASN B CA 1
ATOM 5863 C C . ASN B 1 9 ? -3.432 -26.312 -10.344 1 97 9 ASN B C 1
ATOM 5865 O O . ASN B 1 9 ? -4.098 -26.688 -9.375 1 97 9 ASN B O 1
ATOM 5869 N N . THR B 1 10 ? -3.662 -26.781 -11.602 1 94.56 10 THR B N 1
ATOM 5870 C CA . THR B 1 10 ? -4.574 -27.891 -11.852 1 94.56 10 THR B CA 1
ATOM 5871 C C . THR B 1 10 ? -3.91 -29.219 -11.5 1 94.56 10 THR B C 1
ATOM 5873 O O . THR B 1 10 ? -2.688 -29.297 -11.352 1 94.56 10 THR B O 1
ATOM 5876 N N . ASN B 1 11 ? -4.688 -30.219 -11.188 1 93.12 11 ASN B N 1
ATOM 5877 C CA . ASN B 1 11 ? -4.27 -31.609 -10.977 1 93.12 11 ASN B CA 1
ATOM 5878 C C . ASN B 1 11 ? -3.361 -31.734 -9.758 1 93.12 11 ASN B C 1
ATOM 5880 O O . ASN B 1 11 ? -2.326 -32.406 -9.812 1 93.12 11 ASN B O 1
ATOM 5884 N N . LEU B 1 12 ? -3.713 -31 -8.656 1 96.31 12 LEU B N 1
ATOM 5885 C CA . LEU B 1 12 ? -2.922 -31.078 -7.43 1 96.31 12 LEU B CA 1
ATOM 5886 C C . LEU B 1 12 ? -3.697 -31.781 -6.328 1 96.31 12 LEU B C 1
ATOM 5888 O O . LEU B 1 12 ? -3.203 -31.922 -5.207 1 96.31 12 LEU B O 1
ATOM 5892 N N . GLY B 1 13 ? -4.945 -32.188 -6.625 1 95.69 13 GLY B N 1
ATOM 5893 C CA . GLY B 1 13 ? -5.68 -33.062 -5.707 1 95.69 13 GLY B CA 1
ATOM 5894 C C . GLY B 1 13 ? -6.668 -32.281 -4.848 1 95.69 13 GLY B C 1
ATOM 5895 O O . GLY B 1 13 ? -6.895 -32.656 -3.688 1 95.69 13 GLY B O 1
ATOM 5896 N N . LYS B 1 14 ? -7.258 -31.172 -5.324 1 97.56 14 LYS B N 1
ATOM 5897 C CA . LYS B 1 14 ? -8.25 -30.406 -4.574 1 97.56 14 LYS B CA 1
ATOM 5898 C C . LYS B 1 14 ? -9.406 -31.297 -4.133 1 97.56 14 LYS B C 1
ATOM 5900 O O . LYS B 1 14 ? -9.828 -31.25 -2.977 1 97.56 14 LYS B O 1
ATOM 5905 N N . THR B 1 15 ? -9.883 -32.125 -5.102 1 97.44 15 THR B N 1
ATOM 5906 C CA . THR B 1 15 ? -11.062 -32.938 -4.84 1 97.44 15 THR B CA 1
ATOM 5907 C C . THR B 1 15 ? -10.758 -34.031 -3.801 1 97.44 15 THR B C 1
ATOM 5909 O O . THR B 1 15 ? -11.609 -34.375 -2.986 1 97.44 15 THR B O 1
ATOM 5912 N N . LEU B 1 16 ? -9.531 -34.594 -3.824 1 96.94 16 LEU B N 1
ATOM 5913 C CA . LEU B 1 16 ? -9.102 -35.562 -2.809 1 96.94 16 LEU B CA 1
ATOM 5914 C C . LEU B 1 16 ? -9.125 -34.906 -1.422 1 96.94 16 LEU B C 1
ATOM 5916 O O . LEU B 1 16 ? -9.578 -35.531 -0.458 1 96.94 16 LEU B O 1
ATOM 5920 N N . ILE B 1 17 ? -8.633 -33.719 -1.386 1 98.06 17 ILE B N 1
ATOM 5921 C CA . ILE B 1 17 ? -8.57 -32.969 -0.12 1 98.06 17 ILE B CA 1
ATOM 5922 C C . ILE B 1 17 ? -9.977 -32.656 0.365 1 98.06 17 ILE B C 1
ATOM 5924 O O . ILE B 1 17 ? -10.281 -32.812 1.553 1 98.06 17 ILE B O 1
ATOM 5928 N N . SER B 1 18 ? -10.867 -32.25 -0.559 1 98.38 18 SER B N 1
ATOM 5929 C CA . SER B 1 18 ? -12.258 -31.984 -0.205 1 98.38 18 SER B CA 1
ATOM 5930 C C . SER B 1 18 ? -12.93 -33.219 0.364 1 98.38 18 SER B C 1
ATOM 5932 O O . SER B 1 18 ? -13.633 -33.156 1.375 1 98.38 18 SER B O 1
ATOM 5934 N N . ALA B 1 19 ? -12.727 -34.406 -0.278 1 97.75 19 ALA B N 1
ATOM 5935 C CA . ALA B 1 19 ? -13.305 -35.656 0.194 1 97.75 19 ALA B CA 1
ATOM 5936 C C . ALA B 1 19 ? -12.75 -36.031 1.566 1 97.75 19 ALA B C 1
ATOM 5938 O O . ALA B 1 19 ? -13.492 -36.5 2.43 1 97.75 19 ALA B O 1
ATOM 5939 N N . GLY B 1 20 ? -11.414 -35.844 1.707 1 97.44 20 GLY B N 1
ATOM 5940 C CA . GLY B 1 20 ? -10.789 -36.125 2.988 1 97.44 20 GLY B CA 1
ATOM 5941 C C . GLY B 1 20 ? -11.336 -35.281 4.121 1 97.44 20 GLY B C 1
ATOM 5942 O O . GLY B 1 20 ? -11.586 -35.781 5.219 1 97.44 20 GLY B O 1
ATOM 5943 N N . ILE B 1 21 ? -11.531 -33.969 3.895 1 97.94 21 ILE B N 1
ATOM 5944 C CA . ILE B 1 21 ? -12.086 -33.062 4.891 1 97.94 21 ILE B CA 1
ATOM 5945 C C . ILE B 1 21 ? -13.516 -33.469 5.227 1 97.94 21 ILE B C 1
ATOM 5947 O O . ILE B 1 21 ? -13.883 -33.562 6.402 1 97.94 21 ILE B O 1
ATOM 5951 N N . ALA B 1 22 ? -14.352 -33.719 4.164 1 97.06 22 ALA B N 1
ATOM 5952 C CA . ALA B 1 22 ? -15.75 -34.094 4.359 1 97.06 22 ALA B CA 1
ATOM 5953 C C . ALA B 1 22 ? -15.867 -35.344 5.207 1 97.06 22 ALA B C 1
ATOM 5955 O O . ALA B 1 22 ? -16.672 -35.406 6.137 1 97.06 22 ALA B O 1
ATOM 5956 N N . SER B 1 23 ? -15.062 -36.344 4.891 1 95.31 23 SER B N 1
ATOM 5957 C CA . SER B 1 23 ? -15.086 -37.625 5.633 1 95.31 23 SER B CA 1
ATOM 5958 C C . SER B 1 23 ? -14.695 -37.406 7.09 1 95.31 23 SER B C 1
ATOM 5960 O O . SER B 1 23 ? -15.352 -37.938 7.996 1 95.31 23 SER B O 1
ATOM 5962 N N . SER B 1 24 ? -13.617 -36.625 7.281 1 94.5 24 SER B N 1
ATOM 5963 C CA . SER B 1 24 ? -13.141 -36.375 8.633 1 94.5 24 SER B CA 1
ATOM 5964 C C . SER B 1 24 ? -14.188 -35.625 9.453 1 94.5 24 SER B C 1
ATOM 5966 O O . SER B 1 24 ? -14.359 -35.875 10.641 1 94.5 24 SER B O 1
ATOM 5968 N N . VAL B 1 25 ? -14.898 -34.656 8.859 1 94.5 25 VAL B N 1
ATOM 5969 C CA . VAL B 1 25 ? -15.906 -33.844 9.531 1 94.5 25 VAL B CA 1
ATOM 5970 C C . VAL B 1 25 ? -17.109 -34.719 9.883 1 94.5 25 VAL B C 1
ATOM 5972 O O . VAL B 1 25 ? -17.625 -34.656 11 1 94.5 25 VAL B O 1
ATOM 5975 N N . LEU B 1 26 ? -17.578 -35.562 8.977 1 92.5 26 LEU B N 1
ATOM 5976 C CA . LEU B 1 26 ? -18.797 -36.344 9.133 1 92.5 26 LEU B CA 1
ATOM 5977 C C . LEU B 1 26 ? -18.578 -37.531 10.055 1 92.5 26 LEU B C 1
ATOM 5979 O O . LEU B 1 26 ? -19.531 -38.125 10.555 1 92.5 26 LEU B O 1
ATOM 5983 N N . GLU B 1 27 ? -17.344 -37.875 10.25 1 87.88 27 GLU B N 1
ATOM 5984 C CA . GLU B 1 27 ? -17.016 -38.938 11.195 1 87.88 27 GLU B CA 1
ATOM 5985 C C . GLU B 1 27 ? -17.156 -38.469 12.641 1 87.88 27 GLU B C 1
ATOM 5987 O O . GLU B 1 27 ? -17.328 -39.281 13.547 1 87.88 27 GLU B O 1
ATOM 5992 N N . SER B 1 28 ? -17.031 -37.219 12.828 1 85.5 28 SER B N 1
ATOM 5993 C CA . SER B 1 28 ? -17.188 -36.656 14.164 1 85.5 28 SER B CA 1
ATOM 5994 C C . SER B 1 28 ? -18.641 -36.594 14.586 1 85.5 28 SER B C 1
ATOM 5996 O O . SER B 1 28 ? -19.547 -36.688 13.75 1 85.5 28 SER B O 1
ATOM 5998 N N . GLN B 1 29 ? -18.891 -36.5 15.938 1 80.69 29 GLN B N 1
ATOM 5999 C CA . GLN B 1 29 ? -20.25 -36.406 16.453 1 80.69 29 GLN B CA 1
ATOM 6000 C C . GLN B 1 29 ? -20.953 -35.156 15.938 1 80.69 29 GLN B C 1
ATOM 6002 O O . GLN B 1 29 ? -22.125 -35.219 15.562 1 80.69 29 GLN B O 1
ATOM 6007 N N . ASN B 1 30 ? -20.328 -34.031 15.992 1 79.06 30 ASN B N 1
ATOM 6008 C CA . ASN B 1 30 ? -20.766 -32.781 15.398 1 79.06 30 ASN B CA 1
ATOM 6009 C C . ASN B 1 30 ? -19.75 -32.219 14.414 1 79.06 30 ASN B C 1
ATOM 6011 O O . ASN B 1 30 ? -18.547 -32.406 14.609 1 79.06 30 ASN B O 1
ATOM 6015 N N . PRO B 1 31 ? -20.234 -31.844 13.211 1 72.81 31 PRO B N 1
ATOM 6016 C CA . PRO B 1 31 ? -21.594 -31.484 12.789 1 72.81 31 PRO B CA 1
ATOM 6017 C C . PRO B 1 31 ? -22.344 -32.656 12.148 1 72.81 31 PRO B C 1
ATOM 6019 O O . PRO B 1 31 ? -21.734 -33.688 11.867 1 72.81 31 PRO B O 1
ATOM 6022 N N . SER B 1 32 ? -23.656 -32.281 11.773 1 81.56 32 SER B N 1
ATOM 6023 C CA . SER B 1 32 ? -24.484 -33.344 11.195 1 81.56 32 SER B CA 1
ATOM 6024 C C . SER B 1 32 ? -24.641 -33.156 9.688 1 81.56 32 SER B C 1
ATOM 6026 O O . SER B 1 32 ? -25.125 -34.062 9 1 81.56 32 SER B O 1
ATOM 6028 N N . GLN B 1 33 ? -24.141 -32 9.242 1 90.44 33 GLN B N 1
ATOM 6029 C CA . GLN B 1 33 ? -24.344 -31.766 7.816 1 90.44 33 GLN B CA 1
ATOM 6030 C C . GLN B 1 33 ? -23.078 -31.188 7.176 1 90.44 33 GLN B C 1
ATOM 6032 O O . GLN B 1 33 ? -22.391 -30.359 7.777 1 90.44 33 GLN B O 1
ATOM 6037 N N . PHE B 1 34 ? -22.797 -31.641 5.996 1 94.62 34 PHE B N 1
ATOM 6038 C CA . PHE B 1 34 ? -21.656 -31.156 5.211 1 94.62 34 PHE B CA 1
ATOM 6039 C C . PHE B 1 34 ? -22.094 -30.828 3.787 1 94.62 34 PHE B C 1
ATOM 6041 O O . PHE B 1 34 ? -22.641 -31.688 3.088 1 94.62 34 PHE B O 1
ATOM 6048 N N . HIS B 1 35 ? -21.891 -29.562 3.373 1 95.94 35 HIS B N 1
ATOM 6049 C CA . HIS B 1 35 ? -22.219 -29.109 2.023 1 95.94 35 HIS B CA 1
ATOM 6050 C C . HIS B 1 35 ? -20.953 -28.953 1.181 1 95.94 35 HIS B C 1
ATOM 6052 O O . HIS B 1 35 ? -20.062 -28.172 1.527 1 95.94 35 HIS B O 1
ATOM 6058 N N . TYR B 1 36 ? -20.875 -29.719 0.173 1 97.5 36 TYR B N 1
ATOM 6059 C CA . TYR B 1 36 ? -19.828 -29.547 -0.836 1 97.5 36 TYR B CA 1
ATOM 6060 C C . TYR B 1 36 ? -20.375 -28.844 -2.07 1 97.5 36 TYR B C 1
ATOM 6062 O O . TYR B 1 36 ? -21.344 -29.312 -2.688 1 97.5 36 TYR B O 1
ATOM 6070 N N . ILE B 1 37 ? -19.766 -27.734 -2.457 1 98.06 37 ILE B N 1
ATOM 6071 C CA . ILE B 1 37 ? -20.234 -26.922 -3.57 1 98.06 37 ILE B CA 1
ATOM 6072 C C . ILE B 1 37 ? -19.141 -26.781 -4.613 1 98.06 37 ILE B C 1
ATOM 6074 O O . ILE B 1 37 ? -18.031 -26.312 -4.301 1 98.06 37 ILE B O 1
ATOM 6078 N N . LYS B 1 38 ? -19.328 -27.219 -5.773 1 98.56 38 LYS B N 1
ATOM 6079 C CA . LYS B 1 38 ? -18.5 -26.984 -6.945 1 98.56 38 LYS B CA 1
ATOM 6080 C C . LYS B 1 38 ? -19.141 -25.984 -7.891 1 98.56 38 LYS B C 1
ATOM 6082 O O . LYS B 1 38 ? -19.906 -26.359 -8.789 1 98.56 38 LYS B O 1
ATOM 6087 N N . PRO B 1 39 ? -18.75 -24.688 -7.824 1 98.5 39 PRO B N 1
ATOM 6088 C CA . PRO B 1 39 ? -19.453 -23.672 -8.625 1 98.5 39 PRO B CA 1
ATOM 6089 C C . PRO B 1 39 ? -19.297 -23.906 -10.125 1 98.5 39 PRO B C 1
ATOM 6091 O O . PRO B 1 39 ? -20.266 -23.766 -10.883 1 98.5 39 PRO B O 1
ATOM 6094 N N . VAL B 1 40 ? -18.047 -24.234 -10.516 1 98.31 40 VAL B N 1
ATOM 6095 C CA . VAL B 1 40 ? -17.75 -24.375 -11.938 1 98.31 40 VAL B CA 1
ATOM 6096 C C . VAL B 1 40 ? -16.984 -25.672 -12.18 1 98.31 40 VAL B C 1
ATOM 6098 O O . VAL B 1 40 ? -15.953 -25.922 -11.547 1 98.31 40 VAL B O 1
ATOM 6101 N N . GLN B 1 41 ? -17.484 -26.531 -13.109 1 97.88 41 GLN B N 1
ATOM 6102 C CA . GLN B 1 41 ? -16.891 -27.812 -13.445 1 97.88 41 GLN B CA 1
ATOM 6103 C C . GLN B 1 41 ? -16.734 -27.969 -14.953 1 97.88 41 GLN B C 1
ATOM 6105 O O . GLN B 1 41 ? -17.672 -27.734 -15.711 1 97.88 41 GLN B O 1
ATOM 6110 N N . THR B 1 42 ? -15.516 -28.234 -15.383 1 97.25 42 THR B N 1
ATOM 6111 C CA . THR B 1 42 ? -15.289 -28.625 -16.766 1 97.25 42 THR B CA 1
ATOM 6112 C C . THR B 1 42 ? -14.867 -30.094 -16.844 1 97.25 42 THR B C 1
ATOM 6114 O O . THR B 1 42 ? -14.57 -30.719 -15.828 1 97.25 42 THR B O 1
ATOM 6117 N N . GLY B 1 43 ? -14.883 -30.641 -18.062 1 96.31 43 GLY B N 1
ATOM 6118 C CA . GLY B 1 43 ? -14.633 -32.062 -18.203 1 96.31 43 GLY B CA 1
ATOM 6119 C C . GLY B 1 43 ? -15.789 -32.938 -17.734 1 96.31 43 GLY B C 1
ATOM 6120 O O . GLY B 1 43 ? -15.594 -34.094 -17.359 1 96.31 43 GLY B O 1
ATOM 6121 N N . PHE B 1 44 ? -16.906 -32.438 -17.641 1 95.62 44 PHE B N 1
ATOM 6122 C CA . PHE B 1 44 ? -18.109 -33.062 -17.109 1 95.62 44 PHE B CA 1
ATOM 6123 C C . PHE B 1 44 ? -18.875 -33.812 -18.188 1 95.62 44 PHE B C 1
ATOM 6125 O O . PHE B 1 44 ? -18.969 -33.344 -19.328 1 95.62 44 PHE B O 1
ATOM 6132 N N . PRO B 1 45 ? -19.406 -34.969 -17.891 1 95.12 45 PRO B N 1
ATOM 6133 C CA . PRO B 1 45 ? -19.547 -35.594 -16.578 1 95.12 45 PRO B CA 1
ATOM 6134 C C . PRO B 1 45 ? -18.438 -36.594 -16.266 1 95.12 45 PRO B C 1
ATOM 6136 O O . PRO B 1 45 ? -18.391 -37.125 -15.156 1 95.12 45 PRO B O 1
ATOM 6139 N N . SER B 1 46 ? -17.547 -36.812 -17.219 1 92.56 46 SER B N 1
ATOM 6140 C CA . SER B 1 46 ? -16.484 -37.812 -17.016 1 92.56 46 SER B CA 1
ATOM 6141 C C . SER B 1 46 ? -15.648 -37.469 -15.797 1 92.56 46 SER B C 1
ATOM 6143 O O . SER B 1 46 ? -15.25 -38.375 -15.047 1 92.56 46 SER B O 1
ATOM 6145 N N . ASP B 1 47 ? -15.336 -36.25 -15.727 1 92.12 47 ASP B N 1
ATOM 6146 C CA . ASP B 1 47 ? -14.633 -35.75 -14.555 1 92.12 47 ASP B CA 1
ATOM 6147 C C . ASP B 1 47 ? -15.562 -34.906 -13.68 1 92.12 47 ASP B C 1
ATOM 6149 O O . ASP B 1 47 ? -15.68 -33.688 -13.875 1 92.12 47 ASP B O 1
ATOM 6153 N N . SER B 1 48 ? -16.297 -35.469 -12.82 1 95.62 48 SER B N 1
ATOM 6154 C CA . SER B 1 48 ? -17.188 -34.75 -11.891 1 95.62 48 SER B CA 1
ATOM 6155 C C . SER B 1 48 ? -16.625 -34.781 -10.477 1 95.62 48 SER B C 1
ATOM 6157 O O . SER B 1 48 ? -16.641 -35.844 -9.82 1 95.62 48 SER B O 1
ATOM 6159 N N . ASP B 1 49 ? -16.203 -33.656 -9.992 1 97.12 49 ASP B N 1
ATOM 6160 C CA . ASP B 1 49 ? -15.625 -33.531 -8.648 1 97.12 49 ASP B CA 1
ATOM 6161 C C . ASP B 1 49 ? -16.672 -33.812 -7.578 1 97.12 49 ASP B C 1
ATOM 6163 O O . ASP B 1 49 ? -16.391 -34.5 -6.594 1 97.12 49 ASP B O 1
ATOM 6167 N N . SER B 1 50 ? -17.922 -33.344 -7.805 1 97.06 50 SER B N 1
ATOM 6168 C CA . SER B 1 50 ? -18.984 -33.562 -6.836 1 97.06 50 SER B CA 1
ATOM 6169 C C . SER B 1 50 ? -19.344 -35.031 -6.734 1 97.06 50 SER B C 1
ATOM 6171 O O . SER B 1 50 ? -19.578 -35.562 -5.637 1 97.06 50 SER B O 1
ATOM 6173 N N . LEU B 1 51 ? -19.406 -35.719 -7.875 1 96.12 51 LEU B N 1
ATOM 6174 C CA . LEU B 1 51 ? -19.672 -37.156 -7.879 1 96.12 51 LEU B CA 1
ATOM 6175 C C . LEU B 1 51 ? -18.562 -37.906 -7.172 1 96.12 51 LEU B C 1
ATOM 6177 O O . LEU B 1 51 ? -18.828 -38.875 -6.457 1 96.12 51 LEU B O 1
ATOM 6181 N N . PHE B 1 52 ? -17.359 -37.469 -7.41 1 96.12 52 PHE B N 1
ATOM 6182 C CA . PHE B 1 52 ? -16.219 -38.094 -6.754 1 96.12 52 PHE B CA 1
ATOM 6183 C C . PHE B 1 52 ? -16.344 -38 -5.238 1 96.12 52 PHE B C 1
ATOM 6185 O O . PHE B 1 52 ? -16.188 -39 -4.523 1 96.12 52 PHE B O 1
ATOM 6192 N N . VAL B 1 53 ? -16.562 -36.781 -4.691 1 97.5 53 VAL B N 1
ATOM 6193 C CA . VAL B 1 53 ? -16.703 -36.562 -3.256 1 97.5 53 VAL B CA 1
ATOM 6194 C C . VAL B 1 53 ? -17.859 -37.406 -2.709 1 97.5 53 VAL B C 1
ATOM 6196 O O . VAL B 1 53 ? -17.719 -38.062 -1.683 1 97.5 53 VAL B O 1
ATOM 6199 N N . PHE B 1 54 ? -19 -37.375 -3.449 1 96.94 54 PHE B N 1
ATOM 6200 C CA . PHE B 1 54 ? -20.203 -38.156 -3.09 1 96.94 54 PHE B CA 1
ATOM 6201 C C . PHE B 1 54 ? -19.859 -39.625 -2.922 1 96.94 54 PHE B C 1
ATOM 6203 O O . PHE B 1 54 ? -20.141 -40.219 -1.874 1 96.94 54 PHE B O 1
ATOM 6210 N N . ASN B 1 55 ? -19.203 -40.219 -3.871 1 96 55 ASN B N 1
ATOM 6211 C CA . ASN B 1 55 ? -18.906 -41.656 -3.879 1 96 55 ASN B CA 1
ATOM 6212 C C . ASN B 1 55 ? -17.859 -42 -2.83 1 96 55 ASN B C 1
ATOM 6214 O O . ASN B 1 55 ? -18.016 -43 -2.096 1 96 55 ASN B O 1
ATOM 6218 N N . ARG B 1 56 ? -16.781 -41.219 -2.748 1 95.44 56 ARG B N 1
ATOM 6219 C CA . ARG B 1 56 ? -15.672 -41.562 -1.864 1 95.44 56 ARG B CA 1
ATOM 6220 C C . ARG B 1 56 ? -16.078 -41.438 -0.4 1 95.44 56 ARG B C 1
ATOM 6222 O O . ARG B 1 56 ? -15.68 -42.25 0.431 1 95.44 56 ARG B O 1
ATOM 6229 N N . VAL B 1 57 ? -16.828 -40.375 -0.1 1 95.56 57 VAL B N 1
ATOM 6230 C CA . VAL B 1 57 ? -17.25 -40.188 1.286 1 95.56 57 VAL B CA 1
ATOM 6231 C C . VAL B 1 57 ? -18.188 -41.344 1.694 1 95.56 57 VAL B C 1
ATOM 6233 O O . VAL B 1 57 ? -18.094 -41.844 2.807 1 95.56 57 VAL B O 1
ATOM 6236 N N . CYS B 1 58 ? -19.094 -41.781 0.785 1 94.5 58 CYS B N 1
ATOM 6237 C CA . CYS B 1 58 ? -19.984 -42.906 1.056 1 94.5 58 CYS B CA 1
ATOM 6238 C C . CYS B 1 58 ? -19.172 -44.188 1.297 1 94.5 58 CYS B C 1
ATOM 6240 O O . CYS B 1 58 ? -19.453 -44.938 2.242 1 94.5 58 CYS B O 1
ATOM 6242 N N . ASP B 1 59 ? -18.188 -44.406 0.479 1 93.88 59 ASP B N 1
ATOM 6243 C CA . ASP B 1 59 ? -17.359 -45.594 0.59 1 93.88 59 ASP B CA 1
ATOM 6244 C C . ASP B 1 59 ? -16.578 -45.594 1.905 1 93.88 59 ASP B C 1
ATOM 6246 O O . ASP B 1 59 ? -16.469 -46.656 2.557 1 93.88 59 ASP B O 1
ATOM 6250 N N . LEU B 1 60 ? -16.047 -44.438 2.234 1 92.44 60 LEU B N 1
ATOM 6251 C CA . LEU B 1 60 ? -15.281 -44.312 3.467 1 92.44 60 LEU B CA 1
ATOM 6252 C C . LEU B 1 60 ? -16.172 -44.531 4.688 1 92.44 60 LEU B C 1
ATOM 6254 O O . LEU B 1 60 ? -15.75 -45.156 5.672 1 92.44 60 LEU B O 1
ATOM 6258 N N . PHE B 1 61 ? -17.328 -44 4.578 1 90.06 61 PHE B N 1
ATOM 6259 C CA . PHE B 1 61 ? -18.297 -44.125 5.668 1 90.06 61 PHE B CA 1
ATOM 6260 C C . PHE B 1 61 ? -18.656 -45.594 5.879 1 90.06 61 PHE B C 1
ATOM 6262 O O . PHE B 1 61 ? -18.766 -46.062 7.016 1 90.06 61 PHE B O 1
ATOM 6269 N N . LEU B 1 62 ? -18.828 -46.344 4.883 1 87.56 62 LEU B N 1
ATOM 6270 C CA . LEU B 1 62 ? -19.156 -47.781 4.938 1 87.56 62 LEU B CA 1
ATOM 6271 C C . LEU B 1 62 ? -17.969 -48.562 5.469 1 87.56 62 LEU B C 1
ATOM 6273 O O . LEU B 1 62 ? -18.141 -49.5 6.246 1 87.56 62 LEU B O 1
ATOM 6277 N N . ARG B 1 63 ? -16.906 -48.156 5.023 1 88.19 63 ARG B N 1
ATOM 6278 C CA . ARG B 1 63 ? -15.68 -48.844 5.398 1 88.19 63 ARG B CA 1
ATOM 6279 C C . ARG B 1 63 ? -15.398 -48.688 6.891 1 88.19 63 ARG B C 1
ATOM 6281 O O . ARG B 1 63 ? -14.922 -49.625 7.535 1 88.19 63 ARG B O 1
ATOM 6288 N N . ARG B 1 64 ? -15.664 -47.594 7.398 1 83.88 64 ARG B N 1
ATOM 6289 C CA . ARG B 1 64 ? -15.305 -47.312 8.781 1 83.88 64 ARG B CA 1
ATOM 6290 C C . ARG B 1 64 ? -16.406 -47.719 9.742 1 83.88 64 ARG B C 1
ATOM 6292 O O . ARG B 1 64 ? -16.234 -47.656 10.961 1 83.88 64 ARG B O 1
ATOM 6299 N N . ARG B 1 65 ? -17.484 -48.406 9.273 1 74.38 65 ARG B N 1
ATOM 6300 C CA . ARG B 1 65 ? -18.594 -48.906 10.062 1 74.38 65 ARG B CA 1
ATOM 6301 C C . ARG B 1 65 ? -19.047 -47.875 11.094 1 74.38 65 ARG B C 1
ATOM 6303 O O . ARG B 1 65 ? -19.172 -48.188 12.281 1 74.38 65 ARG B O 1
ATOM 6310 N N . ALA B 1 66 ? -19.312 -46.719 10.578 1 70.06 66 ALA B N 1
ATOM 6311 C CA . ALA B 1 66 ? -19.703 -45.625 11.453 1 70.06 66 ALA B CA 1
ATOM 6312 C C . ALA B 1 66 ? -21.031 -45.906 12.148 1 70.06 66 ALA B C 1
ATOM 6314 O O . ALA B 1 66 ? -21.859 -46.688 11.633 1 70.06 66 ALA B O 1
ATOM 6315 N N . GLU B 1 67 ? -21.188 -45.438 13.344 1 76.62 67 GLU B N 1
ATOM 6316 C CA . GLU B 1 67 ? -22.391 -45.625 14.164 1 76.62 67 GLU B CA 1
ATOM 6317 C C . GLU B 1 67 ? -23.578 -44.875 13.586 1 76.62 67 GLU B C 1
ATOM 6319 O O . GLU B 1 67 ? -24.719 -45.281 13.773 1 76.62 67 GLU B O 1
ATOM 6324 N N . PHE B 1 68 ? -23.297 -43.906 12.828 1 84.19 68 PHE B N 1
ATOM 6325 C CA . PHE B 1 68 ? -24.328 -43.062 12.242 1 84.19 68 PHE B CA 1
ATOM 6326 C C . PHE B 1 68 ? -24.688 -43.562 10.844 1 84.19 68 PHE B C 1
ATOM 6328 O O . PHE B 1 68 ? -23.969 -44.375 10.258 1 84.19 68 PHE B O 1
ATOM 6335 N N . SER B 1 69 ? -25.859 -43.188 10.422 1 90.06 69 SER B N 1
ATOM 6336 C CA . SER B 1 69 ? -26.203 -43.312 9.008 1 90.06 69 SER B CA 1
ATOM 6337 C C . SER B 1 69 ? -25.844 -42.062 8.234 1 90.06 69 SER B C 1
ATOM 6339 O O . SER B 1 69 ? -25.812 -40.969 8.805 1 90.06 69 SER B O 1
ATOM 6341 N N . LEU B 1 70 ? -25.531 -42.219 6.988 1 93.06 70 LEU B N 1
ATOM 6342 C CA . LEU B 1 70 ? -25.203 -41.094 6.113 1 93.06 70 LEU B CA 1
ATOM 6343 C C . LEU B 1 70 ? -26.172 -41.031 4.934 1 93.06 70 LEU B C 1
ATOM 6345 O O . LEU B 1 70 ? -26.312 -42 4.188 1 93.06 70 LEU B O 1
ATOM 6349 N N . VAL B 1 71 ? -26.938 -39.938 4.84 1 94.44 71 VAL B N 1
ATOM 6350 C CA . VAL B 1 71 ? -27.719 -39.656 3.645 1 94.44 71 VAL B CA 1
ATOM 6351 C C . VAL B 1 71 ? -26.938 -38.688 2.746 1 94.44 71 VAL B C 1
ATOM 6353 O O . VAL B 1 71 ? -26.75 -37.531 3.096 1 94.44 71 VAL B O 1
ATOM 6356 N N . ALA B 1 72 ? -26.516 -39.219 1.661 1 96.06 72 ALA B N 1
ATOM 6357 C CA . ALA B 1 72 ? -25.719 -38.406 0.732 1 96.06 72 ALA B CA 1
ATOM 6358 C C . ALA B 1 72 ? -26.5 -38.094 -0.542 1 96.06 72 ALA B C 1
ATOM 6360 O O . ALA B 1 72 ? -27.266 -38.938 -1.024 1 96.06 72 ALA B O 1
ATOM 6361 N N . SER B 1 73 ? -26.359 -36.875 -1.047 1 96.19 73 SER B N 1
ATOM 6362 C CA . SER B 1 73 ? -26.984 -36.5 -2.311 1 96.19 73 SER B CA 1
ATOM 6363 C C . SER B 1 73 ? -26 -35.75 -3.213 1 96.19 73 SER B C 1
ATOM 6365 O O . SER B 1 73 ? -25.047 -35.156 -2.729 1 96.19 73 SER B O 1
ATOM 6367 N N . ASN B 1 74 ? -26.141 -35.875 -4.531 1 96.44 74 ASN B N 1
ATOM 6368 C CA . ASN B 1 74 ? -25.375 -35.188 -5.57 1 96.44 74 ASN B CA 1
ATOM 6369 C C . ASN B 1 74 ? -26.281 -34.562 -6.609 1 96.44 74 ASN B C 1
ATOM 6371 O O . ASN B 1 74 ? -27.094 -35.219 -7.234 1 96.44 74 ASN B O 1
ATOM 6375 N N . HIS B 1 75 ? -26.125 -33.219 -6.711 1 94.44 75 HIS B N 1
ATOM 6376 C CA . HIS B 1 75 ? -27 -32.406 -7.57 1 94.44 75 HIS B CA 1
ATOM 6377 C C . HIS B 1 75 ? -26.172 -31.641 -8.602 1 94.44 75 HIS B C 1
ATOM 6379 O O . HIS B 1 75 ? -25.109 -31.125 -8.281 1 94.44 75 HIS B O 1
ATOM 6385 N N . VAL B 1 76 ? -26.688 -31.594 -9.828 1 94.81 76 VAL B N 1
ATOM 6386 C CA . VAL B 1 76 ? -26.125 -30.734 -10.867 1 94.81 76 VAL B CA 1
ATOM 6387 C C . VAL B 1 76 ? -27.156 -29.703 -11.305 1 94.81 76 VAL B C 1
ATOM 6389 O O . VAL B 1 76 ? -28.266 -30.078 -11.695 1 94.81 76 VAL B O 1
ATOM 6392 N N . VAL B 1 77 ? -26.844 -28.422 -11.328 1 93.69 77 VAL B N 1
ATOM 6393 C CA . VAL B 1 77 ? -27.828 -27.359 -11.477 1 93.69 77 VAL B CA 1
ATOM 6394 C C . VAL B 1 77 ? -27.938 -26.969 -12.953 1 93.69 77 VAL B C 1
ATOM 6396 O O . VAL B 1 77 ? -29 -27.062 -13.555 1 93.69 77 VAL B O 1
ATOM 6399 N N . LYS B 1 78 ? -26.828 -26.453 -13.539 1 94.44 78 LYS B N 1
ATOM 6400 C CA . LYS B 1 78 ? -26.797 -26.031 -14.938 1 94.44 78 LYS B CA 1
ATOM 6401 C C . LYS B 1 78 ? -25.703 -26.781 -15.711 1 94.44 78 LYS B C 1
ATOM 6403 O O . LYS B 1 78 ? -24.578 -26.891 -15.242 1 94.44 78 LYS B O 1
ATOM 6408 N N . VAL B 1 79 ? -26.094 -27.297 -16.875 1 95.12 79 VAL B N 1
ATOM 6409 C CA . VAL B 1 79 ? -25.172 -28.031 -17.719 1 95.12 79 VAL B CA 1
ATOM 6410 C C . VAL B 1 79 ? -25.219 -27.5 -19.156 1 95.12 79 VAL B C 1
ATOM 6412 O O . VAL B 1 79 ? -26.297 -27.172 -19.656 1 95.12 79 VAL B O 1
ATOM 6415 N N . SER B 1 80 ? -24.047 -27.344 -19.75 1 94.5 80 SER B N 1
ATOM 6416 C CA . SER B 1 80 ? -24.031 -26.953 -21.156 1 94.5 80 SER B CA 1
ATOM 6417 C C . SER B 1 80 ? -24.734 -27.984 -22.016 1 94.5 80 SER B C 1
ATOM 6419 O O . SER B 1 80 ? -24.906 -29.141 -21.609 1 94.5 80 SER B O 1
ATOM 6421 N N . ASP B 1 81 ? -25.109 -27.594 -23.25 1 92.81 81 ASP B N 1
ATOM 6422 C CA . ASP B 1 81 ? -25.781 -28.5 -24.172 1 92.81 81 ASP B CA 1
ATOM 6423 C C . ASP B 1 81 ? -24.891 -29.703 -24.5 1 92.81 81 ASP B C 1
ATOM 6425 O O . ASP B 1 81 ? -25.375 -30.844 -24.547 1 92.81 81 ASP B O 1
ATOM 6429 N N . ALA B 1 82 ? -23.625 -29.359 -24.641 1 93.25 82 ALA B N 1
ATOM 6430 C CA . ALA B 1 82 ? -22.672 -30.422 -24.984 1 93.25 82 ALA B CA 1
ATOM 6431 C C . ALA B 1 82 ? -22.547 -31.438 -23.844 1 93.25 82 ALA B C 1
ATOM 6433 O O . ALA B 1 82 ? -22.5 -32.656 -24.078 1 93.25 82 ALA B O 1
ATOM 6434 N N . ALA B 1 83 ? -22.531 -31.031 -22.641 1 93.5 83 ALA B N 1
ATOM 6435 C CA . ALA B 1 83 ? -22.406 -31.906 -21.484 1 93.5 83 ALA B CA 1
ATOM 6436 C C . ALA B 1 83 ? -23.719 -32.656 -21.219 1 93.5 83 ALA B C 1
ATOM 6438 O O . ALA B 1 83 ? -23.703 -33.812 -20.781 1 93.5 83 ALA B O 1
ATOM 6439 N N . ALA B 1 84 ? -24.844 -32.062 -21.453 1 92.44 84 ALA B N 1
ATOM 6440 C CA . ALA B 1 84 ? -26.156 -32.625 -21.188 1 92.44 84 ALA B CA 1
ATOM 6441 C C . ALA B 1 84 ? -26.375 -33.906 -22 1 92.44 84 ALA B C 1
ATOM 6443 O O . ALA B 1 84 ? -27.094 -34.812 -21.562 1 92.44 84 ALA B O 1
ATOM 6444 N N . LYS B 1 85 ? -25.797 -33.938 -23.094 1 92.19 85 LYS B N 1
ATOM 6445 C CA . LYS B 1 85 ? -25.953 -35.094 -23.969 1 92.19 85 LYS B CA 1
ATOM 6446 C C . LYS B 1 85 ? -25.312 -36.344 -23.359 1 92.19 85 LYS B C 1
ATOM 6448 O O . LYS B 1 85 ? -25.688 -37.469 -23.703 1 92.19 85 LYS B O 1
ATOM 6453 N N . GLU B 1 86 ? -24.453 -36.094 -22.406 1 90.75 86 GLU B N 1
ATOM 6454 C CA . GLU B 1 86 ? -23.688 -37.188 -21.844 1 90.75 86 GLU B CA 1
ATOM 6455 C C . GLU B 1 86 ? -24.156 -37.5 -20.422 1 90.75 86 GLU B C 1
ATOM 6457 O O . GLU B 1 86 ? -23.656 -38.438 -19.797 1 90.75 86 GLU B O 1
ATOM 6462 N N . VAL B 1 87 ? -25.047 -36.75 -19.859 1 85.5 87 VAL B N 1
ATOM 6463 C CA . VAL B 1 87 ? -25.438 -36.906 -18.469 1 85.5 87 VAL B CA 1
ATOM 6464 C C . VAL B 1 87 ? -26.734 -37.719 -18.375 1 85.5 87 VAL B C 1
ATOM 6466 O O . VAL B 1 87 ? -27.641 -37.562 -19.188 1 85.5 87 VAL B O 1
ATOM 6469 N N . ASN B 1 88 ? -26.828 -38.719 -17.562 1 72.69 88 ASN B N 1
ATOM 6470 C CA . ASN B 1 88 ? -28.031 -39.531 -17.406 1 72.69 88 ASN B CA 1
ATOM 6471 C C . ASN B 1 88 ? -28.922 -39 -16.297 1 72.69 88 ASN B C 1
ATOM 6473 O O . ASN B 1 88 ? -30.047 -39.469 -16.094 1 72.69 88 ASN B O 1
ATOM 6477 N N . GLY B 1 89 ? -28.594 -37.875 -15.516 1 75.88 89 GLY B N 1
ATOM 6478 C CA . GLY B 1 89 ? -29.391 -37.344 -14.422 1 75.88 89 GLY B CA 1
ATOM 6479 C C . GLY B 1 89 ? -28.719 -36.188 -13.688 1 75.88 89 GLY B C 1
ATOM 6480 O O . GLY B 1 89 ? -27.484 -36.094 -13.703 1 75.88 89 GLY B O 1
ATOM 6481 N N . ASP B 1 90 ? -29.672 -35.469 -13.102 1 86.88 90 ASP B N 1
ATOM 6482 C CA . ASP B 1 90 ? -29.141 -34.281 -12.438 1 86.88 90 ASP B CA 1
ATOM 6483 C C . ASP B 1 90 ? -29.219 -34.438 -10.922 1 86.88 90 ASP B C 1
ATOM 6485 O O . ASP B 1 90 ? -28.891 -33.5 -10.195 1 86.88 90 ASP B O 1
ATOM 6489 N N . TYR B 1 91 ? -29.688 -35.656 -10.477 1 92.75 91 TYR B N 1
ATOM 6490 C CA . TYR B 1 91 ? -29.828 -35.875 -9.039 1 92.75 91 TYR B CA 1
ATOM 6491 C C . TYR B 1 91 ? -29.672 -37.344 -8.68 1 92.75 91 TYR B C 1
ATOM 6493 O O . TYR B 1 91 ? -30.188 -38.219 -9.375 1 92.75 91 TYR B O 1
ATOM 6501 N N . GLU B 1 92 ? -28.891 -37.656 -7.656 1 94.06 92 GLU B N 1
ATOM 6502 C CA . GLU B 1 92 ? -28.734 -38.969 -7.07 1 94.06 92 GLU B CA 1
ATOM 6503 C C . GLU B 1 92 ? -28.688 -38.906 -5.547 1 94.06 92 GLU B C 1
ATOM 6505 O O . GLU B 1 92 ? -28.172 -37.938 -4.984 1 94.06 92 GLU B O 1
ATOM 6510 N N . GLU B 1 93 ? -29.172 -39.875 -4.855 1 95.19 93 GLU B N 1
ATOM 6511 C CA . GLU B 1 93 ? -29.172 -39.969 -3.398 1 95.19 93 GLU B CA 1
ATOM 6512 C C . GLU B 1 93 ? -28.891 -41.406 -2.932 1 95.19 93 GLU B C 1
ATOM 6514 O O . GLU B 1 93 ? -29.328 -42.375 -3.566 1 95.19 93 GLU B O 1
ATOM 6519 N N . ARG B 1 94 ? -28.141 -41.5 -1.851 1 94.25 94 ARG B N 1
ATOM 6520 C CA . ARG B 1 94 ? -27.781 -42.812 -1.265 1 94.25 94 ARG B CA 1
ATOM 6521 C C . ARG B 1 94 ? -27.781 -42.719 0.259 1 94.25 94 ARG B C 1
ATOM 6523 O O . ARG B 1 94 ? -27.375 -41.719 0.841 1 94.25 94 ARG B O 1
ATOM 6530 N N . LYS B 1 95 ? -28.281 -43.719 0.83 1 92.5 95 LYS B N 1
ATOM 6531 C CA . LYS B 1 95 ? -28.156 -43.875 2.277 1 92.5 95 LYS B CA 1
ATOM 6532 C C . LYS B 1 95 ? -27.234 -45.031 2.637 1 92.5 95 LYS B C 1
ATOM 6534 O O . LYS B 1 95 ? -27.375 -46.125 2.115 1 92.5 95 LYS B O 1
ATOM 6539 N N . VAL B 1 96 ? -26.266 -44.688 3.398 1 90.88 96 VAL B N 1
ATOM 6540 C CA . VAL B 1 96 ? -25.297 -45.719 3.764 1 90.88 96 VAL B CA 1
ATOM 6541 C C . VAL B 1 96 ? -25.156 -45.812 5.285 1 90.88 96 VAL B C 1
ATOM 6543 O O . VAL B 1 96 ? -25.344 -44.781 5.977 1 90.88 96 VAL B O 1
ATOM 6546 N N . GLY B 1 97 ? -24.828 -46.938 5.805 1 78.06 97 GLY B N 1
ATOM 6547 C CA . GLY B 1 97 ? -24.562 -47.156 7.219 1 78.06 97 GLY B CA 1
ATOM 6548 C C . GLY B 1 97 ? -25.812 -47.156 8.07 1 78.06 97 GLY B C 1
ATOM 6549 O O . GLY B 1 97 ? -26.922 -47.219 7.547 1 78.06 97 GLY B O 1
ATOM 6550 N N . GLY B 1 98 ? -25.828 -47.156 9.617 1 70.69 98 GLY B N 1
ATOM 6551 C CA . GLY B 1 98 ? -26.859 -46.844 10.594 1 70.69 98 GLY B CA 1
ATOM 6552 C C . GLY B 1 98 ? -27.578 -48.062 11.117 1 70.69 98 GLY B C 1
ATOM 6553 O O . GLY B 1 98 ? -28.797 -48.094 11.242 1 70.69 98 GLY B O 1
ATOM 6554 N N . VAL B 1 99 ? -26.859 -49.188 11.422 1 62.22 99 VAL B N 1
ATOM 6555 C CA . VAL B 1 99 ? -27.609 -50.312 11.969 1 62.22 99 VAL B CA 1
ATOM 6556 C C . VAL B 1 99 ? -28.172 -49.938 13.336 1 62.22 99 VAL B C 1
ATOM 6558 O O . VAL B 1 99 ? -29.172 -50.531 13.789 1 62.22 99 VAL B O 1
ATOM 6561 N N . MET B 1 100 ? -27.5 -49 14.094 1 59.22 100 MET B N 1
ATOM 6562 C CA . MET B 1 100 ? -27.844 -48.938 15.516 1 59.22 100 MET B CA 1
ATOM 6563 C C . MET B 1 100 ? -28.562 -47.656 15.867 1 59.22 100 MET B C 1
ATOM 6565 O O . MET B 1 100 ? -28.75 -47.344 17.047 1 59.22 100 MET B O 1
ATOM 6569 N N . GLY B 1 101 ? -29.156 -46.844 15.062 1 62.25 101 GLY B N 1
ATOM 6570 C CA . GLY B 1 101 ? -30.031 -45.719 15.398 1 62.25 101 GLY B CA 1
ATOM 6571 C C . GLY B 1 101 ? -29.297 -44.562 16.031 1 62.25 101 GLY B C 1
ATOM 6572 O O . GLY B 1 101 ? -29.859 -43.875 16.875 1 62.25 101 GLY B O 1
ATOM 6573 N N . PHE B 1 102 ? -27.938 -44.312 15.984 1 71.94 102 PHE B N 1
ATOM 6574 C CA . PHE B 1 102 ? -27.172 -43.312 16.703 1 71.94 102 PHE B CA 1
ATOM 6575 C C . PHE B 1 102 ? -27.312 -41.938 16.016 1 71.94 102 PHE B C 1
ATOM 6577 O O . PHE B 1 102 ? -26.719 -40.969 16.469 1 71.94 102 PHE B O 1
ATOM 6584 N N . GLY B 1 103 ? -28.094 -41.812 14.977 1 81.69 103 GLY B N 1
ATOM 6585 C CA . GLY B 1 103 ? -28.344 -40.531 14.352 1 81.69 103 GLY B CA 1
ATOM 6586 C C . GLY B 1 103 ? -28.016 -40.531 12.867 1 81.69 103 GLY B C 1
ATOM 6587 O O . GLY B 1 103 ? -27.547 -41.531 12.32 1 81.69 103 GLY B O 1
ATOM 6588 N N . GLU B 1 104 ? -28.359 -39.438 12.188 1 87.38 104 GLU B N 1
ATOM 6589 C CA . GLU B 1 104 ? -28.219 -39.344 10.742 1 87.38 104 GLU B CA 1
ATOM 6590 C C . GLU B 1 104 ? -27.375 -38.125 10.344 1 87.38 104 GLU B C 1
ATOM 6592 O O . GLU B 1 104 ? -27.547 -37.031 10.883 1 87.38 104 GLU B O 1
ATOM 6597 N N . LYS B 1 105 ? -26.375 -38.438 9.523 1 91.06 105 LYS B N 1
ATOM 6598 C CA . LYS B 1 105 ? -25.562 -37.375 8.914 1 91.06 105 LYS B CA 1
ATOM 6599 C C . LYS B 1 105 ? -25.984 -37.125 7.469 1 91.06 105 LYS B C 1
ATOM 6601 O O . LYS B 1 105 ? -26.594 -38 6.836 1 91.06 105 LYS B O 1
ATOM 6606 N N . ARG B 1 106 ? -25.703 -35.906 7.043 1 92.69 106 ARG B N 1
ATOM 6607 C CA . ARG B 1 106 ? -26.078 -35.562 5.68 1 92.69 106 ARG B CA 1
ATOM 6608 C C . ARG B 1 106 ? -24.906 -35 4.902 1 92.69 106 ARG B C 1
ATOM 6610 O O . ARG B 1 106 ? -24.156 -34.156 5.418 1 92.69 106 ARG B O 1
ATOM 6617 N N . LEU B 1 107 ? -24.641 -35.5 3.764 1 95.5 107 LEU B N 1
ATOM 6618 C CA . LEU B 1 107 ? -23.688 -34.969 2.789 1 95.5 107 LEU B CA 1
ATOM 6619 C C . LEU B 1 107 ? -24.422 -34.469 1.544 1 95.5 107 LEU B C 1
ATOM 6621 O O . LEU B 1 107 ? -25.125 -35.25 0.881 1 95.5 107 LEU B O 1
ATOM 6625 N N . ILE B 1 108 ? -24.359 -33.219 1.249 1 95.62 108 ILE B N 1
ATOM 6626 C CA . ILE B 1 108 ? -25 -32.625 0.066 1 95.62 108 ILE B CA 1
ATOM 6627 C C . ILE B 1 108 ? -23.922 -32.094 -0.886 1 95.62 108 ILE B C 1
ATOM 6629 O O . ILE B 1 108 ? -23.219 -31.156 -0.564 1 95.62 108 ILE B O 1
ATOM 6633 N N . CYS B 1 109 ? -23.766 -32.75 -2.027 1 97.31 109 CYS B N 1
ATOM 6634 C CA . CYS B 1 109 ? -22.812 -32.312 -3.057 1 97.31 109 CYS B CA 1
ATOM 6635 C C . CYS B 1 109 ? -23.531 -31.641 -4.215 1 97.31 109 CYS B C 1
ATOM 6637 O O . CYS B 1 109 ? -24.562 -32.125 -4.691 1 97.31 109 CYS B O 1
ATOM 6639 N N . ARG B 1 110 ? -23.031 -30.5 -4.652 1 96.62 110 ARG B N 1
ATOM 6640 C CA . ARG B 1 110 ? -23.672 -29.75 -5.734 1 96.62 110 ARG B CA 1
ATOM 6641 C C . ARG B 1 110 ? -22.641 -29.266 -6.75 1 96.62 110 ARG B C 1
ATOM 6643 O O . ARG B 1 110 ? -21.578 -28.75 -6.379 1 96.62 110 ARG B O 1
ATOM 6650 N N . THR B 1 111 ? -22.859 -29.484 -7.996 1 97.69 111 THR B N 1
ATOM 6651 C CA . THR B 1 111 ? -22.219 -28.781 -9.109 1 97.69 111 THR B CA 1
ATOM 6652 C C . THR B 1 111 ? -23.141 -27.734 -9.703 1 97.69 111 THR B C 1
ATOM 6654 O O . THR B 1 111 ? -24.234 -28.047 -10.164 1 97.69 111 THR B O 1
ATOM 6657 N N . LEU B 1 112 ? -22.734 -26.484 -9.758 1 97.81 112 LEU B N 1
ATOM 6658 C CA . LEU B 1 112 ? -23.641 -25.422 -10.133 1 97.81 112 LEU B CA 1
ATOM 6659 C C . LEU B 1 112 ? -23.656 -25.219 -11.641 1 97.81 112 LEU B C 1
ATOM 6661 O O . LEU B 1 112 ? -24.734 -25.141 -12.25 1 97.81 112 LEU B O 1
ATOM 6665 N N . CYS B 1 113 ? -22.469 -25.094 -12.281 1 97.88 113 CYS B N 1
ATOM 6666 C CA . CYS B 1 113 ? -22.344 -24.984 -13.727 1 97.88 113 CYS B CA 1
ATOM 6667 C C . CYS B 1 113 ? -21.312 -25.969 -14.266 1 97.88 113 CYS B C 1
ATOM 6669 O O . CYS B 1 113 ? -20.203 -26.062 -13.734 1 97.88 113 CYS B O 1
ATOM 6671 N N . ALA B 1 114 ? -21.656 -26.672 -15.398 1 97.75 114 ALA B N 1
ATOM 6672 C CA . ALA B 1 114 ? -20.734 -27.703 -15.891 1 97.75 114 ALA B CA 1
ATOM 6673 C C . ALA B 1 114 ? -20.672 -27.688 -17.422 1 97.75 114 ALA B C 1
ATOM 6675 O O . ALA B 1 114 ? -21.688 -27.453 -18.078 1 97.75 114 ALA B O 1
ATOM 6676 N N . TRP B 1 115 ? -19.578 -27.922 -17.969 1 97.69 115 TRP B N 1
ATOM 6677 C CA . TRP B 1 115 ? -19.312 -28.031 -19.406 1 97.69 115 TRP B CA 1
ATOM 6678 C C . TRP B 1 115 ? -18.578 -29.312 -19.734 1 97.69 115 TRP B C 1
ATOM 6680 O O . TRP B 1 115 ? -17.953 -29.938 -18.859 1 97.69 115 TRP B O 1
ATOM 6690 N N . ASN B 1 116 ? -18.531 -29.688 -20.906 1 97.25 116 ASN B N 1
ATOM 6691 C CA . ASN B 1 116 ? -18.031 -31 -21.328 1 97.25 116 ASN B CA 1
ATOM 6692 C C . ASN B 1 116 ? -16.516 -31 -21.469 1 97.25 116 ASN B C 1
ATOM 6694 O O . ASN B 1 116 ? -15.836 -31.844 -20.906 1 97.25 116 ASN B O 1
ATOM 6698 N N . GLU B 1 117 ? -15.961 -30.078 -22.203 1 96.12 117 GLU B N 1
ATOM 6699 C CA . GLU B 1 117 ? -14.523 -30.078 -22.5 1 96.12 117 GLU B CA 1
ATOM 6700 C C . GLU B 1 117 ? -13.711 -29.734 -21.266 1 96.12 117 GLU B C 1
ATOM 6702 O O . GLU B 1 117 ? -14.031 -28.797 -20.547 1 96.12 117 GLU B O 1
ATOM 6707 N N . ALA B 1 118 ? -12.641 -30.453 -21.031 1 95.75 118 ALA B N 1
ATOM 6708 C CA . ALA B 1 118 ? -11.789 -30.25 -19.859 1 95.75 118 ALA B CA 1
ATOM 6709 C C . ALA B 1 118 ? -10.766 -29.141 -20.109 1 95.75 118 ALA B C 1
ATOM 6711 O O . ALA B 1 118 ? -9.57 -29.406 -20.203 1 95.75 118 ALA B O 1
ATOM 6712 N N . VAL B 1 119 ? -11.156 -27.953 -20.266 1 96.12 119 VAL B N 1
ATOM 6713 C CA . VAL B 1 119 ? -10.352 -26.75 -20.453 1 96.12 119 VAL B CA 1
ATOM 6714 C C . VAL B 1 119 ? -10.766 -25.688 -19.438 1 96.12 119 VAL B C 1
ATOM 6716 O O . VAL B 1 119 ? -11.594 -25.938 -18.562 1 96.12 119 VAL B O 1
ATOM 6719 N N . SER B 1 120 ? -10.148 -24.562 -19.5 1 96.31 120 SER B N 1
ATOM 6720 C CA . SER B 1 120 ? -10.555 -23.469 -18.625 1 96.31 120 SER B CA 1
ATOM 6721 C C . SER B 1 120 ? -12.008 -23.078 -18.859 1 96.31 120 SER B C 1
ATOM 6723 O O . SER B 1 120 ? -12.484 -23.094 -20 1 96.31 120 SER B O 1
ATOM 6725 N N . PRO B 1 121 ? -12.75 -22.703 -17.828 1 97.38 121 PRO B N 1
ATOM 6726 C CA . PRO B 1 121 ? -14.188 -22.469 -17.953 1 97.38 121 PRO B CA 1
ATOM 6727 C C . PRO B 1 121 ? -14.523 -21.438 -19.031 1 97.38 121 PRO B C 1
ATOM 6729 O O . PRO B 1 121 ? -15.484 -21.609 -19.781 1 97.38 121 PRO B O 1
ATOM 6732 N N . HIS B 1 122 ? -13.789 -20.344 -19.109 1 97.69 122 HIS B N 1
ATOM 6733 C CA . HIS B 1 122 ? -14.086 -19.328 -20.125 1 97.69 122 HIS B CA 1
ATOM 6734 C C . HIS B 1 122 ? -13.953 -19.891 -21.531 1 97.69 122 HIS B C 1
ATOM 6736 O O . HIS B 1 122 ? -14.742 -19.547 -22.406 1 97.69 122 HIS B O 1
ATOM 6742 N N . LEU B 1 123 ? -12.938 -20.688 -21.766 1 97.06 123 LEU B N 1
ATOM 6743 C CA . LEU B 1 123 ? -12.727 -21.312 -23.062 1 97.06 123 LEU B CA 1
ATOM 6744 C C . LEU B 1 123 ? -13.82 -22.328 -23.375 1 97.06 123 LEU B C 1
ATOM 6746 O O . LEU B 1 123 ? -14.25 -22.469 -24.516 1 97.06 123 LEU B O 1
ATOM 6750 N N . ALA B 1 124 ? -14.266 -23.125 -22.359 1 97.56 124 ALA B N 1
ATOM 6751 C CA . ALA B 1 124 ? -15.383 -24.062 -22.516 1 97.56 124 ALA B CA 1
ATOM 6752 C C . ALA B 1 124 ? -16.641 -23.312 -22.969 1 97.56 124 ALA B C 1
ATOM 6754 O O . ALA B 1 124 ? -17.375 -23.797 -23.844 1 97.56 124 ALA B O 1
ATOM 6755 N N . VAL B 1 125 ? -16.938 -22.141 -22.344 1 97.69 125 VAL B N 1
ATOM 6756 C CA . VAL B 1 125 ? -18.078 -21.328 -22.719 1 97.69 125 VAL B CA 1
ATOM 6757 C C . VAL B 1 125 ? -17.953 -20.891 -24.188 1 97.69 125 VAL B C 1
ATOM 6759 O O . VAL B 1 125 ? -18.938 -20.922 -24.922 1 97.69 125 VAL B O 1
ATOM 6762 N N . GLU B 1 126 ? -16.75 -20.422 -24.547 1 96.31 126 GLU B N 1
ATOM 6763 C CA . GLU B 1 126 ? -16.5 -19.969 -25.922 1 96.31 126 GLU B CA 1
ATOM 6764 C C . GLU B 1 126 ? -16.781 -21.094 -26.922 1 96.31 126 GLU B C 1
ATOM 6766 O O . GLU B 1 126 ? -17.328 -20.844 -28 1 96.31 126 GLU B O 1
ATOM 6771 N N . ARG B 1 127 ? -16.438 -22.312 -26.578 1 95.69 127 ARG B N 1
ATOM 6772 C CA . ARG B 1 127 ? -16.484 -23.438 -27.516 1 95.69 127 ARG B CA 1
ATOM 6773 C C . ARG B 1 127 ? -17.859 -24.125 -27.484 1 95.69 127 ARG B C 1
ATOM 6775 O O . ARG B 1 127 ? -18.312 -24.641 -28.5 1 95.69 127 ARG B O 1
ATOM 6782 N N . GLU B 1 128 ? -18.547 -24.156 -26.312 1 95.62 128 GLU B N 1
ATOM 6783 C CA . GLU B 1 128 ? -19.766 -24.969 -26.141 1 95.62 128 GLU B CA 1
ATOM 6784 C C . GLU B 1 128 ? -20.969 -24.078 -25.875 1 95.62 128 GLU B C 1
ATOM 6786 O O . GLU B 1 128 ? -22.109 -24.531 -25.953 1 95.62 128 GLU B O 1
ATOM 6791 N N . GLY B 1 129 ? -20.734 -22.797 -25.562 1 95.75 129 GLY B N 1
ATOM 6792 C CA . GLY B 1 129 ? -21.828 -21.953 -25.109 1 95.75 129 GLY B CA 1
ATOM 6793 C C . GLY B 1 129 ? -22.172 -22.156 -23.641 1 95.75 129 GLY B C 1
ATOM 6794 O O . GLY B 1 129 ? -21.344 -22.672 -22.875 1 95.75 129 GLY B O 1
ATOM 6795 N N . GLY B 1 130 ? -23.312 -21.625 -23.156 1 95.81 130 GLY B N 1
ATOM 6796 C CA . GLY B 1 130 ? -23.75 -21.766 -21.781 1 95.81 130 GLY B CA 1
ATOM 6797 C C . GLY B 1 130 ? -23.094 -20.781 -20.844 1 95.81 130 GLY B C 1
ATOM 6798 O O . GLY B 1 130 ? -22.75 -21.125 -19.703 1 95.81 130 GLY B O 1
ATOM 6799 N N . GLY B 1 131 ? -22.812 -19.672 -21.328 1 96.25 131 GLY B N 1
ATOM 6800 C CA . GLY B 1 131 ? -22.172 -18.625 -20.531 1 96.25 131 GLY B CA 1
ATOM 6801 C C . GLY B 1 131 ? -22.969 -18.219 -19.312 1 96.25 131 GLY B C 1
ATOM 6802 O O . GLY B 1 131 ? -24.203 -18.297 -19.328 1 96.25 131 GLY B O 1
ATOM 6803 N N . VAL B 1 132 ? -22.312 -17.922 -18.219 1 97.06 132 VAL B N 1
ATOM 6804 C CA . VAL B 1 132 ? -22.906 -17.453 -16.969 1 97.06 132 VAL B CA 1
ATOM 6805 C C . VAL B 1 132 ? -22.203 -16.188 -16.5 1 97.06 132 VAL B C 1
ATOM 6807 O O . VAL B 1 132 ? -20.969 -16.172 -16.391 1 97.06 132 VAL B O 1
ATOM 6810 N N . GLU B 1 133 ? -23.016 -15.188 -16.188 1 96.75 133 GLU B N 1
ATOM 6811 C CA . GLU B 1 133 ? -22.438 -13.938 -15.703 1 96.75 133 GLU B CA 1
ATOM 6812 C C . GLU B 1 133 ? -21.953 -14.07 -14.258 1 96.75 133 GLU B C 1
ATOM 6814 O O . GLU B 1 133 ? -22.453 -14.922 -13.516 1 96.75 133 GLU B O 1
ATOM 6819 N N . ASP B 1 134 ? -21 -13.273 -13.875 1 97.19 134 ASP B N 1
ATOM 6820 C CA . ASP B 1 134 ? -20.422 -13.32 -12.539 1 97.19 134 ASP B CA 1
ATOM 6821 C C . ASP B 1 134 ? -21.5 -13.188 -11.469 1 97.19 134 ASP B C 1
ATOM 6823 O O . ASP B 1 134 ? -21.516 -13.953 -10.5 1 97.19 134 ASP B O 1
ATOM 6827 N N . GLU B 1 135 ? -22.391 -12.195 -11.641 1 95.56 135 GLU B N 1
ATOM 6828 C CA . GLU B 1 135 ? -23.422 -11.938 -10.641 1 95.56 135 GLU B CA 1
ATOM 6829 C C . GLU B 1 135 ? -24.344 -13.141 -10.477 1 95.56 135 GLU B C 1
ATOM 6831 O O . GLU B 1 135 ? -24.734 -13.477 -9.359 1 95.56 135 GLU B O 1
ATOM 6836 N N . GLU B 1 136 ? -24.703 -13.734 -11.562 1 97.31 136 GLU B N 1
ATOM 6837 C CA . GLU B 1 136 ? -25.562 -14.906 -11.523 1 97.31 136 GLU B CA 1
ATOM 6838 C C . GLU B 1 136 ? -24.906 -16.078 -10.797 1 97.31 136 GLU B C 1
ATOM 6840 O O . GLU B 1 136 ? -25.516 -16.734 -9.969 1 97.31 136 GLU B O 1
ATOM 6845 N N . LEU B 1 137 ? -23.672 -16.344 -11.125 1 98.06 137 LEU B N 1
ATOM 6846 C CA . LEU B 1 137 ? -22.938 -17.422 -10.477 1 98.06 137 LEU B CA 1
ATOM 6847 C C . LEU B 1 137 ? -22.828 -17.172 -8.977 1 98.06 137 LEU B C 1
ATOM 6849 O O . LEU B 1 137 ? -23 -18.094 -8.18 1 98.06 137 LEU B O 1
ATOM 6853 N N . LEU B 1 138 ? -22.484 -15.961 -8.586 1 97.5 138 LEU B N 1
ATOM 6854 C CA . LEU B 1 138 ? -22.359 -15.609 -7.176 1 97.5 138 LEU B CA 1
ATOM 6855 C C . LEU B 1 138 ? -23.688 -15.797 -6.438 1 97.5 138 LEU B C 1
ATOM 6857 O O . LEU B 1 138 ? -23.703 -16.25 -5.289 1 97.5 138 LEU B O 1
ATOM 6861 N N . GLU B 1 139 ? -24.75 -15.445 -7.098 1 96.56 139 GLU B N 1
ATOM 6862 C CA . GLU B 1 139 ? -26.062 -15.641 -6.5 1 96.56 139 GLU B CA 1
ATOM 6863 C C . GLU B 1 139 ? -26.344 -17.125 -6.254 1 96.56 139 GLU B C 1
ATOM 6865 O O . GLU B 1 139 ? -26.922 -17.5 -5.227 1 96.56 139 GLU B O 1
ATOM 6870 N N . MET B 1 140 ? -25.984 -17.969 -7.207 1 96.81 140 MET B N 1
ATOM 6871 C CA . MET B 1 140 ? -26.156 -19.406 -7.047 1 96.81 140 MET B CA 1
ATOM 6872 C C . MET B 1 140 ? -25.359 -19.938 -5.863 1 96.81 140 MET B C 1
ATOM 6874 O O . MET B 1 140 ? -25.859 -20.734 -5.07 1 96.81 140 MET B O 1
ATOM 6878 N N . VAL B 1 141 ? -24.125 -19.469 -5.742 1 97.25 141 VAL B N 1
ATOM 6879 C CA . VAL B 1 141 ? -23.266 -19.891 -4.641 1 97.25 141 VAL B CA 1
ATOM 6880 C C . VAL B 1 141 ? -23.844 -19.422 -3.314 1 97.25 141 VAL B C 1
ATOM 6882 O O . VAL B 1 141 ? -23.906 -20.188 -2.348 1 97.25 141 VAL B O 1
ATOM 6885 N N . GLU B 1 142 ? -24.266 -18.188 -3.287 1 95.12 142 GLU B N 1
ATOM 6886 C CA . GLU B 1 142 ? -24.844 -17.609 -2.076 1 95.12 142 GLU B CA 1
ATOM 6887 C C . GLU B 1 142 ? -26.062 -18.391 -1.609 1 95.12 142 GLU B C 1
ATOM 6889 O O . GLU B 1 142 ? -26.219 -18.656 -0.414 1 95.12 142 GLU B O 1
ATOM 6894 N N . LYS B 1 143 ? -26.922 -18.75 -2.549 1 93.44 143 LYS B N 1
ATOM 6895 C CA . LYS B 1 143 ? -28.109 -19.547 -2.229 1 93.44 143 LYS B CA 1
ATOM 6896 C C . LYS B 1 143 ? -27.719 -20.859 -1.573 1 93.44 143 LYS B C 1
ATOM 6898 O O . LYS B 1 143 ? -28.359 -21.297 -0.617 1 93.44 143 LYS B O 1
ATOM 6903 N N . CYS B 1 144 ? -26.688 -21.469 -2.08 1 92.88 144 CYS B N 1
ATOM 6904 C CA . CYS B 1 144 ? -26.203 -22.734 -1.511 1 92.88 144 CYS B CA 1
ATOM 6905 C C . CYS B 1 144 ? -25.688 -22.516 -0.09 1 92.88 144 CYS B C 1
ATOM 6907 O O . CYS B 1 144 ? -25.922 -23.359 0.782 1 92.88 144 CYS B O 1
ATOM 6909 N N . LEU B 1 145 ? -25.031 -21.438 0.15 1 90.31 145 LEU B N 1
ATOM 6910 C CA . LEU B 1 145 ? -24.438 -21.156 1.452 1 90.31 145 LEU B CA 1
ATOM 6911 C C . LEU B 1 145 ? -25.516 -20.875 2.494 1 90.31 145 LEU B C 1
ATOM 6913 O O . LEU B 1 145 ? -25.328 -21.172 3.678 1 90.31 145 LEU B O 1
ATOM 6917 N N . TRP B 1 146 ? -26.703 -20.359 2.027 1 84.44 146 TRP B N 1
ATOM 6918 C CA . TRP B 1 146 ? -27.797 -20.031 2.941 1 84.44 146 TRP B CA 1
ATOM 6919 C C . TRP B 1 146 ? -28.656 -21.266 3.211 1 84.44 146 TRP B C 1
ATOM 6921 O O . TRP B 1 146 ? -29.312 -21.344 4.25 1 84.44 146 TRP B O 1
ATOM 6931 N N . MET B 1 147 ? -28.891 -22.109 2.271 1 73.12 147 MET B N 1
ATOM 6932 C CA . MET B 1 147 ? -29.734 -23.297 2.439 1 73.12 147 MET B CA 1
ATOM 6933 C C . MET B 1 147 ? -29.234 -24.141 3.611 1 73.12 147 MET B C 1
ATOM 6935 O O . MET B 1 147 ? -30.047 -24.734 4.332 1 73.12 147 MET B O 1
ATOM 6939 N N . GLY B 1 148 ? -28.062 -24.188 3.824 1 58.06 148 GLY B N 1
ATOM 6940 C CA . GLY B 1 148 ? -27.531 -24.969 4.926 1 58.06 148 GLY B CA 1
ATOM 6941 C C . GLY B 1 148 ? -27.75 -24.328 6.281 1 58.06 148 GLY B C 1
ATOM 6942 O O . GLY B 1 148 ? -27.5 -24.953 7.32 1 58.06 148 GLY B O 1
ATOM 6943 N N . VAL B 1 149 ? -28.266 -22.984 6.297 1 60 149 VAL B N 1
ATOM 6944 C CA . VAL B 1 149 ? -28.203 -22.266 7.562 1 60 149 VAL B CA 1
ATOM 6945 C C . VAL B 1 149 ? -29.625 -21.922 8.023 1 60 149 VAL B C 1
ATOM 6947 O O . VAL B 1 149 ? -29.797 -21.25 9.047 1 60 149 VAL B O 1
ATOM 6950 N N . GLU B 1 150 ? -30.656 -22.344 7.145 1 53.94 150 GLU B N 1
ATOM 6951 C CA . GLU B 1 150 ? -31.984 -21.969 7.641 1 53.94 150 GLU B CA 1
ATOM 6952 C C . GLU B 1 150 ? -32.344 -22.766 8.898 1 53.94 150 GLU B C 1
ATOM 6954 O O . GLU B 1 150 ? -32.125 -23.984 8.945 1 53.94 150 GLU B O 1
ATOM 6959 N N . GLY B 1 151 ? -32.531 -22.109 10.023 1 52.72 151 GLY B N 1
ATOM 6960 C CA . GLY B 1 151 ? -33.062 -22.562 11.305 1 52.72 151 GLY B CA 1
ATOM 6961 C C . GLY B 1 151 ? -31.969 -22.75 12.352 1 52.72 151 GLY B C 1
ATOM 6962 O O . GLY B 1 151 ? -30.844 -22.281 12.172 1 52.72 151 GLY B O 1
ATOM 6963 N N . GLU B 1 152 ? -32.281 -23.297 13.562 1 51.09 152 GLU B N 1
ATOM 6964 C CA . GLU B 1 152 ? -31.547 -23.453 14.82 1 51.09 152 GLU B CA 1
ATOM 6965 C C . GLU B 1 152 ? -30.266 -24.25 14.625 1 51.09 152 GLU B C 1
ATOM 6967 O O . GLU B 1 152 ? -29.406 -24.266 15.5 1 51.09 152 GLU B O 1
ATOM 6972 N N . GLU B 1 153 ? -30.125 -25 13.484 1 55.84 153 GLU B N 1
ATOM 6973 C CA . GLU B 1 153 ? -29.016 -25.953 13.461 1 55.84 153 GLU B CA 1
ATOM 6974 C C . GLU B 1 153 ? -27.844 -25.422 12.648 1 55.84 153 GLU B C 1
ATOM 6976 O O . GLU B 1 153 ? -27.094 -26.188 12.039 1 55.84 153 GLU B O 1
ATOM 6981 N N . LYS B 1 154 ? -27.609 -24.094 12.641 1 59.66 154 LYS B N 1
ATOM 6982 C CA . LYS B 1 154 ? -26.516 -23.453 11.93 1 59.66 154 LYS B CA 1
ATOM 6983 C C . LYS B 1 154 ? -25.172 -24 12.406 1 59.66 154 LYS B C 1
ATOM 6985 O O . LYS B 1 154 ? -24.266 -24.234 11.602 1 59.66 154 LYS B O 1
ATOM 6990 N N . SER B 1 155 ? -25.078 -24.25 13.633 1 61.53 155 SER B N 1
ATOM 6991 C CA . SER B 1 155 ? -23.828 -24.672 14.25 1 61.53 155 SER B CA 1
ATOM 6992 C C . SER B 1 155 ? -23.469 -26.094 13.859 1 61.53 155 SER B C 1
ATOM 6994 O O . SER B 1 155 ? -22.344 -26.547 14.07 1 61.53 155 SER B O 1
ATOM 6996 N N . GLU B 1 156 ? -24.359 -26.625 12.953 1 75.38 156 GLU B N 1
ATOM 6997 C CA . GLU B 1 156 ? -24.141 -28.047 12.68 1 75.38 156 GLU B CA 1
ATOM 6998 C C . GLU B 1 156 ? -23.859 -28.281 11.203 1 75.38 156 GLU B C 1
ATOM 7000 O O . GLU B 1 156 ? -24.047 -29.406 10.703 1 75.38 156 GLU B O 1
ATOM 7005 N N . CYS B 1 157 ? -23.422 -27.188 10.562 1 88.25 157 CYS B N 1
ATOM 7006 C CA . CYS B 1 157 ? -23.234 -27.375 9.125 1 88.25 157 CYS B CA 1
ATOM 7007 C C . CYS B 1 157 ? -21.859 -26.844 8.695 1 88.25 157 CYS B C 1
ATOM 7009 O O . CYS B 1 157 ? -21.438 -25.781 9.125 1 88.25 157 CYS B O 1
ATOM 7011 N N . TRP B 1 158 ? -21.109 -27.672 7.941 1 93.19 158 TRP B N 1
ATOM 7012 C CA . TRP B 1 158 ? -19.891 -27.266 7.258 1 93.19 158 TRP B CA 1
ATOM 7013 C C . TRP B 1 158 ? -20.141 -27.047 5.77 1 93.19 158 TRP B C 1
ATOM 7015 O O . TRP B 1 158 ? -20.922 -27.781 5.156 1 93.19 158 TRP B O 1
ATOM 7025 N N . SER B 1 159 ? -19.594 -26.016 5.242 1 95.62 159 SER B N 1
ATOM 7026 C CA . SER B 1 159 ? -19.656 -25.828 3.795 1 95.62 159 SER B CA 1
ATOM 7027 C C . SER B 1 159 ? -18.266 -25.672 3.199 1 95.62 159 SER B C 1
ATOM 7029 O O . SER B 1 159 ? -17.422 -24.969 3.76 1 95.62 159 SER B O 1
ATOM 7031 N N . LEU B 1 160 ? -18.062 -26.391 2.158 1 97.44 160 LEU B N 1
ATOM 7032 C CA . LEU B 1 160 ? -16.797 -26.312 1.431 1 97.44 160 LEU B CA 1
ATOM 7033 C C . LEU B 1 160 ? -17.031 -25.953 -0.034 1 97.44 160 LEU B C 1
ATOM 7035 O O . LEU B 1 160 ? -17.797 -26.625 -0.724 1 97.44 160 LEU B O 1
ATOM 7039 N N . ILE B 1 161 ? -16.422 -24.906 -0.469 1 98.56 161 ILE B N 1
ATOM 7040 C CA . ILE B 1 161 ? -16.453 -24.516 -1.877 1 98.56 161 ILE B CA 1
ATOM 7041 C C . ILE B 1 161 ? -15.141 -24.922 -2.547 1 98.56 161 ILE B C 1
ATOM 7043 O O . ILE B 1 161 ? -14.062 -24.562 -2.08 1 98.56 161 ILE B O 1
ATOM 7047 N N . GLU B 1 162 ? -15.188 -25.703 -3.547 1 98.69 162 GLU B N 1
ATOM 7048 C CA . GLU B 1 162 ? -13.984 -26.078 -4.293 1 98.69 162 GLU B CA 1
ATOM 7049 C C . GLU B 1 162 ? -13.914 -25.328 -5.625 1 98.69 162 GLU B C 1
ATOM 7051 O O . GLU B 1 162 ? -14.805 -25.469 -6.465 1 98.69 162 GLU B O 1
ATOM 7056 N N . THR B 1 163 ? -12.859 -24.547 -5.867 1 98.62 163 THR B N 1
ATOM 7057 C CA . THR B 1 163 ? -12.695 -23.766 -7.094 1 98.62 163 THR B CA 1
ATOM 7058 C C . THR B 1 163 ? -12.156 -24.656 -8.219 1 98.62 163 THR B C 1
ATOM 7060 O O . THR B 1 163 ? -11.805 -25.812 -7.992 1 98.62 163 THR B O 1
ATOM 7063 N N . ALA B 1 164 ? -12.133 -24.109 -9.43 1 98.06 164 ALA B N 1
ATOM 7064 C CA . ALA B 1 164 ? -11.609 -24.812 -10.594 1 98.06 164 ALA B CA 1
ATOM 7065 C C . ALA B 1 164 ? -10.219 -24.297 -10.969 1 98.06 164 ALA B C 1
ATOM 7067 O O . ALA B 1 164 ? -9.984 -23.094 -10.977 1 98.06 164 ALA B O 1
ATOM 7068 N N . GLY B 1 165 ? -9.289 -25.219 -11.273 1 97.56 165 GLY B N 1
ATOM 7069 C CA . GLY B 1 165 ? -7.961 -24.828 -11.727 1 97.56 165 GLY B CA 1
ATOM 7070 C C . GLY B 1 165 ? -7.137 -24.156 -10.648 1 97.56 165 GLY B C 1
ATOM 7071 O O . GLY B 1 165 ? -7.207 -24.531 -9.477 1 97.56 165 GLY B O 1
ATOM 7072 N N . GLY B 1 166 ? -6.266 -23.266 -11.023 1 98.31 166 GLY B N 1
ATOM 7073 C CA . GLY B 1 166 ? -5.465 -22.5 -10.094 1 98.31 166 GLY B CA 1
ATOM 7074 C C . GLY B 1 166 ? -6.18 -21.266 -9.562 1 98.31 166 GLY B C 1
ATOM 7075 O O . GLY B 1 166 ? -7.324 -21 -9.945 1 98.31 166 GLY B O 1
ATOM 7076 N N . VAL B 1 167 ? -5.523 -20.516 -8.734 1 98.69 167 VAL B N 1
ATOM 7077 C CA . VAL B 1 167 ? -6.133 -19.422 -7.996 1 98.69 167 VAL B CA 1
ATOM 7078 C C . VAL B 1 167 ? -6.605 -18.344 -8.969 1 98.69 167 VAL B C 1
ATOM 7080 O O . VAL B 1 167 ? -7.609 -17.672 -8.727 1 98.69 167 VAL B O 1
ATOM 7083 N N . ALA B 1 168 ? -5.867 -18.188 -10.109 1 98.62 168 ALA B N 1
ATOM 7084 C CA . ALA B 1 168 ? -6.184 -17.141 -11.07 1 98.62 168 ALA B CA 1
ATOM 7085 C C . ALA B 1 168 ? -6.715 -17.719 -12.375 1 98.62 168 ALA B C 1
ATOM 7087 O O . ALA B 1 168 ? -6.562 -17.109 -13.438 1 98.62 168 ALA B O 1
ATOM 7088 N N . SER B 1 169 ? -7.277 -18.891 -12.32 1 98.44 169 SER B N 1
ATOM 7089 C CA . SER B 1 169 ? -7.949 -19.438 -13.492 1 98.44 169 SER B CA 1
ATOM 7090 C C . SER B 1 169 ? -9.211 -18.656 -13.82 1 98.44 169 SER B C 1
ATOM 7092 O O . SER B 1 169 ? -9.969 -18.281 -12.93 1 98.44 169 SER B O 1
ATOM 7094 N N . PRO B 1 170 ? -9.469 -18.375 -15.117 1 98.12 170 PRO B N 1
ATOM 7095 C CA . PRO B 1 170 ? -10.695 -17.656 -15.484 1 98.12 170 PRO B CA 1
ATOM 7096 C C . PRO B 1 170 ? -11.961 -18.453 -15.18 1 98.12 170 PRO B C 1
ATOM 7098 O O . PRO B 1 170 ? -11.984 -19.672 -15.344 1 98.12 170 PRO B O 1
ATOM 7101 N N . GLY B 1 171 ? -12.992 -17.766 -14.734 1 98.06 171 GLY B N 1
ATOM 7102 C CA . GLY B 1 171 ? -14.328 -18.344 -14.664 1 98.06 171 GLY B CA 1
ATOM 7103 C C . GLY B 1 171 ? -15.047 -18.344 -16 1 98.06 171 GLY B C 1
ATOM 7104 O O . GLY B 1 171 ? -14.438 -18.094 -17.031 1 98.06 171 GLY B O 1
ATOM 7105 N N . PRO B 1 172 ? -16.328 -18.656 -15.984 1 98 172 PRO B N 1
ATOM 7106 C CA . PRO B 1 172 ? -17.078 -18.75 -17.234 1 98 172 PRO B CA 1
ATOM 7107 C C . PRO B 1 172 ? -17.125 -17.422 -18 1 98 172 PRO B C 1
ATOM 7109 O O . PRO B 1 172 ? -17.172 -17.422 -19.234 1 98 172 PRO B O 1
ATOM 7112 N N . SER B 1 173 ? -17.109 -16.281 -17.312 1 97.31 173 SER B N 1
ATOM 7113 C CA . SER B 1 173 ? -17.188 -14.961 -17.922 1 97.31 173 SER B CA 1
ATOM 7114 C C . SER B 1 173 ? -15.82 -14.484 -18.391 1 97.31 173 SER B C 1
ATOM 7116 O O . SER B 1 173 ? -15.711 -13.516 -19.156 1 97.31 173 SER B O 1
ATOM 7118 N N . GLY B 1 174 ? -14.781 -15.148 -17.938 1 97.06 174 GLY B N 1
ATOM 7119 C CA . GLY B 1 174 ? -13.422 -14.695 -18.188 1 97.06 174 GLY B CA 1
ATOM 7120 C C . GLY B 1 174 ? -12.789 -14 -17 1 97.06 174 GLY B C 1
ATOM 7121 O O . GLY B 1 174 ? -11.57 -13.82 -16.953 1 97.06 174 GLY B O 1
ATOM 7122 N N . THR B 1 175 ? -13.633 -13.648 -16.016 1 97.62 175 THR B N 1
ATOM 7123 C CA . THR B 1 175 ? -13.109 -13.07 -14.781 1 97.62 175 THR B CA 1
ATOM 7124 C C . THR B 1 175 ? -12.297 -14.094 -14 1 97.62 175 THR B C 1
ATOM 7126 O O . THR B 1 175 ? -12.688 -15.258 -13.891 1 97.62 175 THR B O 1
ATOM 7129 N N . LEU B 1 176 ? -11.148 -13.711 -13.539 1 98.44 176 LEU B N 1
ATOM 7130 C CA . LEU B 1 176 ? -10.344 -14.633 -12.742 1 98.44 176 LEU B CA 1
ATOM 7131 C C . LEU B 1 176 ? -11.094 -15.078 -11.5 1 98.44 176 LEU B C 1
ATOM 7133 O O . LEU B 1 176 ? -11.75 -14.273 -10.844 1 98.44 176 LEU B O 1
ATOM 7137 N N . GLN B 1 177 ? -11.039 -16.312 -11.148 1 98.56 177 GLN B N 1
ATOM 7138 C CA . GLN B 1 177 ? -11.82 -16.859 -10.047 1 98.56 177 GLN B CA 1
ATOM 7139 C C . GLN B 1 177 ? -11.461 -16.188 -8.727 1 98.56 177 GLN B C 1
ATOM 7141 O O . GLN B 1 177 ? -12.32 -16.016 -7.859 1 98.56 177 GLN B O 1
ATOM 7146 N N . CYS B 1 178 ? -10.141 -15.82 -8.516 1 98.56 178 CYS B N 1
ATOM 7147 C CA . CYS B 1 178 ? -9.75 -15.133 -7.289 1 98.56 178 CYS B CA 1
ATOM 7148 C C . CYS B 1 178 ? -10.391 -13.75 -7.215 1 98.56 178 CYS B C 1
ATOM 7150 O O . CYS B 1 178 ? -10.508 -13.18 -6.129 1 98.56 178 CYS B O 1
ATOM 7152 N N . ASP B 1 179 ? -10.742 -13.133 -8.305 1 98.19 179 ASP B N 1
ATOM 7153 C CA . ASP B 1 179 ? -11.492 -11.875 -8.344 1 98.19 179 ASP B CA 1
ATOM 7154 C C . ASP B 1 179 ? -12.992 -12.125 -8.25 1 98.19 179 ASP B C 1
ATOM 7156 O O . ASP B 1 179 ? -13.703 -11.398 -7.559 1 98.19 179 ASP B O 1
ATOM 7160 N N . LEU B 1 180 ? -13.422 -13.18 -8.914 1 98 180 LEU B N 1
ATOM 7161 C CA . LEU B 1 180 ? -14.828 -13.523 -9.047 1 98 180 LEU B CA 1
ATOM 7162 C C . LEU B 1 180 ? -15.453 -13.805 -7.688 1 98 180 LEU B C 1
ATOM 7164 O O . LEU B 1 180 ? -16.547 -13.328 -7.391 1 98 180 LEU B O 1
ATOM 7168 N N . TYR B 1 181 ? -14.797 -14.516 -6.805 1 98.19 181 TYR B N 1
ATOM 7169 C CA . TYR B 1 181 ? -15.375 -14.953 -5.535 1 98.19 181 TYR B CA 1
ATOM 7170 C C . TYR B 1 181 ? -15.016 -13.977 -4.418 1 98.19 181 TYR B C 1
ATOM 7172 O O . TYR B 1 181 ? -15.391 -14.188 -3.26 1 98.19 181 TYR B O 1
ATOM 7180 N N . ARG B 1 182 ? -14.336 -12.859 -4.711 1 97.75 182 ARG B N 1
ATOM 7181 C CA . ARG B 1 182 ? -13.812 -11.914 -3.73 1 97.75 182 ARG B CA 1
ATOM 7182 C C . ARG B 1 182 ? -14.938 -11.305 -2.9 1 97.75 182 ARG B C 1
ATOM 7184 O O . ARG B 1 182 ? -14.758 -11.023 -1.714 1 97.75 182 ARG B O 1
ATOM 7191 N N . PRO B 1 183 ? -16.141 -11.062 -3.404 1 96.12 183 PRO B N 1
ATOM 7192 C CA . PRO B 1 183 ? -17.219 -10.477 -2.604 1 96.12 183 PRO B CA 1
ATOM 7193 C C . PRO B 1 183 ? -17.531 -11.297 -1.354 1 96.12 183 PRO B C 1
ATOM 7195 O O . PRO B 1 183 ? -17.984 -10.742 -0.347 1 96.12 183 PRO B O 1
ATOM 7198 N N . PHE B 1 184 ? -17.234 -12.641 -1.397 1 95.75 184 PHE B N 1
ATOM 7199 C CA . PHE B 1 184 ? -17.484 -13.5 -0.243 1 95.75 184 PHE B CA 1
ATOM 7200 C C . PHE B 1 184 ? -16.312 -13.477 0.719 1 95.75 184 PHE B C 1
ATOM 7202 O O . PHE B 1 184 ? -16.5 -13.523 1.937 1 95.75 184 PHE B O 1
ATOM 7209 N N . ARG B 1 185 ? -15.102 -13.398 0.15 1 96.94 185 ARG B N 1
ATOM 7210 C CA . ARG B 1 185 ? -13.812 -13.445 0.845 1 96.94 185 ARG B CA 1
ATOM 7211 C C . ARG B 1 185 ? -13.789 -14.578 1.868 1 96.94 185 ARG B C 1
ATOM 7213 O O . ARG B 1 185 ? -13.461 -14.352 3.037 1 96.94 185 ARG B O 1
ATOM 7220 N N . ILE B 1 186 ? -14.227 -15.734 1.486 1 97.56 186 ILE B N 1
ATOM 7221 C CA . ILE B 1 186 ? -14.258 -16.922 2.346 1 97.56 186 ILE B CA 1
ATOM 7222 C C . ILE B 1 186 ? -12.828 -17.391 2.613 1 97.56 186 ILE B C 1
ATOM 7224 O O . ILE B 1 186 ? -11.992 -17.406 1.706 1 97.56 186 ILE B O 1
ATOM 7228 N N . PRO B 1 187 ? -12.469 -17.719 3.898 1 98.12 187 PRO B N 1
ATOM 7229 C CA . PRO B 1 187 ? -11.125 -18.203 4.195 1 98.12 187 PRO B CA 1
ATOM 7230 C C . PRO B 1 187 ? -10.727 -19.391 3.314 1 98.12 187 PRO B C 1
ATOM 7232 O O . PRO B 1 187 ? -11.578 -20.188 2.922 1 98.12 187 PRO B O 1
ATOM 7235 N N . ALA B 1 188 ? -9.438 -19.531 3.111 1 98.62 188 ALA B N 1
ATOM 7236 C CA . ALA B 1 188 ? -8.945 -20.438 2.076 1 98.62 188 ALA B CA 1
ATOM 7237 C C . ALA B 1 188 ? -8.078 -21.531 2.678 1 98.62 188 ALA B C 1
ATOM 7239 O O . ALA B 1 188 ? -7.352 -21.297 3.648 1 98.62 188 ALA B O 1
ATOM 7240 N N . VAL B 1 189 ? -8.164 -22.688 2.207 1 98.81 189 VAL B N 1
ATOM 7241 C CA . VAL B 1 189 ? -7.137 -23.719 2.254 1 98.81 189 VAL B CA 1
ATOM 7242 C C . VAL B 1 189 ? -6.453 -23.828 0.892 1 98.81 189 VAL B C 1
ATOM 7244 O O . VAL B 1 189 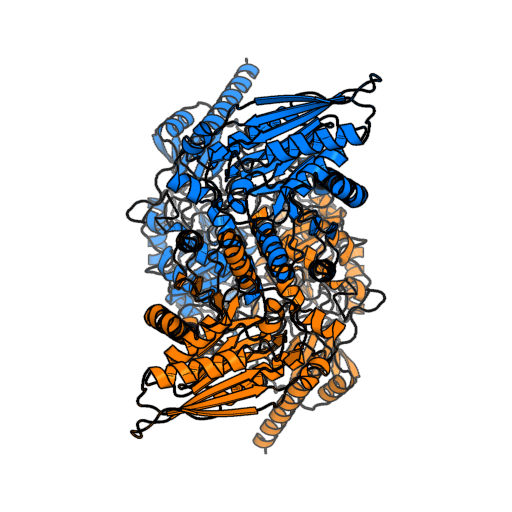? -7.121 -23.969 -0.136 1 98.81 189 VAL B O 1
ATOM 7247 N N . LEU B 1 190 ? -5.172 -23.703 0.852 1 98.88 190 LEU B N 1
ATOM 7248 C CA . LEU B 1 190 ? -4.434 -23.719 -0.407 1 98.88 190 LEU B CA 1
ATOM 7249 C C . LEU B 1 190 ? -3.746 -25.062 -0.619 1 98.88 190 LEU B C 1
ATOM 7251 O O . LEU B 1 190 ? -2.92 -25.484 0.198 1 98.88 190 LEU B O 1
ATOM 7255 N N . VAL B 1 191 ? -4.133 -25.734 -1.641 1 98.81 191 VAL B N 1
ATOM 7256 C CA . VAL B 1 191 ? -3.434 -26.953 -2.037 1 98.81 191 VAL B CA 1
ATOM 7257 C C . VAL B 1 191 ? -2.172 -26.594 -2.816 1 98.81 191 VAL B C 1
ATOM 7259 O O . VAL B 1 191 ? -2.25 -26.062 -3.928 1 98.81 191 VAL B O 1
ATOM 7262 N N . GLY B 1 192 ? -1.03 -26.875 -2.242 1 98.5 192 GLY B N 1
ATOM 7263 C CA . GLY B 1 192 ? 0.251 -26.594 -2.871 1 98.5 192 GLY B CA 1
ATOM 7264 C C . GLY B 1 192 ? 0.73 -27.719 -3.773 1 98.5 192 GLY B C 1
ATOM 7265 O O . GLY B 1 192 ? 0.02 -28.703 -3.975 1 98.5 192 GLY B O 1
ATOM 7266 N N . ASP B 1 193 ? 1.885 -27.5 -4.379 1 98.12 193 ASP B N 1
ATOM 7267 C CA . ASP B 1 193 ? 2.494 -28.453 -5.305 1 98.12 193 ASP B CA 1
ATOM 7268 C C . ASP B 1 193 ? 3.762 -29.062 -4.707 1 98.12 193 ASP B C 1
ATOM 7270 O O . ASP B 1 193 ? 4.75 -28.359 -4.488 1 98.12 193 ASP B O 1
ATOM 7274 N N . GLY B 1 194 ? 3.754 -30.344 -4.449 1 97.38 194 GLY B N 1
ATOM 7275 C CA . GLY B 1 194 ? 4.895 -31.031 -3.855 1 97.38 194 GLY B CA 1
ATOM 7276 C C . GLY B 1 194 ? 5.938 -31.438 -4.875 1 97.38 194 GLY B C 1
ATOM 7277 O O . GLY B 1 194 ? 6.984 -31.984 -4.516 1 97.38 194 GLY B O 1
ATOM 7278 N N . ARG B 1 195 ? 5.762 -31.188 -6.109 1 96.69 195 ARG B N 1
ATOM 7279 C CA . ARG B 1 195 ? 6.648 -31.609 -7.188 1 96.69 195 ARG B CA 1
ATOM 7280 C C . ARG B 1 195 ? 7.754 -30.578 -7.422 1 96.69 195 ARG B C 1
ATOM 7282 O O . ARG B 1 195 ? 7.824 -29.562 -6.727 1 96.69 195 ARG B O 1
ATOM 7289 N N . LEU B 1 196 ? 8.633 -30.938 -8.367 1 95.5 196 LEU B N 1
ATOM 7290 C CA . LEU B 1 196 ? 9.664 -30 -8.789 1 95.5 196 LEU B CA 1
ATOM 7291 C C . LEU B 1 196 ? 9.039 -28.734 -9.344 1 95.5 196 LEU B C 1
ATOM 7293 O O . LEU B 1 196 ? 8.102 -28.797 -10.148 1 95.5 196 LEU B O 1
ATOM 7297 N N . GLY B 1 197 ? 9.453 -27.609 -8.914 1 96.19 197 GLY B N 1
ATOM 7298 C CA . GLY B 1 197 ? 8.867 -26.328 -9.281 1 96.19 197 GLY B CA 1
ATOM 7299 C C . GLY B 1 197 ? 7.711 -25.922 -8.383 1 96.19 197 GLY B C 1
ATOM 7300 O O . GLY B 1 197 ? 7.23 -24.781 -8.461 1 96.19 197 GLY B O 1
ATOM 7301 N N . GLY B 1 198 ? 7.363 -26.828 -7.508 1 97.94 198 GLY B N 1
ATOM 7302 C CA . GLY B 1 198 ? 6.168 -26.641 -6.699 1 97.94 198 GLY B CA 1
ATOM 7303 C C . GLY B 1 198 ? 6.328 -25.562 -5.637 1 97.94 198 GLY B C 1
ATOM 7304 O O . GLY B 1 198 ? 5.352 -24.922 -5.246 1 97.94 198 GLY B O 1
ATOM 7305 N N . ILE B 1 199 ? 7.574 -25.312 -5.117 1 98.25 199 ILE B N 1
ATOM 7306 C CA . ILE B 1 199 ? 7.809 -24.266 -4.129 1 98.25 199 ILE B CA 1
ATOM 7307 C C . ILE B 1 199 ? 7.395 -22.906 -4.703 1 98.25 199 ILE B C 1
ATOM 7309 O O . ILE B 1 199 ? 6.57 -22.203 -4.117 1 98.25 199 ILE B O 1
ATOM 7313 N N . SER B 1 200 ? 7.883 -22.641 -5.879 1 98.5 200 SER B N 1
ATOM 7314 C CA . SER B 1 200 ? 7.605 -21.375 -6.543 1 98.5 200 SER B CA 1
ATOM 7315 C C . SER B 1 200 ? 6.125 -21.234 -6.879 1 98.5 200 SER B C 1
ATOM 7317 O O . SER B 1 200 ? 5.531 -20.188 -6.668 1 98.5 200 SER B O 1
ATOM 7319 N N . GLY B 1 201 ? 5.566 -22.328 -7.426 1 98.44 201 GLY B N 1
ATOM 7320 C CA . GLY B 1 201 ? 4.16 -22.297 -7.785 1 98.44 201 GLY B CA 1
ATOM 7321 C C . GLY B 1 201 ? 3.25 -22.031 -6.598 1 98.44 201 GLY B C 1
ATOM 7322 O O . GLY B 1 201 ? 2.301 -21.25 -6.699 1 98.44 201 GLY B O 1
ATOM 7323 N N . THR B 1 202 ? 3.529 -22.672 -5.445 1 98.75 202 THR B N 1
ATOM 7324 C CA . THR B 1 202 ? 2.707 -22.531 -4.246 1 98.75 202 THR B CA 1
ATOM 7325 C C . THR B 1 202 ? 2.844 -21.141 -3.645 1 98.75 202 THR B C 1
ATOM 7327 O O . THR B 1 202 ? 1.848 -20.516 -3.27 1 98.75 202 THR B O 1
ATOM 7330 N N . ILE B 1 203 ? 4.094 -20.625 -3.605 1 98.69 203 ILE B N 1
ATOM 7331 C CA . ILE B 1 203 ? 4.34 -19.297 -3.045 1 98.69 203 ILE B CA 1
ATOM 7332 C C . ILE B 1 203 ? 3.639 -18.234 -3.896 1 98.69 203 ILE B C 1
ATOM 7334 O O . ILE B 1 203 ? 2.984 -17.344 -3.367 1 98.69 203 ILE B O 1
ATOM 7338 N N . SER B 1 204 ? 3.748 -18.375 -5.203 1 98.81 204 SER B N 1
ATOM 7339 C CA . SER B 1 204 ? 3.115 -17.406 -6.102 1 98.81 204 SER B CA 1
ATOM 7340 C C . SER B 1 204 ? 1.598 -17.438 -5.953 1 98.81 204 SER B C 1
ATOM 7342 O O . SER B 1 204 ? 0.955 -16.375 -5.957 1 98.81 204 SER B O 1
ATOM 7344 N N . ALA B 1 205 ? 1.011 -18.609 -5.828 1 98.81 205 ALA B N 1
ATOM 7345 C CA . ALA B 1 205 ? -0.433 -18.734 -5.641 1 98.81 205 ALA B CA 1
ATOM 7346 C C . ALA B 1 205 ? -0.866 -18.094 -4.316 1 98.81 205 ALA B C 1
ATOM 7348 O O . ALA B 1 205 ? -1.883 -17.406 -4.254 1 98.81 205 ALA B O 1
ATOM 7349 N N . TYR B 1 206 ? -0.069 -18.406 -3.25 1 98.75 206 TYR B N 1
ATOM 7350 C CA . TYR B 1 206 ? -0.336 -17.812 -1.943 1 98.75 206 TYR B CA 1
ATOM 7351 C C . TYR B 1 206 ? -0.349 -16.297 -2.023 1 98.75 206 TYR B C 1
ATOM 7353 O O . TYR B 1 206 ? -1.261 -15.641 -1.503 1 98.75 206 TYR B O 1
ATOM 7361 N N . GLU B 1 207 ? 0.599 -15.742 -2.705 1 98.81 207 GLU B N 1
ATOM 7362 C CA . GLU B 1 207 ? 0.724 -14.289 -2.805 1 98.81 207 GLU B CA 1
ATOM 7363 C C . GLU B 1 207 ? -0.403 -13.695 -3.643 1 98.81 207 GLU B C 1
ATOM 7365 O O . GLU B 1 207 ? -0.862 -12.586 -3.375 1 98.81 207 GLU B O 1
ATOM 7370 N N . THR B 1 208 ? -0.861 -14.422 -4.648 1 98.81 208 THR B N 1
ATOM 7371 C CA . THR B 1 208 ? -1.99 -13.977 -5.457 1 98.81 208 THR B CA 1
ATOM 7372 C C . THR B 1 208 ? -3.256 -13.867 -4.609 1 98.81 208 THR B C 1
ATOM 7374 O O . THR B 1 208 ? -4.012 -12.906 -4.73 1 98.81 208 THR B O 1
ATOM 7377 N N . LEU B 1 209 ? -3.465 -14.859 -3.73 1 98.81 209 LEU B N 1
ATOM 7378 C CA . LEU B 1 209 ? -4.621 -14.812 -2.84 1 98.81 209 LEU B CA 1
ATOM 7379 C C . LEU B 1 209 ? -4.504 -13.656 -1.855 1 98.81 209 LEU B C 1
ATOM 7381 O O . LEU B 1 209 ? -5.473 -12.922 -1.636 1 98.81 209 LEU B O 1
ATOM 7385 N N . LYS B 1 210 ? -3.303 -13.461 -1.323 1 98.44 210 LYS B N 1
ATOM 7386 C CA . LYS B 1 210 ? -3.088 -12.359 -0.389 1 98.44 210 LYS B CA 1
ATOM 7387 C C . LYS B 1 210 ? -3.33 -11.016 -1.062 1 98.44 210 LYS B C 1
ATOM 7389 O O . LYS B 1 210 ? -3.904 -10.109 -0.456 1 98.44 210 LYS B O 1
ATOM 7394 N N . LEU B 1 211 ? -2.953 -10.914 -2.285 1 98.31 211 LEU B N 1
ATOM 7395 C CA . LEU B 1 211 ? -3.08 -9.68 -3.053 1 98.31 211 LEU B CA 1
ATOM 7396 C C . LEU B 1 211 ? -4.543 -9.383 -3.371 1 98.31 211 LEU B C 1
ATOM 7398 O O . LEU B 1 211 ? -4.867 -8.297 -3.857 1 98.31 211 LEU B O 1
ATOM 7402 N N . ARG B 1 212 ? -5.438 -10.352 -3.076 1 98.62 212 ARG B N 1
ATOM 7403 C CA . ARG B 1 212 ? -6.871 -10.125 -3.227 1 98.62 212 ARG B CA 1
ATOM 7404 C C . ARG B 1 212 ? -7.551 -10 -1.868 1 98.62 212 ARG B C 1
ATOM 7406 O O . ARG B 1 212 ? -8.781 -9.938 -1.785 1 98.62 212 ARG B O 1
ATOM 7413 N N . GLY B 1 213 ? -6.734 -10.039 -0.759 1 98.38 213 GLY B N 1
ATOM 7414 C CA . GLY B 1 213 ? -7.262 -9.82 0.579 1 98.38 213 GLY B CA 1
ATOM 7415 C C . GLY B 1 213 ? -7.773 -11.094 1.235 1 98.38 213 GLY B C 1
ATOM 7416 O O . GLY B 1 213 ? -8.422 -11.039 2.283 1 98.38 213 GLY B O 1
ATOM 7417 N N . TYR B 1 214 ? -7.492 -12.305 0.667 1 98.62 214 TYR B N 1
ATOM 7418 C CA . TYR B 1 214 ? -7.945 -13.562 1.252 1 98.62 214 TYR B CA 1
ATOM 7419 C C . TYR B 1 214 ? -7.082 -13.953 2.447 1 98.62 214 TYR B C 1
ATOM 7421 O O . TYR B 1 214 ? -5.906 -13.586 2.518 1 98.62 214 TYR B O 1
ATOM 7429 N N . ASP B 1 215 ? -7.641 -14.656 3.354 1 98.19 215 ASP B N 1
ATOM 7430 C CA . ASP B 1 215 ? -6.914 -15.312 4.434 1 98.19 215 ASP B CA 1
ATOM 7431 C C . ASP B 1 215 ? -6.734 -16.797 4.145 1 98.19 215 ASP B C 1
ATOM 7433 O O . ASP B 1 215 ? -7.699 -17.5 3.828 1 98.19 215 ASP B O 1
ATOM 7437 N N . VAL B 1 216 ? -5.555 -17.234 4.145 1 98.62 216 VAL B N 1
ATOM 7438 C CA . VAL B 1 216 ? -5.242 -18.641 4.012 1 98.62 216 VAL B CA 1
ATOM 7439 C C . VAL B 1 216 ? -4.988 -19.25 5.387 1 98.62 216 VAL B C 1
ATOM 7441 O O . VAL B 1 216 ? -4.199 -18.719 6.172 1 98.62 216 VAL B O 1
ATOM 7444 N N . VAL B 1 217 ? -5.602 -20.391 5.691 1 98.31 217 VAL B N 1
ATOM 7445 C CA . VAL B 1 217 ? -5.52 -20.906 7.055 1 98.31 217 VAL B CA 1
ATOM 7446 C C . VAL B 1 217 ? -4.586 -22.109 7.102 1 98.31 217 VAL B C 1
ATOM 7448 O O . VAL B 1 217 ? -4.094 -22.484 8.172 1 98.31 217 VAL B O 1
ATOM 7451 N N . ALA B 1 218 ? -4.375 -22.688 5.934 1 98.69 218 ALA B N 1
ATOM 7452 C CA . ALA B 1 218 ? -3.482 -23.844 5.855 1 98.69 218 ALA B CA 1
ATOM 7453 C C . ALA B 1 218 ? -3.033 -24.094 4.418 1 98.69 218 ALA B C 1
ATOM 7455 O O . ALA B 1 218 ? -3.717 -23.703 3.469 1 98.69 218 ALA B O 1
ATOM 7456 N N . VAL B 1 219 ? -1.881 -24.672 4.285 1 98.75 219 VAL B N 1
ATOM 7457 C CA . VAL B 1 219 ? -1.388 -25.203 3.02 1 98.75 219 VAL B CA 1
ATOM 7458 C C . VAL B 1 219 ? -1.242 -26.719 3.111 1 98.75 219 VAL B C 1
ATOM 7460 O O . VAL B 1 219 ? -0.761 -27.234 4.117 1 98.75 219 VAL B O 1
ATOM 7463 N N . VAL B 1 220 ? -1.738 -27.422 2.119 1 98.69 220 VAL B N 1
ATOM 7464 C CA . VAL B 1 220 ? -1.646 -28.875 2.074 1 98.69 220 VAL B CA 1
ATOM 7465 C C . VAL B 1 220 ? -0.928 -29.312 0.798 1 98.69 220 VAL B C 1
ATOM 7467 O O . VAL B 1 220 ? -1.207 -28.797 -0.285 1 98.69 220 VAL B O 1
ATOM 7470 N N . LEU B 1 221 ? 0.052 -30.172 0.877 1 97.12 221 LEU B N 1
ATOM 7471 C CA . LEU B 1 221 ? 0.667 -30.656 -0.356 1 97.12 221 LEU B CA 1
ATOM 7472 C C . LEU B 1 221 ? 1.006 -32.125 -0.253 1 97.12 221 LEU B C 1
ATOM 7474 O O . LEU B 1 221 ? 1.09 -32.688 0.849 1 97.12 221 LEU B O 1
ATOM 7478 N N . GLU B 1 222 ? 1.079 -32.75 -1.343 1 96.75 222 GLU B N 1
ATOM 7479 C CA . GLU B 1 222 ? 1.474 -34.156 -1.478 1 96.75 222 GLU B CA 1
ATOM 7480 C C . GLU B 1 222 ? 2.99 -34.312 -1.404 1 96.75 222 GLU B C 1
ATOM 7482 O O . GLU B 1 222 ? 3.73 -33.5 -1.972 1 96.75 222 GLU B O 1
ATOM 7487 N N . ASN B 1 223 ? 3.404 -35.375 -0.694 1 95.69 223 ASN B N 1
ATOM 7488 C CA . ASN B 1 223 ? 4.836 -35.625 -0.568 1 95.69 223 ASN B CA 1
ATOM 7489 C C . ASN B 1 223 ? 5.398 -36.281 -1.829 1 95.69 223 ASN B C 1
ATOM 7491 O O . ASN B 1 223 ? 4.945 -37.344 -2.238 1 95.69 223 ASN B O 1
ATOM 7495 N N . HIS B 1 224 ? 6.379 -35.625 -2.406 1 94.81 224 HIS B N 1
ATOM 7496 C CA . HIS B 1 224 ? 7.055 -36.188 -3.572 1 94.81 224 HIS B CA 1
ATOM 7497 C C . HIS B 1 224 ? 8.547 -36.344 -3.314 1 94.81 224 HIS B C 1
ATOM 7499 O O . HIS B 1 224 ? 9.344 -36.375 -4.254 1 94.81 224 HIS B O 1
ATOM 7505 N N . GLY B 1 225 ? 8.906 -36.281 -2.037 1 93.69 225 GLY B N 1
ATOM 7506 C CA . GLY B 1 225 ? 10.281 -36.562 -1.637 1 93.69 225 GLY B CA 1
ATOM 7507 C C . GLY B 1 225 ? 11.211 -35.406 -1.849 1 93.69 225 GLY B C 1
ATOM 7508 O O . GLY B 1 225 ? 12.43 -35.562 -1.866 1 93.69 225 GLY B O 1
ATOM 7509 N N . LEU B 1 226 ? 10.711 -34.188 -1.998 1 94.62 226 LEU B N 1
ATOM 7510 C CA . LEU B 1 226 ? 11.547 -33.031 -2.309 1 94.62 226 LEU B CA 1
ATOM 7511 C C . LEU B 1 226 ? 11.539 -32.031 -1.157 1 94.62 226 LEU B C 1
ATOM 7513 O O . LEU B 1 226 ? 12.141 -30.953 -1.257 1 94.62 226 LEU B O 1
ATOM 7517 N N . ALA B 1 227 ? 10.789 -32.281 -0.142 1 93.94 227 ALA B N 1
ATOM 7518 C CA . ALA B 1 227 ? 10.75 -31.484 1.086 1 93.94 227 ALA B CA 1
ATOM 7519 C C . ALA B 1 227 ? 10.328 -30.047 0.801 1 93.94 227 ALA B C 1
ATOM 7521 O O . ALA B 1 227 ? 10.898 -29.109 1.356 1 93.94 227 ALA B O 1
ATOM 7522 N N . ASN B 1 228 ? 9.391 -29.875 -0.082 1 96.44 228 ASN B N 1
ATOM 7523 C CA . ASN B 1 228 ? 8.875 -28.547 -0.391 1 96.44 228 ASN B CA 1
ATOM 7524 C C . ASN B 1 228 ? 8.289 -27.875 0.845 1 96.44 228 ASN B C 1
ATOM 7526 O O . ASN B 1 228 ? 8.305 -26.641 0.952 1 96.44 228 ASN B O 1
ATOM 7530 N N . ASP B 1 229 ? 7.762 -28.656 1.77 1 96.31 229 ASP B N 1
ATOM 7531 C CA . ASP B 1 229 ? 7.137 -28.156 2.984 1 96.31 229 ASP B CA 1
ATOM 7532 C C . ASP B 1 229 ? 8.125 -27.328 3.807 1 96.31 229 ASP B C 1
ATOM 7534 O O . ASP B 1 229 ? 7.758 -26.312 4.395 1 96.31 229 ASP B O 1
ATOM 7538 N N . GLY B 1 230 ? 9.375 -27.766 3.875 1 95.75 230 GLY B N 1
ATOM 7539 C CA . GLY B 1 230 ? 10.375 -27.016 4.613 1 95.75 230 GLY B CA 1
ATOM 7540 C C . GLY B 1 230 ? 10.578 -25.609 4.074 1 95.75 230 GLY B C 1
ATOM 7541 O O . GLY B 1 230 ? 10.656 -24.656 4.848 1 95.75 230 GLY B O 1
ATOM 7542 N N . SER B 1 231 ? 10.68 -25.453 2.768 1 95.56 231 SER B N 1
ATOM 7543 C CA . SER B 1 231 ? 10.859 -24.156 2.131 1 95.56 231 SER B CA 1
ATOM 7544 C C . SER B 1 231 ? 9.633 -23.266 2.324 1 95.56 231 SER B C 1
ATOM 7546 O O . SER B 1 231 ? 9.758 -22.062 2.52 1 95.56 231 SER B O 1
ATOM 7548 N N . LEU B 1 232 ? 8.469 -23.891 2.213 1 97.75 232 LEU B N 1
ATOM 7549 C CA . LEU B 1 232 ? 7.234 -23.141 2.414 1 97.75 232 LEU B CA 1
ATOM 7550 C C . LEU B 1 232 ? 7.133 -22.641 3.85 1 97.75 232 LEU B C 1
ATOM 7552 O O . LEU B 1 232 ? 6.734 -21.5 4.082 1 97.75 232 LEU B O 1
ATOM 7556 N N . LEU B 1 233 ? 7.504 -23.516 4.82 1 97.19 233 LEU B N 1
ATOM 7557 C CA . LEU B 1 233 ? 7.48 -23.125 6.227 1 97.19 233 LEU B CA 1
ATOM 7558 C C . LEU B 1 233 ? 8.438 -21.969 6.488 1 97.19 233 LEU B C 1
ATOM 7560 O O . LEU B 1 233 ? 8.125 -21.062 7.25 1 97.19 233 LEU B O 1
ATOM 7564 N N . SER B 1 234 ? 9.594 -22.016 5.855 1 94.81 234 SER B N 1
ATOM 7565 C CA . SER B 1 234 ? 10.57 -20.938 5.996 1 94.81 234 SER B CA 1
ATOM 7566 C C . SER B 1 234 ? 10.023 -19.625 5.434 1 94.81 234 SER B C 1
ATOM 7568 O O . SER B 1 234 ? 10.102 -18.578 6.086 1 94.81 234 SER B O 1
ATOM 7570 N N . TYR B 1 235 ? 9.508 -19.688 4.262 1 95.81 235 TYR B N 1
ATOM 7571 C CA . TYR B 1 235 ? 8.93 -18.516 3.627 1 95.81 235 TYR B CA 1
ATOM 7572 C C . TYR B 1 235 ? 7.824 -17.922 4.488 1 95.81 235 TYR B C 1
ATOM 7574 O O . TYR B 1 235 ? 7.738 -16.703 4.645 1 95.81 235 TYR B O 1
ATOM 7582 N N . LEU B 1 236 ? 6.949 -18.766 5.027 1 95.25 236 LEU B N 1
ATOM 7583 C CA . LEU B 1 236 ? 5.789 -18.328 5.797 1 95.25 236 LEU B CA 1
ATOM 7584 C C . LEU B 1 236 ? 6.184 -18 7.23 1 95.25 236 LEU B C 1
ATOM 7586 O O . LEU B 1 236 ? 5.34 -17.578 8.031 1 95.25 236 LEU B O 1
ATOM 7590 N N . GLN B 1 237 ? 7.43 -18.203 7.605 1 91.75 237 GLN B N 1
ATOM 7591 C CA . GLN B 1 237 ? 7.965 -17.938 8.938 1 91.75 237 GLN B CA 1
ATOM 7592 C C . GLN B 1 237 ? 7.141 -18.641 10.008 1 91.75 237 GLN B C 1
ATOM 7594 O O . GLN B 1 237 ? 6.805 -18.031 11.039 1 91.75 237 GLN B O 1
ATOM 7599 N N . ASN B 1 238 ? 6.613 -19.781 9.648 1 85.94 238 ASN B N 1
ATOM 7600 C CA . ASN B 1 238 ? 5.867 -20.672 10.531 1 85.94 238 ASN B CA 1
ATOM 7601 C C . ASN B 1 238 ? 4.57 -20.031 11.016 1 85.94 238 ASN B C 1
ATOM 7603 O O . ASN B 1 238 ? 4.098 -20.328 12.109 1 85.94 238 ASN B O 1
ATOM 7607 N N . SER B 1 239 ? 4.105 -19.109 10.242 1 89.94 239 SER B N 1
ATOM 7608 C CA . SER B 1 239 ? 2.869 -18.438 10.625 1 89.94 239 SER B CA 1
ATOM 7609 C C . SER B 1 239 ? 1.645 -19.219 10.148 1 89.94 239 SER B C 1
ATOM 7611 O O . SER B 1 239 ? 0.527 -18.953 10.602 1 89.94 239 SER B O 1
ATOM 7613 N N . LEU B 1 240 ? 1.794 -20.125 9.227 1 94.94 240 LEU B N 1
ATOM 7614 C CA . LEU B 1 240 ? 0.723 -20.922 8.641 1 94.94 240 LEU B CA 1
ATOM 7615 C C . LEU B 1 240 ? 1.072 -22.406 8.664 1 94.94 240 LEU B C 1
ATOM 7617 O O . LEU B 1 240 ? 2.195 -22.781 8.328 1 94.94 240 LEU B O 1
ATOM 7621 N N . PRO B 1 241 ? 0.128 -23.25 9.094 1 97.62 241 PRO B N 1
ATOM 7622 C CA . PRO B 1 241 ? 0.39 -24.688 9.047 1 97.62 241 PRO B CA 1
ATOM 7623 C C . PRO B 1 241 ? 0.56 -25.219 7.617 1 97.62 241 PRO B C 1
ATOM 7625 O O . PRO B 1 241 ? -0.158 -24.781 6.711 1 97.62 241 PRO B O 1
ATOM 7628 N N . VAL B 1 242 ? 1.55 -26.031 7.414 1 98.38 242 VAL B N 1
ATOM 7629 C CA . VAL B 1 242 ? 1.778 -26.75 6.168 1 98.38 242 VAL B CA 1
ATOM 7630 C C . VAL B 1 242 ? 1.691 -28.25 6.414 1 98.38 242 VAL B C 1
ATOM 7632 O O . VAL B 1 242 ? 2.498 -28.812 7.16 1 98.38 242 VAL B O 1
ATOM 7635 N N . LEU B 1 243 ? 0.679 -28.859 5.863 1 98.62 243 LEU B N 1
ATOM 7636 C CA . LEU B 1 243 ? 0.458 -30.281 6.055 1 98.62 243 LEU B CA 1
ATOM 7637 C C . LEU B 1 243 ? 0.883 -31.078 4.82 1 98.62 243 LEU B C 1
ATOM 7639 O O . LEU B 1 243 ? 0.684 -30.625 3.689 1 98.62 243 LEU B O 1
ATOM 7643 N N . VAL B 1 244 ? 1.427 -32.25 5.035 1 98.19 244 VAL B N 1
ATOM 7644 C CA . VAL B 1 244 ? 1.951 -33.094 3.947 1 98.19 244 VAL B CA 1
ATOM 7645 C C . VAL B 1 244 ? 1.198 -34.406 3.893 1 98.19 244 VAL B C 1
ATOM 7647 O O . VAL B 1 244 ? 1.116 -35.125 4.895 1 98.19 244 VAL B O 1
ATOM 7650 N N . LEU B 1 245 ? 0.614 -34.719 2.791 1 98 245 LEU B N 1
ATOM 7651 C CA . LEU B 1 245 ? -0.068 -36 2.537 1 98 245 LEU B CA 1
ATOM 7652 C C . LEU B 1 245 ? 0.872 -37 1.874 1 98 245 LEU B C 1
ATOM 7654 O O . LEU B 1 245 ? 1.814 -36.594 1.182 1 98 245 LEU B O 1
ATOM 7658 N N . PRO B 1 246 ? 0.617 -38.281 2.098 1 96.5 246 PRO B N 1
ATOM 7659 C CA . PRO B 1 246 ? 1.409 -39.281 1.374 1 96.5 246 PRO B CA 1
ATOM 7660 C C . PRO B 1 246 ? 1.171 -39.25 -0.133 1 96.5 246 PRO B C 1
ATOM 7662 O O . PRO B 1 246 ? 0.174 -38.656 -0.591 1 96.5 246 PRO B O 1
ATOM 7665 N N . PRO B 1 247 ? 2.059 -39.781 -0.91 1 94.75 247 PRO B N 1
ATOM 7666 C CA . PRO B 1 247 ? 1.854 -39.812 -2.359 1 94.75 247 PRO B CA 1
ATOM 7667 C C . PRO B 1 247 ? 0.576 -40.531 -2.762 1 94.75 247 PRO B C 1
ATOM 7669 O O . PRO B 1 247 ? 0.242 -41.562 -2.176 1 94.75 247 PRO B O 1
ATOM 7672 N N . VAL B 1 248 ? -0.124 -39.969 -3.693 1 93.62 248 VAL B N 1
ATOM 7673 C CA . VAL B 1 248 ? -1.34 -40.594 -4.211 1 93.62 248 VAL B CA 1
ATOM 7674 C C . VAL B 1 248 ? -0.975 -41.719 -5.184 1 93.62 248 VAL B C 1
ATOM 7676 O O . VAL B 1 248 ? -0.18 -41.5 -6.105 1 93.62 248 VAL B O 1
ATOM 7679 N N . PRO B 1 249 ? -1.587 -42.812 -4.98 1 89.56 249 PRO B N 1
ATOM 7680 C CA . PRO B 1 249 ? -1.298 -43.938 -5.895 1 89.56 249 PRO B CA 1
ATOM 7681 C C . PRO B 1 249 ? -1.625 -43.594 -7.348 1 89.56 249 PRO B C 1
ATOM 7683 O O . PRO B 1 249 ? -2.633 -42.938 -7.625 1 89.56 249 PRO B O 1
ATOM 7686 N N . GLN B 1 250 ? -0.806 -43.938 -8.258 1 82.06 250 GLN B N 1
ATOM 7687 C CA . GLN B 1 250 ? -0.958 -43.594 -9.672 1 82.06 250 GLN B CA 1
ATOM 7688 C C . GLN B 1 250 ? -1.817 -44.656 -10.391 1 82.06 250 GLN B C 1
ATOM 7690 O O . GLN B 1 250 ? -2.359 -44.375 -11.469 1 82.06 250 GLN B O 1
ATOM 7695 N N . ASP B 1 251 ? -2.012 -45.781 -9.688 1 75.56 251 ASP B N 1
ATOM 7696 C CA . ASP B 1 251 ? -2.814 -46.844 -10.281 1 75.56 251 ASP B CA 1
ATOM 7697 C C . ASP B 1 251 ? -4.293 -46.469 -10.305 1 75.56 251 ASP B C 1
ATOM 7699 O O . ASP B 1 251 ? -4.918 -46.312 -9.258 1 75.56 251 ASP B O 1
ATOM 7703 N N . LEU B 1 252 ? -4.844 -46.375 -11.391 1 63.16 252 LEU B N 1
ATOM 7704 C CA . LEU B 1 252 ? -6.215 -45.906 -11.602 1 63.16 252 LEU B CA 1
ATOM 7705 C C . LEU B 1 252 ? -7.211 -46.906 -11.008 1 63.16 252 LEU B C 1
ATOM 7707 O O . LEU B 1 252 ? -8.352 -46.531 -10.719 1 63.16 252 LEU B O 1
ATOM 7711 N N . SER B 1 253 ? -6.758 -48.094 -10.859 1 66.94 253 SER B N 1
ATOM 7712 C CA . SER B 1 253 ? -7.664 -49.125 -10.32 1 66.94 253 SER B CA 1
ATOM 7713 C C . SER B 1 253 ? -7.766 -49 -8.805 1 66.94 253 SER B C 1
ATOM 7715 O O . SER B 1 253 ? -8.672 -49.594 -8.195 1 66.94 253 SER B O 1
ATOM 7717 N N . ASP B 1 254 ? -6.918 -48.312 -8.219 1 73.19 254 ASP B N 1
ATOM 7718 C CA . ASP B 1 254 ? -6.914 -48.094 -6.773 1 73.19 254 ASP B CA 1
ATOM 7719 C C . ASP B 1 254 ? -8.109 -47.25 -6.34 1 73.19 254 ASP B C 1
ATOM 7721 O O . ASP B 1 254 ? -8.352 -46.188 -6.902 1 73.19 254 ASP B O 1
ATOM 7725 N N . ASP B 1 255 ? -8.93 -47.812 -5.445 1 78.69 255 ASP B N 1
ATOM 7726 C CA . ASP B 1 255 ? -10.125 -47.125 -5 1 78.69 255 ASP B CA 1
ATOM 7727 C C . ASP B 1 255 ? -9.773 -46.062 -3.955 1 78.69 255 ASP B C 1
ATOM 7729 O O . ASP B 1 255 ? -10.656 -45.375 -3.436 1 78.69 255 ASP B O 1
ATOM 7733 N N . LEU B 1 256 ? -8.453 -45.875 -3.686 1 90.12 256 LEU B N 1
ATOM 7734 C CA . LEU B 1 256 ? -7.871 -44.812 -2.863 1 90.12 256 LEU B CA 1
ATOM 7735 C C . LEU B 1 256 ? -8.289 -44.969 -1.405 1 90.12 256 LEU B C 1
ATOM 7737 O O . LEU B 1 256 ? -8.008 -44.094 -0.579 1 90.12 256 LEU B O 1
ATOM 7741 N N . MET B 1 257 ? -8.961 -46.094 -0.971 1 92.56 257 MET B N 1
ATOM 7742 C CA . MET B 1 257 ? -9.422 -46.281 0.399 1 92.56 257 MET B CA 1
ATOM 7743 C C . MET B 1 257 ? -8.242 -46.406 1.359 1 92.56 257 MET B C 1
ATOM 7745 O O . MET B 1 257 ? -8.258 -45.812 2.439 1 92.56 257 MET B O 1
ATOM 7749 N N . GLU B 1 258 ? -7.246 -47.156 0.923 1 92.88 258 GLU B N 1
ATOM 7750 C CA . GLU B 1 258 ? -6.055 -47.312 1.753 1 92.88 258 GLU B CA 1
ATOM 7751 C C . GLU B 1 258 ? -5.328 -45.969 1.915 1 92.88 258 GLU B C 1
ATOM 7753 O O . GLU B 1 258 ? -4.797 -45.688 2.986 1 92.88 258 GLU B O 1
ATOM 7758 N N . TRP B 1 259 ? -5.289 -45.219 0.873 1 95.38 259 TRP B N 1
ATOM 7759 C CA . TRP B 1 259 ? -4.645 -43.906 0.923 1 95.38 259 TRP B CA 1
ATOM 7760 C C . TRP B 1 259 ? -5.359 -42.969 1.903 1 95.38 259 TRP B C 1
ATOM 7762 O O . TRP B 1 259 ? -4.715 -42.281 2.678 1 95.38 259 TRP B O 1
ATOM 7772 N N . PHE B 1 260 ? -6.707 -42.969 1.872 1 95.88 260 PHE B N 1
ATOM 7773 C CA . PHE B 1 260 ? -7.488 -42.156 2.789 1 95.88 260 PHE B CA 1
ATOM 7774 C C . PHE B 1 260 ? -7.258 -42.594 4.234 1 95.88 260 PHE B C 1
ATOM 7776 O O . PHE B 1 260 ? -7.23 -41.75 5.141 1 95.88 260 PHE B O 1
ATOM 7783 N N . ASP B 1 261 ? -7.043 -43.906 4.422 1 94.62 261 ASP B N 1
ATOM 7784 C CA . ASP B 1 261 ? -6.75 -44.406 5.762 1 94.62 261 ASP B CA 1
ATOM 7785 C C . ASP B 1 261 ? -5.379 -43.938 6.238 1 94.62 261 ASP B C 1
ATOM 7787 O O . ASP B 1 261 ? -5.223 -43.531 7.387 1 94.62 261 ASP B O 1
ATOM 7791 N N . GLU B 1 262 ? -4.484 -44 5.34 1 95.56 262 GLU B N 1
ATOM 7792 C CA . GLU B 1 262 ? -3.135 -43.531 5.668 1 95.56 262 GLU B CA 1
ATOM 7793 C C . GLU B 1 262 ? -3.107 -42.031 5.938 1 95.56 262 GLU B C 1
ATOM 7795 O O . GLU B 1 262 ? -2.287 -41.562 6.727 1 95.56 262 GLU B O 1
ATOM 7800 N N . SER B 1 263 ? -3.992 -41.312 5.309 1 97.31 263 SER B N 1
ATOM 7801 C CA . SER B 1 263 ? -4.039 -39.844 5.391 1 97.31 263 SER B CA 1
ATOM 7802 C C . SER B 1 263 ? -4.969 -39.375 6.504 1 97.31 263 SER B C 1
ATOM 7804 O O . SER B 1 263 ? -5.191 -38.188 6.676 1 97.31 263 SER B O 1
ATOM 7806 N N . HIS B 1 264 ? -5.523 -40.281 7.27 1 95.94 264 HIS B N 1
ATOM 7807 C CA . HIS B 1 264 ? -6.582 -40 8.234 1 95.94 264 HIS B CA 1
ATOM 7808 C C . HIS B 1 264 ? -6.129 -38.969 9.266 1 95.94 264 HIS B C 1
ATOM 7810 O O . HIS B 1 264 ? -6.855 -38.031 9.555 1 95.94 264 HIS B O 1
ATOM 7816 N N . ASP B 1 265 ? -4.922 -39.156 9.758 1 97.12 265 ASP B N 1
ATOM 7817 C CA . ASP B 1 265 ? -4.414 -38.25 10.797 1 97.12 265 ASP B CA 1
ATOM 7818 C C . ASP B 1 265 ? -4.199 -36.844 10.242 1 97.12 265 ASP B C 1
ATOM 7820 O O . ASP B 1 265 ? -4.406 -35.875 10.953 1 97.12 265 ASP B O 1
ATOM 7824 N N . VAL B 1 266 ? -3.738 -36.75 9.055 1 98.12 266 VAL B N 1
ATOM 7825 C CA . VAL B 1 266 ? -3.508 -35.469 8.422 1 98.12 266 VAL B CA 1
ATOM 7826 C C . VAL B 1 266 ? -4.84 -34.719 8.25 1 98.12 266 VAL B C 1
ATOM 7828 O O . VAL B 1 266 ? -4.938 -33.531 8.531 1 98.12 266 VAL B O 1
ATOM 7831 N N . PHE B 1 267 ? -5.867 -35.438 7.809 1 98 267 PHE B N 1
ATOM 7832 C CA . PHE B 1 267 ? -7.172 -34.812 7.609 1 98 267 PHE B CA 1
ATOM 7833 C C . PHE B 1 267 ? -7.797 -34.406 8.945 1 98 267 PHE B C 1
ATOM 7835 O O . PHE B 1 267 ? -8.492 -33.406 9.039 1 98 267 PHE B O 1
ATOM 7842 N N . ALA B 1 268 ? -7.594 -35.25 9.961 1 97 268 ALA B N 1
ATOM 7843 C CA . ALA B 1 268 ? -8.062 -34.906 11.305 1 97 268 ALA B CA 1
ATOM 7844 C C . ALA B 1 268 ? -7.398 -33.625 11.797 1 97 268 ALA B C 1
ATOM 7846 O O . ALA B 1 268 ? -8.055 -32.781 12.383 1 97 268 ALA B O 1
ATOM 7847 N N . SER B 1 269 ? -6.102 -33.531 11.523 1 98.25 269 SER B N 1
ATOM 7848 C CA . SER B 1 269 ? -5.363 -32.344 11.898 1 98.25 269 SER B CA 1
ATOM 7849 C C . SER B 1 269 ? -5.863 -31.125 11.125 1 98.25 269 SER B C 1
ATOM 7851 O O . SER B 1 269 ? -6.027 -30.047 11.695 1 98.25 269 SER B O 1
ATOM 7853 N N . LEU B 1 270 ? -6.043 -31.266 9.82 1 98.31 270 LEU B N 1
ATOM 7854 C CA . LEU B 1 270 ? -6.543 -30.188 8.984 1 98.31 270 LEU B CA 1
ATOM 7855 C C . LEU B 1 270 ? -7.91 -29.719 9.469 1 98.31 270 LEU B C 1
ATOM 7857 O O . LEU B 1 270 ? -8.172 -28.516 9.539 1 98.31 270 LEU B O 1
ATOM 7861 N N . LYS B 1 271 ? -8.805 -30.672 9.789 1 97.25 271 LYS B N 1
ATOM 7862 C CA . LYS B 1 271 ? -10.125 -30.359 10.336 1 97.25 271 LYS B CA 1
ATOM 7863 C C . LYS B 1 271 ? -10 -29.516 11.602 1 97.25 271 LYS B C 1
ATOM 7865 O O . LYS B 1 271 ? -10.703 -28.516 11.758 1 97.25 271 LYS B O 1
ATOM 7870 N N . GLN B 1 272 ? -9.086 -29.906 12.461 1 97.38 272 GLN B N 1
ATOM 7871 C CA . GLN B 1 272 ? -8.898 -29.188 13.711 1 97.38 272 GLN B CA 1
ATOM 7872 C C . GLN B 1 272 ? -8.352 -27.781 13.461 1 97.38 272 GLN B C 1
ATOM 7874 O O . GLN B 1 272 ? -8.75 -26.828 14.141 1 97.38 272 GLN B O 1
ATOM 7879 N N . ILE B 1 273 ? -7.43 -27.672 12.531 1 98.31 273 ILE B N 1
ATOM 7880 C CA . ILE B 1 273 ? -6.863 -26.375 12.164 1 98.31 273 ILE B CA 1
ATOM 7881 C C . ILE B 1 273 ? -7.969 -25.469 11.641 1 98.31 273 ILE B C 1
ATOM 7883 O O . ILE B 1 273 ? -8.055 -24.297 12.039 1 98.31 273 ILE B O 1
ATOM 7887 N N . MET B 1 274 ? -8.812 -25.938 10.789 1 97.81 274 MET B N 1
ATOM 7888 C CA . MET B 1 274 ? -9.914 -25.172 10.203 1 97.81 274 MET B CA 1
ATOM 7889 C C . MET B 1 274 ? -10.906 -24.75 11.273 1 97.81 274 MET B C 1
ATOM 7891 O O . MET B 1 274 ? -11.375 -23.609 11.273 1 97.81 274 MET B O 1
ATOM 7895 N N . LEU B 1 275 ? -11.219 -25.688 12.188 1 96.12 275 LEU B N 1
ATOM 7896 C CA . LEU B 1 275 ? -12.148 -25.391 13.266 1 96.12 275 LEU B CA 1
ATOM 7897 C C . LEU B 1 275 ? -11.578 -24.328 14.195 1 96.12 275 LEU B C 1
ATOM 7899 O O . LEU B 1 275 ? -12.297 -23.406 14.617 1 96.12 275 LEU B O 1
ATOM 7903 N N . SER B 1 276 ? -10.312 -24.531 14.547 1 97.25 276 SER B N 1
ATOM 7904 C CA . SER B 1 276 ? -9.656 -23.562 15.406 1 97.25 276 SER B CA 1
ATOM 7905 C C . SER B 1 276 ? -9.602 -22.188 14.75 1 97.25 276 SER B C 1
ATOM 7907 O O . SER B 1 276 ? -9.867 -21.172 15.406 1 97.25 276 SER B O 1
ATOM 7909 N N . ALA B 1 277 ? -9.266 -22.141 13.492 1 97.62 277 ALA B N 1
ATOM 7910 C CA . ALA B 1 277 ? -9.203 -20.891 12.758 1 97.62 277 ALA B CA 1
ATOM 7911 C C . ALA B 1 277 ? -10.57 -20.203 12.727 1 97.62 277 ALA B C 1
ATOM 7913 O O . ALA B 1 277 ? -10.664 -18.984 12.859 1 97.62 277 ALA B O 1
ATOM 7914 N N . PHE B 1 278 ? -11.617 -20.969 12.508 1 96.25 278 PHE B N 1
ATOM 7915 C CA . PHE B 1 278 ? -12.977 -20.438 12.484 1 96.25 278 PHE B CA 1
ATOM 7916 C C . PHE B 1 278 ? -13.359 -19.844 13.836 1 96.25 278 PHE B C 1
ATOM 7918 O O . PHE B 1 278 ? -13.859 -18.734 13.914 1 96.25 278 PHE B O 1
ATOM 7925 N N . SER B 1 279 ? -13.086 -20.609 14.875 1 96.31 279 SER B N 1
ATOM 7926 C CA . SER B 1 279 ? -13.422 -20.172 16.219 1 96.31 279 SER B CA 1
ATOM 7927 C C . SER B 1 279 ? -12.656 -18.906 16.594 1 96.31 279 SER B C 1
ATOM 7929 O O . SER B 1 279 ? -13.219 -17.984 17.219 1 96.31 279 SER B O 1
ATOM 7931 N N . GLU B 1 280 ? -11.398 -18.906 16.266 1 97.25 280 GLU B N 1
ATOM 7932 C CA . GLU B 1 280 ? -10.57 -17.734 16.562 1 97.25 280 GLU B CA 1
ATOM 7933 C C . GLU B 1 280 ? -11.062 -16.5 15.797 1 97.25 280 GLU B C 1
ATOM 7935 O O . GLU B 1 280 ? -11.055 -15.391 16.344 1 97.25 280 GLU B O 1
ATOM 7940 N N . ARG B 1 281 ? -11.438 -16.688 14.594 1 96.69 281 ARG B N 1
ATOM 7941 C CA . ARG B 1 281 ? -11.953 -15.578 13.797 1 96.69 281 ARG B CA 1
ATOM 7942 C C . ARG B 1 281 ? -13.242 -15.023 14.398 1 96.69 281 ARG B C 1
ATOM 7944 O O . ARG B 1 281 ? -13.398 -13.805 14.516 1 96.69 281 ARG B O 1
ATOM 7951 N N . VAL B 1 282 ? -14.195 -15.875 14.766 1 95.62 282 VAL B N 1
ATOM 7952 C CA . VAL B 1 282 ? -15.453 -15.453 15.359 1 95.62 282 VAL B CA 1
ATOM 7953 C C . VAL B 1 282 ? -15.188 -14.711 16.672 1 95.62 282 VAL B C 1
ATOM 7955 O O . VAL B 1 282 ? -15.758 -13.648 16.906 1 95.62 282 VAL B O 1
ATOM 7958 N N . LYS B 1 283 ? -14.328 -15.312 17.469 1 97.19 283 LYS B N 1
ATOM 7959 C CA . LYS B 1 283 ? -13.969 -14.68 18.734 1 97.19 283 LYS B CA 1
ATOM 7960 C C . LYS B 1 283 ? -13.367 -13.297 18.5 1 97.19 283 LYS B C 1
ATOM 7962 O O . LYS B 1 283 ? -13.703 -12.344 19.219 1 97.19 283 LYS B O 1
ATOM 7967 N N . ARG B 1 284 ? -12.484 -13.188 17.547 1 97.94 284 ARG B N 1
ATOM 7968 C CA . ARG B 1 284 ? -11.812 -11.922 17.281 1 97.94 284 ARG B CA 1
ATOM 7969 C C . ARG B 1 284 ? -12.812 -10.875 16.797 1 97.94 284 ARG B C 1
ATOM 7971 O O . ARG B 1 284 ? -12.711 -9.695 17.141 1 97.94 284 ARG B O 1
ATOM 7978 N N . LEU B 1 285 ? -13.75 -11.25 15.977 1 97.44 285 LEU B N 1
ATOM 7979 C CA . LEU B 1 285 ? -14.789 -10.336 15.516 1 97.44 285 LEU B CA 1
ATOM 7980 C C . LEU B 1 285 ? -15.578 -9.781 16.688 1 97.44 285 LEU B C 1
ATOM 7982 O O . LEU B 1 285 ? -15.906 -8.586 16.719 1 97.44 285 LEU B O 1
ATOM 7986 N N . HIS B 1 286 ? -15.836 -10.609 17.656 1 97 286 HIS B N 1
ATOM 7987 C CA . HIS B 1 286 ? -16.516 -10.156 18.859 1 97 286 HIS B CA 1
ATOM 7988 C C . HIS B 1 286 ? -15.633 -9.234 19.688 1 97 286 HIS B C 1
ATOM 7990 O O . HIS B 1 286 ? -16.109 -8.227 20.219 1 97 286 HIS B O 1
ATOM 7996 N N . ASP B 1 287 ? -14.375 -9.617 19.75 1 97.19 287 ASP B N 1
ATOM 7997 C CA . ASP B 1 287 ? -13.414 -8.812 20.516 1 97.19 287 ASP B CA 1
ATOM 7998 C C . ASP B 1 287 ? -13.273 -7.414 19.906 1 97.19 287 ASP B C 1
ATOM 8000 O O . ASP B 1 287 ? -13.078 -6.441 20.641 1 97.19 287 ASP B O 1
ATOM 8004 N N . LEU B 1 288 ? -13.273 -7.387 18.609 1 98.06 288 LEU B N 1
ATOM 8005 C CA . LEU B 1 288 ? -13.195 -6.094 17.938 1 98.06 288 LEU B CA 1
ATOM 8006 C C . LEU B 1 288 ? -14.25 -5.137 18.469 1 98.06 288 LEU B C 1
ATOM 8008 O O . LEU B 1 288 ? -13.93 -4.02 18.891 1 98.06 288 LEU B O 1
ATOM 8012 N N . GLN B 1 289 ? -15.453 -5.57 18.453 1 96.31 289 GLN B N 1
ATOM 8013 C CA . GLN B 1 289 ? -16.562 -4.73 18.922 1 96.31 289 GLN B CA 1
ATOM 8014 C C . GLN B 1 289 ? -16.406 -4.371 20.391 1 96.31 289 GLN B C 1
ATOM 8016 O O . GLN B 1 289 ? -16.609 -3.215 20.781 1 96.31 289 GLN B O 1
ATOM 8021 N N . LYS B 1 290 ? -16.031 -5.336 21.188 1 95.81 290 LYS B N 1
ATOM 8022 C CA . LYS B 1 290 ? -15.953 -5.172 22.641 1 95.81 290 LYS B CA 1
ATOM 8023 C C . LYS B 1 290 ? -14.828 -4.219 23.016 1 95.81 290 LYS B C 1
ATOM 8025 O O . LYS B 1 290 ? -14.992 -3.391 23.922 1 95.81 290 LYS B O 1
ATOM 8030 N N . LYS B 1 291 ? -13.703 -4.32 22.312 1 97.44 291 LYS B N 1
ATOM 8031 C CA . LYS B 1 291 ? -12.492 -3.609 22.719 1 97.44 291 LYS B CA 1
ATOM 8032 C C . LYS B 1 291 ? -12.43 -2.223 22.094 1 97.44 291 LYS B C 1
ATOM 8034 O O . LYS B 1 291 ? -11.742 -1.333 22.594 1 97.44 291 LYS B O 1
ATOM 8039 N N . ALA B 1 292 ? -13.094 -2.037 21.016 1 97.5 292 ALA B N 1
ATOM 8040 C CA . ALA B 1 292 ? -12.969 -0.813 20.234 1 97.5 292 ALA B CA 1
ATOM 8041 C C . ALA B 1 292 ? -13.234 0.421 21.094 1 97.5 292 ALA B C 1
ATOM 8043 O O . ALA B 1 292 ? -12.398 1.328 21.156 1 97.5 292 ALA B O 1
ATOM 8044 N N . GLY B 1 293 ? -14.391 0.445 21.797 1 95.38 293 GLY B N 1
ATOM 8045 C CA . GLY B 1 293 ? -14.773 1.601 22.594 1 95.38 293 GLY B CA 1
ATOM 8046 C C . GLY B 1 293 ? -13.852 1.838 23.781 1 95.38 293 GLY B C 1
ATOM 8047 O O . GLY B 1 293 ? -13.797 2.947 24.312 1 95.38 293 GLY B O 1
ATOM 8048 N N . ASP B 1 294 ? -13.023 0.813 24.125 1 95.88 294 ASP B N 1
ATOM 8049 C CA . ASP B 1 294 ? -12.18 0.897 25.312 1 95.88 294 ASP B CA 1
ATOM 8050 C C . ASP B 1 294 ? -10.812 1.479 24.969 1 95.88 294 ASP B C 1
ATOM 8052 O O . ASP B 1 294 ? -10.133 2.047 25.828 1 95.88 294 ASP B O 1
ATOM 8056 N N . ILE B 1 295 ? -10.469 1.344 23.656 1 97.5 295 ILE B N 1
ATOM 8057 C CA . ILE B 1 295 ? -9.07 1.712 23.453 1 97.5 295 ILE B CA 1
ATOM 8058 C C . ILE B 1 295 ? -8.961 2.701 22.297 1 97.5 295 ILE B C 1
ATOM 8060 O O . ILE B 1 295 ? -7.938 3.375 22.156 1 97.5 295 ILE B O 1
ATOM 8064 N N . LEU B 1 296 ? -9.914 2.752 21.453 1 98.56 296 LEU B N 1
ATOM 8065 C CA . LEU B 1 296 ? -9.875 3.686 20.328 1 98.56 296 LEU B CA 1
ATOM 8066 C C . LEU B 1 296 ? -10.492 5.027 20.719 1 98.56 296 LEU B C 1
ATOM 8068 O O . LEU B 1 296 ? -11.492 5.07 21.422 1 98.56 296 LEU B O 1
ATOM 8072 N N . TRP B 1 297 ? -9.945 6.133 20.391 1 98.69 297 TRP B N 1
ATOM 8073 C CA . TRP B 1 297 ? -10.516 7.477 20.422 1 98.69 297 TRP B CA 1
ATOM 8074 C C . TRP B 1 297 ? -10.898 7.934 19.016 1 98.69 297 TRP B C 1
ATOM 8076 O O . TRP B 1 297 ? -10.047 8.406 18.266 1 98.69 297 TRP B O 1
ATOM 8086 N N . TRP B 1 298 ? -12.188 7.77 18.672 1 98.31 298 TRP B N 1
ATOM 8087 C CA . TRP B 1 298 ? -12.703 8.078 17.344 1 98.31 298 TRP B CA 1
ATOM 8088 C C . TRP B 1 298 ? -12.766 9.578 17.125 1 98.31 298 TRP B C 1
ATOM 8090 O O . TRP B 1 298 ? -13.18 10.336 18 1 98.31 298 TRP B O 1
ATOM 8100 N N . PRO B 1 299 ? -12.375 10.031 15.922 1 97.25 299 PRO B N 1
ATOM 8101 C CA . PRO B 1 299 ? -12.57 11.43 15.555 1 97.25 299 PRO B CA 1
ATOM 8102 C C . PRO B 1 299 ? -14.039 11.828 15.492 1 97.25 299 PRO B C 1
ATOM 8104 O O . PRO B 1 299 ? -14.883 11.023 15.094 1 97.25 299 PRO B O 1
ATOM 8107 N N . PHE B 1 300 ? -14.359 13.039 15.906 1 94.69 300 PHE B N 1
ATOM 8108 C CA . PHE B 1 300 ? -15.68 13.648 15.766 1 94.69 300 PHE B CA 1
ATOM 8109 C C . PHE B 1 300 ? -16.75 12.773 16.406 1 94.69 300 PHE B C 1
ATOM 8111 O O . PHE B 1 300 ? -17.859 12.648 15.875 1 94.69 300 PHE B O 1
ATOM 8118 N N . THR B 1 301 ? -16.422 12.117 17.484 1 95.12 301 THR B N 1
ATOM 8119 C CA . THR B 1 301 ? -17.359 11.18 18.109 1 95.12 301 THR B CA 1
ATOM 8120 C C . THR B 1 301 ? -17.469 11.445 19.609 1 95.12 301 THR B C 1
ATOM 8122 O O . THR B 1 301 ? -16.453 11.523 20.312 1 95.12 301 THR B O 1
ATOM 8125 N N . GLN B 1 302 ? -18.641 11.727 20.094 1 94.56 302 GLN B N 1
ATOM 8126 C CA . GLN B 1 302 ? -18.906 11.695 21.531 1 94.56 302 GLN B CA 1
ATOM 8127 C C . GLN B 1 302 ? -19.094 10.258 22.016 1 94.56 302 GLN B C 1
ATOM 8129 O O . GLN B 1 302 ? -20.156 9.672 21.844 1 94.56 302 GLN B O 1
ATOM 8134 N N . HIS B 1 303 ? -18.125 9.734 22.609 1 95.62 303 HIS B N 1
ATOM 8135 C CA . HIS B 1 303 ? -18.031 8.312 22.922 1 95.62 303 HIS B CA 1
ATOM 8136 C C . HIS B 1 303 ? -19.141 7.887 23.891 1 95.62 303 HIS B C 1
ATOM 8138 O O . HIS B 1 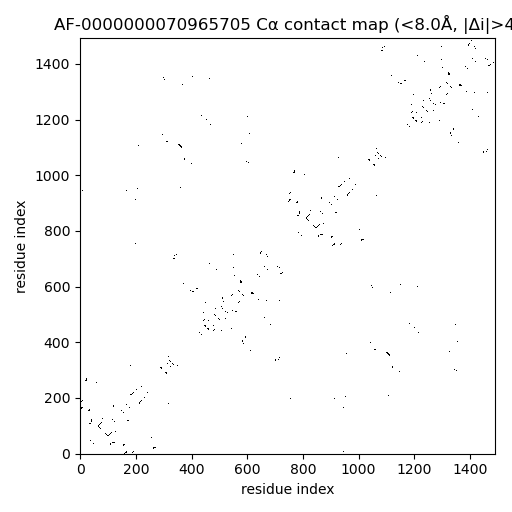303 ? -19.531 6.719 23.922 1 95.62 303 HIS B O 1
ATOM 8144 N N . GLN B 1 304 ? -19.672 8.852 24.641 1 93.25 304 GLN B N 1
ATOM 8145 C CA . GLN B 1 304 ? -20.797 8.555 25.531 1 93.25 304 GLN B CA 1
ATOM 8146 C C . GLN B 1 304 ? -22.016 8.102 24.75 1 93.25 304 GLN B C 1
ATOM 8148 O O . GLN B 1 304 ? -22.875 7.383 25.266 1 93.25 304 GLN B O 1
ATOM 8153 N N . PHE B 1 305 ? -22.062 8.5 23.5 1 90.5 305 PHE B N 1
ATOM 8154 C CA . PHE B 1 305 ? -23.234 8.211 22.688 1 90.5 305 PHE B CA 1
ATOM 8155 C C . PHE B 1 305 ? -23.031 6.938 21.875 1 90.5 305 PHE B C 1
ATOM 8157 O O . PHE B 1 305 ? -23.859 6.594 21.031 1 90.5 305 PHE B O 1
ATOM 8164 N N . VAL B 1 306 ? -21.953 6.262 22.062 1 93.19 306 VAL B N 1
ATOM 8165 C CA . VAL B 1 306 ? -21.656 5.082 21.25 1 93.19 306 VAL B CA 1
ATOM 8166 C C . VAL B 1 306 ? -21.516 3.859 22.141 1 93.19 306 VAL B C 1
ATOM 8168 O O . VAL B 1 306 ? -20.391 3.414 22.422 1 93.19 306 VAL B O 1
ATOM 8171 N N . PRO B 1 307 ? -22.578 3.32 22.516 1 91.38 307 PRO B N 1
ATOM 8172 C CA . PRO B 1 307 ? -22.453 2.064 23.266 1 91.38 307 PRO B CA 1
ATOM 8173 C C . PRO B 1 307 ? -21.781 0.96 22.453 1 91.38 307 PRO B C 1
ATOM 8175 O O . PRO B 1 307 ? -21.734 1.03 21.219 1 91.38 307 PRO B O 1
ATOM 8178 N N . LYS B 1 308 ? -21.281 0.009 23.156 1 90.62 308 LYS B N 1
ATOM 8179 C CA . LYS B 1 308 ? -20.484 -1.069 22.562 1 90.62 308 LYS B CA 1
ATOM 8180 C C . LYS B 1 308 ? -21.266 -1.782 21.453 1 90.62 308 LYS B C 1
ATOM 8182 O O . LYS B 1 308 ? -20.703 -2.154 20.422 1 90.62 308 LYS B O 1
ATOM 8187 N N . GLU B 1 309 ? -22.531 -1.919 21.641 1 89.06 309 GLU B N 1
ATOM 8188 C CA . GLU B 1 309 ? -23.375 -2.688 20.719 1 89.06 309 GLU B CA 1
ATOM 8189 C C . GLU B 1 309 ? -23.594 -1.94 19.406 1 89.06 309 GLU B C 1
ATOM 8191 O O . GLU B 1 309 ? -24 -2.537 18.406 1 89.06 309 GLU B O 1
ATOM 8196 N N . LYS B 1 310 ? -23.297 -0.667 19.406 1 89.81 310 LYS B N 1
ATOM 8197 C CA . LYS B 1 310 ? -23.547 0.143 18.219 1 89.81 310 LYS B CA 1
ATOM 8198 C C . LYS B 1 310 ? -22.281 0.265 17.359 1 89.81 310 LYS B C 1
ATOM 8200 O O . LYS B 1 310 ? -22.344 0.757 16.219 1 89.81 310 LYS B O 1
ATOM 8205 N N . VAL B 1 311 ? -21.188 -0.263 17.875 1 95.88 311 VAL B N 1
ATOM 8206 C CA . VAL B 1 311 ? -19.953 -0.207 17.109 1 95.88 311 VAL B CA 1
ATOM 8207 C C . VAL B 1 311 ? -20.031 -1.163 15.922 1 95.88 311 VAL B C 1
ATOM 8209 O O . VAL B 1 311 ? -20.328 -2.348 16.094 1 95.88 311 VAL B O 1
ATOM 8212 N N . THR B 1 312 ? -19.828 -0.663 14.727 1 96.81 312 THR B N 1
ATOM 8213 C CA . THR B 1 312 ? -19.859 -1.482 13.516 1 96.81 312 THR B CA 1
ATOM 8214 C C . THR B 1 312 ? -18.516 -2.174 13.297 1 96.81 312 THR B C 1
ATOM 8216 O O . THR B 1 312 ? -17.469 -1.524 13.297 1 96.81 312 THR B O 1
ATOM 8219 N N . VAL B 1 313 ? -18.547 -3.475 13.172 1 98.12 313 VAL B N 1
ATOM 8220 C CA . VAL B 1 313 ? -17.344 -4.25 12.875 1 98.12 313 VAL B CA 1
ATOM 8221 C C . VAL B 1 313 ? -17.234 -4.477 11.367 1 98.12 313 VAL B C 1
ATOM 8223 O O . VAL B 1 313 ? -18 -5.266 10.797 1 98.12 313 VAL B O 1
ATOM 8226 N N . ILE B 1 314 ? -16.328 -3.807 10.727 1 98.44 314 ILE B N 1
ATOM 8227 C CA . ILE B 1 314 ? -16.109 -3.955 9.297 1 98.44 314 ILE B CA 1
ATOM 8228 C C . ILE B 1 314 ? -15.016 -5 9.055 1 98.44 314 ILE B C 1
ATOM 8230 O O . ILE B 1 314 ? -13.867 -4.812 9.453 1 98.44 314 ILE B O 1
ATOM 8234 N N . ASP B 1 315 ? -15.344 -6.02 8.406 1 98.31 315 ASP B N 1
ATOM 8235 C CA . ASP B 1 315 ? -14.391 -7.09 8.117 1 98.31 315 ASP B CA 1
ATOM 8236 C C . ASP B 1 315 ? -13.562 -6.77 6.871 1 98.31 315 ASP B C 1
ATOM 8238 O O . ASP B 1 315 ? -12.391 -7.133 6.789 1 98.31 315 ASP B O 1
ATOM 8242 N N . SER B 1 316 ? -14.234 -6.191 5.902 1 98.19 316 SER B N 1
ATOM 8243 C CA . SER B 1 316 ? -13.594 -5.918 4.621 1 98.19 316 SER B CA 1
ATOM 8244 C C . SER B 1 316 ? -14.445 -5 3.756 1 98.19 316 SER B C 1
ATOM 8246 O O . SER B 1 316 ? -15.562 -4.641 4.141 1 98.19 316 SER B O 1
ATOM 8248 N N . ARG B 1 317 ? -13.844 -4.566 2.697 1 97.75 317 ARG B N 1
ATOM 8249 C CA . ARG B 1 317 ? -14.523 -3.812 1.647 1 97.75 317 ARG B CA 1
ATOM 8250 C C . ARG B 1 317 ? -14.305 -4.457 0.282 1 97.75 317 ARG B C 1
ATOM 8252 O O . ARG B 1 317 ? -13.219 -4.957 -0.006 1 97.75 317 ARG B O 1
ATOM 8259 N N . CYS B 1 318 ? -15.312 -4.453 -0.543 1 96.69 318 CYS B N 1
ATOM 8260 C CA . CYS B 1 318 ? -15.242 -4.805 -1.957 1 96.69 318 CYS B CA 1
ATOM 8261 C C . CYS B 1 318 ? -15.945 -3.762 -2.816 1 96.69 318 CYS B C 1
ATOM 8263 O O . CYS B 1 318 ? -17.172 -3.686 -2.824 1 96.69 318 CYS B O 1
ATOM 8265 N N . GLY B 1 319 ? -15.133 -2.99 -3.498 1 95.81 319 GLY B N 1
ATOM 8266 C CA . GLY B 1 319 ? -15.703 -1.863 -4.219 1 95.81 319 GLY B CA 1
ATOM 8267 C C . GLY B 1 319 ? -16.375 -0.849 -3.307 1 95.81 319 GLY B C 1
ATOM 8268 O O . GLY B 1 319 ? -15.727 -0.288 -2.418 1 95.81 319 GLY B O 1
ATOM 8269 N N . GLU B 1 320 ? -17.688 -0.754 -3.447 1 96.31 320 GLU B N 1
ATOM 8270 C CA . GLU B 1 320 ? -18.406 0.297 -2.74 1 96.31 320 GLU B CA 1
ATOM 8271 C C . GLU B 1 320 ? -19.156 -0.264 -1.533 1 96.31 320 GLU B C 1
ATOM 8273 O O . GLU B 1 320 ? -19.922 0.453 -0.879 1 96.31 320 GLU B O 1
ATOM 8278 N N . ASN B 1 321 ? -18.875 -1.547 -1.186 1 97.06 321 ASN B N 1
ATOM 8279 C CA . ASN B 1 321 ? -19.625 -2.193 -0.116 1 97.06 321 ASN B CA 1
ATOM 8280 C C . ASN B 1 321 ? -18.703 -2.652 1.015 1 97.06 321 ASN B C 1
ATOM 8282 O O . ASN B 1 321 ? -17.609 -3.148 0.766 1 97.06 321 ASN B O 1
ATOM 8286 N N . PHE B 1 322 ? -19.188 -2.461 2.246 1 97.5 322 PHE B N 1
ATOM 8287 C CA . PHE B 1 322 ? -18.562 -3.057 3.422 1 97.5 322 PHE B CA 1
ATOM 8288 C C . PHE B 1 322 ? -19.109 -4.453 3.678 1 97.5 322 PHE B C 1
ATOM 8290 O O . PHE B 1 322 ? -20.297 -4.711 3.441 1 97.5 322 PHE B O 1
ATOM 8297 N N . ALA B 1 323 ? -18.281 -5.34 4.062 1 97.75 323 ALA B N 1
ATOM 8298 C CA . ALA B 1 323 ? -18.734 -6.539 4.762 1 97.75 323 ALA B CA 1
ATOM 8299 C C . ALA B 1 323 ? -18.75 -6.324 6.273 1 97.75 323 ALA B C 1
ATOM 8301 O O . ALA B 1 323 ? -17.703 -6.078 6.875 1 97.75 323 ALA B O 1
ATOM 8302 N N . VAL B 1 324 ? -19.906 -6.371 6.867 1 97.31 324 VAL B N 1
ATOM 8303 C CA . VAL B 1 324 ? -20.078 -6.008 8.273 1 97.31 324 VAL B CA 1
ATOM 8304 C C . VAL B 1 324 ? -20.516 -7.23 9.07 1 97.31 324 VAL B C 1
ATOM 8306 O O . VAL B 1 324 ? -21.422 -7.961 8.656 1 97.31 324 VAL B O 1
ATOM 8309 N N . HIS B 1 325 ? -19.875 -7.477 10.195 1 96.81 325 HIS B N 1
ATOM 8310 C CA . HIS B 1 325 ? -20.234 -8.57 11.094 1 96.81 325 HIS B CA 1
ATOM 8311 C C . HIS B 1 325 ? -21.438 -8.203 11.961 1 96.81 325 HIS B C 1
ATOM 8313 O O . HIS B 1 325 ? -21.422 -7.176 12.641 1 96.81 325 HIS B O 1
ATOM 8319 N N . LYS B 1 326 ? -22.438 -8.992 11.875 1 92.94 326 LYS B N 1
ATOM 8320 C CA . LYS B 1 326 ? -23.609 -8.82 12.727 1 92.94 326 LYS B CA 1
ATOM 8321 C C . LYS B 1 326 ? -23.656 -9.891 13.812 1 92.94 326 LYS B C 1
ATOM 8323 O O . LYS B 1 326 ? -24.188 -10.992 13.586 1 92.94 326 LYS B O 1
ATOM 8328 N N . ALA B 1 327 ? -23.266 -9.531 14.961 1 88.75 327 ALA B N 1
ATOM 8329 C CA . ALA B 1 327 ? -23.188 -10.469 16.078 1 88.75 327 ALA B CA 1
ATOM 8330 C C . ALA B 1 327 ? -24.578 -10.938 16.5 1 88.75 327 ALA B C 1
ATOM 8332 O O . ALA B 1 327 ? -24.766 -12.117 16.797 1 88.75 327 ALA B O 1
ATOM 8333 N N . ASP B 1 328 ? -25.547 -10.086 16.516 1 82.44 328 ASP B N 1
ATOM 8334 C CA . ASP B 1 328 ? -26.875 -10.367 17.031 1 82.44 328 ASP B CA 1
ATOM 8335 C C . ASP B 1 328 ? -27.688 -11.195 16.031 1 82.44 328 ASP B C 1
ATOM 8337 O O . ASP B 1 328 ? -28.703 -11.789 16.391 1 82.44 328 ASP B O 1
ATOM 8341 N N . ASN B 1 329 ? -27.172 -11.258 14.836 1 77.38 329 ASN B N 1
ATOM 8342 C CA . ASN B 1 329 ? -27.859 -12.039 13.812 1 77.38 329 ASN B CA 1
ATOM 8343 C C . ASN B 1 329 ? -27.125 -13.336 13.508 1 77.38 329 ASN B C 1
ATOM 8345 O O . ASN B 1 329 ? -26.875 -13.656 12.344 1 77.38 329 ASN B O 1
ATOM 8349 N N . GLY B 1 330 ? -26.641 -13.984 14.617 1 81.12 330 GLY B N 1
ATOM 8350 C CA . GLY B 1 330 ? -26.016 -15.289 14.445 1 81.12 330 GLY B CA 1
ATOM 8351 C C . GLY B 1 330 ? -24.641 -15.203 13.789 1 81.12 330 GLY B C 1
ATOM 8352 O O . GLY B 1 330 ? -24.281 -16.078 13.008 1 81.12 330 GLY B O 1
ATOM 8353 N N . ASP B 1 331 ? -23.906 -14.102 13.922 1 88.94 331 ASP B N 1
ATOM 8354 C CA . ASP B 1 331 ? -22.547 -13.922 13.406 1 88.94 331 ASP B CA 1
ATOM 8355 C C . ASP B 1 331 ? -22.516 -14.016 11.883 1 88.94 331 ASP B C 1
ATOM 8357 O O . ASP B 1 331 ? -21.703 -14.734 11.32 1 88.94 331 ASP B O 1
ATOM 8361 N N . VAL B 1 332 ? -23.453 -13.328 11.273 1 90.38 332 VAL B N 1
ATOM 8362 C CA . VAL B 1 332 ? -23.5 -13.312 9.82 1 90.38 332 VAL B CA 1
ATOM 8363 C C . VAL B 1 332 ? -22.75 -12.086 9.297 1 90.38 332 VAL B C 1
ATOM 8365 O O . VAL B 1 332 ? -22.625 -11.078 10 1 90.38 332 VAL B O 1
ATOM 8368 N N . MET B 1 333 ? -22.219 -12.234 8.07 1 92.81 333 MET B N 1
ATOM 8369 C CA . MET B 1 333 ? -21.625 -11.109 7.348 1 92.81 333 MET B CA 1
ATOM 8370 C C . MET B 1 333 ? -22.641 -10.484 6.391 1 92.81 333 MET B C 1
ATOM 8372 O O . MET B 1 333 ? -23.219 -11.18 5.555 1 92.81 333 MET B O 1
ATOM 8376 N N . THR B 1 334 ? -22.906 -9.219 6.543 1 93.25 334 THR B N 1
ATOM 8377 C CA . THR B 1 334 ? -23.844 -8.516 5.66 1 93.25 334 THR B CA 1
ATOM 8378 C C . THR B 1 334 ? -23.109 -7.426 4.875 1 93.25 334 THR B C 1
ATOM 8380 O O . THR B 1 334 ? -22.109 -6.891 5.332 1 93.25 334 THR B O 1
ATOM 8383 N N . GLN B 1 335 ? -23.656 -7.172 3.734 1 94.81 335 GLN B N 1
ATOM 8384 C CA . GLN B 1 335 ? -23.094 -6.113 2.902 1 94.81 335 GLN B CA 1
ATOM 8385 C C . GLN B 1 335 ? -23.828 -4.793 3.125 1 94.81 335 GLN B C 1
ATOM 8387 O O . GLN B 1 335 ? -25.062 -4.762 3.217 1 94.81 335 GLN B O 1
ATOM 8392 N N . GLN B 1 336 ? -23.078 -3.736 3.258 1 97.12 336 GLN B N 1
ATOM 8393 C CA . GLN B 1 336 ? -23.625 -2.391 3.355 1 97.12 336 GLN B CA 1
ATOM 8394 C C . GLN B 1 336 ? -22.953 -1.441 2.375 1 97.12 336 GLN B C 1
ATOM 8396 O O . GLN B 1 336 ? -21.719 -1.367 2.328 1 97.12 336 GLN B O 1
ATOM 8401 N N . PHE B 1 337 ? -23.734 -0.773 1.6 1 97.75 337 PHE B N 1
ATOM 8402 C CA . PHE B 1 337 ? -23.203 0.225 0.686 1 97.75 337 PHE B CA 1
ATOM 8403 C C . PHE B 1 337 ? -22.609 1.404 1.457 1 97.75 337 PHE B C 1
ATOM 8405 O O . PHE B 1 337 ? -23.281 1.973 2.326 1 97.75 337 PHE B O 1
ATOM 8412 N N . ASP B 1 338 ? -21.391 1.764 1.197 1 97.69 338 ASP B N 1
ATOM 8413 C CA . ASP B 1 338 ? -20.75 2.912 1.82 1 97.69 338 ASP B CA 1
ATOM 8414 C C . ASP B 1 338 ? -21.297 4.223 1.275 1 97.69 338 ASP B C 1
ATOM 8416 O O . ASP B 1 338 ? -20.656 4.902 0.48 1 97.69 338 ASP B O 1
ATOM 8420 N N . ALA B 1 339 ? -22.375 4.68 1.843 1 97.69 339 ALA B N 1
ATOM 8421 C CA . ALA B 1 339 ? -23.094 5.82 1.296 1 97.69 339 ALA B CA 1
ATOM 8422 C C . ALA B 1 339 ? -22.5 7.137 1.784 1 97.69 339 ALA B C 1
ATOM 8424 O O . ALA B 1 339 ? -22.906 8.211 1.33 1 97.69 339 ALA B O 1
ATOM 8425 N N . CYS B 1 340 ? -21.609 7.102 2.639 1 96.12 340 CYS B N 1
ATOM 8426 C CA . CYS B 1 340 ? -20.891 8.305 3.027 1 96.12 340 CYS B CA 1
ATOM 8427 C C . CYS B 1 340 ? -19.531 8.367 2.346 1 96.12 340 CYS B C 1
ATOM 8429 O O . CYS B 1 340 ? -18.75 9.305 2.576 1 96.12 340 CYS B O 1
ATOM 8431 N N . ALA B 1 341 ? -19.203 7.312 1.512 1 96.62 341 ALA B N 1
ATOM 8432 C CA . ALA B 1 341 ? -17.938 7.215 0.79 1 96.62 341 ALA B CA 1
ATOM 8433 C C . ALA B 1 341 ? -16.766 7.355 1.741 1 96.62 341 ALA B C 1
ATOM 8435 O O . ALA B 1 341 ? -15.781 8.039 1.426 1 96.62 341 ALA B O 1
ATOM 8436 N N . SER B 1 342 ? -16.875 6.812 2.912 1 96.75 342 SER B N 1
ATOM 8437 C CA . SER B 1 342 ? -15.828 6.824 3.926 1 96.75 342 SER B CA 1
ATOM 8438 C C . SER B 1 342 ? -15.172 8.195 4.027 1 96.75 342 SER B C 1
ATOM 8440 O O . SER B 1 342 ? -13.961 8.328 3.838 1 96.75 342 SER B O 1
ATOM 8442 N N . TRP B 1 343 ? -16 9.148 4.363 1 94.25 343 TRP B N 1
ATOM 8443 C CA . TRP B 1 343 ? -15.664 10.562 4.492 1 94.25 343 TRP B CA 1
ATOM 8444 C C . TRP B 1 343 ? -15.188 11.133 3.16 1 94.25 343 TRP B C 1
ATOM 8446 O O . TRP B 1 343 ? -14.148 11.789 3.092 1 94.25 343 TRP B O 1
ATOM 8456 N N . TRP B 1 344 ? -15.961 10.734 2.176 1 94.44 344 TRP B N 1
ATOM 8457 C CA . TRP B 1 344 ? -15.984 11.359 0.858 1 94.44 344 TRP B CA 1
ATOM 8458 C C . TRP B 1 344 ? -14.727 11.008 0.07 1 94.44 344 TRP B C 1
ATOM 8460 O O . TRP B 1 344 ? -14.297 11.766 -0.806 1 94.44 344 TRP B O 1
ATOM 8470 N N . THR B 1 345 ? -14.062 9.852 0.416 1 95.5 345 THR B N 1
ATOM 8471 C CA . THR B 1 345 ? -12.82 9.492 -0.254 1 95.5 345 THR B CA 1
ATOM 8472 C C . THR B 1 345 ? -13.062 8.391 -1.286 1 95.5 345 THR B C 1
ATOM 8474 O O . THR B 1 345 ? -12.273 8.234 -2.223 1 95.5 345 THR B O 1
ATOM 8477 N N . GLN B 1 346 ? -14.086 7.594 -1.145 1 89.75 346 GLN B N 1
ATOM 8478 C CA . GLN B 1 346 ? -14.195 6.316 -1.839 1 89.75 346 GLN B CA 1
ATOM 8479 C C . GLN B 1 346 ? -14.43 6.52 -3.332 1 89.75 346 GLN B C 1
ATOM 8481 O O . GLN B 1 346 ? -15.406 7.16 -3.732 1 89.75 346 GLN B O 1
ATOM 8486 N N . GLY B 1 347 ? -13.562 5.863 -4.125 1 85.56 347 GLY B N 1
ATOM 8487 C CA . GLY B 1 347 ? -13.656 6.039 -5.562 1 85.56 347 GLY B CA 1
ATOM 8488 C C . GLY B 1 347 ? -13.672 4.727 -6.324 1 85.56 347 GLY B C 1
ATOM 8489 O O . GLY B 1 347 ? -14.523 4.512 -7.188 1 85.56 347 GLY B O 1
ATOM 8490 N N . PRO B 1 348 ? -12.992 3.729 -5.871 1 87.19 348 PRO B N 1
ATOM 8491 C CA . PRO B 1 348 ? -12.719 2.596 -6.758 1 87.19 348 PRO B CA 1
ATOM 8492 C C . PRO B 1 348 ? -13.906 1.637 -6.875 1 87.19 348 PRO B C 1
ATOM 8494 O O . PRO B 1 348 ? -14.617 1.412 -5.895 1 87.19 348 PRO B O 1
ATOM 8497 N N . SER B 1 349 ? -14.055 1.177 -8.055 1 93.75 349 SER B N 1
ATOM 8498 C CA . SER B 1 349 ? -14.828 -0.046 -8.25 1 93.75 349 SER B CA 1
ATOM 8499 C C . SER B 1 349 ? -14.094 -1.259 -7.691 1 93.75 349 SER B C 1
ATOM 8501 O O . SER B 1 349 ? -12.945 -1.149 -7.25 1 93.75 349 SER B O 1
ATOM 8503 N N . ALA B 1 350 ? -14.766 -2.385 -7.691 1 94.06 350 ALA B N 1
ATOM 8504 C CA . ALA B 1 350 ? -14.125 -3.611 -7.223 1 94.06 350 ALA B CA 1
ATOM 8505 C C . ALA B 1 350 ? -12.883 -3.934 -8.055 1 94.06 350 ALA B C 1
ATOM 8507 O O . ALA B 1 350 ? -11.844 -4.309 -7.516 1 94.06 350 ALA B O 1
ATOM 8508 N N . SER B 1 351 ? -13 -3.777 -9.336 1 94.06 351 SER B N 1
ATOM 8509 C CA . SER B 1 351 ? -11.883 -4.082 -10.234 1 94.06 351 SER B CA 1
ATOM 8510 C C . SER B 1 351 ? -10.719 -3.125 -10.008 1 94.06 351 SER B C 1
ATOM 8512 O O . SER B 1 351 ? -9.562 -3.545 -9.977 1 94.06 351 SER B O 1
ATOM 8514 N N . LEU B 1 352 ? -11.008 -1.841 -9.922 1 95.62 352 LEU B N 1
ATOM 8515 C CA . LEU B 1 352 ? -9.953 -0.861 -9.703 1 95.62 352 LEU B CA 1
ATOM 8516 C C . LEU B 1 352 ? -9.281 -1.079 -8.352 1 95.62 352 LEU B C 1
ATOM 8518 O O . LEU B 1 352 ? -8.078 -0.868 -8.211 1 95.62 352 LEU B O 1
ATOM 8522 N N . GLN B 1 353 ? -10.047 -1.469 -7.332 1 96.88 353 GLN B N 1
ATOM 8523 C CA . GLN B 1 353 ? -9.477 -1.755 -6.023 1 96.88 353 GLN B CA 1
ATOM 8524 C C . GLN B 1 353 ? -8.391 -2.822 -6.117 1 96.88 353 GLN B C 1
ATOM 8526 O O . GLN B 1 353 ? -7.336 -2.699 -5.492 1 96.88 353 GLN B O 1
ATOM 8531 N N . ILE B 1 354 ? -8.617 -3.848 -6.891 1 96.75 354 ILE B N 1
ATOM 8532 C CA . ILE B 1 354 ? -7.664 -4.938 -7.066 1 96.75 354 ILE B CA 1
ATOM 8533 C C . ILE B 1 354 ? -6.422 -4.422 -7.785 1 96.75 354 ILE B C 1
ATOM 8535 O O . ILE B 1 354 ? -5.297 -4.773 -7.422 1 96.75 354 ILE B O 1
ATOM 8539 N N . GLU B 1 355 ? -6.617 -3.623 -8.836 1 96.88 355 GLU B N 1
ATOM 8540 C CA . GLU B 1 355 ? -5.48 -3.053 -9.555 1 96.88 355 GLU B CA 1
ATOM 8541 C C . GLU B 1 355 ? -4.645 -2.154 -8.641 1 96.88 355 GLU B C 1
ATOM 8543 O O . GLU B 1 355 ? -3.414 -2.205 -8.672 1 96.88 355 GLU B O 1
ATOM 8548 N N . LEU B 1 356 ? -5.344 -1.335 -7.848 1 98.06 356 LEU B N 1
ATOM 8549 C CA . LEU B 1 356 ? -4.648 -0.455 -6.918 1 98.06 356 LEU B CA 1
ATOM 8550 C C . LEU B 1 356 ? -3.883 -1.264 -5.875 1 98.06 356 LEU B C 1
ATOM 8552 O O . LEU B 1 356 ? -2.773 -0.889 -5.484 1 98.06 356 LEU B O 1
ATOM 8556 N N . ALA B 1 357 ? -4.477 -2.35 -5.418 1 98.38 357 ALA B N 1
ATOM 8557 C CA . ALA B 1 357 ? -3.791 -3.205 -4.457 1 98.38 357 ALA B CA 1
ATOM 8558 C C . ALA B 1 357 ? -2.463 -3.707 -5.016 1 98.38 357 ALA B C 1
ATOM 8560 O O . ALA B 1 357 ? -1.442 -3.684 -4.324 1 98.38 357 ALA B O 1
ATOM 8561 N N . ARG B 1 358 ? -2.461 -4.152 -6.238 1 98.06 358 ARG B N 1
ATOM 8562 C CA . ARG B 1 358 ? -1.238 -4.605 -6.891 1 98.06 358 ARG B CA 1
ATOM 8563 C C . ARG B 1 358 ? -0.219 -3.475 -6.992 1 98.06 358 ARG B C 1
ATOM 8565 O O . ARG B 1 358 ? 0.964 -3.672 -6.711 1 98.06 358 ARG B O 1
ATOM 8572 N N . ASP B 1 359 ? -0.686 -2.318 -7.336 1 98.38 359 ASP B N 1
ATOM 8573 C CA . ASP B 1 359 ? 0.202 -1.172 -7.504 1 98.38 359 ASP B CA 1
ATOM 8574 C C . ASP B 1 359 ? 0.786 -0.727 -6.168 1 98.38 359 ASP B C 1
ATOM 8576 O O . ASP B 1 359 ? 1.925 -0.258 -6.105 1 98.38 359 ASP B O 1
ATOM 8580 N N . MET B 1 360 ? -0.032 -0.817 -5.062 1 98.62 360 MET B N 1
ATOM 8581 C CA . MET B 1 360 ? 0.489 -0.495 -3.738 1 98.62 360 MET B CA 1
ATOM 8582 C C . MET B 1 360 ? 1.626 -1.437 -3.355 1 98.62 360 MET B C 1
ATOM 8584 O O . MET B 1 360 ? 2.66 -0.996 -2.854 1 98.62 360 MET B O 1
ATOM 8588 N N . GLY B 1 361 ? 1.381 -2.762 -3.598 1 98.62 361 GLY B N 1
ATOM 8589 C CA . GLY B 1 361 ? 2.453 -3.711 -3.35 1 98.62 361 GLY B CA 1
ATOM 8590 C C . GLY B 1 361 ? 3.705 -3.422 -4.16 1 98.62 361 GLY B C 1
ATOM 8591 O O . GLY B 1 361 ? 4.816 -3.447 -3.625 1 98.62 361 GLY B O 1
ATOM 8592 N N . TYR B 1 362 ? 3.562 -3.086 -5.438 1 98.69 362 TYR B N 1
ATOM 8593 C CA . TYR B 1 362 ? 4.664 -2.787 -6.344 1 98.69 362 TYR B CA 1
ATOM 8594 C C . TYR B 1 362 ? 5.441 -1.562 -5.875 1 98.69 362 TYR B C 1
ATOM 8596 O O . TYR B 1 362 ? 6.668 -1.594 -5.789 1 98.69 362 TYR B O 1
ATOM 8604 N N . ALA B 1 363 ? 4.762 -0.499 -5.566 1 98.69 363 ALA B N 1
ATOM 8605 C CA . ALA B 1 363 ? 5.395 0.758 -5.176 1 98.69 363 ALA B CA 1
ATOM 8606 C C . ALA B 1 363 ? 6.145 0.606 -3.855 1 98.69 363 ALA B C 1
ATOM 8608 O O . ALA B 1 363 ? 7.234 1.158 -3.686 1 98.69 363 ALA B O 1
ATOM 8609 N N . ALA B 1 364 ? 5.512 -0.097 -2.922 1 98.5 364 ALA B N 1
ATOM 8610 C CA . ALA B 1 364 ? 6.176 -0.35 -1.646 1 98.5 364 ALA B CA 1
ATOM 8611 C C . ALA B 1 364 ? 7.453 -1.163 -1.844 1 98.5 364 ALA B C 1
ATOM 8613 O O . ALA B 1 364 ? 8.477 -0.89 -1.208 1 98.5 364 ALA B O 1
ATOM 8614 N N . ALA B 1 365 ? 7.379 -2.139 -2.719 1 98.56 365 ALA B N 1
ATOM 8615 C CA . ALA B 1 365 ? 8.523 -3.012 -2.971 1 98.56 365 ALA B CA 1
ATOM 8616 C C . ALA B 1 365 ? 9.641 -2.26 -3.693 1 98.56 365 ALA B C 1
ATOM 8618 O O . ALA B 1 365 ? 10.82 -2.461 -3.404 1 98.56 365 ALA B O 1
ATOM 8619 N N . ARG B 1 366 ? 9.297 -1.416 -4.613 1 98.5 366 ARG B N 1
ATOM 8620 C CA . ARG B 1 366 ? 10.289 -0.75 -5.457 1 98.5 366 ARG B CA 1
ATOM 8621 C C . ARG B 1 366 ? 10.898 0.448 -4.738 1 98.5 366 ARG B C 1
ATOM 8623 O O . ARG B 1 366 ? 12.109 0.678 -4.82 1 98.5 366 ARG B O 1
ATOM 8630 N N . TYR B 1 367 ? 10.078 1.13 -3.934 1 98.19 367 TYR B N 1
ATOM 8631 C CA . TYR B 1 367 ? 10.562 2.426 -3.471 1 98.19 367 TYR B CA 1
ATOM 8632 C C . TYR B 1 367 ? 10.547 2.5 -1.948 1 98.19 367 TYR B C 1
ATOM 8634 O O . TYR B 1 367 ? 11.273 3.301 -1.354 1 98.19 367 TYR B O 1
ATOM 8642 N N . GLY B 1 368 ? 9.688 1.604 -1.332 1 97 368 GLY B N 1
ATOM 8643 C CA . GLY B 1 368 ? 9.43 2.016 0.039 1 97 368 GLY B CA 1
ATOM 8644 C C . GLY B 1 368 ? 9.102 3.49 0.166 1 97 368 GLY B C 1
ATOM 8645 O O . GLY B 1 368 ? 8.148 3.975 -0.449 1 97 368 GLY B O 1
ATOM 8646 N N . HIS B 1 369 ? 9.812 4.152 0.912 1 97 369 HIS B N 1
ATOM 8647 C CA . HIS B 1 369 ? 9.781 5.609 0.917 1 97 369 HIS B CA 1
ATOM 8648 C C . HIS B 1 369 ? 11.148 6.188 0.566 1 97 369 HIS B C 1
ATOM 8650 O O . HIS B 1 369 ? 12.18 5.66 0.993 1 97 369 HIS B O 1
ATOM 8656 N N . VAL B 1 370 ? 11.195 7.188 -0.255 1 97.56 370 VAL B N 1
ATOM 8657 C CA . VAL B 1 370 ? 12.453 7.793 -0.674 1 97.56 370 VAL B CA 1
ATOM 8658 C C . VAL B 1 370 ? 12.406 9.305 -0.44 1 97.56 370 VAL B C 1
ATOM 8660 O O . VAL B 1 370 ? 11.336 9.914 -0.486 1 97.56 370 VAL B O 1
ATOM 8663 N N . MET B 1 371 ? 13.547 9.875 -0.269 1 95.94 371 MET B N 1
ATOM 8664 C CA . MET B 1 371 ? 13.703 11.305 -0.03 1 95.94 371 MET B CA 1
ATOM 8665 C C . MET B 1 371 ? 13.227 12.109 -1.229 1 95.94 371 MET B C 1
ATOM 8667 O O . MET B 1 371 ? 13.602 11.82 -2.367 1 95.94 371 MET B O 1
ATOM 8671 N N . PHE B 1 372 ? 12.445 13.148 -1.041 1 98 372 PHE B N 1
ATOM 8672 C CA . PHE B 1 372 ? 11.82 13.859 -2.148 1 98 372 PHE B CA 1
ATOM 8673 C C . PHE B 1 372 ? 12.586 15.141 -2.469 1 98 372 PHE B C 1
ATOM 8675 O O . PHE B 1 372 ? 12.906 15.398 -3.629 1 98 372 PHE B O 1
ATOM 8682 N N . PRO B 1 373 ? 12.914 16.016 -1.468 1 97 373 PRO B N 1
ATOM 8683 C CA . PRO B 1 373 ? 13.57 17.281 -1.823 1 97 373 PRO B CA 1
ATOM 8684 C C . PRO B 1 373 ? 14.828 17.078 -2.664 1 97 373 PRO B C 1
ATOM 8686 O O . PRO B 1 373 ? 15.703 16.281 -2.293 1 97 373 PRO B O 1
ATOM 8689 N N . GLU B 1 374 ? 14.875 17.734 -3.754 1 96.56 374 GLU B N 1
ATOM 8690 C CA . GLU B 1 374 ? 16 17.75 -4.691 1 96.56 374 GLU B CA 1
ATOM 8691 C C . GLU B 1 374 ? 16.156 16.406 -5.398 1 96.56 374 GLU B C 1
ATOM 8693 O O . GLU B 1 374 ? 17.141 16.172 -6.082 1 96.56 374 GLU B O 1
ATOM 8698 N N . ASN B 1 375 ? 15.258 15.469 -5.199 1 98.06 375 ASN B N 1
ATOM 8699 C CA . ASN B 1 375 ? 15.227 14.18 -5.867 1 98.06 375 ASN B CA 1
ATOM 8700 C C . ASN B 1 375 ? 13.984 14.016 -6.738 1 98.06 375 ASN B C 1
ATOM 8702 O O . ASN B 1 375 ? 13.039 14.797 -6.621 1 98.06 375 ASN B O 1
ATOM 8706 N N . VAL B 1 376 ? 14.047 13.086 -7.668 1 98.56 376 VAL B N 1
ATOM 8707 C CA . VAL B 1 376 ? 12.898 12.75 -8.508 1 98.56 376 VAL B CA 1
ATOM 8708 C C . VAL B 1 376 ? 12.844 11.242 -8.719 1 98.56 376 VAL B C 1
ATOM 8710 O O . VAL B 1 376 ? 13.883 10.57 -8.766 1 98.56 376 VAL B O 1
ATOM 8713 N N . TYR B 1 377 ? 11.773 10.672 -8.719 1 98.62 377 TYR B N 1
ATOM 8714 C CA . TYR B 1 377 ? 11.461 9.281 -9.047 1 98.62 377 TYR B CA 1
ATOM 8715 C C . TYR B 1 377 ? 10.148 9.188 -9.812 1 98.62 377 TYR B C 1
ATOM 8717 O O . TYR B 1 377 ? 9.336 10.117 -9.781 1 98.62 377 TYR B O 1
ATOM 8725 N N . GLU B 1 378 ? 9.867 8.156 -10.438 1 98.62 378 GLU B N 1
ATOM 8726 C CA . GLU B 1 378 ? 8.852 8.031 -11.477 1 98.62 378 GLU B CA 1
ATOM 8727 C C . GLU B 1 378 ? 7.461 8.32 -10.922 1 98.62 378 GLU B C 1
ATOM 8729 O O . GLU B 1 378 ? 6.699 9.094 -11.5 1 98.62 378 GLU B O 1
ATOM 8734 N N . PRO B 1 379 ? 7.055 7.746 -9.773 1 98.75 379 PRO B N 1
ATOM 8735 C CA . PRO B 1 379 ? 5.688 7.992 -9.297 1 98.75 379 PRO B CA 1
ATOM 8736 C C . PRO B 1 379 ? 5.418 9.469 -9.031 1 98.75 379 PRO B C 1
ATOM 8738 O O . PRO B 1 379 ? 4.344 9.977 -9.375 1 98.75 379 PRO B O 1
ATOM 8741 N N . ALA B 1 380 ? 6.348 10.18 -8.469 1 98.75 380 ALA B N 1
ATOM 8742 C CA . ALA B 1 380 ? 6.16 11.594 -8.141 1 98.75 380 ALA B CA 1
ATOM 8743 C C . ALA B 1 380 ? 6.051 12.438 -9.398 1 98.75 380 ALA B C 1
ATOM 8745 O O . ALA B 1 380 ? 5.172 13.297 -9.508 1 98.75 380 ALA B O 1
ATOM 8746 N N . LEU B 1 381 ? 6.957 12.188 -10.344 1 98.81 381 LEU B N 1
ATOM 8747 C CA . LEU B 1 381 ? 6.957 12.992 -11.562 1 98.81 381 LEU B CA 1
ATOM 8748 C C . LEU B 1 381 ? 5.727 12.695 -12.406 1 98.81 381 LEU B C 1
ATOM 8750 O O . LEU B 1 381 ? 5.09 13.617 -12.93 1 98.81 381 LEU B O 1
ATOM 8754 N N . GLU B 1 382 ? 5.422 11.406 -12.555 1 98.75 382 GLU B N 1
ATOM 8755 C CA . GLU B 1 382 ? 4.246 11.039 -13.336 1 98.75 382 GLU B CA 1
ATOM 8756 C C . GLU B 1 382 ? 2.977 11.648 -12.75 1 98.75 382 GLU B C 1
ATOM 8758 O O . GLU B 1 382 ? 2.131 12.164 -13.484 1 98.75 382 GLU B O 1
ATOM 8763 N N . CYS B 1 383 ? 2.836 11.562 -11.477 1 98.81 383 CYS B N 1
ATOM 8764 C CA . CYS B 1 383 ? 1.685 12.156 -10.812 1 98.81 383 CYS B CA 1
ATOM 8765 C C . CYS B 1 383 ? 1.595 13.656 -11.102 1 98.81 383 CYS B C 1
ATOM 8767 O O . CYS B 1 383 ? 0.53 14.156 -11.461 1 98.81 383 CYS B O 1
ATOM 8769 N N . ALA B 1 384 ? 2.711 14.336 -10.93 1 98.88 384 ALA B N 1
ATOM 8770 C CA . ALA B 1 384 ? 2.746 15.773 -11.172 1 98.88 384 ALA B CA 1
ATOM 8771 C C . ALA B 1 384 ? 2.381 16.094 -12.617 1 98.88 384 ALA B C 1
ATOM 8773 O O . ALA B 1 384 ? 1.627 17.031 -12.883 1 98.88 384 ALA B O 1
ATOM 8774 N N . GLU B 1 385 ? 2.926 15.305 -13.562 1 98.81 385 GLU B N 1
ATOM 8775 C CA . GLU B 1 385 ? 2.623 15.508 -14.977 1 98.81 385 GLU B CA 1
ATOM 8776 C C . GLU B 1 385 ? 1.127 15.367 -15.242 1 98.81 385 GLU B C 1
ATOM 8778 O O . GLU B 1 385 ? 0.532 16.203 -15.922 1 98.81 385 GLU B O 1
ATOM 8783 N N . LEU B 1 386 ? 0.51 14.359 -14.719 1 98.62 386 LEU B N 1
ATOM 8784 C CA . LEU B 1 386 ? -0.912 14.109 -14.922 1 98.62 386 LEU B CA 1
ATOM 8785 C C . LEU B 1 386 ? -1.756 15.227 -14.312 1 98.62 386 LEU B C 1
ATOM 8787 O O . LEU B 1 386 ? -2.768 15.625 -14.891 1 98.62 386 LEU B O 1
ATOM 8791 N N . LEU B 1 387 ? -1.353 15.711 -13.164 1 98.75 387 LEU B N 1
ATOM 8792 C CA . LEU B 1 387 ? -2.07 16.797 -12.5 1 98.75 387 LEU B CA 1
ATOM 8793 C C . LEU B 1 387 ? -2.008 18.078 -13.328 1 98.75 387 LEU B C 1
ATOM 8795 O O . LEU B 1 387 ? -3.029 18.734 -13.531 1 98.75 387 LEU B O 1
ATOM 8799 N N . LEU B 1 388 ? -0.839 18.406 -13.797 1 98.56 388 LEU B N 1
ATOM 8800 C CA . LEU B 1 388 ? -0.643 19.641 -14.531 1 98.56 388 LEU B CA 1
ATOM 8801 C C . LEU B 1 388 ? -1.296 19.578 -15.906 1 98.56 388 LEU B C 1
ATOM 8803 O O . LEU B 1 388 ? -1.735 20.594 -16.453 1 98.56 388 LEU B O 1
ATOM 8807 N N . GLU B 1 389 ? -1.428 18.328 -16.422 1 97.69 389 GLU B N 1
ATOM 8808 C CA . GLU B 1 389 ? -2.074 18.125 -17.719 1 97.69 389 GLU B CA 1
ATOM 8809 C C . GLU B 1 389 ? -3.584 17.969 -17.562 1 97.69 389 GLU B C 1
ATOM 8811 O O . GLU B 1 389 ? -4.328 18.062 -18.547 1 97.69 389 GLU B O 1
ATOM 8816 N N . GLY B 1 390 ? -4.023 17.75 -16.375 1 96.62 390 GLY B N 1
ATOM 8817 C CA . GLY B 1 390 ? -5.434 17.547 -16.078 1 96.62 390 GLY B CA 1
ATOM 8818 C C . GLY B 1 390 ? -6.066 18.734 -15.367 1 96.62 390 GLY B C 1
ATOM 8819 O O . GLY B 1 390 ? -6.301 19.781 -15.977 1 96.62 390 GLY B O 1
ATOM 8820 N N . VAL B 1 391 ? -6.191 18.672 -14.086 1 97.62 391 VAL B N 1
ATOM 8821 C CA . VAL B 1 391 ? -6.902 19.672 -13.297 1 97.62 391 VAL B CA 1
ATOM 8822 C C . VAL B 1 391 ? -6.125 21 -13.32 1 97.62 391 VAL B C 1
ATOM 8824 O O . VAL B 1 391 ? -6.703 22.062 -13.102 1 97.62 391 VAL B O 1
ATOM 8827 N N . GLY B 1 392 ? -4.824 20.953 -13.547 1 97.81 392 GLY B N 1
ATOM 8828 C CA . GLY B 1 392 ? -3.992 22.141 -13.578 1 97.81 392 GLY B CA 1
ATOM 8829 C C . GLY B 1 392 ? -3.824 22.719 -14.969 1 97.81 392 GLY B C 1
ATOM 8830 O O . GLY B 1 392 ? -3.17 23.75 -15.156 1 97.81 392 GLY B O 1
ATOM 8831 N N . LYS B 1 393 ? -4.414 22.141 -15.977 1 96.69 393 LYS B N 1
ATOM 8832 C CA . LYS B 1 393 ? -4.191 22.516 -17.375 1 96.69 393 LYS B CA 1
ATOM 8833 C C . LYS B 1 393 ? -4.535 23.984 -17.609 1 96.69 393 LYS B C 1
ATOM 8835 O O . LYS B 1 393 ? -5.621 24.438 -17.25 1 96.69 393 LYS B O 1
ATOM 8840 N N . GLY B 1 394 ? -3.584 24.641 -18.234 1 96 394 GLY B N 1
ATOM 8841 C CA . GLY B 1 394 ? -3.812 26.016 -18.656 1 96 394 GLY B CA 1
ATOM 8842 C C . GLY B 1 394 ? -3.479 27.047 -17.594 1 96 394 GLY B C 1
ATOM 8843 O O . GLY B 1 394 ? -3.387 28.234 -17.875 1 96 394 GLY B O 1
ATOM 8844 N N . TRP B 1 395 ? -3.246 26.609 -16.344 1 97.25 395 TRP B N 1
ATOM 8845 C CA . TRP B 1 395 ? -3.033 27.641 -15.344 1 97.25 395 TRP B CA 1
ATOM 8846 C C . TRP B 1 395 ? -1.911 27.25 -14.383 1 97.25 395 TRP B C 1
ATOM 8848 O O . TRP B 1 395 ? -1.169 28.125 -13.906 1 97.25 395 TRP B O 1
ATOM 8858 N N . ALA B 1 396 ? -1.793 25.984 -14.016 1 98.5 396 ALA B N 1
ATOM 8859 C CA . ALA B 1 396 ? -0.815 25.578 -13.008 1 98.5 396 ALA B CA 1
ATOM 8860 C C . ALA B 1 396 ? 0.49 25.141 -13.664 1 98.5 396 ALA B C 1
ATOM 8862 O O . ALA B 1 396 ? 0.478 24.531 -14.742 1 98.5 396 ALA B O 1
ATOM 8863 N N . SER B 1 397 ? 1.581 25.359 -12.984 1 98.44 397 SER B N 1
ATOM 8864 C CA . SER B 1 397 ? 2.881 24.953 -13.508 1 98.44 397 SER B CA 1
ATOM 8865 C C . SER B 1 397 ? 3.66 24.141 -12.484 1 98.44 397 SER B C 1
ATOM 8867 O O . SER B 1 397 ? 4.617 23.438 -12.836 1 98.44 397 SER B O 1
ATOM 8869 N N . ARG B 1 398 ? 3.275 24.25 -11.195 1 98.69 398 ARG B N 1
ATOM 8870 C CA . ARG B 1 398 ? 4.055 23.625 -10.125 1 98.69 398 ARG B CA 1
ATOM 8871 C C . ARG B 1 398 ? 3.176 22.75 -9.242 1 98.69 398 ARG B C 1
ATOM 8873 O O . ARG B 1 398 ? 2.023 23.094 -8.969 1 98.69 398 ARG B O 1
ATOM 8880 N N . THR B 1 399 ? 3.768 21.656 -8.805 1 98.88 399 THR B N 1
ATOM 8881 C CA . THR B 1 399 ? 3.076 20.703 -7.949 1 98.88 399 THR B CA 1
ATOM 8882 C C . THR B 1 399 ? 3.789 20.578 -6.605 1 98.88 399 THR B C 1
ATOM 8884 O O . THR B 1 399 ? 4.961 20.188 -6.555 1 98.88 399 THR B O 1
ATOM 8887 N N . PHE B 1 400 ? 3.166 20.891 -5.473 1 98.88 400 PHE B N 1
ATOM 8888 C CA . PHE B 1 400 ? 3.652 20.688 -4.113 1 98.88 400 PHE B CA 1
ATOM 8889 C C . PHE B 1 400 ? 2.875 19.578 -3.424 1 98.88 400 PHE B C 1
ATOM 8891 O O . PHE B 1 400 ? 1.648 19.641 -3.328 1 98.88 400 PHE B O 1
ATOM 8898 N N . PHE B 1 401 ? 3.604 18.531 -2.914 1 98.69 401 PHE B N 1
ATOM 8899 C CA . PHE B 1 401 ? 2.955 17.375 -2.314 1 98.69 401 PHE B CA 1
ATOM 8900 C C . PHE B 1 401 ? 2.896 17.516 -0.798 1 98.69 401 PHE B C 1
ATOM 8902 O O . PHE B 1 401 ? 3.863 17.953 -0.171 1 98.69 401 PHE B O 1
ATOM 8909 N N . SER B 1 402 ? 1.78 17.172 -0.247 1 97.25 402 SER B N 1
ATOM 8910 C CA . SER B 1 402 ? 1.585 17 1.188 1 97.25 402 SER B CA 1
ATOM 8911 C C . SER B 1 402 ? 0.809 15.711 1.48 1 97.25 402 SER B C 1
ATOM 8913 O O . SER B 1 402 ? 0.943 14.719 0.762 1 97.25 402 SER B O 1
ATOM 8915 N N . ASP B 1 403 ? -0.018 15.602 2.6 1 94.62 403 ASP B N 1
ATOM 8916 C CA . ASP B 1 403 ? -0.538 14.281 2.936 1 94.62 403 ASP B CA 1
ATOM 8917 C C . ASP B 1 403 ? -2.037 14.336 3.215 1 94.62 403 ASP B C 1
ATOM 8919 O O . ASP B 1 403 ? -2.713 13.305 3.217 1 94.62 403 ASP B O 1
ATOM 8923 N N . ASN B 1 404 ? -2.592 15.5 3.525 1 96.12 404 ASN B N 1
ATOM 8924 C CA . ASN B 1 404 ? -4.035 15.609 3.723 1 96.12 404 ASN B CA 1
ATOM 8925 C C . ASN B 1 404 ? -4.559 16.984 3.312 1 96.12 404 ASN B C 1
ATOM 8927 O O . ASN B 1 404 ? -3.775 17.875 2.984 1 96.12 404 ASN B O 1
ATOM 8931 N N . GLY B 1 405 ? -5.875 17.156 3.27 1 96.5 405 GLY B N 1
ATOM 8932 C CA . GLY B 1 405 ? -6.492 18.391 2.805 1 96.5 405 GLY B CA 1
ATOM 8933 C C . GLY B 1 405 ? -6.156 19.594 3.67 1 96.5 405 GLY B C 1
ATOM 8934 O O . GLY B 1 405 ? -5.945 20.688 3.16 1 96.5 405 GLY B O 1
ATOM 8935 N N . SER B 1 406 ? -6.086 19.391 4.98 1 96.38 406 SER B N 1
ATOM 8936 C CA . SER B 1 406 ? -5.781 20.484 5.898 1 96.38 406 SER B CA 1
ATOM 8937 C C . SER B 1 406 ? -4.387 21.047 5.641 1 96.38 406 SER B C 1
ATOM 8939 O O . SER B 1 406 ? -4.207 22.266 5.578 1 96.38 406 SER B O 1
ATOM 8941 N N . THR B 1 407 ? -3.418 20.156 5.461 1 97.31 407 THR B N 1
ATOM 8942 C CA . THR B 1 407 ? -2.047 20.609 5.246 1 97.31 407 THR B CA 1
ATOM 8943 C C . THR B 1 407 ? -1.887 21.219 3.855 1 97.31 407 THR B C 1
ATOM 8945 O O . THR B 1 407 ? -1.105 22.156 3.666 1 97.31 407 THR B O 1
ATOM 8948 N N . ALA B 1 408 ? -2.592 20.703 2.879 1 97.94 408 ALA B N 1
ATOM 8949 C CA . ALA B 1 408 ? -2.588 21.312 1.554 1 97.94 408 ALA B CA 1
ATOM 8950 C C . ALA B 1 408 ? -3.119 22.75 1.611 1 97.94 408 ALA B C 1
ATOM 8952 O O . ALA B 1 408 ? -2.586 23.641 0.949 1 97.94 408 ALA B O 1
ATOM 8953 N N . THR B 1 409 ? -4.152 22.953 2.398 1 96.69 409 THR B N 1
ATOM 8954 C CA . THR B 1 409 ? -4.738 24.266 2.568 1 96.69 409 THR B CA 1
ATOM 8955 C C . THR B 1 409 ? -3.752 25.219 3.242 1 96.69 409 THR B C 1
ATOM 8957 O O . THR B 1 409 ? -3.645 26.391 2.861 1 96.69 409 THR B O 1
ATOM 8960 N N . GLU B 1 410 ? -3.066 24.766 4.215 1 96.94 410 GLU B N 1
ATOM 8961 C CA . GLU B 1 410 ? -2.102 25.609 4.902 1 96.94 410 GLU B CA 1
ATOM 8962 C C . GLU B 1 410 ? -0.944 25.984 3.982 1 96.94 410 GLU B C 1
ATOM 8964 O O . GLU B 1 410 ? -0.44 27.109 4.043 1 96.94 410 GLU B O 1
ATOM 8969 N N . VAL B 1 411 ? -0.505 25.047 3.145 1 98.06 411 VAL B N 1
ATOM 8970 C CA . VAL B 1 411 ? 0.511 25.344 2.145 1 98.06 411 VAL B CA 1
ATOM 8971 C C . VAL B 1 411 ? -0.011 26.422 1.188 1 98.06 411 VAL B C 1
ATOM 8973 O O . VAL B 1 411 ? 0.705 27.375 0.86 1 98.06 411 VAL B O 1
ATOM 8976 N N . ALA B 1 412 ? -1.228 26.266 0.781 1 98 412 ALA B N 1
ATOM 8977 C CA . ALA B 1 412 ? -1.853 27.234 -0.117 1 98 412 ALA B CA 1
ATOM 8978 C C . ALA B 1 412 ? -1.897 28.609 0.515 1 98 412 ALA B C 1
ATOM 8980 O O . ALA B 1 412 ? -1.666 29.625 -0.161 1 98 412 ALA B O 1
ATOM 8981 N N . LEU B 1 413 ? -2.209 28.688 1.805 1 95.38 413 LEU B N 1
ATOM 8982 C CA . LEU B 1 413 ? -2.248 29.969 2.52 1 95.38 413 LEU B CA 1
ATOM 8983 C C . LEU B 1 413 ? -0.873 30.625 2.529 1 95.38 413 LEU B C 1
ATOM 8985 O O . LEU B 1 413 ? -0.751 31.812 2.254 1 95.38 413 LEU B O 1
ATOM 8989 N N . LYS B 1 414 ? 0.147 29.844 2.859 1 96.25 414 LYS B N 1
ATOM 8990 C CA . LYS B 1 414 ? 1.506 30.391 2.859 1 96.25 414 LYS B CA 1
ATOM 8991 C C . LYS B 1 414 ? 1.884 30.922 1.482 1 96.25 414 LYS B C 1
ATOM 8993 O O . LYS B 1 414 ? 2.482 32 1.373 1 96.25 414 LYS B O 1
ATOM 8998 N N . MET B 1 415 ? 1.539 30.188 0.425 1 97.62 415 MET B N 1
ATOM 8999 C CA . MET B 1 415 ? 1.799 30.609 -0.947 1 97.62 415 MET B CA 1
ATOM 9000 C C . MET B 1 415 ? 1.063 31.906 -1.262 1 97.62 415 MET B C 1
ATOM 9002 O O . MET B 1 415 ? 1.644 32.844 -1.834 1 97.62 415 MET B O 1
ATOM 9006 N N . ALA B 1 416 ? -0.186 31.969 -0.901 1 95.5 416 ALA B N 1
ATOM 9007 C CA . ALA B 1 416 ? -1.028 33.125 -1.197 1 95.5 416 ALA B CA 1
ATOM 9008 C C . ALA B 1 416 ? -0.52 34.375 -0.48 1 95.5 416 ALA B C 1
ATOM 9010 O O . ALA B 1 416 ? -0.492 35.469 -1.059 1 95.5 416 ALA B O 1
ATOM 9011 N N . PHE B 1 417 ? -0.132 34.25 0.773 1 92.94 417 PHE B N 1
ATOM 9012 C CA . PHE B 1 417 ? 0.387 35.406 1.538 1 92.94 417 PHE B CA 1
ATOM 9013 C C . PHE B 1 417 ? 1.646 35.969 0.887 1 92.94 417 PHE B C 1
ATOM 9015 O O . PHE B 1 417 ? 1.793 37.156 0.758 1 92.94 417 PHE B O 1
ATOM 9022 N N . ARG B 1 418 ? 2.553 35.031 0.521 1 94.88 418 ARG B N 1
ATOM 9023 C CA . ARG B 1 418 ? 3.783 35.469 -0.132 1 94.88 418 ARG B CA 1
ATOM 9024 C C . ARG B 1 418 ? 3.484 36.219 -1.435 1 94.88 418 ARG B C 1
ATOM 9026 O O . ARG B 1 418 ? 4.078 37.25 -1.717 1 94.88 418 ARG B O 1
ATOM 9033 N N . LYS B 1 419 ? 2.615 35.688 -2.26 1 95.56 419 LYS B N 1
ATOM 9034 C CA . LYS B 1 419 ? 2.232 36.281 -3.535 1 95.56 419 LYS B CA 1
ATOM 9035 C C . LYS B 1 419 ? 1.588 37.656 -3.328 1 95.56 419 LYS B C 1
ATOM 9037 O O . LYS B 1 419 ? 1.875 38.625 -4.066 1 95.56 419 LYS B O 1
ATOM 9042 N N . PHE B 1 420 ? 0.701 37.75 -2.367 1 91.94 420 PHE B N 1
ATOM 9043 C CA . PHE B 1 420 ? 0.045 39 -2.049 1 91.94 420 PHE B CA 1
ATOM 9044 C C . PHE B 1 420 ? 1.068 40.062 -1.645 1 91.94 420 PHE B C 1
ATOM 9046 O O . PHE B 1 420 ? 1.011 41.188 -2.111 1 91.94 420 PHE B O 1
ATOM 9053 N N . LEU B 1 421 ? 1.978 39.656 -0.778 1 88.5 421 LEU B N 1
ATOM 9054 C CA . LEU B 1 421 ? 3.031 40.562 -0.33 1 88.5 421 LEU B CA 1
ATOM 9055 C C . LEU B 1 421 ? 3.869 41.062 -1.509 1 88.5 421 LEU B C 1
ATOM 9057 O O . LEU B 1 421 ? 4.211 42.25 -1.587 1 88.5 421 LEU B O 1
ATOM 9061 N N . HIS B 1 422 ? 4.227 40.156 -2.303 1 91.56 422 HIS B N 1
ATOM 9062 C CA . HIS B 1 422 ? 5.043 40.469 -3.467 1 91.56 422 HIS B CA 1
ATOM 9063 C C . HIS B 1 422 ? 4.328 41.438 -4.398 1 91.56 422 HIS B C 1
ATOM 9065 O O . HIS B 1 422 ? 4.926 42.406 -4.871 1 91.56 422 HIS B O 1
ATOM 9071 N N . ASP B 1 423 ? 3.104 41.219 -4.641 1 91.06 423 ASP B N 1
ATOM 9072 C CA . ASP B 1 423 ? 2.344 42 -5.605 1 91.06 423 ASP B CA 1
ATOM 9073 C C . ASP B 1 423 ? 1.956 43.375 -5.023 1 91.06 423 ASP B C 1
ATOM 9075 O O . ASP B 1 423 ? 1.668 44.312 -5.77 1 91.06 423 ASP B O 1
ATOM 9079 N N . ASN B 1 424 ? 1.957 43.5 -3.691 1 81.81 424 ASN B N 1
ATOM 9080 C CA . ASN B 1 424 ? 1.529 44.719 -3.047 1 81.81 424 ASN B CA 1
ATOM 9081 C C . ASN B 1 424 ? 2.652 45.344 -2.223 1 81.81 424 ASN B C 1
ATOM 9083 O O . ASN B 1 424 ? 2.408 45.906 -1.153 1 81.81 424 ASN B O 1
ATOM 9087 N N . GLU B 1 425 ? 3.857 45.031 -2.564 1 75.12 425 GLU B N 1
ATOM 9088 C CA . GLU B 1 425 ? 5.055 45.531 -1.879 1 75.12 425 GLU B CA 1
ATOM 9089 C C . GLU B 1 425 ? 4.984 47.031 -1.623 1 75.12 425 GLU B C 1
ATOM 9091 O O . GLU B 1 425 ? 5.512 47.5 -0.621 1 75.12 425 GLU B O 1
ATOM 9096 N N . ALA B 1 426 ? 4.465 47.781 -2.48 1 59.56 426 ALA B N 1
ATOM 9097 C CA . ALA B 1 426 ? 4.371 49.25 -2.369 1 59.56 426 ALA B CA 1
ATOM 9098 C C . ALA B 1 426 ? 3.541 49.625 -1.153 1 59.56 426 ALA B C 1
ATOM 9100 O O . ALA B 1 426 ? 3.787 50.688 -0.545 1 59.56 426 ALA B O 1
ATOM 9101 N N . ILE B 1 427 ? 2.762 48.812 -0.759 1 56.69 427 ILE B N 1
ATOM 9102 C CA . ILE B 1 427 ? 1.828 49.062 0.326 1 56.69 427 ILE B CA 1
ATOM 9103 C C . ILE B 1 427 ? 2.375 48.5 1.635 1 56.69 427 ILE B C 1
ATOM 9105 O O . ILE B 1 427 ? 2.178 49.094 2.703 1 56.69 427 ILE B O 1
ATOM 9109 N N . VAL B 1 428 ? 3.209 47.406 1.591 1 58.12 428 VAL B N 1
ATOM 9110 C CA . VAL B 1 428 ? 3.68 46.688 2.773 1 58.12 428 VAL B CA 1
ATOM 9111 C C . VAL B 1 428 ? 5.195 46.844 2.9 1 58.12 428 VAL B C 1
ATOM 9113 O O . VAL B 1 428 ? 5.949 46.312 2.084 1 58.12 428 VAL B O 1
ATOM 9116 N N . ASP B 1 429 ? 5.797 47.906 3.504 1 54.34 429 ASP B N 1
ATOM 9117 C CA . ASP B 1 429 ? 7.238 48.031 3.67 1 54.34 429 ASP B CA 1
ATOM 9118 C C . ASP B 1 429 ? 7.789 47 4.641 1 54.34 429 ASP B C 1
ATOM 9120 O O . ASP B 1 429 ? 7.656 47.125 5.855 1 54.34 429 ASP B O 1
ATOM 9124 N N . ILE B 1 430 ? 8.305 45.781 4.254 1 59.56 430 ILE B N 1
ATOM 9125 C CA . ILE B 1 430 ? 8.734 44.656 5.043 1 59.56 430 ILE B CA 1
ATOM 9126 C C . ILE B 1 430 ? 10.172 44.875 5.527 1 59.56 430 ILE B C 1
ATOM 9128 O O . ILE B 1 430 ? 10.68 44.094 6.348 1 59.56 430 ILE B O 1
ATOM 9132 N N . SER B 1 431 ? 10.922 45.781 5.023 1 54.62 431 SER B N 1
ATOM 9133 C CA . SER B 1 431 ? 12.305 46 5.43 1 54.62 431 SER B CA 1
ATOM 9134 C C . SER B 1 431 ? 12.383 46.469 6.883 1 54.62 431 SER B C 1
ATOM 9136 O O . SER B 1 431 ? 13.43 46.344 7.523 1 54.62 431 SER B O 1
ATOM 9138 N N . ASP B 1 432 ? 11.266 46.969 7.348 1 48.66 432 ASP B N 1
ATOM 9139 C CA . ASP B 1 432 ? 11.195 47.406 8.734 1 48.66 432 ASP B CA 1
ATOM 9140 C C . ASP B 1 432 ? 10.617 46.312 9.633 1 48.66 432 ASP B C 1
ATOM 9142 O O . ASP B 1 432 ? 9.453 45.938 9.484 1 48.66 432 ASP B O 1
ATOM 9146 N N . GLN B 1 433 ? 11.5 45.594 10.383 1 55.5 433 GLN B N 1
ATOM 9147 C CA . GLN B 1 433 ? 11.109 44.562 11.32 1 55.5 433 GLN B CA 1
ATOM 9148 C C . GLN B 1 433 ? 9.859 44.969 12.102 1 55.5 433 GLN B C 1
ATOM 9150 O O . GLN B 1 433 ? 9 44.125 12.383 1 55.5 433 GLN B O 1
ATOM 9155 N N . ASN B 1 434 ? 9.805 46.312 12.336 1 48.38 434 ASN B N 1
ATOM 9156 C CA . ASN B 1 434 ? 8.664 4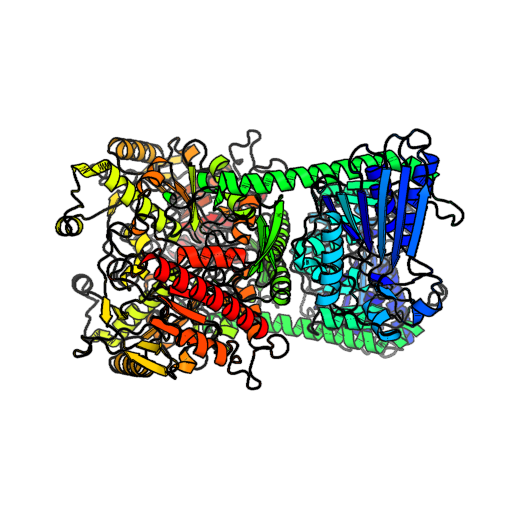6.812 13.078 1 48.38 434 ASN B CA 1
ATOM 9157 C C . ASN B 1 434 ? 7.391 46.812 12.242 1 48.38 434 ASN B C 1
ATOM 9159 O O . ASN B 1 434 ? 6.293 46.625 12.773 1 48.38 434 ASN B O 1
ATOM 9163 N N . ALA B 1 435 ? 7.496 47.062 11.016 1 51.28 435 ALA B N 1
ATOM 9164 C CA . ALA B 1 435 ? 6.371 47.062 10.086 1 51.28 435 ALA B CA 1
ATOM 9165 C C . ALA B 1 435 ? 5.793 45.656 9.898 1 51.28 435 ALA B C 1
ATOM 9167 O O . ALA B 1 435 ? 4.578 45.5 9.781 1 51.28 435 ALA B O 1
ATOM 9168 N N . GLU B 1 436 ? 6.562 44.656 9.93 1 59 436 GLU B N 1
ATOM 9169 C CA . GLU B 1 436 ? 6.121 43.281 9.812 1 59 436 GLU B CA 1
ATOM 9170 C C . GLU B 1 436 ? 5.117 42.906 10.906 1 59 436 GLU B C 1
ATOM 9172 O O . GLU B 1 436 ? 4.129 42.219 10.656 1 59 436 GLU B O 1
ATOM 9177 N N . LYS B 1 437 ? 5.305 43.531 11.977 1 59.69 437 LYS B N 1
ATOM 9178 C CA . LYS B 1 437 ? 4.469 43.25 13.141 1 59.69 437 LYS B CA 1
ATOM 9179 C C . LYS B 1 437 ? 3.125 43.969 13.047 1 59.69 437 LYS B C 1
ATOM 9181 O O . LYS B 1 437 ? 2.168 43.594 13.727 1 59.69 437 LYS B O 1
ATOM 9186 N N . SER B 1 438 ? 3.164 44.875 12.164 1 59.84 438 SER B N 1
ATOM 9187 C CA . SER B 1 438 ? 1.946 45.688 12.133 1 59.84 438 SER B CA 1
ATOM 9188 C C . SER B 1 438 ? 0.99 45.219 11.047 1 59.84 438 SER B C 1
ATOM 9190 O O . SER B 1 438 ? -0.183 45.594 11.031 1 59.84 438 SER B O 1
ATOM 9192 N N . ILE B 1 439 ? 1.505 44.312 10.211 1 72.06 439 ILE B N 1
ATOM 9193 C CA . ILE B 1 439 ? 0.668 43.844 9.125 1 72.06 439 ILE B CA 1
ATOM 9194 C C . ILE B 1 439 ? -0.134 42.625 9.594 1 72.06 439 ILE B C 1
ATOM 9196 O O . ILE B 1 439 ? 0.431 41.656 10.125 1 72.06 439 ILE B O 1
ATOM 9200 N N . GLU B 1 440 ? -1.441 42.781 9.477 1 78.31 440 GLU B N 1
ATOM 9201 C CA . GLU B 1 440 ? -2.326 41.656 9.812 1 78.31 440 GLU B CA 1
ATOM 9202 C C . GLU B 1 440 ? -2.977 41.094 8.555 1 78.31 440 GLU B C 1
ATOM 9204 O O . GLU B 1 440 ? -3.877 41.688 7.98 1 78.31 440 GLU B O 1
ATOM 9209 N N . PHE B 1 441 ? -2.51 39.938 8.18 1 85.88 441 PHE B N 1
ATOM 9210 C CA . PHE B 1 441 ? -3.088 39.25 7.016 1 85.88 441 PHE B CA 1
ATOM 9211 C C . PHE B 1 441 ? -4.43 38.625 7.367 1 85.88 441 PHE B C 1
ATOM 9213 O O . PHE B 1 441 ? -4.59 38.062 8.453 1 85.88 441 PHE B O 1
ATOM 9220 N N . ARG B 1 442 ? -5.312 38.844 6.508 1 88.5 442 ARG B N 1
ATOM 9221 C CA . ARG B 1 442 ? -6.621 38.188 6.621 1 88.5 442 ARG B CA 1
ATOM 9222 C C . ARG B 1 442 ? -7.008 37.5 5.32 1 88.5 442 ARG B C 1
ATOM 9224 O O . ARG B 1 442 ? -6.477 37.812 4.258 1 88.5 442 ARG B O 1
ATOM 9231 N N . VAL B 1 443 ? -7.875 36.5 5.508 1 90.25 443 VAL B N 1
ATOM 9232 C CA . VAL B 1 443 ? -8.375 35.812 4.328 1 90.25 443 VAL B CA 1
ATOM 9233 C C . VAL B 1 443 ? -9.828 36.219 4.07 1 90.25 443 VAL B C 1
ATOM 9235 O O . VAL B 1 443 ? -10.539 36.594 4.996 1 90.25 443 VAL B O 1
ATOM 9238 N N . LEU B 1 444 ? -10.156 36.25 2.797 1 88.25 444 LEU B N 1
ATOM 9239 C CA . LEU B 1 444 ? -11.555 36.344 2.391 1 88.25 444 LEU B CA 1
ATOM 9240 C C . LEU B 1 444 ? -12.117 34.938 2.119 1 88.25 444 LEU B C 1
ATOM 9242 O O . LEU B 1 444 ? -11.633 34.25 1.236 1 88.25 444 LEU B O 1
ATOM 9246 N N . ALA B 1 445 ? -13.062 34.5 2.967 1 89.06 445 ALA B N 1
ATOM 9247 C CA . ALA B 1 445 ? -13.633 33.156 2.846 1 89.06 445 ALA B CA 1
ATOM 9248 C C . ALA B 1 445 ? -15.148 33.188 3.012 1 89.06 445 ALA B C 1
ATOM 9250 O O . ALA B 1 445 ? -15.727 34.25 3.316 1 89.06 445 ALA B O 1
ATOM 9251 N N . LEU B 1 446 ? -15.812 32.094 2.676 1 86.56 446 LEU B N 1
ATOM 9252 C CA . LEU B 1 446 ? -17.266 32 2.748 1 86.56 446 LEU B CA 1
ATOM 9253 C C . LEU B 1 446 ? -17.719 31.453 4.102 1 86.56 446 LEU B C 1
ATOM 9255 O O . LEU B 1 446 ? -17.078 30.547 4.648 1 86.56 446 LEU B O 1
ATOM 9259 N N . LYS B 1 447 ? -18.766 32.062 4.59 1 86.12 447 LYS B N 1
ATOM 9260 C CA . LYS B 1 447 ? -19.375 31.469 5.777 1 86.12 447 LYS B CA 1
ATOM 9261 C C . LYS B 1 447 ? -19.891 30.062 5.496 1 86.12 447 LYS B C 1
ATOM 9263 O O . LYS B 1 447 ? -20.484 29.812 4.441 1 86.12 447 LYS B O 1
ATOM 9268 N N . GLY B 1 448 ? -19.594 29.156 6.434 1 82.69 448 GLY B N 1
ATOM 9269 C CA . GLY B 1 448 ? -20.016 27.766 6.25 1 82.69 448 GLY B CA 1
ATOM 9270 C C . GLY B 1 448 ? -18.938 26.906 5.621 1 82.69 448 GLY B C 1
ATOM 9271 O O . GLY B 1 448 ? -19.094 25.688 5.539 1 82.69 448 GLY B O 1
ATOM 9272 N N . SER B 1 449 ? -17.875 27.531 5.234 1 83.38 449 SER B N 1
ATOM 9273 C CA . SER B 1 449 ? -16.781 26.781 4.617 1 83.38 449 SER B CA 1
ATOM 9274 C C . SER B 1 449 ? -16.062 25.922 5.645 1 83.38 449 SER B C 1
ATOM 9276 O O . SER B 1 449 ? -16.062 26.234 6.84 1 83.38 449 SER B O 1
ATOM 9278 N N . TYR B 1 450 ? -15.547 24.859 5.207 1 87.06 450 TYR B N 1
ATOM 9279 C CA . TYR B 1 450 ? -14.727 23.938 5.973 1 87.06 450 TYR B CA 1
ATOM 9280 C C . TYR B 1 450 ? -13.445 23.594 5.215 1 87.06 450 TYR B C 1
ATOM 9282 O O . TYR B 1 450 ? -13.484 23 4.137 1 87.06 450 TYR B O 1
ATOM 9290 N N . HIS B 1 451 ? -12.297 23.922 5.816 1 90.81 451 HIS B N 1
ATOM 9291 C CA . HIS B 1 451 ? -11.031 23.75 5.109 1 90.81 451 HIS B CA 1
ATOM 9292 C C . HIS B 1 451 ? -10.117 22.781 5.863 1 90.81 451 HIS B C 1
ATOM 9294 O O . HIS B 1 451 ? -8.953 22.609 5.492 1 90.81 451 HIS B O 1
ATOM 9300 N N . GLY B 1 452 ? -10.625 22.188 6.891 1 91.38 452 GLY B N 1
ATOM 9301 C CA . GLY B 1 452 ? -9.828 21.219 7.617 1 91.38 452 GLY B CA 1
ATOM 9302 C C . GLY B 1 452 ? -9.742 21.516 9.102 1 91.38 452 GLY B C 1
ATOM 9303 O O . GLY B 1 452 ? -10.242 22.531 9.57 1 91.38 452 GLY B O 1
ATOM 9304 N N . ASP B 1 453 ? -9.023 20.656 9.766 1 92.12 453 ASP B N 1
ATOM 9305 C CA . ASP B 1 453 ? -9.094 20.703 11.219 1 92.12 453 ASP B CA 1
ATOM 9306 C C . ASP B 1 453 ? -7.746 21.109 11.82 1 92.12 453 ASP B C 1
ATOM 9308 O O . ASP B 1 453 ? -7.617 21.219 13.047 1 92.12 453 ASP B O 1
ATOM 9312 N N . THR B 1 454 ? -6.684 21.344 11.023 1 94.44 454 THR B N 1
ATOM 9313 C CA . THR B 1 454 ? -5.473 21.922 11.594 1 94.44 454 THR B CA 1
ATOM 9314 C C . THR B 1 454 ? -5.719 23.359 12.039 1 94.44 454 THR B C 1
ATOM 9316 O O . THR B 1 454 ? -6.566 24.062 11.469 1 94.44 454 THR B O 1
ATOM 9319 N N . LEU B 1 455 ? -4.996 23.797 12.953 1 93.25 455 LEU B N 1
ATOM 9320 C CA . LEU B 1 455 ? -5.297 25.078 13.594 1 93.25 455 LEU B CA 1
ATOM 9321 C C . LEU B 1 455 ? -5.156 26.219 12.602 1 93.25 455 LEU B C 1
ATOM 9323 O O . LEU B 1 455 ? -5.922 27.188 12.656 1 93.25 455 LEU B O 1
ATOM 9327 N N . GLY B 1 456 ? -4.176 26.094 11.711 1 93.44 456 GLY B N 1
ATOM 9328 C CA . GLY B 1 456 ? -4.027 27.094 10.672 1 93.44 456 GLY B CA 1
ATOM 9329 C C . GLY B 1 456 ? -5.184 27.125 9.695 1 93.44 456 GLY B C 1
ATOM 9330 O O . GLY B 1 456 ? -5.664 28.188 9.32 1 93.44 456 GLY B O 1
ATOM 9331 N N . ALA B 1 457 ? -5.621 25.953 9.258 1 94.25 457 ALA B N 1
ATOM 9332 C CA . ALA B 1 457 ? -6.766 25.859 8.359 1 94.25 457 ALA B CA 1
ATOM 9333 C C . ALA B 1 457 ? -8.031 26.391 9.016 1 94.25 457 ALA B C 1
ATOM 9335 O O . ALA B 1 457 ? -8.852 27.047 8.367 1 94.25 457 ALA B O 1
ATOM 9336 N N . MET B 1 458 ? -8.195 26.156 10.281 1 93.88 458 MET B N 1
ATOM 9337 C CA . MET B 1 458 ? -9.352 26.625 11.031 1 93.88 458 MET B CA 1
ATOM 9338 C C . MET B 1 458 ? -9.406 28.141 11.078 1 93.88 458 MET B C 1
ATOM 9340 O O . MET B 1 458 ? -10.484 28.734 11.07 1 93.88 458 MET B O 1
ATOM 9344 N N . GLU B 1 459 ? -8.266 28.781 11.156 1 92.38 459 GLU B N 1
ATOM 9345 C CA . GLU B 1 459 ? -8.211 30.234 11.203 1 92.38 459 GLU B CA 1
ATOM 9346 C C . GLU B 1 459 ? -8.82 30.859 9.953 1 92.38 459 GLU B C 1
ATOM 9348 O O . GLU B 1 459 ? -9.258 32 9.969 1 92.38 459 GLU B O 1
ATOM 9353 N N . ALA B 1 460 ? -8.836 30.062 8.891 1 91.38 460 ALA B N 1
ATOM 9354 C CA . ALA B 1 460 ? -9.367 30.531 7.613 1 91.38 460 ALA B CA 1
ATOM 9355 C C . ALA B 1 460 ? -10.852 30.188 7.473 1 91.38 460 ALA B C 1
ATOM 9357 O O . ALA B 1 460 ? -11.422 30.312 6.387 1 91.38 460 ALA B O 1
ATOM 9358 N N . GLN B 1 461 ? -11.43 29.781 8.539 1 90.88 461 GLN B N 1
ATOM 9359 C CA . GLN B 1 461 ? -12.844 29.422 8.555 1 90.88 461 GLN B CA 1
ATOM 9360 C C . GLN B 1 461 ? -13.641 30.328 9.484 1 90.88 461 GLN B C 1
ATOM 9362 O O . GLN B 1 461 ? -13.117 30.797 10.5 1 90.88 461 GLN B O 1
ATOM 9367 N N . ALA B 1 462 ? -14.93 30.547 9.117 1 88.06 462 ALA B N 1
ATOM 9368 C CA . ALA B 1 462 ? -15.812 31.328 9.992 1 88.06 462 ALA B CA 1
ATOM 9369 C C . ALA B 1 462 ? -16.094 30.578 11.289 1 88.06 462 ALA B C 1
ATOM 9371 O O . ALA B 1 462 ? -15.953 29.344 11.352 1 88.06 462 ALA B O 1
ATOM 9372 N N . PRO B 1 463 ? -16.422 31.328 12.312 1 87.44 463 PRO B N 1
ATOM 9373 C CA . PRO B 1 463 ? -16.766 30.672 13.57 1 87.44 463 PRO B CA 1
ATOM 9374 C C . PRO B 1 463 ? -17.859 29.609 13.391 1 87.44 463 PRO B C 1
ATOM 9376 O O . PRO B 1 463 ? -18.828 29.828 12.664 1 87.44 463 PRO B O 1
ATOM 9379 N N . SER B 1 464 ? -17.641 28.484 13.922 1 87.69 464 SER B N 1
ATOM 9380 C CA . SER B 1 464 ? -18.562 27.359 13.852 1 87.69 464 SER B CA 1
ATOM 9381 C C . SER B 1 464 ? -18.375 26.438 15.055 1 87.69 464 SER B C 1
ATOM 9383 O O . SER B 1 464 ? -17.625 26.734 15.977 1 87.69 464 SER B O 1
ATOM 9385 N N . SER B 1 465 ? -19.109 25.328 15.07 1 84.69 465 SER B N 1
ATOM 9386 C CA . SER B 1 465 ? -19 24.328 16.125 1 84.69 465 SER B CA 1
ATOM 9387 C C . SER B 1 465 ? -17.594 23.734 16.156 1 84.69 465 SER B C 1
ATOM 9389 O O . SER B 1 465 ? -17.125 23.297 17.219 1 84.69 465 SER B O 1
ATOM 9391 N N . PHE B 1 466 ? -16.844 23.812 15.102 1 87.56 466 PHE B N 1
ATOM 9392 C CA . PHE B 1 466 ? -15.539 23.188 14.984 1 87.56 466 PHE B CA 1
ATOM 9393 C C . PHE B 1 466 ? -14.445 24.125 15.477 1 87.56 466 PHE B C 1
ATOM 9395 O O . PHE B 1 466 ? -13.344 23.672 15.805 1 87.56 466 PHE B O 1
ATOM 9402 N N . THR B 1 467 ? -14.727 25.453 15.539 1 88.88 467 THR B N 1
ATOM 9403 C CA . THR B 1 467 ? -13.703 26.438 15.867 1 88.88 467 THR B CA 1
ATOM 9404 C C . THR B 1 467 ? -13.945 27.031 17.25 1 88.88 467 THR B C 1
ATOM 9406 O O . THR B 1 467 ? -13.281 27.984 17.656 1 88.88 467 THR B O 1
ATOM 9409 N N . GLY B 1 468 ? -14.953 26.516 18 1 87.75 468 GLY B N 1
ATOM 9410 C CA . GLY B 1 468 ? -15.266 27.031 19.312 1 87.75 468 GLY B CA 1
ATOM 9411 C C . GLY B 1 468 ? -14.109 26.938 20.281 1 87.75 468 GLY B C 1
ATOM 9412 O O . GLY B 1 468 ? -13.141 26.219 20.031 1 87.75 468 GLY B O 1
ATOM 9413 N N . PHE B 1 469 ? -14.273 27.609 21.344 1 87.69 469 PHE B N 1
ATOM 9414 C CA . PHE B 1 469 ? -13.195 27.734 22.312 1 87.69 469 PHE B CA 1
ATOM 9415 C C . PHE B 1 469 ? -12.773 26.359 22.828 1 87.69 469 PHE B C 1
ATOM 9417 O O . PHE B 1 469 ? -11.578 26.109 23.016 1 87.69 469 PHE B O 1
ATOM 9424 N N . LEU B 1 470 ? -13.688 25.484 23.016 1 88.81 470 LEU B N 1
ATOM 9425 C CA . LEU B 1 470 ? -13.375 24.172 23.562 1 88.81 470 LEU B CA 1
ATOM 9426 C C . LEU B 1 470 ? -12.656 23.312 22.516 1 88.81 470 LEU B C 1
ATOM 9428 O O . LEU B 1 470 ? -11.961 22.359 22.859 1 88.81 470 LEU B O 1
ATOM 9432 N N . GLN B 1 471 ? -12.828 23.688 21.266 1 90.81 471 GLN B N 1
ATOM 9433 C CA . GLN B 1 471 ? -12.195 22.938 20.188 1 90.81 471 GLN B CA 1
ATOM 9434 C C . GLN B 1 471 ? -10.828 23.516 19.844 1 90.81 471 GLN B C 1
ATOM 9436 O O . GLN B 1 471 ? -9.875 22.781 19.594 1 90.81 471 GLN B O 1
ATOM 9441 N N . GLN B 1 472 ? -10.727 24.797 19.859 1 90.75 472 GLN B N 1
ATOM 9442 C CA . GLN B 1 472 ? -9.5 25.516 19.531 1 90.75 472 GLN B CA 1
ATOM 9443 C C . GLN B 1 472 ? -9.414 26.828 20.312 1 90.75 472 GLN B C 1
ATOM 9445 O O . GLN B 1 472 ? -9.742 27.891 19.781 1 90.75 472 GLN B O 1
ATOM 9450 N N . PRO B 1 473 ? -8.758 26.781 21.375 1 87.56 473 PRO B N 1
ATOM 9451 C CA . PRO B 1 473 ? -8.656 27.984 22.203 1 87.56 473 PRO B CA 1
ATOM 9452 C C . PRO B 1 473 ? -7.84 29.078 21.531 1 87.56 473 PRO B C 1
ATOM 9454 O O . PRO B 1 473 ? -7.961 30.266 21.875 1 87.56 473 PRO B O 1
ATOM 9457 N N . TRP B 1 474 ? -7.016 28.734 20.578 1 90 474 TRP B N 1
ATOM 9458 C CA . TRP B 1 474 ? -6.152 29.688 19.906 1 90 474 TRP B CA 1
ATOM 9459 C C . TRP B 1 474 ? -6.871 30.344 18.719 1 90 474 TRP B C 1
ATOM 9461 O O . TRP B 1 474 ? -6.328 31.25 18.078 1 90 474 TRP B O 1
ATOM 9471 N N . TYR B 1 475 ? -8.133 29.969 18.391 1 91.94 475 TYR B N 1
ATOM 9472 C CA . TYR B 1 475 ? -8.844 30.469 17.219 1 91.94 475 TYR B CA 1
ATOM 9473 C C . TYR B 1 475 ? -9.156 31.953 17.375 1 91.94 475 TYR B C 1
ATOM 9475 O O . TYR B 1 475 ? -9.727 32.375 18.375 1 91.94 475 TYR B O 1
ATOM 9483 N N . ILE B 1 476 ? -8.805 32.75 16.375 1 86.94 476 ILE B N 1
ATOM 9484 C CA . ILE B 1 476 ? -9.109 34.188 16.312 1 86.94 476 ILE B CA 1
ATOM 9485 C C . ILE B 1 476 ? -10.078 34.438 15.164 1 86.94 476 ILE B C 1
ATOM 9487 O O . ILE B 1 476 ? -10.914 35.344 15.25 1 86.94 476 ILE B O 1
ATOM 9491 N N . GLY B 1 477 ? -10.031 33.594 14.203 1 89.38 477 GLY B N 1
ATOM 9492 C CA . GLY B 1 477 ? -10.789 33.844 12.992 1 89.38 477 GLY B CA 1
ATOM 9493 C C . GLY B 1 477 ? -10.164 34.938 12.125 1 89.38 477 GLY B C 1
ATOM 9494 O O . GLY B 1 477 ? -10.711 36.031 12.008 1 89.38 477 GLY B O 1
ATOM 9495 N N . ARG B 1 478 ? -9.18 34.594 11.383 1 88.75 478 ARG B N 1
ATOM 9496 C CA . ARG B 1 478 ? -8.359 35.562 10.648 1 88.75 478 ARG B CA 1
ATOM 9497 C C . ARG B 1 478 ? -8.875 35.75 9.227 1 88.75 478 ARG B C 1
ATOM 9499 O O . ARG B 1 478 ? -8.117 35.656 8.266 1 88.75 478 ARG B O 1
ATOM 9506 N N . GLY B 1 479 ? -10.18 36 9.211 1 86.94 479 GLY B N 1
ATOM 9507 C CA . GLY B 1 479 ? -10.773 36.188 7.898 1 86.94 479 GLY B CA 1
ATOM 9508 C C . GLY B 1 479 ? -11.977 37.125 7.914 1 86.94 479 GLY B C 1
ATOM 9509 O O . GLY B 1 479 ? -12.492 37.438 8.984 1 86.94 479 GLY B O 1
ATOM 9510 N N . LEU B 1 480 ? -12.211 37.688 6.715 1 85.75 480 LEU B N 1
ATOM 9511 C CA . LEU B 1 480 ? -13.516 38.25 6.391 1 85.75 480 LEU B CA 1
ATOM 9512 C C . LEU B 1 480 ? -14.414 37.188 5.766 1 85.75 480 LEU B C 1
ATOM 9514 O O . LEU B 1 480 ? -14.102 36.625 4.703 1 85.75 480 LEU B O 1
ATOM 9518 N N . PHE B 1 481 ? -15.492 36.844 6.469 1 88.69 481 PHE B N 1
ATOM 9519 C CA . PHE B 1 481 ? -16.328 35.75 6.055 1 88.69 481 PHE B CA 1
ATOM 9520 C C . PHE B 1 481 ? -17.656 36.25 5.488 1 88.69 481 PHE B C 1
ATOM 9522 O O . PHE B 1 481 ? -18.453 36.844 6.207 1 88.69 481 PHE B O 1
ATOM 9529 N N . VAL B 1 482 ? -17.891 35.906 4.242 1 85.25 482 VAL B N 1
ATOM 9530 C CA . VAL B 1 482 ? -19.062 36.438 3.549 1 85.25 482 VAL B CA 1
ATOM 9531 C C . VAL B 1 482 ? -20.125 35.344 3.438 1 85.25 482 VAL B C 1
ATOM 9533 O O . VAL B 1 482 ? -19.797 34.156 3.248 1 85.25 482 VAL B O 1
ATOM 9536 N N . ASP B 1 483 ? -21.375 35.719 3.592 1 84.5 483 ASP B N 1
ATOM 9537 C CA . ASP B 1 483 ? -22.5 34.812 3.365 1 84.5 483 ASP B CA 1
ATOM 9538 C C . ASP B 1 483 ? -22.812 34.688 1.877 1 84.5 483 ASP B C 1
ATOM 9540 O O . ASP B 1 483 ? -23.203 35.656 1.237 1 84.5 483 ASP B O 1
ATOM 9544 N N . PRO B 1 484 ? -22.734 33.5 1.32 1 84.5 484 PRO B N 1
ATOM 9545 C CA . PRO B 1 484 ? -22.969 33.344 -0.119 1 84.5 484 PRO B CA 1
ATOM 9546 C C . PRO B 1 484 ? -24.422 33.031 -0.447 1 84.5 484 PRO B C 1
ATOM 9548 O O . PRO B 1 484 ? -25.125 32.438 0.375 1 84.5 484 PRO B O 1
ATOM 9551 N N . PRO B 1 485 ? -24.891 33.469 -1.679 1 84.25 485 PRO B N 1
ATOM 9552 C CA . PRO B 1 485 ? -26.156 32.906 -2.162 1 84.25 485 PRO B CA 1
ATOM 9553 C C . PRO B 1 485 ? -26.047 31.406 -2.439 1 84.25 485 PRO B C 1
ATOM 9555 O O . PRO B 1 485 ? -25 30.922 -2.879 1 84.25 485 PRO B O 1
ATOM 9558 N N . THR B 1 486 ? -27.156 30.719 -2.078 1 81.31 486 THR B N 1
ATOM 9559 C CA . THR B 1 486 ? -27.141 29.266 -2.248 1 81.31 486 THR B CA 1
ATOM 9560 C C . THR B 1 486 ? -28.281 28.828 -3.162 1 81.31 486 THR B C 1
ATOM 9562 O O . THR B 1 486 ? -29.266 29.547 -3.33 1 81.31 486 THR B O 1
ATOM 9565 N N . LEU B 1 487 ? -28.094 27.688 -3.84 1 76.5 487 LEU B N 1
ATOM 9566 C CA . LEU B 1 487 ? -29.094 27.062 -4.695 1 76.5 487 LEU B CA 1
ATOM 9567 C C . LEU B 1 487 ? -29.609 25.766 -4.074 1 76.5 487 LEU B C 1
ATOM 9569 O O . LEU B 1 487 ? -28.828 25.016 -3.471 1 76.5 487 LEU B O 1
ATOM 9573 N N . TYR B 1 488 ? -30.859 25.547 -4.156 1 73.44 488 TYR B N 1
ATOM 9574 C CA . TYR B 1 488 ? -31.453 24.297 -3.666 1 73.44 488 TYR B CA 1
ATOM 9575 C C . TYR B 1 488 ? -32.75 23.969 -4.414 1 73.44 488 TYR B C 1
ATOM 9577 O O . TYR B 1 488 ? -33.344 24.844 -5.051 1 73.44 488 TYR B O 1
ATOM 9585 N N . MET B 1 489 ? -33.094 22.719 -4.363 1 75.19 489 MET B N 1
ATOM 9586 C CA . MET B 1 489 ? -34.344 22.266 -4.93 1 75.19 489 MET B CA 1
ATOM 9587 C C . MET B 1 489 ? -35.406 22.062 -3.836 1 75.19 489 MET B C 1
ATOM 9589 O O . MET B 1 489 ? -35.094 21.531 -2.77 1 75.19 489 MET B O 1
ATOM 9593 N N . GLN B 1 490 ? -36.469 22.5 -4.043 1 76.5 490 GLN B N 1
ATOM 9594 C CA . GLN B 1 490 ? -37.625 22.312 -3.197 1 76.5 490 GLN B CA 1
ATOM 9595 C C . GLN B 1 490 ? -38.906 22.188 -4.035 1 76.5 490 GLN B C 1
ATOM 9597 O O . GLN B 1 490 ? -39.125 22.984 -4.941 1 76.5 490 GLN B O 1
ATOM 9602 N N . CYS B 1 491 ? -39.594 21.172 -3.748 1 79.75 491 CYS B N 1
ATOM 9603 C CA . CYS B 1 491 ? -40.844 20.922 -4.453 1 79.75 491 CYS B CA 1
ATOM 9604 C C . CYS B 1 491 ? -40.625 20.891 -5.961 1 79.75 491 CYS B C 1
ATOM 9606 O O . CYS B 1 491 ? -41.375 21.516 -6.715 1 79.75 491 CYS B O 1
ATOM 9608 N N . GLY B 1 492 ? -39.594 20.312 -6.371 1 76.81 492 GLY B N 1
ATOM 9609 C CA . GLY B 1 492 ? -39.312 20.062 -7.773 1 76.81 492 GLY B CA 1
ATOM 9610 C C . GLY B 1 492 ? -38.75 21.266 -8.5 1 76.81 492 GLY B C 1
ATOM 9611 O O . GLY B 1 492 ? -38.562 21.234 -9.719 1 76.81 492 GLY B O 1
ATOM 9612 N N . LYS B 1 493 ? -38.469 22.344 -7.785 1 80.5 493 LYS B N 1
ATOM 9613 C CA . LYS B 1 493 ? -38 23.562 -8.414 1 80.5 493 LYS B CA 1
ATOM 9614 C C . LYS B 1 493 ? -36.688 24.016 -7.789 1 80.5 493 LYS B C 1
ATOM 9616 O O . LYS B 1 493 ? -36.5 23.922 -6.57 1 80.5 493 LYS B O 1
ATOM 9621 N N . TRP B 1 494 ? -35.844 24.453 -8.68 1 81.19 494 TRP B N 1
ATOM 9622 C CA . TRP B 1 494 ? -34.625 25.047 -8.188 1 81.19 494 TRP B CA 1
ATOM 9623 C C . TRP B 1 494 ? -34.844 26.484 -7.715 1 81.19 494 TRP B C 1
ATOM 9625 O O . TRP B 1 494 ? -35.562 27.25 -8.367 1 81.19 494 TRP B O 1
ATOM 9635 N N . ASN B 1 495 ? -34.312 26.812 -6.559 1 77.88 495 ASN B N 1
ATOM 9636 C CA . ASN B 1 495 ? -34.469 28.125 -5.945 1 77.88 495 ASN B CA 1
ATOM 9637 C C . ASN B 1 495 ? -33.125 28.734 -5.57 1 77.88 495 ASN B C 1
ATOM 9639 O O . ASN B 1 495 ? -32.156 28 -5.352 1 77.88 495 ASN B O 1
ATOM 9643 N N . ILE B 1 496 ? -33 30.062 -5.562 1 78.44 496 ILE B N 1
ATOM 9644 C CA . ILE B 1 496 ? -31.828 30.797 -5.09 1 78.44 496 ILE B CA 1
ATOM 9645 C C . ILE B 1 496 ? -32.125 31.469 -3.754 1 78.44 496 ILE B C 1
ATOM 9647 O O . ILE B 1 496 ? -33.156 32.156 -3.623 1 78.44 496 ILE B O 1
ATOM 9651 N N . GLN B 1 497 ? -31.344 31.234 -2.779 1 77 497 GLN B N 1
ATOM 9652 C CA . GLN B 1 497 ? -31.453 31.922 -1.497 1 77 497 GLN B CA 1
ATOM 9653 C C . GLN B 1 497 ? -30.375 33 -1.367 1 77 497 GLN B C 1
ATOM 9655 O O . GLN B 1 497 ? -29.188 32.719 -1.403 1 77 497 GLN B O 1
ATOM 9660 N N . LEU B 1 498 ? -30.688 34.25 -1.159 1 73.88 498 LEU B N 1
ATOM 9661 C CA . LEU B 1 498 ? -29.766 35.375 -1.027 1 73.88 498 LEU B CA 1
ATOM 9662 C C . LEU B 1 498 ? -29.484 35.656 0.441 1 73.88 498 LEU B C 1
ATOM 9664 O O . LEU B 1 498 ? -30.375 35.531 1.288 1 73.88 498 LEU B O 1
ATOM 9668 N N . PRO B 1 499 ? -28.141 35.969 0.772 1 76.31 499 PRO B N 1
ATOM 9669 C CA . PRO B 1 499 ? -27.844 36.375 2.154 1 76.31 499 PRO B CA 1
ATOM 9670 C C . PRO B 1 499 ? -28.531 37.656 2.561 1 76.31 499 PRO B C 1
ATOM 9672 O O . PRO B 1 499 ? -28.828 38.5 1.706 1 76.31 499 PRO B O 1
ATOM 9675 N N . ASP B 1 500 ? -28.625 37.719 3.92 1 61.59 500 ASP B N 1
ATOM 9676 C CA . ASP B 1 500 ? -29.297 38.906 4.41 1 61.59 500 ASP B CA 1
ATOM 9677 C C . ASP B 1 500 ? -28.453 40.156 4.141 1 61.59 500 ASP B C 1
ATOM 9679 O O . ASP B 1 500 ? -28.984 41.219 3.797 1 61.59 500 ASP B O 1
ATOM 9683 N N . GLU B 1 501 ? -26.938 39.875 4.512 1 51.84 501 GLU B N 1
ATOM 9684 C CA . GLU B 1 501 ? -26.047 41.031 4.398 1 51.84 501 GLU B CA 1
ATOM 9685 C C . GLU B 1 501 ? -25.797 41.406 2.939 1 51.84 501 GLU B C 1
ATOM 9687 O O . GLU B 1 501 ? -25.219 42.438 2.646 1 51.84 501 GLU B O 1
ATOM 9692 N N . LEU B 1 502 ? -25.391 40.406 2.225 1 46.88 502 LEU B N 1
ATOM 9693 C CA . LEU B 1 502 ? -25.078 40.75 0.84 1 46.88 502 LEU B CA 1
ATOM 9694 C C . LEU B 1 502 ? -25.984 41.875 0.345 1 46.88 502 LEU B C 1
ATOM 9696 O O . LEU B 1 502 ? -25.906 42.281 -0.818 1 46.88 502 LEU B O 1
ATOM 9700 N N . SER B 1 503 ? -26.469 42.594 1.324 1 33.5 503 SER B N 1
ATOM 9701 C CA . SER B 1 503 ? -26.562 43.938 0.782 1 33.5 503 SER B CA 1
ATOM 9702 C C . SER B 1 503 ? -25.172 44.562 0.657 1 33.5 503 SER B C 1
ATOM 9704 O O . SER B 1 503 ? -25 45.531 -0.058 1 33.5 503 SER B O 1
ATOM 9706 N N . GLU B 1 504 ? -24 44.281 1.754 1 29.14 504 GLU B N 1
ATOM 9707 C CA . GLU B 1 504 ? -22.703 44.938 1.608 1 29.14 504 GLU B CA 1
ATOM 9708 C C . GLU B 1 504 ? -21.641 43.938 1.111 1 29.14 504 GLU B C 1
ATOM 9710 O O . GLU B 1 504 ? -21.812 42.719 1.218 1 29.14 504 GLU B O 1
ATOM 9715 N N . GLY B 1 505 ? -20.125 44.219 0.71 1 27.39 505 GLY B N 1
ATOM 9716 C CA . GLY B 1 505 ? -19.172 43.844 -0.329 1 27.39 505 GLY B CA 1
ATOM 9717 C C . GLY B 1 505 ? -18.266 42.688 0.057 1 27.39 505 GLY B C 1
ATOM 9718 O O . GLY B 1 505 ? -17.422 42.281 -0.73 1 27.39 505 GLY B O 1
ATOM 9719 N N . HIS B 1 506 ? -17.703 42.125 1.228 1 28.61 506 HIS B N 1
ATOM 9720 C CA . HIS B 1 506 ? -16.312 41.688 1.299 1 28.61 506 HIS B CA 1
ATOM 9721 C C . HIS B 1 506 ? -16.203 40.188 1.023 1 28.61 506 HIS B C 1
ATOM 9723 O O . HIS B 1 506 ? -16.875 39.375 1.665 1 28.61 506 HIS B O 1
ATOM 9729 N N . GLN B 1 507 ? -15.578 39.469 -0.263 1 27.89 507 GLN B N 1
ATOM 9730 C CA . GLN B 1 507 ? -16 38.156 -0.773 1 27.89 507 GLN B CA 1
ATOM 9731 C C . GLN B 1 507 ? -14.836 37.188 -0.854 1 27.89 507 GLN B C 1
ATOM 9733 O O . GLN B 1 507 ? -13.781 37.5 -1.408 1 27.89 507 GLN B O 1
ATOM 9738 N N . GLN B 1 508 ? -14.391 36.344 0.218 1 31.47 508 GLN B N 1
ATOM 9739 C CA . GLN B 1 508 ? -13.383 35.312 -0.045 1 31.47 508 GLN B CA 1
ATOM 9740 C C . GLN B 1 508 ? -14.039 34 -0.482 1 31.47 508 GLN B C 1
ATOM 9742 O O . GLN B 1 508 ? -15.086 33.625 0.051 1 31.47 508 GLN B O 1
ATOM 9747 N N . GLU B 1 509 ? -13.578 33.156 -1.591 1 35.09 509 GLU B N 1
ATOM 9748 C CA . GLU B 1 509 ? -14.414 32.312 -2.439 1 35.09 509 GLU B CA 1
ATOM 9749 C C . GLU B 1 509 ? -14.086 30.828 -2.238 1 35.09 509 GLU B C 1
ATOM 9751 O O . GLU B 1 509 ? -12.914 30.438 -2.262 1 35.09 509 GLU B O 1
ATOM 9756 N N . ASP B 1 510 ? -14.891 30.188 -1.378 1 44.97 510 ASP B N 1
ATOM 9757 C CA . ASP B 1 510 ? -14.969 28.734 -1.381 1 44.97 510 ASP B CA 1
ATOM 9758 C C . ASP B 1 510 ? -15.68 28.219 -2.633 1 44.97 510 ASP B C 1
ATOM 9760 O O . ASP B 1 510 ? -16.484 28.938 -3.232 1 44.97 510 ASP B O 1
ATOM 9764 N N . LEU B 1 511 ? -15.312 27.109 -3.117 1 56.47 511 LEU B N 1
ATOM 9765 C CA . LEU B 1 511 ? -15.789 26.531 -4.371 1 56.47 511 LEU B CA 1
ATOM 9766 C C . LEU B 1 511 ? -17.297 26.297 -4.324 1 56.47 511 LEU B C 1
ATOM 9768 O O . LEU B 1 511 ? -17.969 26.734 -3.379 1 56.47 511 LEU B O 1
ATOM 9772 N N . ILE B 1 512 ? -17.938 25.328 -5.215 1 54.09 512 ILE B N 1
ATOM 9773 C CA . ILE B 1 512 ? -19.297 25.141 -5.715 1 54.09 512 ILE B CA 1
ATOM 9774 C C . ILE B 1 512 ? -20.172 24.516 -4.629 1 54.09 512 ILE B C 1
ATOM 9776 O O . ILE B 1 512 ? -21.328 24.891 -4.469 1 54.09 512 ILE B O 1
ATOM 9780 N N . ILE B 1 513 ? -19.656 23.672 -3.729 1 54.03 513 ILE B N 1
ATOM 9781 C CA . ILE B 1 513 ? -20.469 23.016 -2.707 1 54.03 513 ILE B CA 1
ATOM 9782 C C . ILE B 1 513 ? -19.719 23.047 -1.372 1 54.03 513 ILE B C 1
ATOM 9784 O O . ILE B 1 513 ? -18.531 22.75 -1.312 1 54.03 513 ILE B O 1
ATOM 9788 N N . HIS B 1 514 ? -20.422 23.516 -0.378 1 77.38 514 HIS B N 1
ATOM 9789 C CA . HIS B 1 514 ? -19.922 23.359 0.983 1 77.38 514 HIS B CA 1
ATOM 9790 C C . HIS B 1 514 ? -20.203 21.969 1.527 1 77.38 514 HIS B C 1
ATOM 9792 O O . HIS B 1 514 ? -21.328 21.672 1.938 1 77.38 514 HIS B O 1
ATOM 9798 N N . GLY B 1 515 ? -19.328 21.094 1.577 1 74.31 515 GLY B N 1
ATOM 9799 C CA . GLY B 1 515 ? -19.516 19.734 2.068 1 74.31 515 GLY B CA 1
ATOM 9800 C C . GLY B 1 515 ? -19.891 19.672 3.537 1 74.31 515 GLY B C 1
ATOM 9801 O O . GLY B 1 515 ? -21.078 19.672 3.883 1 74.31 515 GLY B O 1
ATOM 9802 N N . ALA B 1 516 ? -18.953 19.875 4.406 1 70.81 516 ALA B N 1
ATOM 9803 C CA . ALA B 1 516 ? -19.125 19.75 5.852 1 70.81 516 ALA B CA 1
ATOM 9804 C C . ALA B 1 516 ? -20.047 20.844 6.387 1 70.81 516 ALA B C 1
ATOM 9806 O O . ALA B 1 516 ? -20.641 20.703 7.453 1 70.81 516 ALA B O 1
ATOM 9807 N N . GLY B 1 517 ? -20.25 21.906 5.617 1 73.5 517 GLY B N 1
ATOM 9808 C CA . GLY B 1 517 ? -21.094 23.016 6.023 1 73.5 517 GLY B CA 1
ATOM 9809 C C . GLY B 1 517 ? -22.562 22.75 5.805 1 73.5 517 GLY B C 1
ATOM 9810 O O . GLY B 1 517 ? -23.422 23.547 6.188 1 73.5 517 GLY B O 1
ATOM 9811 N N . GLY B 1 518 ? -22.875 21.609 5.258 1 76.62 518 GLY B N 1
ATOM 9812 C CA . GLY B 1 518 ? -24.281 21.266 5.09 1 76.62 518 GLY B CA 1
ATOM 9813 C C . GLY B 1 518 ? -24.656 20.969 3.652 1 76.62 518 GLY B C 1
ATOM 9814 O O . GLY B 1 518 ? -25.844 20.969 3.301 1 76.62 518 GLY B O 1
ATOM 9815 N N . MET B 1 519 ? -23.672 20.781 2.824 1 80.88 519 MET B N 1
ATOM 9816 C CA . MET B 1 519 ? -23.844 20.422 1.421 1 80.88 519 MET B CA 1
ATOM 9817 C C . MET B 1 519 ? -24.625 21.5 0.684 1 80.88 519 MET B C 1
ATOM 9819 O O . MET B 1 519 ? -25.516 21.203 -0.118 1 80.88 519 MET B O 1
ATOM 9823 N N . TYR B 1 520 ? -24.328 22.703 0.911 1 78.38 520 TYR B N 1
ATOM 9824 C CA . TYR B 1 520 ? -24.938 23.844 0.211 1 78.38 520 TYR B CA 1
ATOM 9825 C C . TYR B 1 520 ? -24.266 24.062 -1.137 1 78.38 520 TYR B C 1
ATOM 9827 O O . TYR B 1 520 ? -23.047 24.094 -1.228 1 78.38 520 TYR B O 1
ATOM 9835 N N . MET B 1 521 ? -25.094 24.156 -2.08 1 78.88 521 MET B N 1
ATOM 9836 C CA . MET B 1 521 ? -24.547 24.578 -3.373 1 78.88 521 MET B CA 1
ATOM 9837 C C . MET B 1 521 ? -24.469 26.094 -3.459 1 78.88 521 MET B C 1
ATOM 9839 O O . MET B 1 521 ? -25.469 26.797 -3.367 1 78.88 521 MET B O 1
ATOM 9843 N N . ILE B 1 522 ? -23.328 26.578 -3.693 1 83.19 522 ILE B N 1
ATOM 9844 C CA . ILE B 1 522 ? -23.094 28.016 -3.766 1 83.19 522 ILE B CA 1
ATOM 9845 C C . ILE B 1 522 ? -23.328 28.5 -5.191 1 83.19 522 ILE B C 1
ATOM 9847 O O . ILE B 1 522 ? -22.922 27.859 -6.156 1 83.19 522 ILE B O 1
ATOM 9851 N N . ASP B 1 523 ? -23.906 29.625 -5.348 1 85.56 523 ASP B N 1
ATOM 9852 C CA . ASP B 1 523 ? -24.188 30.172 -6.668 1 85.56 523 ASP B CA 1
ATOM 9853 C C . ASP B 1 523 ? -22.906 30.359 -7.469 1 85.56 523 ASP B C 1
ATOM 9855 O O . ASP B 1 523 ? -22.031 31.141 -7.078 1 85.56 523 ASP B O 1
ATOM 9859 N N . PRO B 1 524 ? -22.844 29.719 -8.594 1 88.44 524 PRO B N 1
ATOM 9860 C CA . PRO B 1 524 ? -21.625 29.797 -9.406 1 88.44 524 PRO B CA 1
ATOM 9861 C C . PRO B 1 524 ? -21.344 31.203 -9.914 1 88.44 524 PRO B C 1
ATOM 9863 O O . PRO B 1 524 ? -20.188 31.594 -10.07 1 88.44 524 PRO B O 1
ATOM 9866 N N . LEU B 1 525 ? -22.406 31.953 -10.234 1 88.19 525 LEU B N 1
ATOM 9867 C CA . LEU B 1 525 ? -22.219 33.312 -10.703 1 88.19 525 LEU B CA 1
ATOM 9868 C C . LEU B 1 525 ? -21.547 34.156 -9.633 1 88.19 525 LEU B C 1
ATOM 9870 O O . LEU B 1 525 ? -20.625 34.938 -9.922 1 88.19 525 LEU B O 1
ATOM 9874 N N . PHE B 1 526 ? -22.078 34.062 -8.461 1 88.44 526 PHE B N 1
ATOM 9875 C CA . PHE B 1 526 ? -21.469 34.75 -7.34 1 88.44 526 PHE B CA 1
ATOM 9876 C C . PHE B 1 526 ? -20 34.406 -7.219 1 88.44 526 PHE B C 1
ATOM 9878 O O . PHE B 1 526 ? -19.156 35.312 -7.055 1 88.44 526 PHE B O 1
ATOM 9885 N N . GLN B 1 527 ? -19.641 33.156 -7.281 1 90.19 527 GLN B N 1
ATOM 9886 C CA . GLN B 1 527 ? -18.25 32.688 -7.156 1 90.19 527 GLN B CA 1
ATOM 9887 C C . GLN B 1 527 ? -17.391 33.25 -8.281 1 90.19 527 GLN B C 1
ATOM 9889 O O . GLN B 1 527 ? -16.25 33.688 -8.039 1 90.19 527 GLN B O 1
ATOM 9894 N N . ARG B 1 528 ? -17.891 33.312 -9.492 1 91.94 528 ARG B N 1
ATOM 9895 C CA . ARG B 1 528 ? -17.156 33.844 -10.633 1 91.94 528 ARG B CA 1
ATOM 9896 C C . ARG B 1 528 ? -16.844 35.312 -10.438 1 91.94 528 ARG B C 1
ATOM 9898 O O . ARG B 1 528 ? -15.727 35.75 -10.711 1 91.94 528 ARG B O 1
ATOM 9905 N N . ILE B 1 529 ? -17.828 36 -10.023 1 90.19 529 ILE B N 1
ATOM 9906 C CA . ILE B 1 529 ? -17.656 37.438 -9.82 1 90.19 529 ILE B CA 1
ATOM 9907 C C . ILE B 1 529 ? -16.641 37.688 -8.711 1 90.19 529 ILE B C 1
ATOM 9909 O O . ILE B 1 529 ? -15.781 38.562 -8.836 1 90.19 529 ILE B O 1
ATOM 9913 N N . LEU B 1 530 ? -16.703 36.906 -7.707 1 88.44 530 LEU B N 1
ATOM 9914 C CA . LEU B 1 530 ? -15.758 37.031 -6.598 1 88.44 530 LEU B CA 1
ATOM 9915 C C . LEU B 1 530 ? -14.328 36.781 -7.062 1 88.44 530 LEU B C 1
ATOM 9917 O O . LEU B 1 530 ? -13.414 37.531 -6.707 1 88.44 530 LEU B O 1
ATOM 9921 N N . VAL B 1 531 ? -14.117 35.75 -7.801 1 91.88 531 VAL B N 1
ATOM 9922 C CA . VAL B 1 531 ? -12.797 35.406 -8.328 1 91.88 531 VAL B CA 1
ATOM 9923 C C . VAL B 1 531 ? -12.273 36.531 -9.188 1 91.88 531 VAL B C 1
ATOM 9925 O O . VAL B 1 531 ? -11.125 36.969 -9.039 1 91.88 531 VAL B O 1
ATOM 9928 N N . ARG B 1 532 ? -13.086 37.062 -10.039 1 92.06 532 ARG B N 1
ATOM 9929 C CA . ARG B 1 532 ? -12.695 38.156 -10.945 1 92.06 532 ARG B CA 1
ATOM 9930 C C . ARG B 1 532 ? -12.297 39.406 -10.172 1 92.06 532 ARG B C 1
ATOM 9932 O O . ARG B 1 532 ? -11.305 40.062 -10.5 1 92.06 532 ARG B O 1
ATOM 9939 N N . GLU B 1 533 ? -13.062 39.75 -9.211 1 90.12 533 GLU B N 1
ATOM 9940 C CA . GLU B 1 533 ? -12.773 40.938 -8.414 1 90.12 533 GLU B CA 1
ATOM 9941 C C . GLU B 1 533 ? -11.477 40.781 -7.625 1 90.12 533 GLU B C 1
ATOM 9943 O O . GLU B 1 533 ? -10.695 41.719 -7.512 1 90.12 533 GLU B O 1
ATOM 9948 N N . CYS B 1 534 ? -11.281 39.594 -7.039 1 90.69 534 CYS B N 1
ATOM 9949 C CA . CYS B 1 534 ? -10.047 39.344 -6.309 1 90.69 534 CYS B CA 1
ATOM 9950 C C . CYS B 1 534 ? -8.836 39.469 -7.227 1 90.69 534 CYS B C 1
ATOM 9952 O O . CYS B 1 534 ? -7.84 40.094 -6.875 1 90.69 534 CYS B O 1
ATOM 9954 N N . GLN B 1 535 ? -8.953 38.938 -8.352 1 91 535 GLN B N 1
ATOM 9955 C CA . GLN B 1 535 ? -7.844 38.969 -9.297 1 91 535 GLN B CA 1
ATOM 9956 C C . GLN B 1 535 ? -7.57 40.375 -9.773 1 91 535 GLN B C 1
ATOM 9958 O O . GLN B 1 535 ? -6.414 40.812 -9.891 1 91 535 GLN B O 1
ATOM 9963 N N . ARG B 1 536 ? -8.633 41.062 -9.984 1 91.38 536 ARG B N 1
ATOM 9964 C CA . ARG B 1 536 ? -8.492 42.469 -10.375 1 91.38 536 ARG B CA 1
ATOM 9965 C C . ARG B 1 536 ? -7.75 43.281 -9.312 1 91.38 536 ARG B C 1
ATOM 9967 O O . ARG B 1 536 ? -6.977 44.188 -9.633 1 91.38 536 ARG B O 1
ATOM 9974 N N . ARG B 1 537 ? -7.91 42.938 -8.109 1 89 537 ARG B N 1
ATOM 9975 C CA . ARG B 1 537 ? -7.328 43.625 -6.98 1 89 537 ARG B CA 1
ATOM 9976 C C . ARG B 1 537 ? -6.016 43 -6.543 1 89 537 ARG B C 1
ATOM 9978 O O . ARG B 1 537 ? -5.48 43.312 -5.484 1 89 537 ARG B O 1
ATOM 9985 N N . LYS B 1 538 ? -5.535 42.031 -7.242 1 90.81 538 LYS B N 1
ATOM 9986 C CA . LYS B 1 538 ? -4.277 41.344 -6.992 1 90.81 538 LYS B CA 1
ATOM 9987 C C . LYS B 1 538 ? -4.324 40.562 -5.676 1 90.81 538 LYS B C 1
ATOM 9989 O O . LYS B 1 538 ? -3.357 40.562 -4.91 1 90.81 538 LYS B O 1
ATOM 9994 N N . ILE B 1 539 ? -5.453 40.094 -5.352 1 91.88 539 ILE B N 1
ATOM 9995 C CA . ILE B 1 539 ? -5.625 39.156 -4.254 1 91.88 539 ILE B CA 1
ATOM 9996 C C . ILE B 1 539 ? -5.59 37.719 -4.793 1 91.88 539 ILE B C 1
ATOM 9998 O O . ILE B 1 539 ? -6.453 37.312 -5.574 1 91.88 539 ILE B O 1
ATOM 10002 N N . PRO B 1 540 ? -4.582 36.906 -4.395 1 95.5 540 PRO B N 1
ATOM 10003 C CA . PRO B 1 540 ? -4.496 35.562 -4.914 1 95.5 540 PRO B CA 1
ATOM 10004 C C . PRO B 1 540 ? -5.723 34.719 -4.57 1 95.5 540 PRO B C 1
ATOM 10006 O O . PRO B 1 540 ? -6.25 34.812 -3.457 1 95.5 540 PRO B O 1
ATOM 10009 N N . VAL B 1 541 ? -6.16 33.906 -5.465 1 96.12 541 VAL B N 1
ATOM 10010 C CA . VAL B 1 541 ? -7.359 33.094 -5.312 1 96.12 541 VAL B CA 1
ATOM 10011 C C . VAL B 1 541 ? -6.973 31.625 -5.102 1 96.12 541 VAL B C 1
ATOM 10013 O O . VAL B 1 541 ? -6.188 31.062 -5.867 1 96.12 541 VAL B O 1
ATOM 10016 N N . ILE B 1 542 ? -7.516 30.984 -4.051 1 96.62 542 ILE B N 1
ATOM 10017 C CA . ILE B 1 542 ? -7.289 29.578 -3.742 1 96.62 542 ILE B CA 1
ATOM 10018 C C . ILE B 1 542 ? -8.57 28.781 -3.977 1 96.62 542 ILE B C 1
ATOM 10020 O O . ILE B 1 542 ? -9.625 29.109 -3.424 1 96.62 542 ILE B O 1
ATOM 10024 N N . PHE B 1 543 ? -8.57 27.781 -4.832 1 96.75 543 PHE B N 1
ATOM 10025 C CA . PHE B 1 543 ? -9.648 26.812 -4.926 1 96.75 543 PHE B CA 1
ATOM 10026 C C . PHE B 1 543 ? -9.391 25.609 -4.012 1 96.75 543 PHE B C 1
ATOM 10028 O O . PHE B 1 543 ? -8.414 24.891 -4.199 1 96.75 543 PHE B O 1
ATOM 10035 N N . ASP B 1 544 ? -10.195 25.453 -3 1 96 544 ASP B N 1
ATOM 10036 C CA . ASP B 1 544 ? -10.18 24.234 -2.203 1 96 544 ASP B CA 1
ATOM 10037 C C . ASP B 1 544 ? -11.039 23.141 -2.84 1 96 544 ASP B C 1
ATOM 10039 O O . ASP B 1 544 ? -12.242 23.062 -2.57 1 96 544 ASP B O 1
ATOM 10043 N N . GLU B 1 545 ? -10.43 22.266 -3.598 1 96.69 545 GLU B N 1
ATOM 10044 C CA . GLU B 1 545 ? -11.133 21.188 -4.285 1 96.69 545 GLU B CA 1
ATOM 10045 C C . GLU B 1 545 ? -10.844 19.844 -3.633 1 96.69 545 GLU B C 1
ATOM 10047 O O . GLU B 1 545 ? -10.875 18.797 -4.301 1 96.69 545 GLU B O 1
ATOM 10052 N N . VAL B 1 546 ? -10.531 19.875 -2.336 1 96.44 546 VAL B N 1
ATOM 10053 C CA . VAL B 1 546 ? -10.258 18.656 -1.587 1 96.44 546 VAL B CA 1
ATOM 10054 C C . VAL B 1 546 ? -11.461 17.719 -1.675 1 96.44 546 VAL B C 1
ATOM 10056 O O . VAL B 1 546 ? -11.305 16.516 -1.935 1 96.44 546 VAL B O 1
ATOM 10059 N N . PHE B 1 547 ? -12.648 18.25 -1.536 1 94.69 547 PHE B N 1
ATOM 10060 C CA . PHE B 1 547 ? -13.875 17.469 -1.611 1 94.69 547 PHE B CA 1
ATOM 10061 C C . PHE B 1 547 ? -14.391 17.422 -3.045 1 94.69 547 PHE B C 1
ATOM 10063 O O . PHE B 1 547 ? -14.734 16.344 -3.543 1 94.69 547 PHE B O 1
ATOM 10070 N N . THR B 1 548 ? -14.359 18.516 -3.742 1 94.06 548 THR B N 1
ATOM 10071 C CA . THR B 1 548 ? -15.094 18.672 -4.988 1 94.06 548 THR B CA 1
ATOM 10072 C C . THR B 1 548 ? -14.289 18.141 -6.172 1 94.06 548 THR B C 1
ATOM 10074 O O . THR B 1 548 ? -14.844 17.906 -7.246 1 94.06 548 THR B O 1
ATOM 10077 N N . GLY B 1 549 ? -13.039 17.969 -5.984 1 93.5 549 GLY B N 1
ATOM 10078 C CA . GLY B 1 549 ? -12.188 17.625 -7.109 1 93.5 549 GLY B CA 1
ATOM 10079 C C . GLY B 1 549 ? -12.312 16.172 -7.523 1 93.5 549 GLY B C 1
ATOM 10080 O O . GLY B 1 549 ? -12.953 15.375 -6.824 1 93.5 549 GLY B O 1
ATOM 10081 N N . PHE B 1 550 ? -11.766 15.883 -8.719 1 94.5 550 PHE B N 1
ATOM 10082 C CA . PHE B 1 550 ? -11.586 14.555 -9.297 1 94.5 550 PHE B CA 1
ATOM 10083 C C . PHE B 1 550 ? -12.93 13.852 -9.453 1 94.5 550 PHE B C 1
ATOM 10085 O O . PHE B 1 550 ? -13.117 12.734 -8.969 1 94.5 550 PHE B O 1
ATOM 10092 N N . TRP B 1 551 ? -13.898 14.539 -10.094 1 94.69 551 TRP B N 1
ATOM 10093 C CA . TRP B 1 551 ? -15.117 13.984 -10.672 1 94.69 551 TRP B CA 1
ATOM 10094 C C . TRP B 1 551 ? -16.219 13.883 -9.617 1 94.69 551 TRP B C 1
ATOM 10096 O O . TRP B 1 551 ? -17.312 13.375 -9.898 1 94.69 551 TRP B O 1
ATOM 10106 N N . ARG B 1 552 ? -15.969 14.312 -8.414 1 95.62 552 ARG B N 1
ATOM 10107 C CA . ARG B 1 552 ? -16.984 14.312 -7.363 1 95.62 552 ARG B CA 1
ATOM 10108 C C . ARG B 1 552 ? -18.25 15.023 -7.828 1 95.62 552 ARG B C 1
ATOM 10110 O O . ARG B 1 552 ? -19.359 14.547 -7.574 1 95.62 552 ARG B O 1
ATOM 10117 N N . LEU B 1 553 ? -18.078 16.125 -8.57 1 95.25 553 LEU B N 1
ATOM 10118 C CA . LEU B 1 553 ? -19.219 16.922 -9.008 1 95.25 553 LEU B CA 1
ATOM 10119 C C . LEU B 1 553 ? -19.594 16.609 -10.453 1 95.25 553 LEU B C 1
ATOM 10121 O O . LEU B 1 553 ? -20.328 17.359 -11.094 1 95.25 553 LEU B O 1
ATOM 10125 N N . GLY B 1 554 ? -19.031 15.555 -11.008 1 95.38 554 GLY B N 1
ATOM 10126 C CA . GLY B 1 554 ? -19.375 15.102 -12.344 1 95.38 554 GLY B CA 1
ATOM 10127 C C . GLY B 1 554 ? -18.406 15.57 -13.406 1 95.38 554 GLY B C 1
ATOM 10128 O O . GLY B 1 554 ? -18.531 15.211 -14.578 1 95.38 554 GLY B O 1
ATOM 10129 N N . VAL B 1 555 ? -17.5 16.406 -13.039 1 95.88 555 VAL B N 1
ATOM 10130 C CA . VAL B 1 555 ? -16.422 16.891 -13.898 1 95.88 555 VAL B CA 1
ATOM 10131 C C . VAL B 1 555 ? -15.086 16.703 -13.188 1 95.88 555 VAL B C 1
ATOM 10133 O O . VAL B 1 555 ? -15.047 16.438 -11.984 1 95.88 555 VAL B O 1
ATOM 10136 N N . GLU B 1 556 ? -13.992 16.812 -13.93 1 96.12 556 GLU B N 1
ATOM 10137 C CA . GLU B 1 556 ? -12.672 16.547 -13.359 1 96.12 556 GLU B CA 1
ATOM 10138 C C . GLU B 1 556 ? -12.336 17.578 -12.273 1 96.12 556 GLU B C 1
ATOM 10140 O O . GLU B 1 556 ? -11.742 17.219 -11.25 1 96.12 556 GLU B O 1
ATOM 10145 N N . SER B 1 557 ? -12.609 18.844 -12.531 1 94.88 557 SER B N 1
ATOM 10146 C CA . SER B 1 557 ? -12.375 19.938 -11.594 1 94.88 557 SER B CA 1
ATOM 10147 C C . SER B 1 557 ? -13.547 20.922 -11.586 1 94.88 557 SER B C 1
ATOM 10149 O O . SER B 1 557 ? -14.156 21.172 -12.625 1 94.88 557 SER B O 1
ATOM 10151 N N . ALA B 1 558 ? -13.781 21.484 -10.453 1 89.56 558 ALA B N 1
ATOM 10152 C CA . ALA B 1 558 ? -14.852 22.469 -10.328 1 89.56 558 ALA B CA 1
ATOM 10153 C C . ALA B 1 558 ? -14.523 23.734 -11.109 1 89.56 558 ALA B C 1
ATOM 10155 O O . ALA B 1 558 ? -15.414 24.516 -11.445 1 89.56 558 ALA B O 1
ATOM 10156 N N . ALA B 1 559 ? -13.305 23.906 -11.375 1 90.69 559 ALA B N 1
ATOM 10157 C CA . ALA B 1 559 ? -12.891 25.047 -12.195 1 90.69 559 ALA B CA 1
ATOM 10158 C C . ALA B 1 559 ? -13.602 25.031 -13.547 1 90.69 559 ALA B C 1
ATOM 10160 O O . ALA B 1 559 ? -13.914 26.078 -14.102 1 90.69 559 ALA B O 1
ATOM 10161 N N . GLU B 1 560 ? -13.875 23.891 -14.016 1 89.56 560 GLU B N 1
ATOM 10162 C CA . GLU B 1 560 ? -14.586 23.75 -15.281 1 89.56 560 GLU B CA 1
ATOM 10163 C C . GLU B 1 560 ? -16.031 24.234 -15.156 1 89.56 560 GLU B C 1
ATOM 10165 O O . GLU B 1 560 ? -16.562 24.844 -16.094 1 89.56 560 GLU B O 1
ATOM 10170 N N . LEU B 1 561 ? -16.625 23.969 -14.062 1 89.38 561 LEU B N 1
ATOM 10171 C CA . LEU B 1 561 ? -18 24.406 -13.82 1 89.38 561 LEU B CA 1
ATOM 10172 C C . LEU B 1 561 ? -18.062 25.906 -13.609 1 89.38 561 LEU B C 1
ATOM 10174 O O . LEU B 1 561 ? -19.031 26.547 -14.016 1 89.38 561 LEU B O 1
ATOM 10178 N N . LEU B 1 562 ? -17.047 26.453 -13.039 1 92.12 562 LEU B N 1
ATOM 10179 C CA . LEU B 1 562 ? -17.016 27.875 -12.703 1 92.12 562 LEU B CA 1
ATOM 10180 C C . LEU B 1 562 ? -16.516 28.703 -13.875 1 92.12 562 LEU B C 1
ATOM 10182 O O . LEU B 1 562 ? -16.703 29.922 -13.906 1 92.12 562 LEU B O 1
ATOM 10186 N N . HIS B 1 563 ? -15.773 28.125 -14.797 1 92 563 HIS B N 1
ATOM 10187 C CA . HIS B 1 563 ? -15.188 28.781 -15.961 1 92 563 HIS B CA 1
ATOM 10188 C C . HIS B 1 563 ? -14.195 29.859 -15.547 1 92 563 HIS B C 1
ATOM 10190 O O . HIS B 1 563 ? -14.18 30.953 -16.125 1 92 563 HIS B O 1
ATOM 10196 N N . CYS B 1 564 ? -13.555 29.703 -14.484 1 93.12 564 CYS B N 1
ATOM 10197 C CA . CYS B 1 564 ? -12.438 30.531 -14.031 1 93.12 564 CYS B CA 1
ATOM 10198 C C . CYS B 1 564 ? -11.336 29.672 -13.43 1 93.12 564 CYS B C 1
ATOM 10200 O O . CYS B 1 564 ? -11.57 28.531 -13.047 1 93.12 564 CYS B O 1
ATOM 10202 N N . THR B 1 565 ? -10.172 30.172 -13.398 1 95.06 565 THR B N 1
ATOM 10203 C CA . THR B 1 565 ? -9.031 29.422 -12.883 1 95.06 565 THR B CA 1
ATOM 10204 C C . THR B 1 565 ? -8.445 30.109 -11.656 1 95.06 565 THR B C 1
ATOM 10206 O O . THR B 1 565 ? -8.5 31.328 -11.531 1 95.06 565 THR B O 1
ATOM 10209 N N . PRO B 1 566 ? -7.914 29.344 -10.766 1 97.25 566 PRO B N 1
ATOM 10210 C CA . PRO B 1 566 ? -7.297 29.891 -9.555 1 97.25 566 PRO B CA 1
ATOM 10211 C C . PRO B 1 566 ? -5.812 30.203 -9.742 1 97.25 566 PRO B C 1
ATOM 10213 O O . PRO B 1 566 ? -5.25 29.953 -10.805 1 97.25 566 PRO B O 1
ATOM 10216 N N . ASP B 1 567 ? -5.242 30.859 -8.719 1 97.5 567 ASP B N 1
ATOM 10217 C CA . ASP B 1 567 ? -3.791 30.969 -8.625 1 97.5 567 ASP B CA 1
ATOM 10218 C C . ASP B 1 567 ? -3.195 29.734 -7.949 1 97.5 567 ASP B C 1
ATOM 10220 O O . ASP B 1 567 ? -2.037 29.391 -8.195 1 97.5 567 ASP B O 1
ATOM 10224 N N . ILE B 1 568 ? -3.898 29.188 -7.027 1 98.38 568 ILE B N 1
ATOM 10225 C CA . ILE B 1 568 ? -3.525 28.016 -6.238 1 98.38 568 ILE B CA 1
ATOM 10226 C C . ILE B 1 568 ? -4.738 27.109 -6.062 1 98.38 568 ILE B C 1
ATOM 10228 O O . ILE B 1 568 ? -5.863 27.578 -5.906 1 98.38 568 ILE B O 1
ATOM 10232 N N . ALA B 1 569 ? -4.535 25.781 -6.051 1 98.44 569 ALA B N 1
ATOM 10233 C CA . ALA B 1 569 ? -5.641 24.859 -5.789 1 98.44 569 ALA B CA 1
ATOM 10234 C C . ALA B 1 569 ? -5.168 23.656 -4.984 1 98.44 569 ALA B C 1
ATOM 10236 O O . ALA B 1 569 ? -4.035 23.203 -5.145 1 98.44 569 ALA B O 1
ATOM 10237 N N . CYS B 1 570 ? -6.02 23.172 -4.133 1 98.19 570 CYS B N 1
ATOM 10238 C CA . CYS B 1 570 ? -5.723 22.031 -3.271 1 98.19 570 CYS B CA 1
ATOM 10239 C C . CYS B 1 570 ? -6.559 20.828 -3.668 1 98.19 570 CYS B C 1
ATOM 10241 O O . CYS B 1 570 ? -7.746 20.953 -3.969 1 98.19 570 CYS B O 1
ATOM 10243 N N . TYR B 1 571 ? -5.977 19.625 -3.729 1 98.12 571 TYR B N 1
ATOM 10244 C CA . TYR B 1 571 ? -6.652 18.391 -4.07 1 98.12 571 TYR B CA 1
ATOM 10245 C C . TYR B 1 571 ? -6.262 17.266 -3.104 1 98.12 571 TYR B C 1
ATOM 10247 O O . TYR B 1 571 ? -5.133 17.234 -2.611 1 98.12 571 TYR B O 1
ATOM 10255 N N . ALA B 1 572 ? -7.125 16.359 -2.766 1 97.81 572 ALA B N 1
ATOM 10256 C CA . ALA B 1 572 ? -6.922 15.164 -1.943 1 97.81 572 ALA B CA 1
ATOM 10257 C C . ALA B 1 572 ? -8.031 14.141 -2.18 1 97.81 572 ALA B C 1
ATOM 10259 O O . ALA B 1 572 ? -8.477 13.961 -3.314 1 97.81 572 ALA B O 1
ATOM 10260 N N . LYS B 1 573 ? -8.383 13.367 -1.281 1 96.44 573 LYS B N 1
ATOM 10261 C CA . LYS B 1 573 ? -9.492 12.414 -1.238 1 96.44 573 LYS B CA 1
ATOM 10262 C C . LYS B 1 573 ? -9.523 11.555 -2.496 1 96.44 573 LYS B C 1
ATOM 10264 O O . LYS B 1 573 ? -8.695 10.656 -2.658 1 96.44 573 LYS B O 1
ATOM 10269 N N . LEU B 1 574 ? -10.359 11.898 -3.541 1 97.06 574 LEU B N 1
ATOM 10270 C CA . LEU B 1 574 ? -10.5 11.078 -4.738 1 97.06 574 LEU B CA 1
ATOM 10271 C C . LEU B 1 574 ? -9.211 11.086 -5.562 1 97.06 574 LEU B C 1
ATOM 10273 O O . LEU B 1 574 ? -9.047 10.273 -6.473 1 97.06 574 LEU B O 1
ATOM 10277 N N . LEU B 1 575 ? -8.281 11.914 -5.156 1 97.94 575 LEU B N 1
ATOM 10278 C CA . LEU B 1 575 ? -7 12.023 -5.84 1 97.94 575 LEU B CA 1
ATOM 10279 C C . LEU B 1 575 ? -6.332 10.656 -5.953 1 97.94 575 LEU B C 1
ATOM 10281 O O . LEU B 1 575 ? -5.824 10.289 -7.016 1 97.94 575 LEU B O 1
ATOM 10285 N N . THR B 1 576 ? -6.359 9.852 -4.93 1 97.88 576 THR B N 1
ATOM 10286 C CA . THR B 1 576 ? -5.684 8.555 -4.895 1 97.88 576 THR B CA 1
ATOM 10287 C C . THR B 1 576 ? -6.684 7.422 -5.102 1 97.88 576 THR B C 1
ATOM 10289 O O . THR B 1 576 ? -6.441 6.289 -4.676 1 97.88 576 THR B O 1
ATOM 10292 N N . GLY B 1 577 ? -7.867 7.746 -5.645 1 96.5 577 GLY B N 1
ATOM 10293 C CA . GLY B 1 577 ? -8.938 6.766 -5.703 1 96.5 577 GLY B CA 1
ATOM 10294 C C . GLY B 1 577 ? -9.562 6.484 -4.348 1 96.5 577 GLY B C 1
ATOM 10295 O O . GLY B 1 577 ? -10.484 5.672 -4.242 1 96.5 577 GLY B O 1
ATOM 10296 N N . GLY B 1 578 ? -9.047 7.141 -3.385 1 95.69 578 GLY B N 1
ATOM 10297 C CA . GLY B 1 578 ? -9.578 6.988 -2.041 1 95.69 578 GLY B CA 1
ATOM 10298 C C . GLY B 1 578 ? -8.93 5.859 -1.265 1 95.69 578 GLY B C 1
ATOM 10299 O O . GLY B 1 578 ? -9.484 5.379 -0.272 1 95.69 578 GLY B O 1
ATOM 10300 N N . ILE B 1 579 ? -7.691 5.465 -1.646 1 96.06 579 ILE B N 1
ATOM 10301 C CA . ILE B 1 579 ? -7.152 4.246 -1.046 1 96.06 579 ILE B CA 1
ATOM 10302 C C . ILE B 1 579 ? -6.148 4.609 0.043 1 96.06 579 ILE B C 1
ATOM 10304 O O . ILE B 1 579 ? -5.922 3.832 0.973 1 96.06 579 ILE B O 1
ATOM 10308 N N . ILE B 1 580 ? -5.508 5.793 -0.079 1 96.88 580 ILE B N 1
ATOM 10309 C CA . ILE B 1 580 ? -4.43 6.141 0.844 1 96.88 580 ILE B CA 1
ATOM 10310 C C . ILE B 1 580 ? -4.285 7.656 0.917 1 96.88 580 ILE B C 1
ATOM 10312 O O . ILE B 1 580 ? -4.684 8.375 -0.005 1 96.88 580 ILE B O 1
ATOM 10316 N N . PRO B 1 581 ? -3.721 8.195 1.996 1 97.19 581 PRO B N 1
ATOM 10317 C CA . PRO B 1 581 ? -3.602 9.648 2.139 1 97.19 581 PRO B CA 1
ATOM 10318 C C . PRO B 1 581 ? -2.59 10.258 1.168 1 97.19 581 PRO B C 1
ATOM 10320 O O . PRO B 1 581 ? -1.498 9.711 0.989 1 97.19 581 PRO B O 1
ATOM 10323 N N . LEU B 1 582 ? -2.881 11.281 0.505 1 98.25 582 LEU B N 1
ATOM 10324 C CA . LEU B 1 582 ? -2.061 12.164 -0.316 1 98.25 582 LEU B CA 1
ATOM 10325 C C . LEU B 1 582 ? -2.801 13.461 -0.623 1 98.25 582 LEU B C 1
ATOM 10327 O O . LEU B 1 582 ? -4.023 13.461 -0.777 1 98.25 582 LEU B O 1
ATOM 10331 N N . ALA B 1 583 ? -2.131 14.547 -0.615 1 98.5 583 ALA B N 1
ATOM 10332 C CA . ALA B 1 583 ? -2.699 15.82 -1.038 1 98.5 583 ALA B CA 1
ATOM 10333 C C . ALA B 1 583 ? -1.707 16.609 -1.891 1 98.5 583 ALA B C 1
ATOM 10335 O O . ALA B 1 583 ? -0.503 16.344 -1.856 1 98.5 583 ALA B O 1
ATOM 10336 N N . VAL B 1 584 ? -2.217 17.469 -2.666 1 98.69 584 VAL B N 1
ATOM 10337 C CA . VAL B 1 584 ? -1.385 18.266 -3.559 1 98.69 584 VAL B CA 1
ATOM 10338 C C . VAL B 1 584 ? -1.872 19.719 -3.559 1 98.69 584 VAL B C 1
ATOM 10340 O O . VAL B 1 584 ? -3.068 19.984 -3.41 1 98.69 584 VAL B O 1
ATOM 10343 N N . THR B 1 585 ? -0.996 20.609 -3.611 1 98.81 585 THR B N 1
ATOM 10344 C CA . THR B 1 585 ? -1.243 22.031 -3.869 1 98.81 585 THR B CA 1
ATOM 10345 C C . THR B 1 585 ? -0.601 22.453 -5.184 1 98.81 585 THR B C 1
ATOM 10347 O O . THR B 1 585 ? 0.624 22.422 -5.324 1 98.81 585 THR B O 1
ATOM 10350 N N . LEU B 1 586 ? -1.396 22.734 -6.164 1 98.81 586 LEU B N 1
ATOM 10351 C CA . LEU B 1 586 ? -0.919 23.25 -7.445 1 98.81 586 LEU B CA 1
ATOM 10352 C C . LEU B 1 586 ? -0.839 24.766 -7.438 1 98.81 586 LEU B C 1
ATOM 10354 O O . LEU B 1 586 ? -1.644 25.438 -6.781 1 98.81 586 LEU B O 1
ATOM 10358 N N . ALA B 1 587 ? 0.096 25.328 -8.125 1 98.81 587 ALA B N 1
ATOM 10359 C CA . ALA B 1 587 ? 0.271 26.766 -8.148 1 98.81 587 ALA B CA 1
ATOM 10360 C C . ALA B 1 587 ? 0.712 27.25 -9.531 1 98.81 587 ALA B C 1
ATOM 10362 O O . ALA B 1 587 ? 1.332 26.5 -10.289 1 98.81 587 ALA B O 1
ATOM 10363 N N . THR B 1 588 ? 0.398 28.469 -9.859 1 98.56 588 THR B N 1
ATOM 10364 C CA . THR B 1 588 ? 0.902 29.125 -11.07 1 98.56 588 THR B CA 1
ATOM 10365 C C . THR B 1 588 ? 2.396 29.391 -10.945 1 98.56 588 THR B C 1
ATOM 10367 O O . THR B 1 588 ? 2.945 29.391 -9.844 1 98.56 588 THR B O 1
ATOM 10370 N N . GLU B 1 589 ? 3.006 29.641 -12.109 1 98.25 589 GLU B N 1
ATOM 10371 C CA . GLU B 1 589 ? 4.414 30.016 -12.109 1 98.25 589 GLU B CA 1
ATOM 10372 C C . GLU B 1 589 ? 4.633 31.344 -11.367 1 98.25 589 GLU B C 1
ATOM 10374 O O . GLU B 1 589 ? 5.656 31.516 -10.711 1 98.25 589 GLU B O 1
ATOM 10379 N N . ALA B 1 590 ? 3.73 32.25 -11.484 1 98.06 590 ALA B N 1
ATOM 10380 C CA . ALA B 1 590 ? 3.818 33.562 -10.828 1 98.06 590 ALA B CA 1
ATOM 10381 C C . ALA B 1 590 ? 3.904 33.406 -9.312 1 98.06 590 ALA B C 1
ATOM 10383 O O . ALA B 1 590 ? 4.625 34.156 -8.648 1 98.06 590 ALA B O 1
ATOM 10384 N N . VAL B 1 591 ? 3.096 32.5 -8.758 1 98.38 591 VAL B N 1
ATOM 10385 C CA . VAL B 1 591 ? 3.148 32.25 -7.32 1 98.38 591 VAL B CA 1
ATOM 10386 C C . VAL B 1 591 ? 4.508 31.641 -6.949 1 98.38 591 VAL B C 1
ATOM 10388 O O . VAL B 1 591 ? 5.145 32.094 -5.992 1 98.38 591 VAL B O 1
ATOM 10391 N N . PHE B 1 592 ? 4.961 30.703 -7.711 1 98.44 592 PHE B N 1
ATOM 10392 C CA . PHE B 1 592 ? 6.219 30.016 -7.465 1 98.44 592 PHE B CA 1
ATOM 10393 C C . PHE B 1 592 ? 7.391 30.984 -7.484 1 98.44 592 PHE B C 1
ATOM 10395 O O . PHE B 1 592 ? 8.266 30.938 -6.613 1 98.44 592 PHE B O 1
ATOM 10402 N N . ASP B 1 593 ? 7.434 31.891 -8.375 1 97.62 593 ASP B N 1
ATOM 10403 C CA . ASP B 1 593 ? 8.531 32.844 -8.594 1 97.62 593 ASP B CA 1
ATOM 10404 C C . ASP B 1 593 ? 8.727 33.75 -7.391 1 97.62 593 ASP B C 1
ATOM 10406 O O . ASP B 1 593 ? 9.828 34.25 -7.152 1 97.62 593 ASP B O 1
ATOM 10410 N N . THR B 1 594 ? 7.695 33.969 -6.668 1 97.06 594 THR B N 1
ATOM 10411 C CA . THR B 1 594 ? 7.793 34.875 -5.52 1 97.06 594 THR B CA 1
ATOM 10412 C C . THR B 1 594 ? 8.672 34.281 -4.43 1 97.06 594 THR B C 1
ATOM 10414 O O . THR B 1 594 ? 9.125 34.969 -3.525 1 97.06 594 THR B O 1
ATOM 10417 N N . PHE B 1 595 ? 8.922 33 -4.492 1 97.19 595 PHE B N 1
ATOM 10418 C CA . PHE B 1 595 ? 9.727 32.312 -3.486 1 97.19 595 PHE B CA 1
ATOM 10419 C C . PHE B 1 595 ? 11.172 32.156 -3.953 1 97.19 595 PHE B C 1
ATOM 10421 O O . PHE B 1 595 ? 12.031 31.703 -3.199 1 97.19 595 PHE B O 1
ATOM 10428 N N . MET B 1 596 ? 11.508 32.531 -5.191 1 95.75 596 MET B N 1
ATOM 10429 C CA . MET B 1 596 ? 12.875 32.469 -5.715 1 95.75 596 MET B CA 1
ATOM 10430 C C . MET B 1 596 ? 13.719 33.594 -5.148 1 95.75 596 MET B C 1
ATOM 10432 O O . MET B 1 596 ? 13.266 34.75 -5.078 1 95.75 596 MET B O 1
ATOM 10436 N N . SER B 1 597 ? 14.891 33.188 -4.648 1 94.31 597 SER B N 1
ATOM 10437 C CA . SER B 1 597 ? 15.781 34.156 -4.023 1 94.31 597 SER B CA 1
ATOM 10438 C C . SER B 1 597 ? 17.203 33.625 -3.893 1 94.31 597 SER B C 1
ATOM 10440 O O . SER B 1 597 ? 17.453 32.469 -4.203 1 94.31 597 SER B O 1
ATOM 10442 N N . ASP B 1 598 ? 18.094 34.469 -3.465 1 91.94 598 ASP B N 1
ATOM 10443 C CA . ASP B 1 598 ? 19.469 34.062 -3.229 1 91.94 598 ASP B CA 1
ATOM 10444 C C . ASP B 1 598 ? 19.672 33.594 -1.788 1 91.94 598 ASP B C 1
ATOM 10446 O O . ASP B 1 598 ? 20.812 33.438 -1.332 1 91.94 598 ASP B O 1
ATOM 10450 N N . SER B 1 599 ? 18.562 33.406 -1.097 1 89.56 599 SER B N 1
ATOM 10451 C CA . SER B 1 599 ? 18.641 32.938 0.283 1 89.56 599 SER B CA 1
ATOM 10452 C C . SER B 1 599 ? 17.766 31.688 0.493 1 89.56 599 SER B C 1
ATOM 10454 O O . SER B 1 599 ? 16.609 31.656 0.069 1 89.56 599 SER B O 1
ATOM 10456 N N . LYS B 1 600 ? 18.328 30.719 1.189 1 88.75 600 LYS B N 1
ATOM 10457 C CA . LYS B 1 600 ? 17.594 29.5 1.538 1 88.75 600 LYS B CA 1
ATOM 10458 C C . LYS B 1 600 ? 16.375 29.828 2.404 1 88.75 600 LYS B C 1
ATOM 10460 O O . LYS B 1 600 ? 15.352 29.141 2.33 1 88.75 600 LYS B O 1
ATOM 10465 N N . LEU B 1 601 ? 16.453 30.859 3.119 1 89.44 601 LEU B N 1
ATOM 10466 C CA . LEU B 1 601 ? 15.43 31.203 4.109 1 89.44 601 LEU B CA 1
ATOM 10467 C C . LEU B 1 601 ? 14.18 31.75 3.432 1 89.44 601 LEU B C 1
ATOM 10469 O O . LEU B 1 601 ? 13.117 31.844 4.055 1 89.44 601 LEU B O 1
ATOM 10473 N N . LYS B 1 602 ? 14.297 32.125 2.164 1 93.06 602 LYS B N 1
ATOM 10474 C CA . LYS B 1 602 ? 13.156 32.688 1.448 1 93.06 602 LYS B CA 1
ATOM 10475 C C . LYS B 1 602 ? 12.391 31.609 0.689 1 93.06 602 LYS B C 1
ATOM 10477 O O . LYS B 1 602 ? 11.336 31.875 0.11 1 93.06 602 LYS B O 1
ATOM 10482 N N . ALA B 1 603 ? 12.906 30.359 0.718 1 95.44 603 ALA B N 1
ATOM 10483 C CA . ALA B 1 603 ? 12.172 29.234 0.138 1 95.44 603 ALA B CA 1
ATOM 10484 C C . ALA B 1 603 ? 10.922 28.922 0.952 1 95.44 603 ALA B C 1
ATOM 10486 O O . ALA B 1 603 ? 10.75 29.422 2.062 1 95.44 603 ALA B O 1
ATOM 10487 N N . LEU B 1 604 ? 10.008 28.25 0.377 1 97 604 LEU B N 1
ATOM 10488 C CA . LEU B 1 604 ? 8.883 27.734 1.152 1 97 604 LEU B CA 1
ATOM 10489 C C . LEU B 1 604 ? 9.344 26.641 2.119 1 97 604 LEU B C 1
ATOM 10491 O O . LEU B 1 604 ? 9.508 25.484 1.728 1 97 604 LEU B O 1
ATOM 10495 N N . LEU B 1 605 ? 9.57 27.016 3.33 1 94.5 605 LEU B N 1
ATOM 10496 C CA . LEU B 1 605 ? 10.039 26.094 4.352 1 94.5 605 LEU B CA 1
ATOM 10497 C C . LEU B 1 605 ? 8.875 25.375 5.02 1 94.5 605 LEU B C 1
ATOM 10499 O O . LEU B 1 605 ? 8.578 25.609 6.195 1 94.5 605 LEU B O 1
ATOM 10503 N N . HIS B 1 606 ? 8.258 24.5 4.32 1 95.12 606 HIS B N 1
ATOM 10504 C CA . HIS B 1 606 ? 7.133 23.656 4.73 1 95.12 606 HIS B CA 1
ATOM 10505 C C . HIS B 1 606 ? 7.25 22.25 4.148 1 95.12 606 HIS B C 1
ATOM 10507 O O . HIS B 1 606 ? 7.695 22.078 3.012 1 95.12 606 HIS B O 1
ATOM 10513 N N . GLY B 1 607 ? 7.008 21.297 4.926 1 95.06 607 GLY B N 1
ATOM 10514 C CA . GLY B 1 607 ? 7.031 19.938 4.406 1 95.06 607 GLY B CA 1
ATOM 10515 C C . GLY B 1 607 ? 6.719 18.891 5.457 1 95.06 607 GLY B C 1
ATOM 10516 O O . GLY B 1 607 ? 6.797 19.172 6.656 1 95.06 607 GLY B O 1
ATOM 10517 N N . HIS B 1 608 ? 6.355 17.766 5 1 95.25 608 HIS B N 1
ATOM 10518 C CA . HIS B 1 608 ? 6.121 16.594 5.836 1 95.25 608 HIS B CA 1
ATOM 10519 C C . HIS B 1 608 ? 7.016 15.422 5.422 1 95.25 608 HIS B C 1
ATOM 10521 O O . HIS B 1 608 ? 7.449 15.352 4.27 1 95.25 608 HIS B O 1
ATOM 10527 N N . SER B 1 609 ? 7.301 14.57 6.348 1 95.56 609 SER B N 1
ATOM 10528 C CA . SER B 1 609 ? 8.305 13.531 6.141 1 95.56 609 SER B CA 1
ATOM 10529 C C . SER B 1 609 ? 7.961 12.656 4.941 1 95.56 609 SER B C 1
ATOM 10531 O O . SER B 1 609 ? 8.852 12.219 4.215 1 95.56 609 SER B O 1
ATOM 10533 N N . TYR B 1 610 ? 6.73 12.422 4.684 1 97.19 610 TYR B N 1
ATOM 10534 C CA . TYR B 1 610 ? 6.324 11.508 3.621 1 97.19 610 TYR B CA 1
ATOM 10535 C C . TYR B 1 610 ? 5.824 12.281 2.404 1 97.19 610 TYR B C 1
ATOM 10537 O O . TYR B 1 610 ? 5.008 11.766 1.632 1 97.19 610 TYR B O 1
ATOM 10545 N N . SER B 1 611 ? 6.277 13.547 2.221 1 97.12 611 SER B N 1
ATOM 10546 C CA . SER B 1 611 ? 5.918 14.312 1.029 1 97.12 611 SER B CA 1
ATOM 10547 C C . SER B 1 611 ? 6.23 13.531 -0.242 1 97.12 611 SER B C 1
ATOM 10549 O O . SER B 1 611 ? 7.336 13.008 -0.401 1 97.12 611 SER B O 1
ATOM 10551 N N . ALA B 1 612 ? 5.266 13.391 -1.107 1 98.25 612 ALA B N 1
ATOM 10552 C CA . ALA B 1 612 ? 5.375 12.727 -2.404 1 98.25 612 ALA B CA 1
ATOM 10553 C C . ALA B 1 612 ? 5.734 11.25 -2.238 1 98.25 612 ALA B C 1
ATOM 10555 O O . ALA B 1 612 ? 6.488 10.695 -3.037 1 98.25 612 ALA B O 1
ATOM 10556 N N . HIS B 1 613 ? 5.27 10.633 -1.095 1 98.12 613 HIS B N 1
ATOM 10557 C CA . HIS B 1 613 ? 5.574 9.211 -0.942 1 98.12 613 HIS B CA 1
ATOM 10558 C C . HIS B 1 613 ? 5.109 8.414 -2.158 1 98.12 613 HIS B C 1
ATOM 10560 O O . HIS B 1 613 ? 4.043 8.688 -2.715 1 98.12 613 HIS B O 1
ATOM 10566 N N . ALA B 1 614 ? 5.867 7.434 -2.559 1 98.5 614 ALA B N 1
ATOM 10567 C CA . ALA B 1 614 ? 5.734 6.73 -3.832 1 98.5 614 ALA B CA 1
ATOM 10568 C C . ALA B 1 614 ? 4.387 6.02 -3.928 1 98.5 614 ALA B C 1
ATOM 10570 O O . ALA B 1 614 ? 3.773 5.98 -4.996 1 98.5 614 ALA B O 1
ATOM 10571 N N . MET B 1 615 ? 3.885 5.418 -2.926 1 98.44 615 MET B N 1
ATOM 10572 C CA . MET B 1 615 ? 2.621 4.688 -2.953 1 98.44 615 MET B CA 1
ATOM 10573 C C . MET B 1 615 ? 1.456 5.625 -3.252 1 98.44 615 MET B C 1
ATOM 10575 O O . MET B 1 615 ? 0.599 5.312 -4.082 1 98.44 615 MET B O 1
ATOM 10579 N N . GLY B 1 616 ? 1.431 6.777 -2.549 1 98.56 616 GLY B N 1
ATOM 10580 C CA . GLY B 1 616 ? 0.379 7.742 -2.814 1 98.56 616 GLY B CA 1
ATOM 10581 C C . GLY B 1 616 ? 0.41 8.289 -4.23 1 98.56 616 GLY B C 1
ATOM 10582 O O . GLY B 1 616 ? -0.631 8.398 -4.879 1 98.56 616 GLY B O 1
ATOM 10583 N N . CYS B 1 617 ? 1.595 8.617 -4.723 1 98.88 617 CYS B N 1
ATOM 10584 C CA . CYS B 1 617 ? 1.743 9.141 -6.078 1 98.88 617 CYS B CA 1
ATOM 10585 C C . CYS B 1 617 ? 1.354 8.094 -7.113 1 98.88 617 CYS B C 1
ATOM 10587 O O . CYS B 1 617 ? 0.756 8.422 -8.141 1 98.88 617 CYS B O 1
ATOM 10589 N N . THR B 1 618 ? 1.707 6.84 -6.82 1 98.81 618 THR B N 1
ATOM 10590 C CA . THR B 1 618 ? 1.33 5.746 -7.707 1 98.81 618 THR B CA 1
ATOM 10591 C C . THR B 1 618 ? -0.187 5.586 -7.754 1 98.81 618 THR B C 1
ATOM 10593 O O . THR B 1 618 ? -0.767 5.43 -8.828 1 98.81 618 THR B O 1
ATOM 10596 N N . ALA B 1 619 ? -0.832 5.594 -6.605 1 98.56 619 ALA B N 1
ATOM 10597 C CA . ALA B 1 619 ? -2.287 5.488 -6.531 1 98.56 619 ALA B CA 1
ATOM 10598 C C . ALA B 1 619 ? -2.959 6.641 -7.273 1 98.56 619 ALA B C 1
ATOM 10600 O O . ALA B 1 619 ? -3.953 6.441 -7.977 1 98.56 619 ALA B O 1
ATOM 10601 N N . ALA B 1 620 ? -2.414 7.84 -7.105 1 98.69 620 ALA B N 1
ATOM 10602 C CA . ALA B 1 620 ? -2.969 9.023 -7.762 1 98.69 620 ALA B CA 1
ATOM 10603 C C . ALA B 1 620 ? -2.867 8.898 -9.281 1 98.69 620 ALA B C 1
ATOM 10605 O O . ALA B 1 620 ? -3.846 9.125 -9.992 1 98.69 620 ALA B O 1
ATOM 10606 N N . ALA B 1 621 ? -1.689 8.539 -9.75 1 98.62 621 ALA B N 1
ATOM 10607 C CA . ALA B 1 621 ? -1.486 8.414 -11.195 1 98.62 621 ALA B CA 1
ATOM 10608 C C . ALA B 1 621 ? -2.439 7.379 -11.789 1 98.62 621 ALA B C 1
ATOM 10610 O O . ALA B 1 621 ? -3.078 7.633 -12.812 1 98.62 621 ALA B O 1
ATOM 10611 N N . LYS B 1 622 ? -2.543 6.238 -11.109 1 97.81 622 LYS B N 1
ATOM 10612 C CA . LYS B 1 622 ? -3.428 5.168 -11.57 1 97.81 622 LYS B CA 1
ATOM 10613 C C . LYS B 1 622 ? -4.883 5.633 -11.594 1 97.81 622 LYS B C 1
ATOM 10615 O O . LYS B 1 622 ? -5.602 5.391 -12.562 1 97.81 622 LYS B O 1
ATOM 10620 N N . SER B 1 623 ? -5.328 6.289 -10.578 1 97.81 623 SER B N 1
ATOM 10621 C CA . SER B 1 623 ? -6.723 6.707 -10.445 1 97.81 623 SER B CA 1
ATOM 10622 C C . SER B 1 623 ? -7.078 7.773 -11.477 1 97.81 623 SER B C 1
ATOM 10624 O O . SER B 1 623 ? -8.125 7.691 -12.125 1 97.81 623 SER B O 1
ATOM 10626 N N . ILE B 1 624 ? -6.199 8.789 -11.625 1 97.56 624 ILE B N 1
ATOM 10627 C CA . ILE B 1 624 ? -6.445 9.883 -12.57 1 97.56 624 ILE B CA 1
ATOM 10628 C C . ILE B 1 624 ? -6.605 9.32 -13.977 1 97.56 624 ILE B C 1
ATOM 10630 O O . ILE B 1 624 ? -7.535 9.695 -14.695 1 97.56 624 ILE B O 1
ATOM 10634 N N . LYS B 1 625 ? -5.715 8.375 -14.328 1 96.75 625 LYS B N 1
ATOM 10635 C CA . LYS B 1 625 ? -5.777 7.762 -15.656 1 96.75 625 LYS B CA 1
ATOM 10636 C C . LYS B 1 625 ? -7.047 6.93 -15.812 1 96.75 625 LYS B C 1
ATOM 10638 O O . LYS B 1 625 ? -7.711 6.992 -16.859 1 96.75 625 LYS B O 1
ATOM 10643 N N . ASN B 1 626 ? -7.418 6.199 -14.789 1 96.06 626 ASN B N 1
ATOM 10644 C CA . ASN B 1 626 ? -8.562 5.293 -14.859 1 96.06 626 ASN B CA 1
ATOM 10645 C C . ASN B 1 626 ? -9.875 6.059 -14.945 1 96.06 626 ASN B C 1
ATOM 10647 O O . ASN B 1 626 ? -10.797 5.637 -15.648 1 96.06 626 ASN B O 1
ATOM 10651 N N . TYR B 1 627 ? -9.977 7.203 -14.227 1 96.44 627 TYR B N 1
ATOM 10652 C CA . TYR B 1 627 ? -11.195 8.008 -14.273 1 96.44 627 TYR B CA 1
ATOM 10653 C C . TYR B 1 627 ? -11.508 8.438 -15.703 1 96.44 627 TYR B C 1
ATOM 10655 O O . TYR B 1 627 ? -12.672 8.539 -16.094 1 96.44 627 TYR B O 1
ATOM 10663 N N . LYS B 1 628 ? -10.508 8.625 -16.484 1 95.5 628 LYS B N 1
ATOM 10664 C CA . LYS B 1 628 ? -10.656 9.242 -17.797 1 95.5 628 LYS B CA 1
ATOM 10665 C C . LYS B 1 628 ? -10.602 8.188 -18.906 1 95.5 628 LYS B C 1
ATOM 10667 O O . LYS B 1 628 ? -10.602 8.531 -20.094 1 95.5 628 LYS B O 1
ATOM 10672 N N . ASP B 1 629 ? -10.547 6.988 -18.5 1 93.81 629 ASP B N 1
ATOM 10673 C CA . ASP B 1 629 ? -10.508 5.895 -19.469 1 93.81 629 ASP B CA 1
ATOM 10674 C C . ASP B 1 629 ? -11.922 5.418 -19.812 1 93.81 629 ASP B C 1
ATOM 10676 O O . ASP B 1 629 ? -12.617 4.863 -18.953 1 93.81 629 ASP B O 1
ATOM 10680 N N . GLU B 1 630 ? -12.273 5.492 -21.016 1 91.88 630 GLU B N 1
ATOM 10681 C CA . GLU B 1 630 ? -13.625 5.172 -21.469 1 91.88 630 GLU B CA 1
ATOM 10682 C C . GLU B 1 630 ? -13.922 3.684 -21.312 1 91.88 630 GLU B C 1
ATOM 10684 O O . GLU B 1 630 ? -15.078 3.295 -21.109 1 91.88 630 GLU B O 1
ATOM 10689 N N . LYS B 1 631 ? -12.945 2.893 -21.375 1 89.75 631 LYS B N 1
ATOM 10690 C CA . LYS B 1 631 ? -13.125 1.45 -21.25 1 89.75 631 LYS B CA 1
ATOM 10691 C C . LYS B 1 631 ? -13.281 1.045 -19.781 1 89.75 631 LYS B C 1
ATOM 10693 O O . LYS B 1 631 ? -13.883 0.009 -19.484 1 89.75 631 LYS B O 1
ATOM 10698 N N . LYS B 1 632 ? -12.852 1.826 -18.938 1 91.5 632 LYS B N 1
ATOM 10699 C CA . LYS B 1 632 ? -12.812 1.46 -17.516 1 91.5 632 LYS B CA 1
ATOM 10700 C C . LYS B 1 632 ? -13.914 2.174 -16.75 1 91.5 632 LYS B C 1
ATOM 10702 O O . LYS B 1 632 ? -14.406 1.657 -15.734 1 91.5 632 LYS B O 1
ATOM 10707 N N . ASN B 1 633 ? -14.266 3.363 -17.125 1 94.88 633 ASN B N 1
ATOM 10708 C CA . ASN B 1 633 ? -15.305 4.137 -16.453 1 94.88 633 ASN B CA 1
ATOM 10709 C C . ASN B 1 633 ? -16.562 4.23 -17.297 1 94.88 633 ASN B C 1
ATOM 10711 O O . ASN B 1 633 ? -16.688 5.117 -18.141 1 94.88 633 ASN B O 1
ATOM 10715 N N . PRO B 1 634 ? -17.531 3.416 -16.953 1 93.69 634 PRO B N 1
ATOM 10716 C CA . PRO B 1 634 ? -18.75 3.383 -17.781 1 93.69 634 PRO B CA 1
ATOM 10717 C C . PRO B 1 634 ? -19.562 4.668 -17.672 1 93.69 634 PRO B C 1
ATOM 10719 O O . PRO B 1 634 ? -20.453 4.906 -18.484 1 93.69 634 PRO B O 1
ATOM 10722 N N . ASN B 1 635 ? -19.281 5.531 -16.719 1 96.25 635 ASN B N 1
ATOM 10723 C CA . ASN B 1 635 ? -20.062 6.742 -16.5 1 96.25 635 ASN B CA 1
ATOM 10724 C C . ASN B 1 635 ? -19.484 7.93 -17.266 1 96.25 635 ASN B C 1
ATOM 10726 O O . ASN B 1 635 ? -20.125 8.977 -17.359 1 96.25 635 ASN B O 1
ATOM 10730 N N . LEU B 1 636 ? -18.281 7.754 -17.812 1 96.19 636 LEU B N 1
ATOM 10731 C CA . LEU B 1 636 ? -17.656 8.844 -18.562 1 96.19 636 LEU B CA 1
ATOM 10732 C C . LEU B 1 636 ? -18.438 9.125 -19.859 1 96.19 636 LEU B C 1
ATOM 10734 O O . LEU B 1 636 ? -18.766 8.203 -20.594 1 96.19 636 LEU B O 1
ATOM 10738 N N . THR B 1 637 ? -18.734 10.375 -20.094 1 95.31 637 THR B N 1
ATOM 10739 C CA . THR B 1 637 ? -19.406 10.742 -21.328 1 95.31 637 THR B CA 1
ATOM 10740 C C . THR B 1 637 ? -18.469 10.523 -22.531 1 95.31 637 THR B C 1
ATOM 10742 O O . THR B 1 637 ? -17.25 10.492 -22.359 1 95.31 637 THR B O 1
ATOM 10745 N N . PRO B 1 638 ? -18.953 10.391 -23.703 1 92.5 638 PRO B N 1
ATOM 10746 C CA . PRO B 1 638 ? -18.141 10.086 -24.875 1 92.5 638 PRO B CA 1
ATOM 10747 C C . PRO B 1 638 ? -17.094 11.156 -25.156 1 92.5 638 PRO B C 1
ATOM 10749 O O . PRO B 1 638 ? -16.016 10.852 -25.688 1 92.5 638 PRO B O 1
ATOM 10752 N N . ASP B 1 639 ? -17.391 12.375 -24.797 1 91.5 639 ASP B N 1
ATOM 10753 C CA . ASP B 1 639 ? -16.422 13.438 -25.047 1 91.5 639 ASP B CA 1
ATOM 10754 C C . ASP B 1 639 ? -15.375 13.5 -23.938 1 91.5 639 ASP B C 1
ATOM 10756 O O . ASP B 1 639 ? -14.406 14.266 -24.031 1 91.5 639 ASP B O 1
ATOM 10760 N N . GLY B 1 640 ? -15.586 12.68 -22.953 1 92.12 640 GLY B N 1
ATOM 10761 C CA . GLY B 1 640 ? -14.602 12.555 -21.891 1 92.12 640 GLY B CA 1
ATOM 10762 C C . GLY B 1 640 ? -14.562 13.75 -20.953 1 92.12 640 GLY B C 1
ATOM 10763 O O . GLY B 1 640 ? -13.633 13.906 -20.172 1 92.12 640 GLY B O 1
ATOM 10764 N N . ARG B 1 641 ? -15.586 14.578 -21.016 1 91.44 641 ARG B N 1
ATOM 10765 C CA . ARG B 1 641 ? -15.516 15.852 -20.312 1 91.44 641 ARG B CA 1
ATOM 10766 C C . ARG B 1 641 ? -16.344 15.812 -19.031 1 91.44 641 ARG B C 1
ATOM 10768 O O . ARG B 1 641 ? -16.188 16.656 -18.156 1 91.44 641 ARG B O 1
ATOM 10775 N N . ALA B 1 642 ? -17.234 14.883 -18.938 1 95.44 642 ALA B N 1
ATOM 10776 C CA . ALA B 1 642 ? -18.125 14.812 -17.781 1 95.44 642 ALA B CA 1
ATOM 10777 C C . ALA B 1 642 ? -18.531 13.375 -17.5 1 95.44 642 ALA B C 1
ATOM 10779 O O . ALA B 1 642 ? -18.266 12.469 -18.297 1 95.44 642 ALA B O 1
ATOM 10780 N N . LEU B 1 643 ? -19.125 13.164 -16.297 1 96 643 LEU B N 1
ATOM 10781 C CA . LEU B 1 643 ? -19.812 11.914 -15.984 1 96 643 LEU B CA 1
ATOM 10782 C C . LEU B 1 643 ? -21.281 12 -16.359 1 96 643 LEU B C 1
ATOM 10784 O O . LEU B 1 643 ? -21.891 13.078 -16.281 1 96 643 LEU B O 1
ATOM 10788 N N . LYS B 1 644 ? -21.844 10.93 -16.688 1 95.5 644 LYS B N 1
ATOM 10789 C CA . LYS B 1 644 ? -23.297 10.859 -16.891 1 95.5 644 LYS B CA 1
ATOM 10790 C C . LYS B 1 644 ? -24.047 11.109 -15.578 1 95.5 644 LYS B C 1
ATOM 10792 O O . LYS B 1 644 ? -23.484 10.922 -14.492 1 95.5 644 LYS B O 1
ATOM 10797 N N . GLU B 1 645 ? -25.266 11.594 -15.766 1 94.5 645 GLU B N 1
ATOM 10798 C CA . GLU B 1 645 ? -26.109 11.727 -14.578 1 94.5 645 GLU B CA 1
ATOM 10799 C C . GLU B 1 645 ? -26.422 10.359 -13.969 1 94.5 645 GLU B C 1
ATOM 10801 O O . GLU B 1 645 ? -27.016 9.5 -14.633 1 94.5 645 GLU B O 1
ATOM 10806 N N . ILE B 1 646 ? -26.094 10.195 -12.734 1 95.44 646 ILE B N 1
ATOM 10807 C CA . ILE B 1 646 ? -26.219 8.859 -12.156 1 95.44 646 ILE B CA 1
ATOM 10808 C C . ILE B 1 646 ? -27.453 8.797 -11.25 1 95.44 646 ILE B C 1
ATOM 10810 O O . ILE B 1 646 ? -27.906 7.715 -10.883 1 95.44 646 ILE B O 1
ATOM 10814 N N . TRP B 1 647 ? -28.016 9.977 -10.852 1 97.44 647 TRP B N 1
ATOM 10815 C CA . TRP B 1 647 ? -29.188 10.023 -9.992 1 97.44 647 TRP B CA 1
ATOM 10816 C C . TRP B 1 647 ? -30.469 10.094 -10.82 1 97.44 647 TRP B C 1
ATOM 10818 O O . TRP B 1 647 ? -30.562 10.898 -11.758 1 97.44 647 TRP B O 1
ATOM 10828 N N . ASP B 1 648 ? -31.438 9.289 -10.516 1 97.19 648 ASP B N 1
ATOM 10829 C CA . ASP B 1 648 ? -32.719 9.266 -11.219 1 97.19 648 ASP B CA 1
ATOM 10830 C C . ASP B 1 648 ? -33.5 10.555 -11 1 97.19 648 ASP B C 1
ATOM 10832 O O . ASP B 1 648 ? -33.875 10.867 -9.875 1 97.19 648 ASP B O 1
ATOM 10836 N N . ALA B 1 649 ? -33.844 11.25 -12.047 1 95.81 649 ALA B N 1
ATOM 10837 C CA . ALA B 1 649 ? -34.438 12.578 -11.977 1 95.81 649 ALA B CA 1
ATOM 10838 C C . ALA B 1 649 ? -35.875 12.492 -11.406 1 95.81 649 ALA B C 1
ATOM 10840 O O . ALA B 1 649 ? -36.281 13.391 -10.68 1 95.81 649 ALA B O 1
ATOM 10841 N N . GLU B 1 650 ? -36.531 11.469 -11.727 1 96.5 650 GLU B N 1
ATOM 10842 C CA . GLU B 1 650 ? -37.906 11.32 -11.234 1 96.5 650 GLU B CA 1
ATOM 10843 C C . GLU B 1 650 ? -37.906 11.078 -9.734 1 96.5 650 GLU B C 1
ATOM 10845 O O . GLU B 1 650 ? -38.75 11.648 -9.023 1 96.5 650 GLU B O 1
ATOM 10850 N N . LEU B 1 651 ? -37.062 10.258 -9.32 1 97.19 651 LEU B N 1
ATOM 10851 C CA . LEU B 1 651 ? -36.969 9.969 -7.891 1 97.19 651 LEU B CA 1
ATOM 10852 C C . LEU B 1 651 ? -36.5 11.195 -7.109 1 97.19 651 LEU B C 1
ATOM 10854 O O . LEU B 1 651 ? -37 11.453 -6.008 1 97.19 651 LEU B O 1
ATOM 10858 N N . VAL B 1 652 ? -35.562 11.914 -7.676 1 97 652 VAL B N 1
ATOM 10859 C CA . VAL B 1 652 ? -35.094 13.148 -7.059 1 97 652 VAL B CA 1
ATOM 10860 C C . VAL B 1 652 ? -36.25 14.125 -6.887 1 97 652 VAL B C 1
ATOM 10862 O O . VAL B 1 652 ? -36.406 14.727 -5.82 1 97 652 VAL B O 1
ATOM 10865 N N . ASN B 1 653 ? -37 14.273 -7.93 1 96.25 653 ASN B N 1
ATOM 10866 C CA . ASN B 1 653 ? -38.156 15.156 -7.887 1 96.25 653 ASN B CA 1
ATOM 10867 C C . ASN B 1 653 ? -39.188 14.695 -6.844 1 96.25 653 ASN B C 1
ATOM 10869 O O . ASN B 1 653 ? -39.719 15.516 -6.09 1 96.25 653 ASN B O 1
ATOM 10873 N N . LYS B 1 654 ? -39.406 13.438 -6.816 1 96.44 654 LYS B N 1
ATOM 10874 C CA . LYS B 1 654 ? -40.344 12.867 -5.855 1 96.44 654 LYS B CA 1
ATOM 10875 C C . LYS B 1 654 ? -39.906 13.148 -4.422 1 96.44 654 LYS B C 1
ATOM 10877 O O . LYS B 1 654 ? -40.719 13.555 -3.584 1 96.44 654 LYS B O 1
ATOM 10882 N N . ILE B 1 655 ? -38.688 12.961 -4.141 1 97.25 655 ILE B N 1
ATOM 10883 C CA . ILE B 1 655 ? -38.156 13.18 -2.801 1 97.25 655 ILE B CA 1
ATOM 10884 C C . ILE B 1 655 ? -38.25 14.656 -2.445 1 97.25 655 ILE B C 1
ATOM 10886 O O . ILE B 1 655 ? -38.594 15.016 -1.315 1 97.25 655 ILE B O 1
ATOM 10890 N N . SER B 1 656 ? -37.906 15.523 -3.393 1 95.25 656 SER B N 1
ATOM 10891 C CA . SER B 1 656 ? -37.938 16.969 -3.15 1 95.25 656 SER B CA 1
ATOM 10892 C C . SER B 1 656 ? -39.344 17.438 -2.797 1 95.25 656 SER B C 1
ATOM 10894 O O . SER B 1 656 ? -39.5 18.484 -2.158 1 95.25 656 SER B O 1
ATOM 10896 N N . MET B 1 657 ? -40.375 16.703 -3.166 1 95.06 657 MET B N 1
ATOM 10897 C CA . MET B 1 657 ? -41.75 17.094 -2.949 1 95.06 657 MET B CA 1
ATOM 10898 C C . MET B 1 657 ? -42.25 16.578 -1.597 1 95.06 657 MET B C 1
ATOM 10900 O O . MET B 1 657 ? -43.312 17.016 -1.122 1 95.06 657 MET B O 1
ATOM 10904 N N . HIS B 1 658 ? -41.5 15.773 -0.963 1 95.31 658 HIS B N 1
ATOM 10905 C CA . HIS B 1 658 ? -41.938 15.203 0.307 1 95.31 658 HIS B CA 1
ATOM 10906 C C . HIS B 1 658 ? -42.031 16.266 1.39 1 95.31 658 HIS B C 1
ATOM 10908 O O . HIS B 1 658 ? -41.156 17.125 1.503 1 95.31 658 HIS B O 1
ATOM 10914 N N . PRO B 1 659 ? -42.969 16.25 2.27 1 93.5 659 PRO B N 1
ATOM 10915 C CA . PRO B 1 659 ? -43.188 17.297 3.271 1 93.5 659 PRO B CA 1
ATOM 10916 C C . PRO B 1 659 ? -42.062 17.359 4.309 1 93.5 659 PRO B C 1
ATOM 10918 O O . PRO B 1 659 ? -41.844 18.406 4.922 1 93.5 659 PRO B O 1
ATOM 10921 N N . GLN B 1 660 ? -41.406 16.312 4.469 1 93.69 660 GLN B N 1
ATOM 10922 C CA . GLN B 1 660 ? -40.344 16.25 5.477 1 93.69 660 GLN B CA 1
ATOM 10923 C C . GLN B 1 660 ? -39.062 16.875 4.961 1 93.69 660 GLN B C 1
ATOM 10925 O O . GLN B 1 660 ? -38.125 17.094 5.727 1 93.69 660 GLN B O 1
ATOM 10930 N N . ILE B 1 661 ? -39.062 17.281 3.707 1 94.75 661 ILE B N 1
ATOM 10931 C CA . ILE B 1 661 ? -37.812 17.75 3.098 1 94.75 661 ILE B CA 1
ATOM 10932 C C . ILE B 1 661 ? -37.844 19.281 3.002 1 94.75 661 ILE B C 1
ATOM 10934 O O . ILE B 1 661 ? -38.781 19.859 2.42 1 94.75 661 ILE B O 1
ATOM 10938 N N . LYS B 1 662 ? -36.844 19.906 3.592 1 91.81 662 LYS B N 1
ATOM 10939 C CA . LYS B 1 662 ? -36.688 21.359 3.516 1 91.81 662 LYS B CA 1
ATOM 10940 C C . LYS B 1 662 ? -36 21.766 2.217 1 91.81 662 LYS B C 1
ATOM 10942 O O . LYS B 1 662 ? -36.438 22.703 1.548 1 91.81 662 LYS B O 1
ATOM 10947 N N . ARG B 1 663 ? -34.938 21.109 1.894 1 91.88 663 ARG B N 1
ATOM 10948 C CA . ARG B 1 663 ? -34.188 21.359 0.667 1 91.88 663 ARG B CA 1
ATOM 10949 C C . ARG B 1 663 ? -33.469 20.109 0.206 1 91.88 663 ARG B C 1
ATOM 10951 O O . ARG B 1 663 ? -33.188 19.219 1.009 1 91.88 663 ARG B O 1
ATOM 10958 N N . LEU B 1 664 ? -33.25 20.094 -1.059 1 94.12 664 LEU B N 1
ATOM 10959 C CA . LEU B 1 664 ? -32.531 19 -1.695 1 94.12 664 LEU B CA 1
ATOM 10960 C C . LEU B 1 664 ? -31.453 19.516 -2.637 1 94.12 664 LEU B C 1
ATOM 10962 O O . LEU B 1 664 ? -31.656 20.516 -3.324 1 94.12 664 LEU B O 1
ATOM 10966 N N . MET B 1 665 ? -30.297 18.938 -2.584 1 93.44 665 MET B N 1
ATOM 10967 C CA . MET B 1 665 ? -29.188 19.25 -3.488 1 93.44 665 MET B CA 1
ATOM 10968 C C . MET B 1 665 ? -28.672 17.984 -4.172 1 93.44 665 MET B C 1
ATOM 10970 O O . MET B 1 665 ? -28.484 16.953 -3.523 1 93.44 665 MET B O 1
ATOM 10974 N N . VAL B 1 666 ? -28.547 18.016 -5.457 1 94.44 666 VAL B N 1
ATOM 10975 C CA . VAL B 1 666 ? -28 16.891 -6.223 1 94.44 666 VAL B CA 1
ATOM 10976 C C . VAL B 1 666 ? -27.031 17.422 -7.285 1 94.44 666 VAL B C 1
ATOM 10978 O O . VAL B 1 666 ? -27.359 18.344 -8.023 1 94.44 666 VAL B O 1
ATOM 10981 N N . LEU B 1 667 ? -25.766 16.906 -7.285 1 94 667 LEU B N 1
ATOM 10982 C CA . LEU B 1 667 ? -24.766 17.266 -8.281 1 94 667 LEU B CA 1
ATOM 10983 C C . LEU B 1 667 ? -23.656 16.234 -8.336 1 94 667 LEU B C 1
ATOM 10985 O O . LEU B 1 667 ? -23.078 15.883 -7.301 1 94 667 LEU B O 1
ATOM 10989 N N . GLY B 1 668 ? -23.328 15.727 -9.555 1 94.94 668 GLY B N 1
ATOM 10990 C CA . GLY B 1 668 ? -22.297 14.711 -9.695 1 94.94 668 GLY B CA 1
ATOM 10991 C C . GLY B 1 668 ? -22.609 13.445 -8.922 1 94.94 668 GLY B C 1
ATOM 10992 O O . GLY B 1 668 ? -23.672 12.836 -9.094 1 94.94 668 GLY B O 1
ATOM 10993 N N . THR B 1 669 ? -21.734 13.133 -7.98 1 96.5 669 THR B N 1
ATOM 10994 C CA . THR B 1 669 ? -21.891 11.898 -7.211 1 96.5 669 THR B CA 1
ATOM 10995 C C . THR B 1 669 ? -22.484 12.195 -5.836 1 96.5 669 THR B C 1
ATOM 10997 O O . THR B 1 669 ? -22.453 11.352 -4.945 1 96.5 669 THR B O 1
ATOM 11000 N N . VAL B 1 670 ? -23.047 13.422 -5.637 1 96.38 670 VAL B N 1
ATOM 11001 C CA . VAL B 1 670 ? -23.531 13.859 -4.328 1 96.38 670 VAL B CA 1
ATOM 11002 C C . VAL B 1 670 ? -25.047 14.023 -4.355 1 96.38 670 VAL B C 1
ATOM 11004 O O . VAL B 1 670 ? -25.594 14.664 -5.262 1 96.38 670 VAL B O 1
ATOM 11007 N N . PHE B 1 671 ? -25.734 13.438 -3.453 1 97 671 PHE B N 1
ATOM 11008 C CA . PHE B 1 671 ? -27.156 13.641 -3.156 1 97 671 PHE B CA 1
ATOM 11009 C C . PHE B 1 671 ? -27.344 13.984 -1.686 1 97 671 PHE B C 1
ATOM 11011 O O . PHE B 1 671 ? -26.859 13.281 -0.804 1 97 671 PHE B O 1
ATOM 11018 N N . ALA B 1 672 ? -28.016 15.117 -1.372 1 96.38 672 ALA B N 1
ATOM 11019 C CA . ALA B 1 672 ? -28.219 15.508 0.022 1 96.38 672 ALA B CA 1
ATOM 11020 C C . ALA B 1 672 ? -29.609 16.094 0.236 1 96.38 672 ALA B C 1
ATOM 11022 O O . ALA B 1 672 ? -30.125 16.812 -0.617 1 96.38 672 ALA B O 1
ATOM 11023 N N . VAL B 1 673 ? -30.234 15.797 1.362 1 95.62 673 VAL B N 1
ATOM 11024 C CA . VAL B 1 673 ? -31.516 16.359 1.75 1 95.62 673 VAL B CA 1
ATOM 11025 C C . VAL B 1 673 ? -31.438 16.922 3.168 1 95.62 673 VAL B C 1
ATOM 11027 O O . VAL B 1 673 ? -30.766 16.344 4.031 1 95.62 673 VAL B O 1
ATOM 11030 N N . GLU B 1 674 ? -31.906 18.047 3.348 1 94.31 674 GLU B N 1
ATOM 11031 C CA . GLU B 1 674 ? -32.094 18.609 4.68 1 94.31 674 GLU B CA 1
ATOM 11032 C C . GLU B 1 674 ? -33.5 18.391 5.191 1 94.31 674 GLU B C 1
ATOM 11034 O O . GLU B 1 674 ? -34.469 18.719 4.508 1 94.31 674 GLU B O 1
ATOM 11039 N N . LEU B 1 675 ? -33.625 17.859 6.34 1 93.94 675 LEU B N 1
ATOM 11040 C CA . LEU B 1 675 ? -34.906 17.562 6.934 1 93.94 675 LEU B CA 1
ATOM 11041 C C . LEU B 1 675 ? -35.531 18.797 7.578 1 93.94 675 LEU B C 1
ATOM 11043 O O . LEU B 1 675 ? -34.781 19.641 8.109 1 93.94 675 LEU B O 1
ATOM 11047 N N . GLN B 1 676 ? -36.812 18.828 7.523 1 91.31 676 GLN B N 1
ATOM 11048 C CA . GLN B 1 676 ? -37.531 19.859 8.266 1 91.31 676 GLN B CA 1
ATOM 11049 C C . GLN B 1 676 ? -37.344 19.672 9.766 1 91.31 676 GLN B C 1
ATOM 11051 O O . GLN B 1 676 ? -37.344 18.562 10.273 1 91.31 676 GLN B O 1
ATOM 11056 N N . THR B 1 677 ? -36.938 20.781 10.383 1 85.75 677 THR B N 1
ATOM 11057 C CA . THR B 1 677 ? -36.781 20.734 11.828 1 85.75 677 THR B CA 1
ATOM 11058 C C . THR B 1 677 ? -37.625 21.797 12.516 1 85.75 677 THR B C 1
ATOM 11060 O O . THR B 1 677 ? -38.094 22.719 11.859 1 85.75 677 THR B O 1
ATOM 11063 N N . ASN B 1 678 ? -38.031 21.484 13.82 1 75 678 ASN B N 1
ATOM 11064 C CA . ASN B 1 678 ? -38.625 22.5 14.656 1 75 678 ASN B CA 1
ATOM 11065 C C . ASN B 1 678 ? -37.594 23.266 15.469 1 75 678 ASN B C 1
ATOM 11067 O O . ASN B 1 678 ? -36.781 22.656 16.188 1 75 678 ASN B O 1
ATOM 11071 N N . GLY B 1 679 ? -37.375 24.516 15.281 1 60.59 679 GLY B N 1
ATOM 11072 C CA . GLY B 1 679 ? -36.531 25.531 15.906 1 60.59 679 GLY B CA 1
ATOM 11073 C C . GLY B 1 679 ? -35.25 24.984 16.484 1 60.59 679 GLY B C 1
ATOM 11074 O O . GLY B 1 679 ? -34.188 25.203 15.953 1 60.59 679 GLY B O 1
ATOM 11075 N N . SER B 1 680 ? -35.281 24.234 17.672 1 62.88 680 SER B N 1
ATOM 11076 C CA . SER B 1 680 ? -34.094 23.969 18.5 1 62.88 680 SER B CA 1
ATOM 11077 C C . SER B 1 680 ? -33.312 22.766 17.984 1 62.88 680 SER B C 1
ATOM 11079 O O . SER B 1 680 ? -32.156 22.562 18.359 1 62.88 680 SER B O 1
ATOM 11081 N N . ASN B 1 681 ? -33.719 22.141 16.969 1 74 681 ASN B N 1
ATOM 11082 C CA . ASN B 1 681 ? -33.094 20.891 16.578 1 74 681 ASN B CA 1
ATOM 11083 C C . ASN B 1 681 ? -32.438 20.984 15.195 1 74 681 ASN B C 1
ATOM 11085 O O . ASN B 1 681 ? -32.438 20.016 14.43 1 74 681 ASN B O 1
ATOM 11089 N N . ALA B 1 682 ? -31.891 22.062 14.883 1 77.75 682 ALA B N 1
ATOM 11090 C CA . ALA B 1 682 ? -31.234 22.234 13.594 1 77.75 682 ALA B CA 1
ATOM 11091 C C . ALA B 1 682 ? -29.719 22.312 13.75 1 77.75 682 ALA B C 1
ATOM 11093 O O . ALA B 1 682 ? -29.219 22.453 14.867 1 77.75 682 ALA B O 1
ATOM 11094 N N . GLY B 1 683 ? -29 22.047 12.617 1 78 683 GLY B N 1
ATOM 11095 C CA . GLY B 1 683 ? -27.547 22.203 12.625 1 78 683 GLY B CA 1
ATOM 11096 C C . GLY B 1 683 ? -26.797 20.922 12.898 1 78 683 GLY B C 1
ATOM 11097 O O . GLY B 1 683 ? -27.406 19.844 12.914 1 78 683 GLY B O 1
ATOM 11098 N N . TYR B 1 684 ? -25.594 21.047 13.102 1 79.81 684 TYR B N 1
ATOM 11099 C CA . TYR B 1 684 ? -24.672 19.922 13.188 1 79.81 684 TYR B CA 1
ATOM 11100 C C . TYR B 1 684 ? -24.984 19.062 14.414 1 79.81 684 TYR B C 1
ATOM 11102 O O . TYR B 1 684 ? -24.797 17.844 14.391 1 79.81 684 TYR B O 1
ATOM 11110 N N . ALA B 1 685 ? -25.516 19.625 15.414 1 78 685 ALA B N 1
ATOM 11111 C CA . ALA B 1 685 ? -25.75 18.922 16.672 1 78 685 ALA B CA 1
ATOM 11112 C C . ALA B 1 685 ? -27.062 18.156 16.641 1 78 685 ALA B C 1
ATOM 11114 O O . ALA B 1 685 ? -27.328 17.328 17.516 1 78 685 ALA B O 1
ATOM 11115 N N . SER B 1 686 ? -27.875 18.359 15.594 1 84.25 686 SER B N 1
ATOM 11116 C CA . SER B 1 686 ? -29.188 17.719 15.508 1 84.25 686 SER B CA 1
ATOM 11117 C C . SER B 1 686 ? -29.062 16.203 15.445 1 84.25 686 SER B C 1
ATOM 11119 O O . SER B 1 686 ? -28.172 15.672 14.789 1 84.25 686 SER B O 1
ATOM 11121 N N . THR B 1 687 ? -29.953 15.555 16.078 1 85.69 687 THR B N 1
ATOM 11122 C CA . THR B 1 687 ? -29.969 14.094 16.047 1 85.69 687 THR B CA 1
ATOM 11123 C C . THR B 1 687 ? -31.203 13.578 15.328 1 85.69 687 THR B C 1
ATOM 11125 O O . THR B 1 687 ? -31.516 12.383 15.383 1 85.69 687 THR B O 1
ATOM 11128 N N . ILE B 1 688 ? -31.875 14.461 14.602 1 87.69 688 ILE B N 1
ATOM 11129 C CA . ILE B 1 688 ? -33.156 14.133 14.008 1 87.69 688 ILE B CA 1
ATOM 11130 C C . ILE B 1 688 ? -33 13.031 12.961 1 87.69 688 ILE B C 1
ATOM 11132 O O . ILE B 1 688 ? -33.875 12.188 12.781 1 87.69 688 ILE B O 1
ATOM 11136 N N . ALA B 1 689 ? -31.875 13 12.336 1 91.75 689 ALA B N 1
ATOM 11137 C CA . ALA B 1 689 ? -31.656 12.07 11.227 1 91.75 689 ALA B CA 1
ATOM 11138 C C . ALA B 1 689 ? -31.234 10.703 11.742 1 91.75 689 ALA B C 1
ATOM 11140 O O . ALA B 1 689 ? -31.219 9.727 10.984 1 91.75 689 ALA B O 1
ATOM 11141 N N . THR B 1 690 ? -30.906 10.555 12.992 1 89.5 690 THR B N 1
ATOM 11142 C CA . THR B 1 690 ? -30.281 9.359 13.562 1 89.5 690 THR B CA 1
ATOM 11143 C C . THR B 1 690 ? -31.172 8.133 13.352 1 89.5 690 THR B C 1
ATOM 11145 O O . THR B 1 690 ? -30.672 7.07 12.953 1 89.5 690 THR B O 1
ATOM 11148 N N . SER B 1 691 ? -32.469 8.242 13.625 1 91.75 691 SER B N 1
ATOM 11149 C CA . SER B 1 691 ? -33.344 7.098 13.5 1 91.75 691 SER B CA 1
ATOM 11150 C C . SER B 1 691 ? -33.469 6.637 12.055 1 91.75 691 SER B C 1
ATOM 11152 O O . SER B 1 691 ? -33.531 5.438 11.781 1 91.75 691 SER B O 1
ATOM 11154 N N . ILE B 1 692 ? -33.531 7.598 11.141 1 95.5 692 ILE B N 1
ATOM 11155 C CA . ILE B 1 692 ? -33.594 7.273 9.719 1 95.5 692 ILE B CA 1
ATOM 11156 C C . ILE B 1 692 ? -32.344 6.52 9.297 1 95.5 692 ILE B C 1
ATOM 11158 O O . ILE B 1 692 ? -32.406 5.512 8.586 1 95.5 692 ILE B O 1
ATOM 11162 N N . LEU B 1 693 ? -31.234 6.953 9.758 1 95.06 693 LEU B N 1
ATOM 11163 C CA . LEU B 1 693 ? -29.953 6.371 9.383 1 95.06 693 LEU B CA 1
ATOM 11164 C C . LEU B 1 693 ? -29.812 4.957 9.938 1 95.06 693 LEU B C 1
ATOM 11166 O O . LEU B 1 693 ? -29.25 4.078 9.281 1 95.06 693 LEU B O 1
ATOM 11170 N N . GLN B 1 694 ? -30.234 4.75 11.117 1 92.44 694 GLN B N 1
ATOM 11171 C CA . GLN B 1 694 ? -30.203 3.412 11.695 1 92.44 694 GLN B CA 1
ATOM 11172 C C . GLN B 1 694 ? -31.016 2.426 10.859 1 92.44 694 GLN B C 1
ATOM 11174 O O . GLN B 1 694 ? -30.594 1.284 10.656 1 92.44 694 GLN B O 1
ATOM 11179 N N . LYS B 1 695 ? -32.156 2.854 10.398 1 95.38 695 LYS B N 1
ATOM 11180 C CA . LYS B 1 695 ? -33 2.002 9.562 1 95.38 695 LYS B CA 1
ATOM 11181 C C . LYS B 1 695 ? -32.344 1.768 8.203 1 95.38 695 LYS B C 1
ATOM 11183 O O . LYS B 1 695 ? -32.469 0.677 7.633 1 95.38 695 LYS B O 1
ATOM 11188 N N . LEU B 1 696 ? -31.75 2.818 7.691 1 97.06 696 LEU B N 1
ATOM 11189 C CA . LEU B 1 696 ? -31.031 2.664 6.438 1 97.06 696 LEU B CA 1
ATOM 11190 C C . LEU B 1 696 ? -29.922 1.622 6.57 1 97.06 696 LEU B C 1
ATOM 11192 O O . LEU B 1 696 ? -29.672 0.858 5.637 1 97.06 696 LEU B O 1
ATOM 11196 N N . ARG B 1 697 ? -29.25 1.607 7.699 1 94.25 697 ARG B N 1
ATOM 11197 C CA . ARG B 1 697 ? -28.203 0.623 7.953 1 94.25 697 ARG B CA 1
ATOM 11198 C C . ARG B 1 697 ? -28.766 -0.795 7.898 1 94.25 697 ARG B C 1
ATOM 11200 O O . ARG B 1 697 ? -28.109 -1.704 7.375 1 94.25 697 ARG B O 1
ATOM 11207 N N . GLU B 1 698 ? -29.906 -0.958 8.406 1 93.38 698 GLU B N 1
ATOM 11208 C CA . GLU B 1 698 ? -30.578 -2.25 8.359 1 93.38 698 GLU B CA 1
ATOM 11209 C C . GLU B 1 698 ? -30.938 -2.635 6.93 1 93.38 698 GLU B C 1
ATOM 11211 O O . GLU B 1 698 ? -31 -3.82 6.594 1 93.38 698 GLU B O 1
ATOM 11216 N N . ASP B 1 699 ? -31.125 -1.575 6.125 1 96.44 699 ASP B N 1
ATOM 11217 C CA . ASP B 1 699 ? -31.453 -1.802 4.719 1 96.44 699 ASP B CA 1
ATOM 11218 C C . ASP B 1 699 ? -30.172 -2.035 3.904 1 96.44 699 ASP B C 1
ATOM 11220 O O . ASP B 1 699 ? -30.234 -2.17 2.68 1 96.44 699 ASP B O 1
ATOM 11224 N N . GLY B 1 700 ? -29.047 -2.037 4.535 1 96.5 700 GLY B N 1
ATOM 11225 C CA . GLY B 1 700 ? -27.797 -2.283 3.844 1 96.5 700 GLY B CA 1
ATOM 11226 C C . GLY B 1 700 ? -27.125 -1.015 3.354 1 96.5 700 GLY B C 1
ATOM 11227 O O . GLY B 1 700 ? -26.344 -1.046 2.391 1 96.5 700 GLY B O 1
ATOM 11228 N N . ILE B 1 701 ? -27.484 0.115 3.908 1 98 701 ILE B N 1
ATOM 11229 C CA . ILE B 1 701 ? -26.875 1.39 3.527 1 98 701 ILE B CA 1
ATOM 11230 C C . ILE B 1 701 ? -26.188 2.012 4.734 1 98 701 ILE B C 1
ATOM 11232 O O . ILE B 1 701 ? -26.828 2.34 5.73 1 98 701 ILE B O 1
ATOM 11236 N N . TYR B 1 702 ? -24.875 2.123 4.676 1 97.5 702 TYR B N 1
ATOM 11237 C CA . TYR B 1 702 ? -24.125 2.803 5.723 1 97.5 702 TYR B CA 1
ATOM 11238 C C . TYR B 1 702 ? -23.984 4.289 5.41 1 97.5 702 TYR B C 1
ATOM 11240 O O . TYR B 1 702 ? -23.078 4.688 4.68 1 97.5 702 TYR B O 1
ATOM 11248 N N . ALA B 1 703 ? -24.766 5.113 5.992 1 96.25 703 ALA B N 1
ATOM 11249 C CA . ALA B 1 703 ? -24.75 6.559 5.809 1 96.25 703 ALA B CA 1
ATOM 11250 C C . ALA B 1 703 ? -24.422 7.277 7.113 1 96.25 703 ALA B C 1
ATOM 11252 O O . ALA B 1 703 ? -24.547 6.699 8.195 1 96.25 703 ALA B O 1
ATOM 11253 N N . ARG B 1 704 ? -23.922 8.453 7.008 1 93.19 704 ARG B N 1
ATOM 11254 C CA . ARG B 1 704 ? -23.656 9.312 8.148 1 93.19 704 ARG B CA 1
ATOM 11255 C C . ARG B 1 704 ? -24.328 10.672 7.98 1 93.19 704 ARG B C 1
ATOM 11257 O O . ARG B 1 704 ? -24.453 11.172 6.859 1 93.19 704 ARG B O 1
ATOM 11264 N N . PRO B 1 705 ? -24.734 11.219 9.039 1 90.12 705 PRO B N 1
ATOM 11265 C CA . PRO B 1 705 ? -25.438 12.5 8.953 1 90.12 705 PRO B CA 1
ATOM 11266 C C . PRO B 1 705 ? -24.516 13.703 9.125 1 90.12 705 PRO B C 1
ATOM 11268 O O . PRO B 1 705 ? -23.391 13.562 9.633 1 90.12 705 PRO B O 1
ATOM 11271 N N . LEU B 1 706 ? -24.953 14.812 8.633 1 89.56 706 LEU B N 1
ATOM 11272 C CA . LEU B 1 706 ? -24.516 16.141 9.031 1 89.56 706 LEU B CA 1
ATOM 11273 C C . LEU B 1 706 ? -25.641 16.891 9.742 1 89.56 706 LEU B C 1
ATOM 11275 O O . LEU B 1 706 ? -26.266 17.781 9.164 1 89.56 706 LEU B O 1
ATOM 11279 N N . GLY B 1 707 ? -25.828 16.516 10.992 1 89.12 707 GLY B N 1
ATOM 11280 C CA . GLY B 1 707 ? -26.969 17.047 11.719 1 89.12 707 GLY B CA 1
ATOM 11281 C C . GLY B 1 707 ? -28.312 16.625 11.125 1 89.12 707 GLY B C 1
ATOM 11282 O O . GLY B 1 707 ? -28.609 15.438 11.047 1 89.12 707 GLY B O 1
ATOM 11283 N N . ASN B 1 708 ? -29.047 17.578 10.633 1 91.69 708 ASN B N 1
ATOM 11284 C CA . ASN B 1 708 ? -30.344 17.281 10.047 1 91.69 708 ASN B CA 1
ATOM 11285 C C . ASN B 1 708 ? -30.25 17.109 8.531 1 91.69 708 ASN B C 1
ATOM 11287 O O . ASN B 1 708 ? -31.266 17.141 7.836 1 91.69 708 ASN B O 1
ATOM 11291 N N . VAL B 1 709 ? -29.047 16.953 8.039 1 93.44 709 VAL B N 1
ATOM 11292 C CA . VAL B 1 709 ? -28.812 16.703 6.617 1 93.44 709 VAL B CA 1
ATOM 11293 C C . VAL B 1 709 ? -28.406 15.25 6.406 1 93.44 709 VAL B C 1
ATOM 11295 O O . VAL B 1 709 ? -27.484 14.758 7.047 1 93.44 709 VAL B O 1
ATOM 11298 N N . ILE B 1 710 ? -29.141 14.586 5.57 1 95.81 710 ILE B N 1
ATOM 11299 C CA . ILE B 1 710 ? -28.781 13.234 5.133 1 95.81 710 ILE B CA 1
ATOM 11300 C C . ILE B 1 710 ? -28.188 13.289 3.729 1 95.81 710 ILE B C 1
ATOM 11302 O O . ILE B 1 710 ? -28.766 13.891 2.822 1 95.81 710 ILE B O 1
ATOM 11306 N N . TYR B 1 711 ? -27.031 12.742 3.586 1 96.44 711 TYR B N 1
ATOM 11307 C CA . TYR B 1 711 ? -26.438 12.742 2.256 1 96.44 711 TYR B CA 1
ATOM 11308 C C . TYR B 1 711 ? -26.078 11.32 1.826 1 96.44 711 TYR B C 1
ATOM 11310 O O . TYR B 1 711 ? -25.859 10.453 2.668 1 96.44 711 TYR B O 1
ATOM 11318 N N . LEU B 1 712 ? -26.125 11.078 0.578 1 97.31 712 LEU B N 1
ATOM 11319 C CA . LEU B 1 712 ? -25.641 9.898 -0.117 1 97.31 712 LEU B CA 1
ATOM 11320 C C . LEU B 1 712 ? -24.547 10.273 -1.109 1 97.31 712 LEU B C 1
ATOM 11322 O O . LEU B 1 712 ? -24.703 11.203 -1.896 1 97.31 712 LEU B O 1
ATOM 11326 N N . MET B 1 713 ? -23.469 9.609 -0.97 1 96.5 713 MET B N 1
ATOM 11327 C CA . MET B 1 713 ? -22.344 9.875 -1.853 1 96.5 713 MET B CA 1
ATOM 11328 C C . MET B 1 713 ? -21.875 8.602 -2.547 1 96.5 713 MET B C 1
ATOM 11330 O O . MET B 1 713 ? -21.594 7.598 -1.89 1 96.5 713 MET B O 1
ATOM 11334 N N . CYS B 1 714 ? -21.859 8.633 -3.814 1 94.81 714 CYS B N 1
ATOM 11335 C CA . CYS B 1 714 ? -21.391 7.504 -4.617 1 94.81 714 CYS B CA 1
ATOM 11336 C C . CYS B 1 714 ? -20.031 7.805 -5.234 1 94.81 714 CYS B C 1
ATOM 11338 O O . CYS B 1 714 ? -19.422 8.844 -4.949 1 94.81 714 CYS B O 1
ATOM 11340 N N . GLY B 1 715 ? -19.453 6.844 -5.965 1 93.81 715 GLY B N 1
ATOM 11341 C CA . GLY B 1 715 ? -18.188 7.031 -6.656 1 93.81 715 GLY B CA 1
ATOM 11342 C C . GLY B 1 715 ? -18.359 7.293 -8.141 1 93.81 715 GLY B C 1
ATOM 11343 O O . GLY B 1 715 ? -19.453 7.168 -8.68 1 93.81 715 GLY B O 1
ATOM 11344 N N . PRO B 1 716 ? -17.203 7.656 -8.75 1 95.19 716 PRO B N 1
ATOM 11345 C CA . PRO B 1 716 ? -17.25 7.965 -10.188 1 95.19 716 PRO B CA 1
ATOM 11346 C C . PRO B 1 716 ? -17.656 6.762 -11.031 1 95.19 716 PRO B C 1
ATOM 11348 O O . PRO B 1 716 ? -18.047 6.926 -12.195 1 95.19 716 PRO B O 1
ATOM 11351 N N . TYR B 1 717 ? -17.656 5.559 -10.445 1 95.5 717 TYR B N 1
ATOM 11352 C CA . TYR B 1 717 ? -17.938 4.344 -11.203 1 95.5 717 TYR B CA 1
ATOM 11353 C C . TYR B 1 717 ? -19.312 3.775 -10.828 1 95.5 717 TYR B C 1
ATOM 11355 O O . TYR B 1 717 ? -19.766 2.809 -11.445 1 95.5 717 TYR B O 1
ATOM 11363 N N . SER B 1 718 ? -19.969 4.34 -9.836 1 96.06 718 SER B N 1
ATOM 11364 C CA . SER B 1 718 ? -21.203 3.764 -9.305 1 96.06 718 SER B CA 1
ATOM 11365 C C . SER B 1 718 ? -22.266 3.633 -10.391 1 96.06 718 SER B C 1
ATOM 11367 O O . SER B 1 718 ? -22.438 4.531 -11.219 1 96.06 718 SER B O 1
ATOM 11369 N N . SER B 1 719 ? -23.016 2.564 -10.344 1 94.5 719 SER B N 1
ATOM 11370 C CA . SER B 1 719 ? -24.062 2.334 -11.344 1 94.5 719 SER B CA 1
ATOM 11371 C C . SER B 1 719 ? -25.312 3.156 -11.039 1 94.5 719 SER B C 1
ATOM 11373 O O . SER B 1 719 ? -25.703 3.285 -9.883 1 94.5 719 SER B O 1
ATOM 11375 N N . PRO B 1 720 ? -25.922 3.668 -12.117 1 96 720 PRO B N 1
ATOM 11376 C CA . PRO B 1 720 ? -27.188 4.363 -11.922 1 96 720 PRO B CA 1
ATOM 11377 C C . PRO B 1 720 ? -28.234 3.492 -11.234 1 96 720 PRO B C 1
ATOM 11379 O O . PRO B 1 720 ? -29.062 4 -10.477 1 96 720 PRO B O 1
ATOM 11382 N N . THR B 1 721 ? -28.172 2.227 -11.5 1 95.94 721 THR B N 1
ATOM 11383 C CA . THR B 1 721 ? -29.094 1.303 -10.875 1 95.94 721 THR B CA 1
ATOM 11384 C C . THR B 1 721 ? -28.906 1.285 -9.359 1 95.94 721 THR B C 1
ATOM 11386 O O . THR B 1 721 ? -29.875 1.327 -8.602 1 95.94 721 THR B O 1
ATOM 11389 N N . THR B 1 722 ? -27.688 1.216 -8.953 1 95.69 722 THR B N 1
ATOM 11390 C CA . THR B 1 722 ? -27.375 1.272 -7.531 1 95.69 722 THR B CA 1
ATOM 11391 C C . THR B 1 722 ? -27.859 2.586 -6.926 1 95.69 722 THR B C 1
ATOM 11393 O O . THR B 1 722 ? -28.453 2.594 -5.844 1 95.69 722 THR B O 1
ATOM 11396 N N . CYS B 1 723 ? -27.656 3.691 -7.582 1 97.62 723 CYS B N 1
ATOM 11397 C CA . CYS B 1 723 ? -28.062 5.008 -7.105 1 97.62 723 CYS B CA 1
ATOM 11398 C C . CYS B 1 723 ? -29.578 5.086 -6.961 1 97.62 723 CYS B C 1
ATOM 11400 O O . CYS B 1 723 ? -30.094 5.648 -5.988 1 97.62 723 CYS B O 1
ATOM 11402 N N . SER B 1 724 ? -30.281 4.5 -7.934 1 98 724 SER B N 1
ATOM 11403 C CA . SER B 1 724 ? -31.734 4.484 -7.871 1 98 724 SER B CA 1
ATOM 11404 C C . SER B 1 724 ? -32.219 3.684 -6.672 1 98 724 SER B C 1
ATOM 11406 O O . SER B 1 724 ? -33.156 4.094 -5.988 1 98 724 SER B O 1
ATOM 11408 N N . GLN B 1 725 ? -31.594 2.602 -6.426 1 97.62 725 GLN B N 1
ATOM 11409 C CA . GLN B 1 725 ? -31.969 1.77 -5.285 1 97.62 725 GLN B CA 1
ATOM 11410 C C . GLN B 1 725 ? -31.75 2.508 -3.969 1 97.62 725 GLN B C 1
ATOM 11412 O O . GLN B 1 725 ? -32.562 2.389 -3.039 1 97.62 725 GLN B O 1
ATOM 11417 N N . LEU B 1 726 ? -30.672 3.232 -3.857 1 98.25 726 LEU B N 1
ATOM 11418 C CA . LEU B 1 726 ? -30.391 4.031 -2.668 1 98.25 726 LEU B CA 1
ATOM 11419 C C . LEU B 1 726 ? -31.484 5.062 -2.432 1 98.25 726 LEU B C 1
ATOM 11421 O O . LEU B 1 726 ? -31.953 5.227 -1.303 1 98.25 726 LEU B O 1
ATOM 11425 N N . LEU B 1 727 ? -31.906 5.715 -3.51 1 98.38 727 LEU B N 1
ATOM 11426 C CA . LEU B 1 727 ? -32.906 6.762 -3.402 1 98.38 727 LEU B CA 1
ATOM 11427 C C . LEU B 1 727 ? -34.25 6.176 -2.988 1 98.38 727 LEU B C 1
ATOM 11429 O O . LEU B 1 727 ? -35 6.777 -2.193 1 98.38 727 LEU B O 1
ATOM 11433 N N . VAL B 1 728 ? -34.594 5.016 -3.539 1 98.44 728 VAL B N 1
ATOM 11434 C CA . VAL B 1 728 ? -35.844 4.363 -3.207 1 98.44 728 VAL B CA 1
ATOM 11435 C C . VAL B 1 728 ? -35.875 4.031 -1.716 1 98.44 728 VAL B C 1
ATOM 11437 O O . VAL B 1 728 ? -36.875 4.301 -1.035 1 98.44 728 VAL B O 1
ATOM 11440 N N . LYS B 1 729 ? -34.844 3.445 -1.232 1 98.31 729 LYS B N 1
ATOM 11441 C CA . LYS B 1 729 ? -34.781 3.078 0.178 1 98.31 729 LYS B CA 1
ATOM 11442 C C . LYS B 1 729 ? -34.812 4.316 1.071 1 98.31 729 LYS B C 1
ATOM 11444 O O . LYS B 1 729 ? -35.438 4.312 2.121 1 98.31 729 LYS B O 1
ATOM 11449 N N . LEU B 1 730 ? -34.094 5.383 0.686 1 98.19 730 LEU B N 1
ATOM 11450 C CA . LEU B 1 730 ? -34.094 6.625 1.447 1 98.19 730 LEU B CA 1
ATOM 11451 C C . LEU B 1 730 ? -35.5 7.219 1.515 1 98.19 730 LEU B C 1
ATOM 11453 O O . LEU B 1 730 ? -35.938 7.633 2.582 1 98.19 730 LEU B O 1
ATOM 11457 N N . TYR B 1 731 ? -36.156 7.273 0.35 1 97.94 731 TYR B N 1
ATOM 11458 C CA . TYR B 1 731 ? -37.5 7.809 0.293 1 97.94 731 TYR B CA 1
ATOM 11459 C C . TYR B 1 731 ? -38.438 7.055 1.241 1 97.94 731 TYR B C 1
ATOM 11461 O O . TYR B 1 731 ? -39.219 7.664 1.983 1 97.94 731 TYR B O 1
ATOM 11469 N N . HIS B 1 732 ? -38.312 5.754 1.206 1 97.88 732 HIS B N 1
ATOM 11470 C CA . HIS B 1 732 ? -39.156 4.914 2.043 1 97.88 732 HIS B CA 1
ATOM 11471 C C . HIS B 1 732 ? -38.969 5.215 3.523 1 97.88 732 HIS B C 1
ATOM 11473 O O . HIS B 1 732 ? -39.938 5.328 4.281 1 97.88 732 HIS B O 1
ATOM 11479 N N . ARG B 1 733 ? -37.719 5.324 3.951 1 97.56 733 ARG B N 1
ATOM 11480 C CA . ARG B 1 733 ? -37.438 5.539 5.363 1 97.56 733 ARG B CA 1
ATOM 11481 C C . ARG B 1 733 ? -37.812 6.949 5.797 1 97.56 733 ARG B C 1
ATOM 11483 O O . ARG B 1 733 ? -38.219 7.16 6.938 1 97.56 733 ARG B O 1
ATOM 11490 N N . ILE B 1 734 ? -37.656 7.941 4.926 1 96.88 734 ILE B N 1
ATOM 11491 C CA . ILE B 1 734 ? -38.094 9.305 5.227 1 96.88 734 ILE B CA 1
ATOM 11492 C C . ILE B 1 734 ? -39.625 9.328 5.379 1 96.88 734 ILE B C 1
ATOM 11494 O O . ILE B 1 734 ? -40.156 9.977 6.289 1 96.88 734 ILE B O 1
ATOM 11498 N N . ASP B 1 735 ? -40.312 8.664 4.465 1 96.56 735 ASP B N 1
ATOM 11499 C CA . ASP B 1 735 ? -41.781 8.602 4.512 1 96.56 735 ASP B CA 1
ATOM 11500 C C . ASP B 1 735 ? -42.25 7.941 5.801 1 96.56 735 ASP B C 1
ATOM 11502 O O . ASP B 1 735 ? -43.219 8.406 6.426 1 96.56 735 ASP B O 1
ATOM 11506 N N . GLU B 1 736 ? -41.625 6.879 6.148 1 96.25 736 GLU B N 1
ATOM 11507 C CA . GLU B 1 736 ? -41.969 6.199 7.398 1 96.25 736 GLU B CA 1
ATOM 11508 C C . GLU B 1 736 ? -41.75 7.113 8.602 1 96.25 736 GLU B C 1
ATOM 11510 O O . GLU B 1 736 ? -42.562 7.129 9.531 1 96.25 736 GLU B O 1
ATOM 11515 N N . PHE B 1 737 ? -40.688 7.766 8.602 1 94.75 737 PHE B N 1
ATOM 11516 C CA . PHE B 1 737 ? -40.344 8.711 9.664 1 94.75 737 PHE B CA 1
ATOM 11517 C C . PHE B 1 737 ? -41.438 9.789 9.773 1 94.75 737 PHE B C 1
ATOM 11519 O O . PHE B 1 737 ? -41.844 10.133 10.875 1 94.75 737 PHE B O 1
ATOM 11526 N N . HIS B 1 738 ? -41.812 10.328 8.656 1 93.62 738 HIS B N 1
ATOM 11527 C CA . HIS B 1 738 ? -42.812 11.367 8.617 1 93.62 738 HIS B CA 1
ATOM 11528 C C . HIS B 1 738 ? -44.156 10.852 9.188 1 93.62 738 HIS B C 1
ATOM 11530 O O . HIS B 1 738 ? -44.812 11.547 9.969 1 93.62 738 HIS B O 1
ATOM 11536 N N . LYS B 1 739 ? -44.531 9.711 8.867 1 93.31 739 LYS B N 1
ATOM 11537 C CA . LYS B 1 739 ? -45.781 9.109 9.32 1 93.31 739 LYS B CA 1
ATOM 11538 C C . LYS B 1 739 ? -45.75 8.852 10.82 1 93.31 739 LYS B C 1
ATOM 11540 O O . LYS B 1 739 ? -46.781 9.023 11.508 1 93.31 739 LYS B O 1
ATOM 11545 N N . SER B 1 740 ? -44.656 8.422 11.289 1 90.19 740 SER B N 1
ATOM 11546 C CA . SER B 1 740 ? -44.531 8.148 12.719 1 90.19 740 SER B CA 1
ATOM 11547 C C . SER B 1 740 ? -44.594 9.438 13.531 1 90.19 740 SER B C 1
ATOM 11549 O O . SER B 1 740 ? -45.094 9.438 14.656 1 90.19 740 SER B O 1
ATOM 11551 N N . ASN B 1 741 ? -44.031 10.469 13.102 1 84.5 741 ASN B N 1
ATOM 11552 C CA . ASN B 1 741 ? -44.031 11.742 13.812 1 84.5 741 ASN B CA 1
ATOM 11553 C C . ASN B 1 741 ? -45.406 12.438 13.711 1 84.5 741 ASN B C 1
ATOM 11555 O O . ASN B 1 741 ? -45.75 13.219 14.594 1 84.5 741 ASN B O 1
ATOM 11559 N N . SER B 1 742 ? -46.094 12.352 12.625 1 76 742 SER B N 1
ATOM 11560 C CA . SER B 1 742 ? -47.406 12.914 12.484 1 76 742 SER B CA 1
ATOM 11561 C C . SER B 1 742 ? -48.438 12.188 13.375 1 76 742 SER B C 1
ATOM 11563 O O . SER B 1 742 ? -49.375 12.789 13.875 1 76 742 SER B O 1
ATOM 11565 N N . SER B 1 743 ? -48.25 11.008 13.555 1 65.5 743 SER B N 1
ATOM 11566 C CA . SER B 1 743 ? -49.156 10.25 14.422 1 65.5 743 SER B CA 1
ATOM 11567 C C . SER B 1 743 ? -48.906 10.578 15.891 1 65.5 743 SER B C 1
ATOM 11569 O O . SER B 1 743 ? -49.844 10.539 16.703 1 65.5 743 SER B O 1
ATOM 11571 N N . SER B 1 744 ? -47.719 10.867 16.266 1 54.69 744 SER B N 1
ATOM 11572 C CA . SER B 1 744 ? -47.469 11.211 17.672 1 54.69 744 SER B CA 1
ATOM 11573 C C . SER B 1 744 ? -47.938 12.625 17.984 1 54.69 744 SER B C 1
ATOM 11575 O O . SER B 1 744 ? -48.094 12.992 19.156 1 54.69 744 SER B O 1
ATOM 11577 N N . GLY B 1 745 ? -48.188 13.547 17.141 1 43.47 745 GLY B N 1
ATOM 11578 C CA . GLY B 1 745 ? -48.781 14.844 17.391 1 43.47 745 GLY B CA 1
ATOM 11579 C C . GLY B 1 745 ? -50.312 14.789 17.391 1 43.47 745 GLY B C 1
ATOM 11580 O O . GLY B 1 745 ? -50.969 15.789 17.672 1 43.47 745 GLY B O 1
ATOM 11581 N N . LEU B 1 746 ? -51.031 13.93 16.891 1 35.44 746 LEU B N 1
ATOM 11582 C CA . LEU B 1 746 ? -52.469 13.852 17.188 1 35.44 746 LEU B CA 1
ATOM 11583 C C . LEU B 1 746 ? -52.688 13.211 18.547 1 35.44 746 LEU B C 1
ATOM 11585 O O . LEU B 1 746 ? -52.031 12.227 18.906 1 35.44 746 LEU B O 1
#

InterPro domains:
  IPR005814 Aminotransferase class-III [PF00202] (364-713)
  IPR015421 Pyridoxal phosphate-dependent transferase, major domain [G3DSA:3.40.640.10] (350-511)
  IPR015421 Pyridoxal phosphate-dependent transferase, major domain [G3DSA:3.40.640.10] (512-631)
  IPR015422 Pyridoxal phosphate-dependent transferase, small domain [G3DSA:3.90.1150.10] (632-737)
  IPR015424 Pyridoxal phosphate-dependent transferase [SSF53383] (335-734)
  IPR027417 P-loop containing nucleoside triphosphate hydrolase [G3DSA:3.40.50.300] (1-275)
  IPR027417 P-loop containing nucleoside triphosphate hydrolase [SSF52540] (2-251)
  IPR049704 Aminotransferases class-III pyridoxal-phosphate attachment site [PS00600] (541-578)

Foldseek 3Di:
DEAEEFELFPPFCSLVLVLLLVLLQCLDPFFQEEEEEELEEEQPDVDDSLVLSQVLSQVLCQVVLRQEKEKEKEAEAEEFPQRVVVDPDGIDIDIHHHPDPSYYHYYYGYYYYYANHPDFQQVSCVVGNPADDLVRSQVVVVVSVVVCCPDDSNRRYYYYYYYPTHQQGAHNNRHGNLLSNLVVLGAYEYEFEQDVVGLVSRVVSVVLNVLSVHHYAAYEGEHPPPPSVVVNCVVVVVPHYYFYAYDQDPDPVDSCSVSSVSCNVRSNVVSVSVVVVVVVVLVVLLVCLVCCLVPDDDPPDDSVPQDSQNDWRFPDDAQQWTFTFDVVVVRDTDIFGAFCCVVQQAFDHNVVVSVLSVLLVVLCVPDVFDDDVVDDDDLLVLLQVLCCVFVVDPFFDDKWKAFAQLQLVLLVVVLQVLQLCVVVVVPQVVVDVVSVVVDQDAAFEEALADRDLPQSSCLNYDDDPCQDCVNPVPHDNRYDYHYFWFWFFALLDIDIDHDPVVVDDRHQAEAQFRDLSFGTGGDLVRRLVNQVVCVVVSRFHEYECQNVACQQQFFRGSCVVSVHDGQKYKYWRCLLSNPHTMMMITGGPSSQVSQDDPDPVSHPPDHDPRTSTSSSSSSNSSSSVQLQDCVRAVQQDPVSGGGHDLEDSVLQSVLSNDPQFPTWDDGGQKTKTAGDDDDPQDFQNHCLCVVLQVVSVVVSYHWDDRRRMTMGGDHSRDHSVVNHVSSVSSSVSSVVSVVVVVVVVD/DEAEEFELFPPFCSLVLVLLLVLLQCLDPFFQEEEEEELEEEQPDVDDSLVLSQVLSQVLCQVVLRQEKEKEKEAEAEEFPQRVVVDPDGIDIDIHHHPDPSYYHYYYGYYYYYANHPDFQQVSCVVGNPADDLVRSQVVVVVSVVVCCPDDSNRRYYYYYYYPTHQQGAHNNRHGNLLSNLVVLGAYEYEFEQDVVGLVSRVVSVVLNVLSVHHYAAYEGEHPPPPSVVVNCVVVVVPHYYFYAYDQDPDPVDSCSVSSVRCNVRSNVVNVSVVVVVVVVLVVLLVCLVCCLVPDDDPPDDSVVQDSQNDWRFPDDAQQWTFTFDVVVVRDTAIFGAFCCVVQQAFDHNVVVSVLSVLLVVLCVPDVFDDDVVDDDDLLVLLQVLCCVFVVDPFFDDKWKAFAQLQLVLLVVVLQVLQLCVVVVVPQVVVDVVSVVVDQDAAFEEALADRDLPQSSCLNYDDDPCQDCVNPVPHPNRYDYHYFWFWFFALLDIDIDHDPVVVDDGHQAEFQFRDLSFGTGGDLVSRLVRQVVCVVVSRFHEYECQNPACQQQFFRGSCVVSVHDGQKYKYWRCLLSNPHTMMMITGGPSSQVSQDDPDPVSHPPDHDPRTSTSSSSSSNSSSSVQLQDCVRAVQQDPVSGGGHDLEDSVLQSVLSNDPQFPTWDDGGQKTKTAGDDDPPQDFQPHCLCVVLQVVSVVVSYHWDDRRRMTMGGDHSRDHSVVNHVSSVSSSVSSVVSVVVVVVVVD

Organism: Chenopodium quinoa (NCBI:txid63459)

Nearest PDB structures (foldseek):
  4a0g-assembly1_A  TM=9.299E-01  e=0.000E+00  Arabidopsis thaliana
  4a0r-assembly1_B  TM=9.314E-01  e=1.701E-103  Arabidopsis thaliana
  4a0r-assembly1_A  TM=9.232E-01  e=8.286E-104  Arabidopsis thaliana
  4a0h-assembly1_A  TM=9.268E-01  e=2.105E-102  Arabidopsis thaliana
  4a0h-assembly1_B  TM=9.267E-01  e=1.259E-101  Arabidopsis thaliana

Sequence (1492 aa):
PIYTIWAANTNLGKTLISAGIASSVLESQNPSQFHYIKPVQTGFPSDSDSLFVFNRVCDLFLRRRAEFSLVASNHVVKVSDAAAKEVNGDYEERKVGGVMGFGEKRLICRTLCAWNEAVSPHLAVEREGGGVEDEELLEMVEKCLWMGVEGEEKSECWSLIETAGGVASPGPSGTLQCDLYRPFRIPAVLVGDGRLGGISGTISAYETLKLRGYDVVAVVLENHGLANDGSLLSYLQNSLPVLVLPPVPQDLSDDLMEWFDESHDVFASLKQIMLSAFSERVKRLHDLQKKAGDILWWPFTQHQFVPKEKVTVIDSRCGENFAVHKADNGDVMTQQFDACASWWTQGPSASLQIELARDMGYAAARYGHVMFPENVYEPALECAELLLEGVGKGWASRTFFSDNGSTATEVALKMAFRKFLHDNEAIVDISDQNAEKSIEFRVLALKGSYHGDTLGAMEAQAPSSFTGFLQQPWYIGRGLFVDPPTLYMQCGKWNIQLPDELSEGHQQEDLIIHGAGGMYMIDPLFQRILVRECQRRKIPVIFDEVFTGFWRLGVESAAELLHCTPDIACYAKLLTGGIIPLAVTLATEAVFDTFMSDSKLKALLHGHSYSAHAMGCTAAAKSIKNYKDEKKNPNLTPDGRALKEIWDAELVNKISMHPQIKRLMVLGTVFAVELQTNGSNAGYASTIATSILQKLREDGIYARPLGNVIYLMCGPYSSPTTCSQLLVKLYHRIDEFHKSNSSSGLPIYTIWAANTNLGKTLISAGIASSVLESQNPSQFHYIKPVQTGFPSDSDSLFVFNRVCDLFLRRRAEFSLVASNHVVKVSDAAAKEVNGDYEERKVGGVMGFGEKRLICRTLCAWNEAVSPHLAVEREGGGVEDEELLEMVEKCLWMGVEGEEKSECWSLIETAGGVASPGPSGTLQCDLYRPFRIPAVLVGDGRLGGISGTISAYETLKLRGYDVVAVVLENHGLANDGSLLSYLQNSLPVLVLPPVPQDLSDDLMEWFDESHDVFASLKQIMLSAFSERVKRLHDLQKKAGDILWWPFTQHQFVPKEKVTVIDSRCGENFAVHKADNGDVMTQQFDACASWWTQGPSASLQIELARDMGYAAARYGHVMFPENVYEPALECAELLLEGVGKGWASRTFFSDNGSTATEVALKMAFRKFLHDNEAIVDISDQNAEKSIEFRVLALKGSYHGDTLGAMEAQAPSSFTGFLQQPWYIGRGLFVDPPTLYMQCGKWNIQLPDELSEGHQQEDLIIHGAGGMYMIDPLFQRILVRECQRRKIPVIFDEVFTGFWRLGVESAAELLHCTPDIACYAKLLTGGIIPLAVTLATEAVFDTFMSDSKLKALLHGHSYSAHAMGCTAAAKSIKNYKDEKKNPNLTPDGRALKEIWDAELVNKISMHPQIKRLMVLGTVFAVELQTNGSNAGYASTIATSILQKLREDGIYARPLGNVIYLMCGPYSSPTTCSQLLVKLYHRIDEFHKSNSSSGL

Radius of gyration: 33.83 Å; Cα contacts (8 Å, |Δi|>4): 3414; chains: 2; bounding box: 101×100×86 Å

Solvent-accessible surface area (backbone atoms only — not comparable to full-atom values): 74800 Å² total; per-residue (Å²): 91,65,38,29,43,40,22,29,33,52,93,63,48,63,56,59,50,51,26,41,42,51,41,47,44,61,69,36,91,72,33,42,33,38,38,39,38,28,60,53,40,41,21,24,65,88,48,39,62,42,58,47,33,49,52,51,33,52,50,50,44,54,70,65,64,45,58,38,19,37,44,35,33,38,38,50,72,41,63,17,70,69,17,49,76,70,50,94,70,49,68,52,74,49,75,45,69,33,93,73,74,70,46,69,31,36,38,43,22,30,33,44,34,35,29,35,56,76,52,55,39,27,59,33,21,72,75,57,42,71,70,49,54,66,68,59,52,51,49,55,51,50,51,58,66,46,64,62,42,71,62,94,58,43,90,26,32,37,36,39,36,40,67,52,49,10,44,47,22,41,28,45,71,52,49,33,39,54,64,65,53,41,86,70,54,55,40,28,36,37,31,27,39,27,52,92,40,12,54,15,33,27,52,21,30,51,49,48,41,30,34,50,36,42,50,68,67,33,36,39,26,42,48,65,85,64,63,39,64,60,58,52,34,59,74,51,66,67,72,49,56,71,47,73,38,69,64,76,80,82,56,81,83,57,82,53,59,69,56,51,59,71,34,41,66,57,29,48,48,50,49,49,51,53,50,49,52,48,52,51,51,56,51,46,57,52,44,44,31,65,47,37,75,67,32,50,46,48,43,64,41,38,65,74,78,50,53,57,88,68,38,43,30,41,78,32,30,55,42,61,28,34,34,31,57,34,68,92,63,77,65,36,77,43,64,23,37,40,25,37,16,41,69,60,14,43,31,39,42,52,68,50,33,43,55,47,5,50,49,34,6,18,28,28,21,24,31,28,47,59,58,43,60,64,36,40,38,66,36,42,51,52,26,44,51,52,40,37,68,48,78,24,48,95,54,34,47,32,36,30,51,32,51,36,48,26,57,15,43,41,52,47,49,42,48,37,52,46,35,32,46,65,76,39,40,90,78,52,62,64,89,39,74,70,45,51,73,67,55,77,83,66,38,50,22,28,50,51,46,72,52,45,59,44,56,44,22,39,25,57,23,48,88,44,85,63,48,32,60,86,53,30,68,83,58,79,43,44,46,45,60,22,63,64,40,30,45,37,26,40,63,67,36,83,46,78,46,75,41,87,58,66,76,68,86,70,70,12,63,59,58,58,58,28,61,89,52,64,52,43,31,37,40,53,66,61,45,42,52,39,53,52,52,31,51,73,68,57,38,68,41,56,38,65,23,33,69,46,23,60,30,36,56,22,27,58,33,58,44,68,79,47,73,51,82,56,49,26,36,24,38,12,38,34,45,25,27,21,49,53,64,36,13,32,28,36,24,19,58,74,49,56,53,64,32,60,53,100,42,66,78,50,17,59,62,43,66,54,69,55,27,52,28,33,40,37,23,40,34,22,39,54,33,58,53,42,63,69,28,70,91,72,16,84,34,43,36,93,85,66,67,34,44,55,86,36,66,48,65,66,60,51,35,54,50,24,53,36,86,57,41,60,33,28,39,76,49,46,32,39,37,36,36,32,48,60,62,70,85,89,44,56,51,70,79,18,64,74,42,50,65,48,39,54,53,35,40,75,72,28,32,44,53,57,67,53,13,31,27,48,42,40,28,57,31,71,54,57,52,44,66,58,43,39,53,52,49,54,54,49,46,52,43,52,51,52,51,49,53,57,55,56,54,70,72,102,90,64,39,30,44,38,22,30,34,52,94,60,49,63,57,59,50,51,27,42,41,51,40,47,44,62,69,37,88,71,32,42,31,39,36,40,37,30,61,54,41,42,21,26,66,86,50,39,61,40,58,48,32,50,52,52,34,52,50,50,45,52,70,65,64,45,59,37,19,38,44,35,33,38,38,50,73,40,64,17,70,69,17,50,77,71,50,95,69,50,67,51,75,48,75,44,67,34,93,72,75,71,47,71,33,36,39,43,21,30,33,44,34,32,28,36,55,76,52,57,39,27,59,34,21,75,74,57,42,72,68,49,54,67,69,59,52,51,50,55,52,50,51,57,64,45,65,60,42,72,63,93,56,40,88,26,32,37,37,39,35,40,66,54,50,10,46,47,21,41,29,46,70,51,50,31,39,53,64,66,54,41,86,70,55,56,40,28,37,36,30,25,40,26,51,93,41,12,54,13,34,26,52,21,33,52,50,50,41,30,34,50,36,41,50,70,68,35,34,37,27,44,48,65,86,65,63,38,62,61,57,51,34,59,74,50,67,67,73,48,57,72,46,72,38,69,64,75,80,83,56,82,82,57,84,53,60,68,56,51,60,71,35,41,65,56,29,48,49,50,51,49,50,54,52,50,52,48,50,51,50,56,51,46,56,51,45,44,30,65,45,36,75,66,33,49,48,48,45,65,41,36,65,73,77,51,52,56,87,69,38,43,33,42,78,32,30,53,40,61,26,33,34,30,58,33,69,91,64,79,64,36,76,42,65,25,36,40,24,36,15,40,69,61,14,44,30,38,42,52,69,50,34,42,54,46,4,50,49,33,6,18,28,29,21,24,31,29,48,60,58,42,62,65,35,39,38,66,36,44,53,52,27,41,52,52,40,36,69,47,78,24,49,94,53,33,46,34,35,31,53,32,51,36,47,26,57,15,43,40,52,48,50,44,48,37,53,47,36,29,46,66,76,39,39,92,76,52,62,64,89,40,73,69,44,53,72,66,56,78,80,66,38,49,22,27,49,52,47,72,51,45,61,43,56,44,21,38,24,58,25,46,88,44,84,63,49,31,62,88,53,30,69,84,58,79,43,44,45,46,61,23,61,64,40,31,45,37,27,40,64,67,35,80,44,78,46,74,39,87,59,64,75,70,87,69,69,14,62,57,58,59,58,29,60,90,51,64,53,43,32,38,40,53,66,61,43,42,52,38,52,50,53,32,51,74,68,59,39,69,42,56,38,66,25,32,69,47,23,60,29,36,55,22,26,56,34,59,43,68,80,47,73,52,81,58,47,26,37,25,38,11,39,35,43,25,28,20,50,53,64,35,13,31,27,35,24,18,57,74,50,56,54,65,33,60,52,98,42,66,77,52,17,60,62,44,67,55,69,55,27,53,29,33,39,36,22,41,33,21,38,53,32,57,52,42,63,68,28,71,91,71,18,83,34,43,37,95,83,64,66,35,44,54,86,36,65,50,66,67,59,52,35,54,49,24,52,37,86,55,40,58,34,27,40,76,50,45,32,38,38,34,36,30,48,61,63,70,86,87,45,54,51,70,80,17,63,75,41,51,66,48,39,56,54,35,41,75,72,27,33,44,52,56,68,53,14,30,27,47,43,42,30,57,31,72,56,57,51,43,68,58,43,41,51,52,50,54,55,50,48,52,42,51,51,50,51,50,53,56,55,55,56,68,73,104

Secondary structure (DSSP, 8-state):
-EEEEEESSSSS-HHHHHHHHHHHHHHSSS-SEEEEEEEEE-STTTS-HHHHHHHHHHHHHHHTT-SSEEEEEEEEEEE-HHHHTT-S-SEEEEEEE-TT---EEEEEEEEEEE-SSSS-HHHHHHHH-----HHHHHHHHHHHHHHTTSSTTGGGEEEEEE-SSSTT-B-TTS-BHHHHTTTT---EEEE---STTHHHHHHHHHHHHHTTTPPEEEEEEE--SS-HHHHHHHHTTT-S-EEEEPPPP--TT--SHHHHHHTHHHHHHHHHHHHHHHHHHHHHHHHHHHHHHHHB--TT--GGG--GGG-EEEEEEETTEEEEEEGGGTSEEEEEEETTHHHHT----HHHHHHHHHHHHHHHHHHSS---TTEE-HHHHHHHHHHHHTTTTTT--EEEEESSHHHHHHHHHHHHHHHHHHHTTTT--TTSHHHHTT----EEEETT----SSHHHHHTS-S-TTSSTTT-TT----EEEEPPPEEEEETTEEEEEPPSSTTS-------SEETTTT-EEEPHHHHHHHHHHHHHTT---EEE-TTTTTTTTSSS-HHHHHT---SEEEE-GGGGTTSS--EEEEE-HHHHHTT--SSGGGS-----TTTT-HHHHHHHHHHHHHHT-TTT-TTB-TTSSSBPP-S-HHHHHHHHHSTTEEEEEEETTEEEEEEP--GGG-STT--TTHHHHHHHHHTTEE--EETTEEEEE--TT--HHHHHHHHHHHHHHHHHHHHHHHHHT-/-EEEEEESSSSS-HHHHHHHHHHHHHHSSS-SEEEEEEEEE-STTTS-HHHHHHHHHHHHHHHTT-SSEEEEEEEEEEE-HHHHTT-S-SEEEEEEE-SS---EEEEEEEEEEE-SSSS-HHHHHHHH-----HHHHHHHHHHHHHHTTSSTTGGGEEEEEE-SSSTT-B-TTS-BHHHHTTTT---EEEE---STTHHHHHHHHHHHHHTTTPPEEEEEEE--SS-HHHHHHHHTTT-S-EEEEPPPP--TT--SHHHHHHTHHHHHHHHHHHHHHHHHHHHHHHHHHHHHHHHB--TT--GGG--GGG-EEEEEEETTEEEEEEGGGTSEEEEEEETTHHHHT----HHHHHHHHHHHHHHHHHHSS---TTEE-HHHHHHHHHHHHTTTTTT--EEEEESSHHHHHHHHHHHHHHHHHHHTTTT--TTSHHHHTT----EEEETT----SSHHHHHTS-S-TTSSTTT-TT----EEEEPPPEEEEETTEEEEEPPSSTTS-------SEETTTT-EEEPHHHHHHHHHHHHHTT---EEE-TTTTTTTTSSS-HHHHHT---SEEEE-GGGGTTSS--EEEEE-HHHHHTT--SSGGGS-----TTTT-HHHHHHHHHHHHHHT-TTT-TTB-TTSSSBPP-S-HHHHHHHHHSTTEEEEEEETTEEEEEEP--GGG-STT--TTHHHHHHHHHTTEE--EETTEEEEE--TT--HHHHHHHHHHHHHHHHHHHHHHHHHT-

pLDDT: mean 91.09, std 11.87, range [27.39, 98.88]